Protein AF-0000000069168101 (afdb_homodimer)

Radius of gyration: 26.29 Å; Cα contacts (8 Å, |Δi|>4): 1841; chains: 2; bounding box: 61×64×72 Å

Secondary structure (DSSP, 8-state):
------GGG-PPEES--SSEEEETTEEEEE-SS--TTS-TT-HHHHHHHHHHHHHH-S---SBIIIII-BHHHHHHHHHHHHHHT-SEEEEES-HHHHHHHHHHHH--TT-EEEEETT--HHHHHHHHHHT-EEEEE-TT-HHHHHHHHHHHHHHHHH-HHHHHH--EEEEEESB-TTT--B--HHHHHHHHHHHT-EEEEE-TTTTTTSSTTS--HHHHHT--GGG-SEEEEESSSSS--S-EEEEE-HHHHHHHHHH-HHHHSSBPPPHHHHHHHHHHHHHHHH-THHHHHHHHHHHHHHHHHTT-TTEEEES-TT-SEEEEEESS--S-HHHHHHHHHHHHHHHHHTTEE-EE----TTT-SS-PPP-EEEE--TT--HHHHHHHHHHHHHHHHHHH-/------GGG-PPEES--SSEEEETTEEEEE-SS--TTS-TT-HHHHHHHHHHHHHH-S---SBIIIII-BHHHHHHHHHHHHHHT-SEEEEES-HHHHHHHHHHHH--TT-EEEEETT--HHHHHHHHHHT-EEEEE-TT-HHHHHHHHHHHHHHHHH-HHHHHH--EEEEEESB-TTT--B--HHHHHHHHHHHT-EEEEE-TTTTTTSSTTS--HHHHHT--GGG-SEEEEESSSSS--S-EEEEE-HHHHHHHHHH-HHHHSSBPPPHHHHHHHHHHHHHHHH-THHHHHHHHHHHHHHHHHTT-TTEEEES-TT-SEEEEEESS--S-HHHHHHHHHHHHHHHHHTTEE-EE----TTT-SS-PPP-EEEE--TT--HHHHHHHHHHHHHHHHHHH-

Structure (mmCIF, N/CA/C/O backbone):
data_AF-0000000069168101-model_v1
#
loop_
_entity.id
_entity.type
_entity.pdbx_description
1 polymer 'Serine palmitoyltransferase 1'
#
loop_
_atom_site.group_PDB
_atom_site.id
_atom_site.type_symbol
_atom_site.label_atom_id
_atom_site.label_alt_id
_atom_site.label_comp_id
_atom_site.label_asym_id
_atom_site.label_entity_id
_atom_site.label_seq_id
_atom_site.pdbx_PDB_ins_code
_atom_site.Cartn_x
_atom_site.Cartn_y
_atom_site.Cartn_z
_atom_site.occupancy
_atom_site.B_iso_or_equiv
_atom_site.auth_seq_id
_atom_site.auth_comp_id
_atom_site.auth_asym_id
_atom_site.auth_atom_id
_atom_site.pdbx_PDB_model_num
ATOM 1 N N . MET A 1 1 ? 11.383 -3.162 27.922 1 19.2 1 MET A N 1
ATOM 2 C CA . MET A 1 1 ? 10.062 -3.445 28.484 1 19.2 1 MET A CA 1
ATOM 3 C C . MET A 1 1 ? 8.969 -2.828 27.625 1 19.2 1 MET A C 1
ATOM 5 O O . MET A 1 1 ? 8.812 -1.607 27.594 1 19.2 1 MET A O 1
ATOM 9 N N . VAL A 1 2 ? 8.797 -3.393 26.484 1 24.05 2 VAL A N 1
ATOM 10 C CA . VAL A 1 2 ? 7.879 -2.986 25.422 1 24.05 2 VAL A CA 1
ATOM 11 C C . VAL A 1 2 ? 6.445 -2.961 25.953 1 24.05 2 VAL A C 1
ATOM 13 O O . VAL A 1 2 ? 5.957 -3.961 26.484 1 24.05 2 VAL A O 1
ATOM 16 N N . PHE A 1 3 ? 6.031 -1.896 26.531 1 25.17 3 PHE A N 1
ATOM 17 C CA . PHE A 1 3 ? 4.668 -1.702 27 1 25.17 3 PHE A CA 1
ATOM 18 C C . PHE A 1 3 ? 3.664 -2.354 26.062 1 25.17 3 PHE A C 1
ATOM 20 O O . PHE A 1 3 ? 3.656 -2.062 24.859 1 25.17 3 PHE A O 1
ATOM 27 N N . ILE A 1 4 ? 3.316 -3.562 26.328 1 28.05 4 ILE A N 1
ATOM 28 C CA . ILE A 1 4 ? 2.17 -4.316 25.828 1 28.05 4 ILE A CA 1
ATOM 29 C C . ILE A 1 4 ? 0.923 -3.434 25.859 1 28.05 4 ILE A C 1
ATOM 31 O O . ILE A 1 4 ? 0.426 -3.084 26.938 1 28.05 4 ILE A O 1
ATOM 35 N N . ILE A 1 5 ? 0.756 -2.49 25.156 1 32.81 5 ILE A N 1
ATOM 36 C CA . ILE A 1 5 ? -0.55 -1.845 25.234 1 32.81 5 ILE A CA 1
ATOM 37 C C . ILE A 1 5 ? -1.651 -2.891 25.078 1 32.81 5 ILE A C 1
ATOM 39 O O . ILE A 1 5 ? -1.734 -3.566 24.047 1 32.81 5 ILE A O 1
ATOM 43 N N . PRO A 1 6 ? -2.273 -3.508 26.031 1 33.81 6 PRO A N 1
ATOM 44 C CA . PRO A 1 6 ? -3.434 -4.402 26.047 1 33.81 6 PRO A CA 1
ATOM 45 C C . PRO A 1 6 ? -4.426 -4.086 24.922 1 33.81 6 PRO A C 1
ATOM 47 O O . PRO A 1 6 ? -4.43 -2.975 24.391 1 33.81 6 PRO A O 1
ATOM 50 N N . PHE A 1 7 ? -5.18 -5.125 24.391 1 38.22 7 PHE A N 1
ATOM 51 C CA . PHE A 1 7 ? -6.352 -5.105 23.516 1 38.22 7 PHE A CA 1
ATOM 52 C C . PHE A 1 7 ? -7.234 -3.902 23.812 1 38.22 7 PHE A C 1
ATOM 54 O O . PHE A 1 7 ? -8.109 -3.551 23.031 1 38.22 7 PHE A O 1
ATOM 61 N N . SER A 1 8 ? -7.312 -3.529 25.031 1 43.5 8 SER A N 1
ATOM 62 C CA . SER A 1 8 ? -8.141 -2.389 25.422 1 43.5 8 SER A CA 1
ATOM 63 C C . SER A 1 8 ? -7.789 -1.153 24.594 1 43.5 8 SER A C 1
ATOM 65 O O . SER A 1 8 ? -8.195 -0.04 24.938 1 43.5 8 SER A O 1
ATOM 67 N N . LEU A 1 9 ? -6.844 -1.234 23.625 1 52.88 9 LEU A N 1
ATOM 68 C CA . LEU A 1 9 ? -5.949 -0.19 23.141 1 52.88 9 LEU A CA 1
ATOM 69 C C . LEU A 1 9 ? -6.586 0.582 21.984 1 52.88 9 LEU A C 1
ATOM 71 O O . LEU A 1 9 ? -6.234 1.738 21.734 1 52.88 9 LEU A O 1
ATOM 75 N N . TYR A 1 10 ? -7.543 -0.025 21.359 1 64.06 10 TYR A N 1
ATOM 76 C CA . TYR A 1 10 ? -7.969 0.808 20.234 1 64.06 10 TYR A CA 1
ATOM 77 C C . TYR A 1 10 ? -9.32 1.458 20.531 1 64.06 10 TYR A C 1
ATOM 79 O O . TYR A 1 10 ? -10.188 0.847 21.141 1 64.06 10 TYR A O 1
ATOM 87 N N . ASP A 1 11 ? -9.422 2.654 20.375 1 78.12 11 ASP A N 1
ATOM 88 C CA . ASP A 1 11 ? -10.719 3.289 20.172 1 78.12 11 ASP A CA 1
ATOM 89 C C . ASP A 1 11 ? -11.422 2.727 18.938 1 78.12 11 ASP A C 1
ATOM 91 O O . ASP A 1 11 ? -10.797 2.568 17.891 1 78.12 11 ASP A O 1
ATOM 95 N N . ILE A 1 12 ? -12.664 2.246 19.172 1 80.25 12 ILE A N 1
ATOM 96 C CA . ILE A 1 12 ? -13.398 1.621 18.094 1 80.25 12 ILE A CA 1
ATOM 97 C C . ILE A 1 12 ? -14.422 2.605 17.531 1 80.25 12 ILE A C 1
ATOM 99 O O . ILE A 1 12 ? -15.18 3.221 18.281 1 80.25 12 ILE A O 1
ATOM 103 N N . VAL A 1 13 ? -14.398 2.791 16.266 1 84.88 13 VAL A N 1
ATOM 104 C CA . VAL A 1 13 ? -15.344 3.66 15.578 1 84.88 13 VAL A CA 1
ATOM 105 C C . VAL A 1 13 ? -16.484 2.824 14.992 1 84.88 13 VAL A C 1
ATOM 107 O O . VAL A 1 13 ? -16.25 1.75 14.43 1 84.88 13 VAL A O 1
ATOM 110 N N . THR A 1 14 ? -17.656 3.334 15.32 1 84.81 14 THR A N 1
ATOM 111 C CA . THR A 1 14 ? -18.828 2.711 14.719 1 84.81 14 THR A CA 1
ATOM 112 C C . THR A 1 14 ? -19.547 3.691 13.789 1 84.81 14 THR A C 1
ATOM 114 O O . THR A 1 14 ? -19.625 4.883 14.094 1 84.81 14 THR A O 1
ATOM 117 N N . GLY A 1 15 ? -19.797 3.373 12.539 1 80.5 15 GLY A N 1
ATOM 118 C CA . GLY A 1 15 ? -20.391 4.281 11.57 1 80.5 15 GLY A CA 1
ATOM 119 C C . GLY A 1 15 ? -19.359 5.109 10.82 1 80.5 15 GLY A C 1
ATOM 120 O O . GLY A 1 15 ? -18.156 4.902 10.984 1 80.5 15 GLY A O 1
ATOM 121 N N . PRO A 1 16 ? -19.922 6.051 9.992 1 81.5 16 PRO A N 1
ATOM 122 C CA . PRO A 1 16 ? -18.969 6.879 9.234 1 81.5 16 PRO A CA 1
ATOM 123 C C . PRO A 1 16 ? -18.297 7.949 10.094 1 81.5 16 PRO A C 1
ATOM 125 O O . PRO A 1 16 ? -18.969 8.609 10.898 1 81.5 16 PRO A O 1
ATOM 128 N N . PRO A 1 17 ? -17.016 8.094 9.938 1 81.81 17 PRO A N 1
ATOM 129 C CA . PRO A 1 17 ? -16.328 9.156 10.672 1 81.81 17 PRO A CA 1
ATOM 130 C C . PRO A 1 17 ? -16.469 10.523 10 1 81.81 17 PRO A C 1
ATOM 132 O O . PRO A 1 17 ? -15.453 11.156 9.68 1 81.81 17 PRO A O 1
ATOM 135 N N . SER A 1 18 ? -17.672 11.023 9.906 1 87.19 18 SER A N 1
ATOM 136 C CA . SER A 1 18 ? -17.984 12.273 9.227 1 87.19 18 SER A CA 1
ATOM 137 C C . SER A 1 18 ? -18.047 13.438 10.211 1 87.19 18 SER A C 1
ATOM 139 O O . SER A 1 18 ? -17.188 13.578 11.078 1 87.19 18 SER A O 1
ATOM 141 N N . HIS A 1 19 ? -19 14.242 10.062 1 90.31 19 HIS A N 1
ATOM 142 C CA . HIS A 1 19 ? -19.219 15.383 10.945 1 90.31 19 HIS A CA 1
ATOM 143 C C . HIS A 1 19 ? -19.359 14.938 12.398 1 90.31 19 HIS A C 1
ATOM 145 O O . HIS A 1 19 ? -18.734 15.516 13.297 1 90.31 19 HIS A O 1
ATOM 151 N N . LYS A 1 20 ? -20.062 13.922 12.578 1 92.38 20 LYS A N 1
ATOM 152 C CA . LYS A 1 20 ? -20.172 13.211 13.844 1 92.38 20 LYS A CA 1
ATOM 153 C C . LYS A 1 20 ? -19.562 11.812 13.75 1 92.38 20 LYS A C 1
ATOM 155 O O . LYS A 1 20 ? -19.672 11.156 12.711 1 92.38 20 LYS A O 1
ATOM 160 N N . ILE A 1 21 ? -18.953 11.43 14.883 1 90.75 21 ILE A N 1
ATOM 161 C CA . ILE A 1 21 ? -18.297 10.125 14.922 1 90.75 21 ILE A CA 1
ATOM 162 C C . ILE A 1 21 ? -18.672 9.398 16.203 1 90.75 21 ILE A C 1
ATOM 164 O O . ILE A 1 21 ? -18.828 10.016 17.266 1 90.75 21 ILE A O 1
ATOM 168 N N . ILE A 1 22 ? -18.844 8.148 16.125 1 91.31 22 ILE A N 1
ATOM 169 C CA . ILE A 1 22 ? -19.172 7.336 17.281 1 91.31 22 ILE A CA 1
ATOM 170 C C . ILE A 1 22 ? -17.953 6.539 17.719 1 91.31 22 ILE A C 1
ATOM 172 O O . ILE A 1 22 ? -17.484 5.656 17 1 91.31 22 ILE A O 1
ATOM 176 N N . ILE A 1 23 ? -17.422 6.906 18.859 1 90.06 23 ILE A N 1
ATOM 177 C CA . ILE A 1 23 ? -16.25 6.262 19.422 1 90.06 23 ILE A CA 1
ATOM 178 C C . ILE A 1 23 ? -16.625 5.5 20.688 1 90.06 23 ILE A C 1
ATOM 180 O O . ILE A 1 23 ? -17.109 6.094 21.656 1 90.06 23 ILE A O 1
ATOM 184 N N . ASN A 1 24 ? -16.344 4.23 20.656 1 87.88 24 ASN A N 1
ATOM 185 C CA . ASN A 1 24 ? -16.688 3.391 21.797 1 87.88 24 ASN A CA 1
ATOM 186 C C . ASN A 1 24 ? -18.141 3.598 22.219 1 87.88 24 ASN A C 1
ATOM 188 O O . ASN A 1 24 ? -18.422 3.746 23.406 1 87.88 24 ASN A O 1
ATOM 192 N N . GLY A 1 25 ? -18.984 3.83 21.344 1 88.31 25 GLY A N 1
ATOM 193 C CA . GLY A 1 25 ? -20.422 3.934 21.578 1 88.31 25 GLY A CA 1
ATOM 194 C C . GLY A 1 25 ? -20.875 5.348 21.875 1 88.31 25 GLY A C 1
ATOM 195 O O . GLY A 1 25 ? -22.078 5.602 22.047 1 88.31 25 GLY A O 1
ATOM 196 N N . LYS A 1 26 ? -20.016 6.258 21.922 1 91.81 26 LYS A N 1
ATOM 197 C CA . LYS A 1 26 ? -20.344 7.645 22.234 1 91.81 26 LYS A CA 1
ATOM 198 C C . LYS A 1 26 ? -20.25 8.531 21 1 91.81 26 LYS A C 1
ATOM 200 O O . LYS A 1 26 ? -19.219 8.531 20.312 1 91.81 26 LYS A O 1
ATOM 205 N N . GLU A 1 27 ? -21.328 9.273 20.766 1 95.31 27 GLU A N 1
ATOM 206 C CA . GLU A 1 27 ? -21.312 10.203 19.641 1 95.31 27 GLU A CA 1
ATOM 207 C C . GLU A 1 27 ? -20.547 11.477 20 1 95.31 27 GLU A C 1
ATOM 209 O O . GLU A 1 27 ? -20.797 12.094 21.031 1 95.31 27 GLU A O 1
ATOM 214 N N . CYS A 1 28 ? -19.641 11.867 19.156 1 96.31 28 CYS A N 1
ATOM 215 C CA . CYS A 1 28 ? -18.781 13.016 19.391 1 96.31 28 CYS A CA 1
ATOM 216 C C . CYS A 1 28 ? -18.734 13.93 18.172 1 96.31 28 CYS A C 1
ATOM 218 O O . CYS A 1 28 ? -18.953 13.477 17.047 1 96.31 28 CYS A O 1
ATOM 220 N N . ILE A 1 29 ? -18.484 15.242 18.453 1 97.25 29 ILE A N 1
ATOM 221 C CA . ILE A 1 29 ? -18.094 16.125 17.375 1 97.25 29 ILE A CA 1
ATOM 222 C C . ILE A 1 29 ? -16.703 15.758 16.875 1 97.25 29 ILE A C 1
ATOM 224 O O . ILE A 1 29 ? -15.766 15.617 17.656 1 97.25 29 ILE A O 1
ATOM 228 N N . ASN A 1 30 ? -16.547 15.617 15.57 1 95.31 30 ASN A N 1
ATOM 229 C CA . ASN A 1 30 ? -15.352 15.016 15 1 95.31 30 ASN A CA 1
ATOM 230 C C . ASN A 1 30 ? -14.289 16.062 14.672 1 95.31 30 ASN A C 1
ATOM 232 O O . ASN A 1 30 ? -14.453 16.859 13.742 1 95.31 30 ASN A O 1
ATOM 236 N N . PHE A 1 31 ? -13.219 16.109 15.406 1 96.62 31 PHE A N 1
ATOM 237 C CA . PHE A 1 31 ? -12.008 16.875 15.117 1 96.62 31 PHE A CA 1
ATOM 238 C C . PHE A 1 31 ? -10.805 15.953 14.977 1 96.62 31 PHE A C 1
ATOM 240 O O . PHE A 1 31 ? -9.68 16.359 15.281 1 96.62 31 PHE A O 1
ATOM 247 N N . ALA A 1 32 ? -11.094 14.703 14.547 1 92.88 32 ALA A N 1
ATOM 248 C CA . ALA A 1 32 ? -10.047 13.688 14.586 1 92.88 32 ALA A CA 1
ATOM 249 C C . ALA A 1 32 ? -9.812 13.086 13.203 1 92.88 32 ALA A C 1
ATOM 251 O O . ALA A 1 32 ? -8.891 12.297 13.016 1 92.88 32 ALA A O 1
ATOM 252 N N . SER A 1 33 ? -10.578 13.445 12.18 1 89.94 33 SER A N 1
ATOM 253 C CA . SER A 1 33 ? -10.477 12.836 10.859 1 89.94 33 SER A CA 1
ATOM 254 C C . SER A 1 33 ? -10.055 13.859 9.812 1 89.94 33 SER A C 1
ATOM 256 O O . SER A 1 33 ? -10.43 15.031 9.891 1 89.94 33 SER A O 1
ATOM 258 N N . PHE A 1 34 ? -9.367 13.43 8.773 1 91.94 34 PHE A N 1
ATOM 259 C CA . PHE A 1 34 ? -8.836 14.289 7.73 1 91.94 34 PHE A CA 1
ATOM 260 C C . PHE A 1 34 ? -9.906 14.609 6.691 1 91.94 34 PHE A C 1
ATOM 262 O O . PHE A 1 34 ? -9.594 15.086 5.598 1 91.94 34 PHE A O 1
ATOM 269 N N . ASN A 1 35 ? -11.086 14.461 6.91 1 91.94 35 ASN A N 1
ATOM 270 C CA . ASN A 1 35 ? -12.203 14.719 6.004 1 91.94 35 ASN A CA 1
ATOM 271 C C . ASN A 1 35 ? -12.422 16.219 5.793 1 91.94 35 ASN A C 1
ATOM 273 O O . ASN A 1 35 ? -13.531 16.719 6.008 1 91.94 35 ASN A O 1
ATOM 277 N N . PHE A 1 36 ? -11.477 16.906 5.262 1 96.31 36 PHE A N 1
ATOM 278 C CA . PHE A 1 36 ? -11.414 18.359 5.266 1 96.31 36 PHE A CA 1
ATOM 279 C C . PHE A 1 36 ? -12.617 18.953 4.555 1 96.31 36 PHE A C 1
ATOM 281 O O . PHE A 1 36 ? -13.219 19.922 5.043 1 96.31 36 PHE A O 1
ATOM 288 N N . LEU A 1 37 ? -13.016 18.359 3.43 1 96.75 37 LEU A N 1
ATOM 289 C CA . LEU A 1 37 ? -14.07 18.969 2.617 1 96.75 37 LEU A CA 1
ATOM 290 C C . LEU A 1 37 ? -15.414 18.281 2.875 1 96.75 37 LEU A C 1
ATOM 292 O O . LEU A 1 37 ? -16.391 18.562 2.189 1 96.75 37 LEU A O 1
ATOM 296 N N . GLY A 1 38 ? -15.438 17.328 3.789 1 94 38 GLY A N 1
ATOM 297 C CA . GLY A 1 38 ? -16.688 16.688 4.164 1 94 38 GLY A CA 1
ATOM 298 C C . GLY A 1 38 ? -17.234 15.781 3.082 1 94 38 GLY A C 1
ATOM 299 O O . GLY A 1 38 ? -18.453 15.648 2.939 1 94 38 GLY A O 1
ATOM 300 N N . LEU A 1 39 ? -16.422 15.141 2.346 1 93.5 39 LEU A N 1
ATOM 301 C CA . LEU A 1 39 ? -16.906 14.398 1.18 1 93.5 39 LEU A CA 1
ATOM 302 C C . LEU A 1 39 ? -17.031 12.914 1.495 1 93.5 39 LEU A C 1
ATOM 304 O O . LEU A 1 39 ? -17.609 12.164 0.71 1 93.5 39 LEU A O 1
ATOM 308 N N . LEU A 1 40 ? -16.609 12.477 2.592 1 88 40 LEU A N 1
ATOM 309 C CA . LEU A 1 40 ? -16.625 11.07 2.984 1 88 40 LEU A CA 1
ATOM 310 C C . LEU A 1 40 ? -18.047 10.516 2.973 1 88 40 LEU A C 1
ATOM 312 O O . LEU A 1 40 ? -18.266 9.375 2.576 1 88 40 LEU A O 1
ATOM 316 N N . ASP A 1 41 ? -18.953 11.273 3.438 1 86.94 41 ASP A N 1
ATOM 317 C CA . ASP A 1 41 ? -20.344 10.828 3.535 1 86.94 41 ASP A CA 1
ATOM 318 C C . ASP A 1 41 ? -21.25 11.656 2.641 1 86.94 41 ASP A C 1
ATOM 320 O O . ASP A 1 41 ? -22.453 11.773 2.902 1 86.94 41 ASP A O 1
ATOM 324 N N . ASN A 1 42 ? -20.688 12.242 1.674 1 92.31 42 ASN A N 1
ATOM 325 C CA . ASN A 1 42 ? -21.453 13.031 0.719 1 92.31 42 ASN A CA 1
ATOM 326 C C . ASN A 1 42 ? -22.328 12.141 -0.162 1 92.31 42 ASN A C 1
ATOM 328 O O . ASN A 1 42 ? -21.859 11.156 -0.721 1 92.31 42 ASN A O 1
ATOM 332 N N . ASP A 1 43 ? -23.562 12.508 -0.355 1 93.81 43 ASP A N 1
ATOM 333 C CA . ASP A 1 43 ? -24.531 11.664 -1.045 1 93.81 43 ASP A CA 1
ATOM 334 C C . ASP A 1 43 ? -24.156 11.469 -2.51 1 93.81 43 ASP A C 1
ATOM 336 O O . ASP A 1 43 ? -24.328 10.375 -3.059 1 93.81 43 ASP A O 1
ATOM 340 N N . ARG A 1 44 ? -23.719 12.492 -3.127 1 94.94 44 ARG A N 1
ATOM 341 C CA . ARG A 1 44 ? -23.328 12.391 -4.527 1 94.94 44 ARG A CA 1
ATOM 342 C C . ARG A 1 44 ? -22.156 11.43 -4.703 1 94.94 44 ARG A C 1
ATOM 344 O O . ARG A 1 44 ? -22.172 10.594 -5.609 1 94.94 44 ARG A O 1
ATOM 351 N N . VAL A 1 45 ? -21.172 11.578 -3.826 1 94.12 45 VAL A N 1
ATOM 352 C CA . VAL A 1 45 ? -19.984 10.734 -3.881 1 94.12 45 VAL A CA 1
ATOM 353 C C . VAL A 1 45 ? -20.359 9.281 -3.604 1 94.12 45 VAL A C 1
ATOM 355 O O . VAL A 1 45 ? -19.922 8.375 -4.312 1 94.12 45 VAL A O 1
ATOM 358 N N . LYS A 1 46 ? -21.188 9.062 -2.613 1 92.69 46 LYS A N 1
ATOM 359 C CA . LYS A 1 46 ? -21.641 7.719 -2.252 1 92.69 46 LYS A CA 1
ATOM 360 C C . LYS A 1 46 ? -22.391 7.066 -3.402 1 92.69 46 LYS A C 1
ATOM 362 O O . LYS A 1 46 ? -22.188 5.887 -3.695 1 92.69 46 LYS A O 1
ATOM 367 N N . GLN A 1 47 ? -23.25 7.82 -4.016 1 94.69 47 GLN A N 1
ATOM 368 C CA . GLN A 1 47 ? -24.062 7.277 -5.098 1 94.69 47 GLN A CA 1
ATOM 369 C C . GLN A 1 47 ? -23.203 6.859 -6.285 1 94.69 47 GLN A C 1
ATOM 371 O O . GLN A 1 47 ? -23.453 5.828 -6.91 1 94.69 47 GLN A O 1
ATOM 376 N N . LYS A 1 48 ? -22.234 7.676 -6.594 1 94.38 48 LYS A N 1
ATOM 377 C CA . LYS A 1 48 ? -21.328 7.332 -7.684 1 94.38 48 LYS A CA 1
ATOM 378 C C . LYS A 1 48 ? -20.547 6.062 -7.359 1 94.38 48 LYS A C 1
ATOM 380 O O . LYS A 1 48 ? -20.328 5.223 -8.234 1 94.38 48 LYS A O 1
ATOM 385 N N . ALA A 1 49 ? -20.109 5.973 -6.152 1 92.88 49 ALA A N 1
ATOM 386 C CA . ALA A 1 49 ? -19.359 4.785 -5.723 1 92.88 49 ALA A CA 1
ATOM 387 C C . ALA A 1 49 ? -20.25 3.543 -5.777 1 92.88 49 ALA A C 1
ATOM 389 O O . ALA A 1 49 ? -19.812 2.48 -6.223 1 92.88 49 ALA A O 1
ATOM 390 N N . LEU A 1 50 ? -21.5 3.697 -5.301 1 93.44 50 LEU A N 1
ATOM 391 C CA . LEU A 1 50 ? -22.453 2.596 -5.305 1 93.44 50 LEU A CA 1
ATOM 392 C C . LEU A 1 50 ? -22.719 2.107 -6.723 1 93.44 50 LEU A C 1
ATOM 394 O O . LEU A 1 50 ? -22.734 0.9 -6.977 1 93.44 50 LEU A O 1
ATOM 398 N N . THR A 1 51 ? -22.891 3.029 -7.621 1 92.75 51 THR A N 1
ATOM 399 C CA . THR A 1 51 ? -23.141 2.688 -9.016 1 92.75 51 THR A CA 1
ATOM 400 C C . THR A 1 51 ? -21.953 1.95 -9.617 1 92.75 51 THR A C 1
ATOM 402 O O . THR A 1 51 ? -22.125 0.961 -10.328 1 92.75 51 THR A O 1
ATOM 405 N N . SER A 1 52 ? -20.828 2.424 -9.32 1 90.25 52 SER A N 1
ATOM 406 C CA . SER A 1 52 ? -19.609 1.793 -9.812 1 90.25 52 SER A CA 1
ATOM 407 C C . SER A 1 52 ? -19.453 0.383 -9.258 1 90.25 52 SER A C 1
ATOM 409 O O . SER A 1 52 ? -19.047 -0.533 -9.977 1 90.25 52 SER A O 1
ATOM 411 N N . LEU A 1 53 ? -19.688 0.273 -7.984 1 88.88 53 LEU A N 1
ATOM 412 C CA . LEU A 1 53 ? -19.594 -1.031 -7.34 1 88.88 53 LEU A CA 1
ATOM 413 C C . LEU A 1 53 ? -20.531 -2.037 -7.988 1 88.88 53 LEU A C 1
ATOM 415 O O . LEU A 1 53 ? -20.172 -3.203 -8.172 1 88.88 53 LEU A O 1
ATOM 419 N N . LYS A 1 54 ? -21.672 -1.602 -8.336 1 87.38 54 LYS A N 1
ATOM 420 C CA . LYS A 1 54 ? -22.641 -2.463 -9.008 1 87.38 54 LYS A CA 1
ATOM 421 C C . LYS A 1 54 ? -22.141 -2.879 -10.391 1 87.38 54 LYS A C 1
ATOM 423 O O . LYS A 1 54 ? -22.359 -4.012 -10.82 1 87.38 54 LYS A O 1
ATOM 428 N N . THR A 1 55 ? -21.469 -1.969 -11 1 84.44 55 THR A N 1
ATOM 429 C CA . THR A 1 55 ? -21.016 -2.18 -12.367 1 84.44 55 THR A CA 1
ATOM 430 C C . THR A 1 55 ? -19.766 -3.057 -12.406 1 84.44 55 THR A C 1
ATOM 432 O O . THR A 1 55 ? -19.688 -4.004 -13.195 1 84.44 55 THR A O 1
ATOM 435 N N . TYR A 1 56 ? -18.797 -2.779 -11.547 1 82.88 56 TYR A N 1
ATOM 436 C CA . TYR A 1 56 ? -17.484 -3.389 -11.695 1 82.88 56 TYR A CA 1
ATOM 437 C C . TYR A 1 56 ? -17.266 -4.48 -10.648 1 82.88 56 TYR A C 1
ATOM 439 O O . TYR A 1 56 ? -16.375 -5.316 -10.797 1 82.88 56 TYR A O 1
ATOM 447 N N . GLY A 1 57 ? -17.984 -4.41 -9.578 1 81.06 57 GLY A N 1
ATOM 448 C CA . GLY A 1 57 ? -17.734 -5.309 -8.461 1 81.06 57 GLY A CA 1
ATOM 449 C C . GLY A 1 57 ? -16.828 -4.699 -7.406 1 81.06 57 GLY A C 1
ATOM 450 O O . GLY A 1 57 ? -16.594 -3.49 -7.402 1 81.06 57 GLY A O 1
ATOM 451 N N . VAL A 1 58 ? -16.344 -5.504 -6.441 1 77.44 58 VAL A N 1
ATOM 452 C CA . VAL A 1 58 ? -15.672 -5.031 -5.238 1 77.44 58 VAL A CA 1
ATOM 453 C C . VAL A 1 58 ? -14.188 -4.832 -5.523 1 77.44 58 VAL A C 1
ATOM 455 O O . VAL A 1 58 ? -13.602 -3.811 -5.145 1 77.44 58 VAL A O 1
ATOM 458 N N . GLY A 1 59 ? -13.516 -5.797 -6.16 1 74.31 59 GLY A N 1
ATOM 459 C CA . GLY A 1 59 ? -12.078 -5.75 -6.367 1 74.31 59 GLY A CA 1
ATOM 460 C C . GLY A 1 59 ? -11.688 -5.777 -7.836 1 74.31 59 GLY A C 1
ATOM 461 O O . GLY A 1 59 ? -12.531 -5.59 -8.711 1 74.31 59 GLY A O 1
ATOM 462 N N . THR A 1 60 ? -10.32 -5.723 -8.055 1 72 60 THR A N 1
ATOM 463 C CA . THR A 1 60 ? -9.805 -5.727 -9.414 1 72 60 THR A CA 1
ATOM 464 C C . THR A 1 60 ? -9.133 -7.055 -9.742 1 72 60 THR A C 1
ATOM 466 O O . THR A 1 60 ? -8.961 -7.402 -10.906 1 72 60 THR A O 1
ATOM 469 N N . CYS A 1 61 ? -8.844 -7.762 -8.797 1 63.66 61 CYS A N 1
ATOM 470 C CA . CYS A 1 61 ? -8.148 -9.047 -8.875 1 63.66 61 CYS A CA 1
ATOM 471 C C . CYS A 1 61 ? -6.965 -8.969 -9.828 1 63.66 61 CYS A C 1
ATOM 473 O O . CYS A 1 61 ? -6.73 -9.891 -10.609 1 63.66 61 CYS A O 1
ATOM 475 N N . GLY A 1 62 ? -6.238 -7.828 -9.828 1 68.88 62 GLY A N 1
ATOM 476 C CA . GLY A 1 62 ? -5.039 -7.699 -10.641 1 68.88 62 GLY A CA 1
ATOM 477 C C . GLY A 1 62 ? -4.387 -6.336 -10.531 1 68.88 62 GLY A C 1
ATOM 478 O O . GLY A 1 62 ? -5.07 -5.332 -10.32 1 68.88 62 GLY A O 1
ATOM 479 N N . PRO A 1 63 ? -3.086 -6.414 -10.664 1 66.94 63 PRO A N 1
ATOM 480 C CA . PRO A 1 63 ? -2.367 -5.137 -10.711 1 66.94 63 PRO A CA 1
ATOM 481 C C . PRO A 1 63 ? -2.566 -4.395 -12.023 1 66.94 63 PRO A C 1
ATOM 483 O O . PRO A 1 63 ? -3.127 -4.949 -12.977 1 66.94 63 PRO A O 1
ATOM 486 N N . ARG A 1 64 ? -2.229 -3.219 -12.117 1 65.12 64 ARG A N 1
ATOM 487 C CA . ARG A 1 64 ? -2.426 -2.363 -13.281 1 65.12 64 ARG A CA 1
ATOM 488 C C . ARG A 1 64 ? -1.802 -2.982 -14.531 1 65.12 64 ARG A C 1
ATOM 490 O O . ARG A 1 64 ? -2.328 -2.834 -15.633 1 65.12 64 ARG A O 1
ATOM 497 N N . GLY A 1 65 ? -0.763 -3.658 -14.391 1 60.97 65 GLY A N 1
ATOM 498 C CA . GLY A 1 65 ? -0.082 -4.234 -15.531 1 60.97 65 GLY A CA 1
ATOM 499 C C . GLY A 1 65 ? -0.709 -5.531 -16.016 1 60.97 65 GLY A C 1
ATOM 500 O O . GLY A 1 65 ? -0.325 -6.066 -17.047 1 60.97 65 GLY A O 1
ATOM 501 N N . PHE A 1 66 ? -1.722 -5.992 -15.227 1 63.19 66 PHE A N 1
ATOM 502 C CA . PHE A 1 66 ? -2.363 -7.266 -15.531 1 63.19 66 PHE A CA 1
ATOM 503 C C . PHE A 1 66 ? -3.873 -7.094 -15.664 1 63.19 66 PHE A C 1
ATOM 505 O O . PHE A 1 66 ? -4.637 -7.672 -14.891 1 63.19 66 PHE A O 1
ATOM 512 N N . TYR A 1 67 ? -4.188 -6.414 -16.703 1 62.34 67 TYR A N 1
ATOM 513 C CA . TYR A 1 67 ? -5.594 -6.137 -16.969 1 62.34 67 TYR A CA 1
ATOM 514 C C . TYR A 1 67 ? -6.258 -5.48 -15.766 1 62.34 67 TYR A C 1
ATOM 516 O O . TYR A 1 67 ? -7.438 -5.715 -15.492 1 62.34 67 TYR A O 1
ATOM 524 N N . GLY A 1 68 ? -5.449 -4.863 -14.969 1 71.19 68 GLY A N 1
ATOM 525 C CA . GLY A 1 68 ? -5.977 -4.145 -13.82 1 71.19 68 GLY A CA 1
ATOM 526 C C . GLY A 1 68 ? -6.281 -2.688 -14.109 1 71.19 68 GLY A C 1
ATOM 527 O O . GLY A 1 68 ? -6.723 -1.949 -13.227 1 71.19 68 GLY A O 1
ATOM 528 N N . THR A 1 69 ? -6.109 -2.295 -15.312 1 76.31 69 THR A N 1
ATOM 529 C CA . THR A 1 69 ? -6.445 -0.928 -15.695 1 76.31 69 THR A CA 1
ATOM 530 C C . THR A 1 69 ? -7.867 -0.856 -16.25 1 76.31 69 THR A C 1
ATOM 532 O O . THR A 1 69 ? -8.164 -1.443 -17.281 1 76.31 69 THR A O 1
ATOM 535 N N . PHE A 1 70 ? -8.68 -0.132 -15.609 1 83.31 70 PHE A N 1
ATOM 536 C CA . PHE A 1 70 ? -10.062 0.083 -16.016 1 83.31 70 PHE A CA 1
ATOM 537 C C . PHE A 1 70 ? -10.234 1.462 -16.641 1 83.31 70 PHE A C 1
ATOM 539 O O . PHE A 1 70 ? -9.398 2.348 -16.438 1 83.31 70 PHE A O 1
ATOM 546 N N . ASP A 1 71 ? -11.258 1.6 -17.359 1 86.81 71 ASP A N 1
ATOM 547 C CA . ASP A 1 71 ? -11.555 2.875 -18 1 86.81 71 ASP A CA 1
ATOM 548 C C . ASP A 1 71 ? -11.664 3.998 -16.984 1 86.81 71 ASP A C 1
ATOM 550 O O . ASP A 1 71 ? -11.18 5.109 -17.203 1 86.81 71 ASP A O 1
ATOM 554 N N . VAL A 1 72 ? -12.219 3.666 -15.836 1 90.31 72 VAL A N 1
ATOM 555 C CA . VAL A 1 72 ? -12.43 4.676 -14.805 1 90.31 72 VAL A CA 1
ATOM 556 C C . VAL A 1 72 ? -11.086 5.156 -14.266 1 90.31 72 VAL A C 1
ATOM 558 O O . VAL A 1 72 ? -10.961 6.301 -13.828 1 90.31 72 VAL A O 1
ATOM 561 N N . HIS A 1 73 ? -10.047 4.301 -14.281 1 89.62 73 HIS A N 1
ATOM 562 C CA . HIS A 1 73 ? -8.711 4.707 -13.859 1 89.62 73 HIS A CA 1
ATOM 563 C C . HIS A 1 73 ? -8.141 5.773 -14.789 1 89.62 73 HIS A C 1
ATOM 565 O O . HIS A 1 73 ? -7.586 6.773 -14.328 1 89.62 73 HIS A O 1
ATOM 571 N N . LEU A 1 74 ? -8.297 5.543 -16.062 1 90.06 74 LEU A N 1
ATOM 572 C CA . LEU A 1 74 ? -7.805 6.496 -17.047 1 90.06 74 LEU A CA 1
ATOM 573 C C . LEU A 1 74 ? -8.586 7.805 -16.984 1 90.06 74 LEU A C 1
ATOM 575 O O . LEU A 1 74 ? -8.008 8.883 -17.156 1 90.06 74 LEU A O 1
ATOM 579 N N . GLU A 1 75 ? -9.812 7.648 -16.797 1 94.06 75 GLU A N 1
ATOM 580 C CA . GLU A 1 75 ? -10.625 8.852 -16.609 1 94.06 75 GLU A CA 1
ATOM 581 C C . GLU A 1 75 ? -10.141 9.672 -15.414 1 94.06 75 GLU A C 1
ATOM 583 O O . GLU A 1 75 ? -10 10.891 -15.508 1 94.06 75 GLU A O 1
ATOM 588 N N . LEU A 1 76 ? -9.898 9 -14.305 1 95.94 76 LEU A N 1
ATOM 589 C CA . LEU A 1 76 ? -9.43 9.688 -13.109 1 95.94 76 LEU A CA 1
ATOM 590 C C . LEU A 1 76 ? -8.078 10.352 -13.367 1 95.94 76 LEU A C 1
ATOM 592 O O . LEU A 1 76 ? -7.852 11.492 -12.945 1 95.94 76 LEU A O 1
ATOM 596 N N . GLU A 1 77 ? -7.18 9.633 -14.016 1 93.81 77 GLU A N 1
ATOM 597 C CA . GLU A 1 77 ? -5.875 10.203 -14.344 1 93.81 77 GLU A CA 1
ATOM 598 C C . GLU A 1 77 ? -6.023 11.461 -15.188 1 93.81 77 GLU A C 1
ATOM 600 O O . GLU A 1 77 ? -5.367 12.477 -14.93 1 93.81 77 GLU A O 1
ATOM 605 N N . SER A 1 78 ? -6.895 11.438 -16.156 1 96.25 78 SER A N 1
ATOM 606 C CA . SER A 1 78 ? -7.145 12.586 -17.031 1 96.25 78 SER A CA 1
ATOM 607 C C . SER A 1 78 ? -7.738 13.75 -16.25 1 96.25 78 SER A C 1
ATOM 609 O O . SER A 1 78 ? -7.332 14.898 -16.438 1 96.25 78 SER A O 1
ATOM 611 N N . ARG A 1 79 ? -8.656 13.477 -15.414 1 97.81 79 ARG A N 1
ATOM 612 C CA . ARG A 1 79 ? -9.32 14.508 -14.617 1 97.81 79 ARG A CA 1
ATOM 613 C C . ARG A 1 79 ? -8.344 15.156 -13.641 1 97.81 79 ARG A C 1
ATOM 615 O O . ARG A 1 79 ? -8.406 16.359 -13.406 1 97.81 79 ARG A O 1
ATOM 622 N N . LEU A 1 80 ? -7.5 14.367 -13.078 1 97.88 80 LEU A N 1
ATOM 623 C CA . LEU A 1 80 ? -6.496 14.891 -12.156 1 97.88 80 LEU A CA 1
ATOM 624 C C . LEU A 1 80 ? -5.512 15.805 -12.883 1 97.88 80 LEU A C 1
ATOM 626 O O . LEU A 1 80 ? -5.164 16.875 -12.383 1 97.88 80 LEU A O 1
ATOM 630 N N . ALA A 1 81 ? -5.066 15.336 -14.023 1 97.5 81 ALA A N 1
ATOM 631 C CA . ALA A 1 81 ? -4.152 16.156 -14.82 1 97.5 81 ALA A CA 1
ATOM 632 C C . ALA A 1 81 ? -4.785 17.5 -15.172 1 97.5 81 ALA A C 1
ATOM 634 O O . ALA A 1 81 ? -4.145 18.547 -15.047 1 97.5 81 ALA A O 1
ATOM 635 N N . LYS A 1 82 ? -5.98 17.438 -15.586 1 97.88 82 LYS A N 1
ATOM 636 C CA . LYS A 1 82 ? -6.707 18.656 -15.938 1 97.88 82 LYS A CA 1
ATOM 637 C C . LYS A 1 82 ? -6.887 19.562 -14.719 1 97.88 82 LYS A C 1
ATOM 639 O O . LYS A 1 82 ? -6.656 20.766 -14.797 1 97.88 82 LYS A O 1
ATOM 644 N N . PHE A 1 83 ? -7.32 19.047 -13.664 1 97.94 83 PHE A N 1
ATOM 645 C CA . PHE A 1 83 ? -7.562 19.812 -12.445 1 97.94 83 PHE A CA 1
ATOM 646 C C . PHE A 1 83 ? -6.293 20.531 -11.992 1 97.94 83 PHE A C 1
ATOM 648 O O . PHE A 1 83 ? -6.332 21.688 -11.609 1 97.94 83 PHE A O 1
ATOM 655 N N . MET A 1 84 ? -5.176 19.781 -12.07 1 97.69 84 MET A N 1
ATOM 656 C CA . MET A 1 84 ? -3.9 20.297 -11.578 1 97.69 84 MET A CA 1
ATOM 657 C C . MET A 1 84 ? -3.201 21.125 -12.648 1 97.69 84 MET A C 1
ATOM 659 O O . MET A 1 84 ? -2.191 21.781 -12.375 1 97.69 84 MET A O 1
ATOM 663 N N . LYS A 1 85 ? -3.699 21.062 -13.867 1 97.38 85 LYS A N 1
ATOM 664 C CA . LYS A 1 85 ? -3.146 21.797 -15 1 97.38 85 LYS A CA 1
ATOM 665 C C . LYS A 1 85 ? -1.749 21.297 -15.352 1 97.38 85 LYS A C 1
ATOM 667 O O . LYS A 1 85 ? -0.825 22.094 -15.531 1 97.38 85 LYS A O 1
ATOM 672 N N . THR A 1 86 ? -1.646 19.984 -15.328 1 97.12 86 THR A N 1
ATOM 673 C CA . THR A 1 86 ? -0.41 19.344 -15.766 1 97.12 86 THR A CA 1
ATOM 674 C C . THR A 1 86 ? -0.645 18.531 -17.031 1 97.12 86 THR A C 1
ATOM 676 O O . THR A 1 86 ? -1.788 18.328 -17.438 1 97.12 86 THR A O 1
ATOM 679 N N . GLU A 1 87 ? 0.438 18.031 -17.641 1 95.56 87 GLU A N 1
ATOM 680 C CA . GLU A 1 87 ? 0.326 17.234 -18.859 1 95.56 87 GLU A CA 1
ATOM 681 C C . GLU A 1 87 ? -0.284 15.867 -18.578 1 95.56 87 GLU A C 1
ATOM 683 O O . GLU A 1 87 ? -1.144 15.398 -19.328 1 95.56 87 GLU A O 1
ATOM 688 N N . GLU A 1 88 ? 0.182 15.258 -17.5 1 94.25 88 GLU A N 1
ATOM 689 C CA . GLU A 1 88 ? -0.25 13.898 -17.188 1 94.25 88 GLU A CA 1
ATOM 690 C C . GLU A 1 88 ? -0.333 13.68 -15.68 1 94.25 88 GLU A C 1
ATOM 692 O O . GLU A 1 88 ? 0.282 14.414 -14.898 1 94.25 88 GLU A O 1
ATOM 697 N N . ALA A 1 89 ? -1.118 12.703 -15.359 1 94.44 89 ALA A N 1
ATOM 698 C CA . ALA A 1 89 ? -1.2 12.203 -13.984 1 94.44 89 ALA A CA 1
ATOM 699 C C . ALA A 1 89 ? -1.28 10.68 -13.969 1 94.44 89 ALA A C 1
ATOM 701 O O . ALA A 1 89 ? -1.728 10.062 -14.938 1 94.44 89 ALA A O 1
ATOM 702 N N . ILE A 1 90 ? -0.802 10.117 -12.914 1 90.88 90 ILE A N 1
ATOM 703 C CA . ILE A 1 90 ? -0.883 8.68 -12.688 1 90.88 90 ILE A CA 1
ATOM 704 C C . ILE A 1 90 ? -1.395 8.406 -11.273 1 90.88 90 ILE A C 1
ATOM 706 O O . ILE A 1 90 ? -1.062 9.133 -10.336 1 90.88 90 ILE A O 1
ATOM 710 N N . ILE A 1 91 ? -2.168 7.332 -11.148 1 90.56 91 ILE A N 1
ATOM 711 C CA . ILE A 1 91 ? -2.764 7.07 -9.844 1 90.56 91 ILE A CA 1
ATOM 712 C C . ILE A 1 91 ? -2.113 5.84 -9.211 1 90.56 91 ILE A C 1
ATOM 714 O O . ILE A 1 91 ? -1.626 4.957 -9.922 1 90.56 91 ILE A O 1
ATOM 718 N N . TYR A 1 92 ? -2.104 5.902 -7.895 1 85.56 92 TYR A N 1
ATOM 719 C CA . TYR A 1 92 ? -1.653 4.801 -7.055 1 85.56 92 TYR A CA 1
ATOM 720 C C . TYR A 1 92 ? -2.783 4.301 -6.16 1 85.56 92 TYR A C 1
ATOM 722 O O . TYR A 1 92 ? -3.662 5.07 -5.77 1 85.56 92 TYR A O 1
ATOM 730 N N . SER A 1 93 ? -2.721 3.125 -5.793 1 79.5 93 SER A N 1
ATOM 731 C CA . SER A 1 93 ? -3.795 2.527 -5.004 1 79.5 93 SER A CA 1
ATOM 732 C C . SER A 1 93 ? -3.699 2.939 -3.541 1 79.5 93 SER A C 1
ATOM 734 O O . SER A 1 93 ? -4.684 2.857 -2.803 1 79.5 93 SER A O 1
ATOM 736 N N . TYR A 1 94 ? -2.541 3.375 -3.205 1 76.88 94 TYR A N 1
ATOM 737 C CA . TYR A 1 94 ? -2.338 3.709 -1.801 1 76.88 94 TYR A CA 1
ATOM 738 C C . TYR A 1 94 ? -1.653 5.062 -1.656 1 76.88 94 TYR A C 1
ATOM 740 O O . TYR A 1 94 ? -0.627 5.32 -2.289 1 76.88 94 TYR A O 1
ATOM 748 N N . GLY A 1 95 ? -2.131 5.773 -0.741 1 84.31 95 GLY A N 1
ATOM 749 C CA . GLY A 1 95 ? -1.599 7.109 -0.536 1 84.31 95 GLY A CA 1
ATOM 750 C C . GLY A 1 95 ? -0.162 7.113 -0.05 1 84.31 95 GLY A C 1
ATOM 751 O O . GLY A 1 95 ? 0.682 7.828 -0.594 1 84.31 95 GLY A O 1
ATOM 752 N N . PHE A 1 96 ? 0.132 6.258 0.918 1 80.62 96 PHE A N 1
ATOM 753 C CA . PHE A 1 96 ? 1.467 6.18 1.499 1 80.62 96 PHE A CA 1
ATOM 754 C C . PHE A 1 96 ? 2.496 5.801 0.44 1 80.62 96 PHE A C 1
ATOM 756 O O . PHE A 1 96 ? 3.609 6.328 0.431 1 80.62 96 PHE A O 1
ATOM 763 N N . ALA A 1 97 ? 2.127 4.988 -0.427 1 80.75 97 ALA A N 1
ATOM 764 C CA . ALA A 1 97 ? 3.053 4.418 -1.402 1 80.75 97 ALA A CA 1
ATOM 765 C C . ALA A 1 97 ? 3.322 5.402 -2.539 1 80.75 97 ALA A C 1
ATOM 767 O O . ALA A 1 97 ? 4.285 5.238 -3.295 1 80.75 97 ALA A O 1
ATOM 768 N N . THR A 1 98 ? 2.545 6.402 -2.646 1 89.38 98 THR A N 1
ATOM 769 C CA . THR A 1 98 ? 2.652 7.301 -3.789 1 89.38 98 THR A CA 1
ATOM 770 C C . THR A 1 98 ? 4.016 7.984 -3.814 1 89.38 98 THR A C 1
ATOM 772 O O . THR A 1 98 ? 4.891 7.605 -4.598 1 89.38 98 THR A O 1
ATOM 775 N N . ILE A 1 99 ? 4.348 8.797 -2.822 1 92.12 99 ILE A N 1
ATOM 776 C CA . ILE A 1 99 ? 5.625 9.492 -2.824 1 92.12 99 ILE A CA 1
ATOM 777 C C . ILE A 1 99 ? 6.754 8.516 -2.494 1 92.12 99 ILE A C 1
ATOM 779 O O . ILE A 1 99 ? 7.871 8.656 -2.994 1 92.12 99 ILE A O 1
ATOM 783 N N . ALA A 1 100 ? 6.465 7.512 -1.72 1 87.19 100 ALA A N 1
ATOM 784 C CA . ALA A 1 100 ? 7.465 6.516 -1.346 1 87.19 100 ALA A CA 1
ATOM 785 C C . ALA A 1 100 ? 7.961 5.75 -2.57 1 87.19 100 ALA A C 1
ATOM 787 O O . ALA A 1 100 ? 9.094 5.277 -2.594 1 87.19 100 ALA A O 1
ATOM 788 N N . SER A 1 101 ? 7.109 5.656 -3.582 1 84.81 101 SER A N 1
ATOM 789 C CA . SER A 1 101 ? 7.508 4.969 -4.805 1 84.81 101 SER A CA 1
ATOM 790 C C . SER A 1 101 ? 8.016 5.953 -5.855 1 84.81 101 SER A C 1
ATOM 792 O O . SER A 1 101 ? 8.836 5.598 -6.699 1 84.81 101 SER A O 1
ATOM 794 N N . ALA A 1 102 ? 7.527 7.137 -5.812 1 89.5 102 ALA A N 1
ATOM 795 C CA . ALA A 1 102 ? 7.887 8.141 -6.812 1 89.5 102 ALA A CA 1
ATOM 796 C C . ALA A 1 102 ? 9.352 8.539 -6.684 1 89.5 102 ALA A C 1
ATOM 798 O O . ALA A 1 102 ? 10.047 8.719 -7.688 1 89.5 102 ALA A O 1
ATOM 799 N N . ILE A 1 103 ? 9.844 8.641 -5.5 1 92.81 103 ILE A N 1
ATOM 800 C CA . ILE A 1 103 ? 11.203 9.102 -5.254 1 92.81 103 ILE A CA 1
ATOM 801 C C . ILE A 1 103 ? 12.211 8.109 -5.832 1 92.81 103 ILE A C 1
ATOM 803 O O . ILE A 1 103 ? 13.023 8.469 -6.684 1 92.81 103 ILE A O 1
ATOM 807 N N . PRO A 1 104 ? 12.125 6.859 -5.48 1 88.69 104 PRO A N 1
ATOM 808 C CA . PRO A 1 104 ? 13.125 5.926 -5.996 1 88.69 104 PRO A CA 1
ATOM 809 C C . PRO A 1 104 ? 12.953 5.641 -7.488 1 88.69 104 PRO A C 1
ATOM 811 O O . PRO A 1 104 ? 13.836 5.051 -8.117 1 88.69 104 PRO A O 1
ATOM 814 N N . ALA A 1 105 ? 11.828 5.961 -8.023 1 84.5 105 ALA A N 1
ATOM 815 C CA . ALA A 1 105 ? 11.68 5.844 -9.477 1 84.5 105 ALA A CA 1
ATOM 816 C C . ALA A 1 105 ? 12.602 6.816 -10.203 1 84.5 105 ALA A C 1
ATOM 818 O O . ALA A 1 105 ? 13.039 6.543 -11.32 1 84.5 105 ALA A O 1
ATOM 819 N N . TYR A 1 106 ? 13.008 7.91 -9.586 1 87.69 106 TYR A N 1
ATOM 820 C CA . TYR A 1 106 ? 13.781 8.945 -10.266 1 87.69 106 TYR A CA 1
ATOM 821 C C . TYR A 1 106 ? 15.172 9.07 -9.648 1 87.69 106 TYR A C 1
ATOM 823 O O . TYR A 1 106 ? 16.141 9.383 -10.352 1 87.69 106 TYR A O 1
ATOM 831 N N . SER A 1 107 ? 15.211 8.984 -8.398 1 91.44 107 SER A N 1
ATOM 832 C CA . SER A 1 107 ? 16.484 9.141 -7.703 1 91.44 107 SER A CA 1
ATOM 833 C C . SER A 1 107 ? 17.078 7.789 -7.324 1 91.44 107 SER A C 1
ATOM 835 O O . SER A 1 107 ? 16.422 6.965 -6.688 1 91.44 107 SER A O 1
ATOM 837 N N . LYS A 1 108 ? 18.312 7.68 -7.684 1 88.44 108 LYS A N 1
ATOM 838 C CA . LYS A 1 108 ? 19 6.398 -7.484 1 88.44 108 LYS A CA 1
ATOM 839 C C . LYS A 1 108 ? 20.297 6.582 -6.719 1 88.44 108 LYS A C 1
ATOM 841 O O . LYS A 1 108 ? 20.609 7.684 -6.266 1 88.44 108 LYS A O 1
ATOM 846 N N . ARG A 1 109 ? 20.969 5.324 -6.57 1 89.5 109 ARG A N 1
ATOM 847 C CA . ARG A 1 109 ? 22.281 5.355 -5.926 1 89.5 109 ARG A CA 1
ATOM 848 C C . ARG A 1 109 ? 23.219 6.328 -6.633 1 89.5 109 ARG A C 1
ATOM 850 O O . ARG A 1 109 ? 23.312 6.328 -7.859 1 89.5 109 ARG A O 1
ATOM 857 N N . GLY A 1 110 ? 23.859 7.211 -5.898 1 93.56 110 GLY A N 1
ATOM 858 C CA . GLY A 1 110 ? 24.766 8.195 -6.469 1 93.56 110 GLY A CA 1
ATOM 859 C C . GLY A 1 110 ? 24.156 9.578 -6.582 1 93.56 110 GLY A C 1
ATOM 860 O O . GLY A 1 110 ? 24.859 10.578 -6.625 1 93.56 110 GLY A O 1
ATOM 861 N N . ASP A 1 111 ? 22.828 9.625 -6.695 1 96.81 111 ASP A N 1
ATOM 862 C CA . ASP A 1 111 ? 22.141 10.914 -6.742 1 96.81 111 ASP A CA 1
ATOM 863 C C . ASP A 1 111 ? 22.078 11.555 -5.359 1 96.81 111 ASP A C 1
ATOM 865 O O . ASP A 1 111 ? 22.344 10.898 -4.352 1 96.81 111 ASP A O 1
ATOM 869 N N . ILE A 1 112 ? 21.797 12.891 -5.379 1 98.31 112 ILE A N 1
ATOM 870 C CA . ILE A 1 112 ? 21.766 13.641 -4.129 1 98.31 112 ILE A CA 1
ATOM 871 C C . ILE A 1 112 ? 20.375 14.242 -3.922 1 98.31 112 ILE A C 1
ATOM 873 O O . ILE A 1 112 ? 19.812 14.859 -4.836 1 98.31 112 ILE A O 1
ATOM 877 N N . VAL A 1 113 ? 19.828 14.039 -2.742 1 98.69 113 VAL A N 1
ATOM 878 C CA . VAL A 1 113 ? 18.531 14.594 -2.416 1 98.69 113 VAL A CA 1
ATOM 879 C C . VAL A 1 113 ? 18.641 15.5 -1.193 1 98.69 113 VAL A C 1
ATOM 881 O O . VAL A 1 113 ? 19.047 15.055 -0.12 1 98.69 113 VAL A O 1
ATOM 884 N N . PHE A 1 114 ? 18.344 16.766 -1.384 1 98.88 114 PHE A N 1
ATOM 885 C CA . PHE A 1 114 ? 18.188 17.719 -0.285 1 98.88 114 PHE A CA 1
ATOM 886 C C . PHE A 1 114 ? 16.766 17.688 0.263 1 98.88 114 PHE A C 1
ATOM 888 O O . PHE A 1 114 ? 15.812 17.969 -0.463 1 98.88 114 PHE A O 1
ATOM 895 N N . VAL A 1 115 ? 16.609 17.406 1.54 1 98.81 115 VAL A N 1
ATOM 896 C CA . VAL A 1 115 ? 15.281 17.141 2.086 1 98.81 115 VAL A CA 1
ATOM 897 C C . VAL A 1 115 ? 15.062 18 3.34 1 98.81 115 VAL A C 1
ATOM 899 O O . VAL A 1 115 ? 15.977 18.156 4.156 1 98.81 115 VAL A O 1
ATOM 902 N N . ASP A 1 116 ? 13.883 18.531 3.477 1 98.62 116 ASP A N 1
ATOM 903 C CA . ASP A 1 116 ? 13.508 19.234 4.695 1 98.62 116 ASP A CA 1
ATOM 904 C C . ASP A 1 116 ? 13.438 18.281 5.887 1 98.62 116 ASP A C 1
ATOM 906 O O . ASP A 1 116 ? 12.914 17.172 5.77 1 98.62 116 ASP A O 1
ATOM 910 N N . GLU A 1 117 ? 13.852 18.688 6.98 1 97.62 117 GLU A N 1
ATOM 911 C CA . GLU A 1 117 ? 13.945 17.828 8.156 1 97.62 117 GLU A CA 1
ATOM 912 C C . GLU A 1 117 ? 12.555 17.438 8.664 1 97.62 117 GLU A C 1
ATOM 914 O O . GLU A 1 117 ? 12.406 16.453 9.391 1 97.62 117 GLU A O 1
ATOM 919 N N . ALA A 1 118 ? 11.555 18.141 8.289 1 97.69 118 ALA A N 1
ATOM 920 C CA . ALA A 1 118 ? 10.195 17.859 8.758 1 97.69 118 ALA A CA 1
ATOM 921 C C . ALA A 1 118 ? 9.484 16.891 7.812 1 97.69 118 ALA A C 1
ATOM 923 O O . ALA A 1 118 ? 8.281 16.656 7.945 1 97.69 118 ALA A O 1
ATOM 924 N N . ALA A 1 119 ? 10.234 16.312 6.926 1 96.88 119 ALA A N 1
ATOM 925 C CA . ALA A 1 119 ? 9.641 15.414 5.93 1 96.88 119 ALA A CA 1
ATOM 926 C C . ALA A 1 119 ? 8.852 14.297 6.602 1 96.88 119 ALA A C 1
ATOM 928 O O . ALA A 1 119 ? 9.289 13.727 7.602 1 96.88 119 ALA A O 1
ATOM 929 N N . CYS A 1 120 ? 7.715 14.023 6.078 1 93.75 120 CYS A N 1
ATOM 930 C CA . CYS A 1 120 ? 6.84 13 6.641 1 93.75 120 CYS A CA 1
ATOM 931 C C . CYS A 1 120 ? 7.434 11.609 6.445 1 93.75 120 CYS A C 1
ATOM 933 O O . CYS A 1 120 ? 8.406 11.445 5.707 1 93.75 120 CYS A O 1
ATOM 935 N N . PHE A 1 121 ? 6.855 10.672 7.039 1 88.75 121 PHE A N 1
ATOM 936 C CA . PHE A 1 121 ? 7.395 9.312 7.09 1 88.75 121 PHE A CA 1
ATOM 937 C C . PHE A 1 121 ? 7.43 8.695 5.699 1 88.75 121 PHE A C 1
ATOM 939 O O . PHE A 1 121 ? 8.359 7.957 5.367 1 88.75 121 PHE A O 1
ATOM 946 N N . SER A 1 122 ? 6.398 8.875 4.887 1 88.75 122 SER A N 1
ATOM 947 C CA . SER A 1 122 ? 6.352 8.328 3.537 1 88.75 122 SER A CA 1
ATOM 948 C C . SER A 1 122 ? 7.535 8.812 2.705 1 88.75 122 SER A C 1
ATOM 950 O O . SER A 1 122 ? 8.102 8.047 1.923 1 88.75 122 SER A O 1
ATOM 952 N N . ILE A 1 123 ? 7.855 10.055 2.807 1 95.19 123 ILE A N 1
ATOM 953 C CA . ILE A 1 123 ? 9.031 10.586 2.125 1 95.19 123 ILE A CA 1
ATOM 954 C C . ILE A 1 123 ? 10.281 9.867 2.609 1 95.19 123 ILE A C 1
ATOM 956 O O . ILE A 1 123 ? 11.125 9.453 1.803 1 95.19 123 ILE A O 1
ATOM 960 N N . GLN A 1 124 ? 10.406 9.703 3.879 1 93.12 124 GLN A N 1
ATOM 961 C CA . GLN A 1 124 ? 11.578 9.047 4.453 1 93.12 124 GLN A CA 1
ATOM 962 C C . GLN A 1 124 ? 11.758 7.641 3.885 1 93.12 124 GLN A C 1
ATOM 964 O O . GLN A 1 124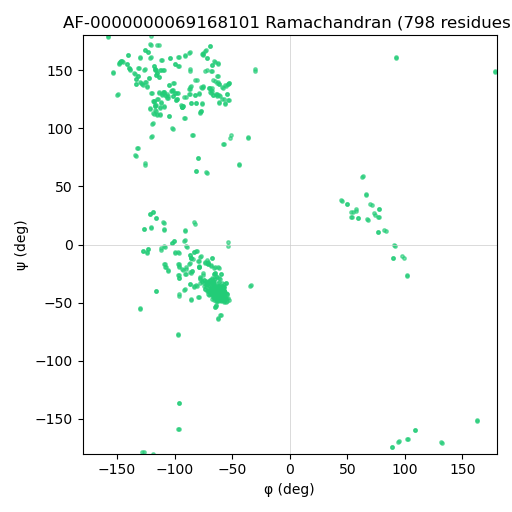 ? 12.875 7.23 3.574 1 93.12 124 GLN A O 1
ATOM 969 N N . LYS A 1 125 ? 10.68 7.004 3.748 1 85.5 125 LYS A N 1
ATOM 970 C CA . LYS A 1 125 ? 10.758 5.648 3.211 1 85.5 125 LYS A CA 1
ATOM 971 C C . LYS A 1 125 ? 11.172 5.66 1.742 1 85.5 125 LYS A C 1
ATOM 973 O O . LYS A 1 125 ? 11.914 4.785 1.291 1 85.5 125 LYS A O 1
ATOM 978 N N . GLY A 1 126 ? 10.633 6.57 0.996 1 89.38 126 GLY A N 1
ATOM 979 C CA . GLY A 1 126 ? 11.086 6.723 -0.379 1 89.38 126 GLY A CA 1
ATOM 980 C C . GLY A 1 126 ? 12.57 7.016 -0.492 1 89.38 126 GLY A C 1
ATOM 981 O O . GLY A 1 126 ? 13.242 6.484 -1.376 1 89.38 126 GLY A O 1
ATOM 982 N N . LEU A 1 127 ? 13.031 7.828 0.385 1 94.19 127 LEU A N 1
ATOM 983 C CA . LEU A 1 127 ? 14.453 8.156 0.402 1 94.19 127 LEU A CA 1
ATOM 984 C C . LEU A 1 127 ? 15.297 6.922 0.699 1 94.19 127 LEU A C 1
ATOM 986 O O . LEU A 1 127 ? 16.312 6.688 0.044 1 94.19 127 LEU A O 1
ATOM 990 N N . GLN A 1 128 ? 14.859 6.203 1.657 1 86.5 128 GLN A N 1
ATOM 991 C CA . GLN A 1 128 ? 15.555 4.969 2.01 1 86.5 128 GLN A CA 1
ATOM 992 C C . GLN A 1 128 ? 15.609 4.012 0.82 1 86.5 128 GLN A C 1
ATOM 994 O O . GLN A 1 128 ? 16.641 3.381 0.575 1 86.5 128 GLN A O 1
ATOM 999 N N . ALA A 1 129 ? 14.562 3.918 0.169 1 81.25 129 ALA A N 1
ATOM 1000 C CA . ALA A 1 129 ? 14.453 2.992 -0.957 1 81.25 129 ALA A CA 1
ATOM 1001 C C . ALA A 1 129 ? 15.312 3.453 -2.129 1 81.25 129 ALA A C 1
ATOM 1003 O O . ALA A 1 129 ? 15.797 2.631 -2.912 1 81.25 129 ALA A O 1
ATOM 1004 N N . SER A 1 130 ? 15.508 4.676 -2.297 1 87.94 130 SER A N 1
ATOM 1005 C CA . SER A 1 130 ? 16.25 5.227 -3.424 1 87.94 130 SER A CA 1
ATOM 1006 C C . SER A 1 130 ? 17.75 4.938 -3.297 1 87.94 130 SER A C 1
ATOM 1008 O O . SER A 1 130 ? 18.469 4.945 -4.293 1 87.94 130 SER A O 1
ATOM 1010 N N . ARG A 1 131 ? 18.297 4.879 -2.062 1 86.38 131 ARG A N 1
ATOM 1011 C CA . ARG A 1 131 ? 19.703 4.676 -1.753 1 86.38 131 ARG A CA 1
ATOM 1012 C C . ARG A 1 131 ? 20.531 5.883 -2.182 1 86.38 131 ARG A C 1
ATOM 1014 O O . ARG A 1 131 ? 21.734 5.766 -2.404 1 86.38 131 ARG A O 1
ATOM 1021 N N . SER A 1 132 ? 19.922 6.969 -2.322 1 95.38 132 SER A N 1
ATOM 1022 C CA . SER A 1 132 ? 20.594 8.219 -2.678 1 95.38 132 SER A CA 1
ATOM 1023 C C . SER A 1 132 ? 21.344 8.797 -1.487 1 95.38 132 SER A C 1
ATOM 1025 O O . SER A 1 132 ? 21.156 8.352 -0.354 1 95.38 132 SER A O 1
ATOM 1027 N N . VAL A 1 133 ? 22.234 9.742 -1.796 1 97 133 VAL A N 1
ATOM 1028 C CA . VAL A 1 133 ? 22.844 10.531 -0.733 1 97 133 VAL A CA 1
ATOM 1029 C C . VAL A 1 133 ? 21.844 11.578 -0.232 1 97 133 VAL A C 1
ATOM 1031 O O . VAL A 1 133 ? 21.391 12.422 -1 1 97 133 VAL A O 1
ATOM 1034 N N . ILE A 1 134 ? 21.562 11.492 1.04 1 98.25 134 ILE A N 1
ATOM 1035 C CA . ILE A 1 134 ? 20.531 12.359 1.593 1 98.25 134 ILE A CA 1
ATOM 1036 C C . ILE A 1 134 ? 21.172 13.469 2.418 1 98.25 134 ILE A C 1
ATOM 1038 O O . ILE A 1 134 ? 21.984 13.203 3.309 1 98.25 134 ILE A O 1
ATOM 1042 N N . LYS A 1 135 ? 20.891 14.648 2.152 1 98.56 135 LYS A N 1
ATOM 1043 C CA . LYS A 1 135 ? 21.312 15.812 2.928 1 98.56 135 LYS A CA 1
ATOM 1044 C C . LYS A 1 135 ? 20.109 16.562 3.492 1 98.56 135 LYS A C 1
ATOM 1046 O O . LYS A 1 135 ? 19.359 17.203 2.746 1 98.56 135 LYS A O 1
ATOM 1051 N N . TYR A 1 136 ? 19.953 16.547 4.734 1 98.5 136 TYR A N 1
ATOM 1052 C CA . TYR A 1 136 ? 18.859 17.25 5.379 1 98.5 136 TYR A CA 1
ATOM 1053 C C . TYR A 1 136 ? 19.219 18.703 5.648 1 98.5 136 TYR A C 1
ATOM 1055 O O . TYR A 1 136 ? 20.344 19.016 6.047 1 98.5 136 TYR A O 1
ATOM 1063 N N . PHE A 1 137 ? 18.312 19.562 5.375 1 98.75 137 PHE A N 1
ATOM 1064 C CA . PHE A 1 137 ? 18.438 20.953 5.809 1 98.75 137 PHE A CA 1
ATOM 1065 C C . PHE A 1 137 ? 17.406 21.281 6.871 1 98.75 137 PHE A C 1
ATOM 1067 O O . PHE A 1 137 ? 16.359 20.641 6.961 1 98.75 137 PHE A O 1
ATOM 1074 N N . LYS A 1 138 ? 17.656 22.312 7.641 1 98.5 138 LYS A N 1
ATOM 1075 C CA . LYS A 1 138 ? 16.781 22.719 8.719 1 98.5 138 LYS A CA 1
ATOM 1076 C C . LYS A 1 138 ? 15.406 23.141 8.18 1 98.5 138 LYS A C 1
ATOM 1078 O O . LYS A 1 138 ? 15.312 23.734 7.109 1 98.5 138 LYS A O 1
ATOM 1083 N N . HIS A 1 139 ? 14.391 22.844 8.969 1 98.38 139 HIS A N 1
ATOM 1084 C CA . HIS A 1 139 ? 13.008 22.984 8.531 1 98.38 139 HIS A CA 1
ATOM 1085 C C . HIS A 1 139 ? 12.719 24.406 8.07 1 98.38 139 HIS A C 1
ATOM 1087 O O . HIS A 1 139 ? 12.891 25.359 8.844 1 98.38 139 HIS A O 1
ATOM 1093 N N . ASN A 1 140 ? 12.312 24.516 6.824 1 98.5 140 ASN A N 1
ATOM 1094 C CA . ASN A 1 140 ? 11.938 25.766 6.18 1 98.5 140 ASN A CA 1
ATOM 1095 C C . ASN A 1 140 ? 13.055 26.812 6.285 1 98.5 140 ASN A C 1
ATOM 1097 O O . ASN A 1 140 ? 12.781 28.016 6.34 1 98.5 140 ASN A O 1
ATOM 1101 N N . ASP A 1 141 ? 14.258 26.375 6.363 1 98.69 141 ASP A N 1
ATOM 1102 C CA . ASP A 1 141 ? 15.414 27.266 6.473 1 98.69 141 ASP A CA 1
ATOM 1103 C C . ASP A 1 141 ? 16.141 27.391 5.133 1 98.69 141 ASP A C 1
ATOM 1105 O O . ASP A 1 141 ? 17.047 26.609 4.84 1 98.69 141 ASP A O 1
ATOM 1109 N N . MET A 1 142 ? 15.922 28.406 4.449 1 98.5 142 MET A N 1
ATOM 1110 C CA . MET A 1 142 ? 16.453 28.594 3.104 1 98.5 142 MET A CA 1
ATOM 1111 C C . MET A 1 142 ? 17.938 28.938 3.154 1 98.5 142 MET A C 1
ATOM 1113 O O . MET A 1 142 ? 18.688 28.641 2.221 1 98.5 142 MET A O 1
ATOM 1117 N N . GLU A 1 143 ? 18.375 29.5 4.203 1 98.62 143 GLU A N 1
ATOM 1118 C CA . GLU A 1 143 ? 19.797 29.766 4.355 1 98.62 143 GLU A CA 1
ATOM 1119 C C . GLU A 1 143 ? 20.594 28.469 4.504 1 98.62 143 GLU A C 1
ATOM 1121 O O . GLU A 1 143 ? 21.672 28.328 3.922 1 98.62 143 GLU A O 1
ATOM 1126 N N . ASP A 1 144 ? 20.047 27.625 5.27 1 98.75 144 ASP A N 1
ATOM 1127 C CA . ASP A 1 144 ? 20.703 26.344 5.441 1 98.75 144 ASP A CA 1
ATOM 1128 C C . ASP A 1 144 ? 20.719 25.531 4.141 1 98.75 144 ASP A C 1
ATOM 1130 O O . ASP A 1 144 ? 21.703 24.891 3.812 1 98.75 144 ASP A O 1
ATOM 1134 N N . LEU A 1 145 ? 19.609 25.547 3.447 1 98.75 145 LEU A N 1
ATOM 1135 C CA . LEU A 1 145 ? 19.562 24.875 2.15 1 98.75 145 LEU A CA 1
ATOM 1136 C C . LEU A 1 145 ? 20.578 25.484 1.185 1 98.75 145 LEU A C 1
ATOM 1138 O O . LEU A 1 145 ? 21.266 24.75 0.476 1 98.75 145 LEU A O 1
ATOM 1142 N N . ASP A 1 146 ? 20.656 26.75 1.187 1 98.69 146 ASP A N 1
ATOM 1143 C CA . ASP A 1 146 ? 21.625 27.438 0.328 1 98.69 146 ASP A CA 1
ATOM 1144 C C . ASP A 1 146 ? 23.047 27.016 0.649 1 98.69 146 ASP A C 1
ATOM 1146 O O . ASP A 1 146 ? 23.859 26.812 -0.256 1 98.69 146 ASP A O 1
ATOM 1150 N N . ARG A 1 147 ? 23.359 26.938 1.876 1 98.69 147 ARG A N 1
ATOM 1151 C CA . ARG A 1 147 ? 24.672 26.5 2.311 1 98.69 147 ARG A CA 1
ATOM 1152 C C . ARG A 1 147 ? 25 25.109 1.76 1 98.69 147 ARG A C 1
ATOM 1154 O O . ARG A 1 147 ? 26.078 24.891 1.196 1 98.69 147 ARG A O 1
ATOM 1161 N N . LEU A 1 148 ? 24.094 24.188 1.896 1 98.69 148 LEU A N 1
ATOM 1162 C CA . LEU A 1 148 ? 24.297 22.812 1.439 1 98.69 148 LEU A CA 1
ATOM 1163 C C . LEU A 1 148 ? 24.453 22.766 -0.077 1 98.69 148 LEU A C 1
ATOM 1165 O O . LEU A 1 148 ? 25.281 22.016 -0.594 1 98.69 148 LEU A O 1
ATOM 1169 N N . LEU A 1 149 ? 23.656 23.547 -0.765 1 98.44 149 LEU A N 1
ATOM 1170 C CA . LEU A 1 149 ? 23.734 23.594 -2.223 1 98.44 149 LEU A CA 1
ATOM 1171 C C . LEU A 1 149 ? 25.062 24.156 -2.693 1 98.44 149 LEU A C 1
ATOM 1173 O O . LEU A 1 149 ? 25.641 23.656 -3.656 1 98.44 149 LEU A O 1
ATOM 1177 N N . LYS A 1 150 ? 25.547 25.141 -2.031 1 97.88 150 LYS A N 1
ATOM 1178 C CA . LYS A 1 150 ? 26.844 25.734 -2.348 1 97.88 150 LYS A CA 1
ATOM 1179 C C . LYS A 1 150 ? 27.969 24.719 -2.143 1 97.88 150 LYS A C 1
ATOM 1181 O O . LYS A 1 150 ? 28.875 24.609 -2.967 1 97.88 150 LYS A O 1
ATOM 1186 N N . GLU A 1 151 ? 27.859 24.062 -1.063 1 97.88 151 GLU A N 1
ATOM 1187 C CA . GLU A 1 151 ? 28.859 23.031 -0.776 1 97.88 151 GLU A CA 1
ATOM 1188 C C . GLU A 1 151 ? 28.875 21.969 -1.875 1 97.88 151 GLU A C 1
ATOM 1190 O O . GLU A 1 151 ? 29.953 21.516 -2.289 1 97.88 151 GLU A O 1
ATOM 1195 N N . GLN A 1 152 ? 27.719 21.609 -2.324 1 96.81 152 GLN A N 1
ATOM 1196 C CA . GLN A 1 152 ? 27.625 20.594 -3.375 1 96.81 152 GLN A CA 1
ATOM 1197 C C . GLN A 1 152 ? 28.188 21.125 -4.691 1 96.81 152 GLN A C 1
ATOM 1199 O O . GLN A 1 152 ? 28.828 20.375 -5.445 1 96.81 152 GLN A O 1
ATOM 1204 N N . GLN A 1 153 ? 27.953 22.312 -4.98 1 95.88 153 GLN A N 1
ATOM 1205 C CA . GLN A 1 153 ? 28.484 22.922 -6.195 1 95.88 153 GLN A CA 1
ATOM 1206 C C . GLN A 1 153 ? 30.016 22.891 -6.195 1 95.88 153 GLN A C 1
ATOM 1208 O O . GLN A 1 153 ? 30.641 22.672 -7.238 1 95.88 153 GLN A O 1
ATOM 1213 N N . LEU A 1 154 ? 30.578 23.141 -5.086 1 96.19 154 LEU A N 1
ATOM 1214 C CA . LEU A 1 154 ? 32.031 23.094 -4.953 1 96.19 154 LEU A CA 1
ATOM 1215 C C . LEU A 1 154 ? 32.562 21.672 -5.188 1 96.19 154 LEU A C 1
ATOM 1217 O O . LEU A 1 154 ? 33.562 21.5 -5.852 1 96.19 154 LEU A O 1
ATOM 1221 N N . GLU A 1 155 ? 31.859 20.75 -4.613 1 95.5 155 GLU A N 1
ATOM 1222 C CA . GLU A 1 155 ? 32.219 19.344 -4.816 1 95.5 155 GLU A CA 1
ATOM 1223 C C . GLU A 1 155 ? 32.125 18.953 -6.285 1 95.5 155 GLU A C 1
ATOM 1225 O O . GLU A 1 155 ? 32.938 18.203 -6.793 1 95.5 155 GLU A O 1
ATOM 1230 N N . ASP A 1 156 ? 31.125 19.469 -6.941 1 94.94 156 ASP A N 1
ATOM 1231 C CA . ASP A 1 156 ? 30.906 19.172 -8.352 1 94.94 156 ASP A CA 1
ATOM 1232 C C . ASP A 1 156 ? 32.031 19.75 -9.219 1 94.94 156 ASP A C 1
ATOM 1234 O O . ASP A 1 156 ? 32.438 19.141 -10.203 1 94.94 156 ASP A O 1
ATOM 1238 N N . HIS A 1 157 ? 32.531 20.812 -8.859 1 94.62 157 HIS A N 1
ATOM 1239 C CA . HIS A 1 157 ? 33.625 21.453 -9.594 1 94.62 157 HIS A CA 1
ATOM 1240 C C . HIS A 1 157 ? 34.906 20.656 -9.453 1 94.62 157 HIS A C 1
ATOM 1242 O O . HIS A 1 157 ? 35.75 20.656 -10.367 1 94.62 157 HIS A O 1
ATOM 1248 N N . LYS A 1 158 ? 35.094 20.047 -8.383 1 95.31 158 LYS A N 1
ATOM 1249 C CA . LYS A 1 158 ? 36.312 19.266 -8.133 1 95.31 158 LYS A CA 1
ATOM 1250 C C . LYS A 1 158 ? 36.281 17.984 -8.961 1 95.31 158 LYS A C 1
ATOM 1252 O O . LYS A 1 158 ? 37.344 17.469 -9.336 1 95.31 158 LYS A O 1
ATOM 1257 N N . ASN A 1 159 ? 35.031 17.469 -9.18 1 94.56 159 ASN A N 1
ATOM 1258 C CA . ASN A 1 159 ? 34.906 16.25 -9.961 1 94.56 159 ASN A CA 1
ATOM 1259 C C . ASN A 1 159 ? 33.812 16.375 -11.023 1 94.56 159 ASN A C 1
ATOM 1261 O O . ASN A 1 159 ? 32.719 15.797 -10.891 1 94.56 159 ASN A O 1
ATOM 1265 N N . PRO A 1 160 ? 34.125 16.938 -12.102 1 92.62 160 PRO A N 1
ATOM 1266 C CA . PRO A 1 160 ? 33.125 17.203 -13.133 1 92.62 160 PRO A CA 1
ATOM 1267 C C . PRO A 1 160 ? 32.562 15.945 -13.773 1 92.62 160 PRO A C 1
ATOM 1269 O O . PRO A 1 160 ? 31.406 15.922 -14.211 1 92.62 160 PRO A O 1
ATOM 1272 N N . ARG A 1 161 ? 33.344 14.922 -13.891 1 92.62 161 ARG A N 1
ATOM 1273 C CA . ARG A 1 161 ? 32.875 13.672 -14.492 1 92.62 161 ARG A CA 1
ATOM 1274 C C . ARG A 1 161 ? 31.75 13.055 -13.688 1 92.62 161 ARG A C 1
ATOM 1276 O O . ARG A 1 161 ? 30.734 12.648 -14.242 1 92.62 161 ARG A O 1
ATOM 1283 N N . LYS A 1 162 ? 31.953 13 -12.453 1 93.56 162 LYS A N 1
ATOM 1284 C CA . LYS A 1 162 ? 30.922 12.484 -11.547 1 93.56 162 LYS A CA 1
ATOM 1285 C C . LYS A 1 162 ? 29.703 13.406 -11.516 1 93.56 162 LYS A C 1
ATOM 1287 O O . LYS A 1 162 ? 28.562 12.938 -11.461 1 93.56 162 LYS A O 1
ATOM 1292 N N . ALA A 1 163 ? 30.047 14.672 -11.508 1 93.5 163 ALA A N 1
ATOM 1293 C CA . ALA A 1 163 ? 28.984 15.68 -11.445 1 93.5 163 ALA A CA 1
ATOM 1294 C C . ALA A 1 163 ? 28.016 15.531 -12.617 1 93.5 163 ALA A C 1
ATOM 1296 O O . ALA A 1 163 ? 26.812 15.758 -12.469 1 93.5 163 ALA A O 1
ATOM 1297 N N . LYS A 1 164 ? 28.5 15.195 -13.742 1 93.31 164 LYS A N 1
ATOM 1298 C CA . LYS A 1 164 ? 27.719 15.109 -14.969 1 93.31 164 LYS A CA 1
ATOM 1299 C C . LYS A 1 164 ? 26.672 14 -14.883 1 93.31 164 LYS A C 1
ATOM 1301 O O . LYS A 1 164 ? 25.594 14.094 -15.484 1 93.31 164 LYS A O 1
ATOM 1306 N N . VAL A 1 165 ? 26.938 13.062 -14.078 1 93.31 165 VAL A N 1
ATOM 1307 C CA . VAL A 1 165 ? 26.031 11.914 -14.047 1 93.31 165 VAL A CA 1
ATOM 1308 C C . VAL A 1 165 ? 25.234 11.914 -12.75 1 93.31 165 VAL A C 1
ATOM 1310 O O . VAL A 1 165 ? 24.391 11.039 -12.531 1 93.31 165 VAL A O 1
ATOM 1313 N N . THR A 1 166 ? 25.469 12.898 -11.844 1 95.5 166 THR A N 1
ATOM 1314 C CA . THR A 1 166 ? 24.781 12.984 -10.562 1 95.5 166 THR A CA 1
ATOM 1315 C C . THR A 1 166 ? 23.547 13.883 -10.664 1 95.5 166 THR A C 1
ATOM 1317 O O . THR A 1 166 ? 23.656 15.062 -10.984 1 95.5 166 THR A O 1
ATOM 1320 N N . ARG A 1 167 ? 22.469 13.398 -10.453 1 95.94 167 ARG A N 1
ATOM 1321 C CA . ARG A 1 167 ? 21.25 14.219 -10.383 1 95.94 167 ARG A CA 1
ATOM 1322 C C . ARG A 1 167 ? 21.047 14.758 -8.977 1 95.94 167 ARG A C 1
ATOM 1324 O O . ARG A 1 167 ? 21.438 14.117 -7.992 1 95.94 167 ARG A O 1
ATOM 1331 N N . ARG A 1 168 ? 20.422 15.898 -8.93 1 97.56 168 ARG A N 1
ATOM 1332 C CA . ARG A 1 168 ? 20.188 16.578 -7.656 1 97.56 168 ARG A CA 1
ATOM 1333 C C . ARG A 1 168 ? 18.703 16.953 -7.508 1 97.56 168 ARG A C 1
ATOM 1335 O O . ARG A 1 168 ? 18.094 17.453 -8.445 1 97.56 168 ARG A O 1
ATOM 1342 N N . PHE A 1 169 ? 18.172 16.734 -6.281 1 98.25 169 PHE A N 1
ATOM 1343 C CA . PHE A 1 169 ? 16.75 16.953 -6.023 1 98.25 169 PHE A CA 1
ATOM 1344 C C . PHE A 1 169 ? 16.547 17.703 -4.707 1 98.25 169 PHE A C 1
ATOM 1346 O O . PHE A 1 169 ? 17.344 17.547 -3.779 1 98.25 169 PHE A O 1
ATOM 1353 N N . ILE A 1 170 ? 15.516 18.484 -4.699 1 98.75 170 ILE A N 1
ATOM 1354 C CA . ILE A 1 170 ? 14.945 19 -3.457 1 98.75 170 ILE A CA 1
ATOM 1355 C C . ILE A 1 170 ? 13.594 18.344 -3.203 1 98.75 170 ILE A C 1
ATOM 1357 O O . ILE A 1 170 ? 12.758 18.266 -4.105 1 98.75 170 ILE A O 1
ATOM 1361 N N . VAL A 1 171 ? 13.352 17.812 -1.996 1 98.69 171 VAL A N 1
ATOM 1362 C CA . VAL A 1 171 ? 12.07 17.234 -1.627 1 98.69 171 VAL A CA 1
ATOM 1363 C C . VAL A 1 171 ? 11.461 18 -0.46 1 98.69 171 VAL A C 1
ATOM 1365 O O . VAL A 1 171 ? 12.094 18.156 0.591 1 98.69 171 VAL A O 1
ATOM 1368 N N . VAL A 1 172 ? 10.273 18.5 -0.612 1 98.81 172 VAL A N 1
ATOM 1369 C CA . VAL A 1 172 ? 9.562 19.266 0.418 1 98.81 172 VAL A CA 1
ATOM 1370 C C . VAL A 1 172 ? 8.086 18.891 0.407 1 98.81 172 VAL A C 1
ATOM 1372 O O . VAL A 1 172 ? 7.609 18.234 -0.523 1 98.81 172 VAL A O 1
ATOM 1375 N N . GLU A 1 173 ? 7.398 19.234 1.488 1 98.69 173 GLU A N 1
ATOM 1376 C CA . GLU A 1 173 ? 5.941 19.172 1.543 1 98.69 173 GLU A CA 1
ATOM 1377 C C . GLU A 1 173 ? 5.324 20.547 1.358 1 98.69 173 GLU A C 1
ATOM 1379 O O . GLU A 1 173 ? 5.871 21.547 1.83 1 98.69 173 GLU A O 1
ATOM 1384 N N . GLY A 1 174 ? 4.227 20.641 0.586 1 98.69 174 GLY A N 1
ATOM 1385 C CA . GLY A 1 174 ? 3.541 21.922 0.495 1 98.69 174 GLY A CA 1
ATOM 1386 C C . GLY A 1 174 ? 3.045 22.422 1.835 1 98.69 174 GLY A C 1
ATOM 1387 O O . GLY A 1 174 ? 3.359 23.547 2.232 1 98.69 174 GLY A O 1
ATOM 1388 N N . LEU A 1 175 ? 2.207 21.688 2.434 1 98.62 175 LEU A N 1
ATOM 1389 C CA . LEU A 1 175 ? 1.784 21.812 3.824 1 98.62 175 LEU A CA 1
ATOM 1390 C C . LEU A 1 175 ? 2.262 20.609 4.645 1 98.62 175 LEU A C 1
ATOM 1392 O O . LEU A 1 175 ? 1.896 19.469 4.359 1 98.62 175 LEU A O 1
ATOM 1396 N N . TYR A 1 176 ? 3.08 20.891 5.633 1 98.38 176 TYR A N 1
ATOM 1397 C CA . TYR A 1 176 ? 3.793 19.828 6.32 1 98.38 176 TYR A CA 1
ATOM 1398 C C . TYR A 1 176 ? 2.871 19.094 7.293 1 98.38 176 TYR A C 1
ATOM 1400 O O . TYR A 1 176 ? 2.184 19.719 8.102 1 98.38 176 TYR A O 1
ATOM 1408 N N . MET A 1 177 ? 2.924 17.812 7.297 1 95.5 177 MET A N 1
ATOM 1409 C CA . MET A 1 177 ? 2.117 16.922 8.141 1 95.5 177 MET A CA 1
ATOM 1410 C C . MET A 1 177 ? 2.484 17.094 9.609 1 95.5 177 MET A C 1
ATOM 1412 O O . MET A 1 177 ? 1.61 17.078 10.477 1 95.5 177 MET A O 1
ATOM 1416 N N . ASN A 1 178 ? 3.725 17.297 9.867 1 95.88 178 ASN A N 1
ATOM 1417 C CA . ASN A 1 178 ? 4.215 17.219 11.242 1 95.88 178 ASN A CA 1
ATOM 1418 C C . ASN A 1 178 ? 4.293 18.609 11.891 1 95.88 178 ASN A C 1
ATOM 1420 O O . ASN A 1 178 ? 4.352 18.719 13.117 1 95.88 178 ASN A O 1
ATOM 1424 N N . THR A 1 179 ? 4.301 19.656 11.047 1 97.75 179 THR A N 1
ATOM 1425 C CA . THR A 1 179 ? 4.465 21 11.625 1 97.75 179 THR A CA 1
ATOM 1426 C C . THR A 1 179 ? 3.316 21.906 11.211 1 97.75 179 THR A C 1
ATOM 1428 O O . THR A 1 179 ? 3.215 23.047 11.688 1 97.75 179 THR A O 1
ATOM 1431 N N . ALA A 1 180 ? 2.508 21.453 10.367 1 98 180 ALA A N 1
ATOM 1432 C CA . ALA A 1 180 ? 1.286 22.141 9.953 1 98 180 ALA A CA 1
ATOM 1433 C C . ALA A 1 180 ? 1.597 23.531 9.398 1 98 180 ALA A C 1
ATOM 1435 O O . ALA A 1 180 ? 0.826 24.469 9.594 1 98 180 ALA A O 1
ATOM 1436 N N . ASP A 1 181 ? 2.725 23.703 8.812 1 98.19 181 ASP A N 1
ATOM 1437 C CA . ASP A 1 181 ? 3.068 24.969 8.172 1 98.19 181 ASP A CA 1
ATOM 1438 C C . ASP A 1 181 ? 3.377 24.766 6.691 1 98.19 181 ASP A C 1
ATOM 1440 O O . ASP A 1 181 ? 3.369 23.641 6.199 1 98.19 181 ASP A O 1
ATOM 1444 N N . ILE A 1 182 ? 3.559 25.891 5.949 1 98.69 182 ILE A N 1
ATOM 1445 C CA . ILE A 1 182 ? 3.645 25.875 4.492 1 98.69 182 ILE A CA 1
ATOM 1446 C C . ILE A 1 182 ? 5.094 26.078 4.059 1 98.69 182 ILE A C 1
ATOM 1448 O O . ILE A 1 182 ? 5.809 26.906 4.629 1 98.69 182 ILE A O 1
ATOM 1452 N N . CYS A 1 183 ? 5.566 25.375 3.113 1 98.75 183 CYS A N 1
ATOM 1453 C CA . CYS A 1 183 ? 6.926 25.547 2.611 1 98.75 183 CYS A CA 1
ATOM 1454 C C . CYS A 1 183 ? 7.082 26.875 1.898 1 98.75 183 CYS A C 1
ATOM 1456 O O . CYS A 1 183 ? 6.117 27.422 1.351 1 98.75 183 CYS A O 1
ATOM 1458 N N . PRO A 1 184 ? 8.266 27.438 1.938 1 98.69 184 PRO A N 1
ATOM 1459 C CA . PRO A 1 184 ? 8.516 28.672 1.182 1 98.69 184 PRO A CA 1
ATOM 1460 C C . PRO A 1 184 ? 8.781 28.406 -0.298 1 98.69 184 PRO A C 1
ATOM 1462 O O . PRO A 1 184 ? 9.891 28.656 -0.78 1 98.69 184 PRO A O 1
ATOM 1465 N N . LEU A 1 185 ? 7.773 28.078 -1.089 1 98.75 185 LEU A N 1
ATOM 1466 C CA . LEU A 1 185 ? 7.879 27.562 -2.445 1 98.75 185 LEU A CA 1
ATOM 1467 C C . LEU A 1 185 ? 8.539 28.578 -3.373 1 98.75 185 LEU A C 1
ATOM 1469 O O . LEU A 1 185 ? 9.375 28.203 -4.203 1 98.75 185 LEU A O 1
ATOM 1473 N N . PRO A 1 186 ? 8.234 29.891 -3.328 1 98.69 186 PRO A N 1
ATOM 1474 C CA . PRO A 1 186 ? 8.898 30.844 -4.223 1 98.69 186 PRO A CA 1
ATOM 1475 C C . PRO A 1 186 ? 10.414 30.844 -4.066 1 98.69 186 PRO A C 1
ATOM 1477 O O . PRO A 1 186 ? 11.141 30.875 -5.062 1 98.69 186 PRO A O 1
ATOM 1480 N N . GLU A 1 187 ? 10.883 30.781 -2.879 1 98.69 187 GLU A N 1
ATOM 1481 C CA . GLU A 1 187 ? 12.32 30.734 -2.633 1 98.69 187 GLU A CA 1
ATOM 1482 C C . GLU A 1 187 ? 12.93 29.422 -3.129 1 98.69 187 GLU A C 1
ATOM 1484 O O . GLU A 1 187 ? 14.039 29.406 -3.654 1 98.69 187 GLU A O 1
ATOM 1489 N N . LEU A 1 188 ? 12.242 28.375 -2.951 1 98.81 188 LEU A N 1
ATOM 1490 C CA . LEU A 1 188 ? 12.703 27.062 -3.41 1 98.81 188 LEU A CA 1
ATOM 1491 C C . LEU A 1 188 ? 12.883 27.047 -4.926 1 98.81 188 LEU A C 1
ATOM 1493 O O . LEU A 1 188 ? 13.844 26.484 -5.438 1 98.81 188 LEU A O 1
ATOM 1497 N N . VAL A 1 189 ? 11.93 27.656 -5.633 1 98.56 189 VAL A N 1
ATOM 1498 C CA . VAL A 1 189 ? 11.992 27.703 -7.09 1 98.56 189 VAL A CA 1
ATOM 1499 C C . VAL A 1 189 ? 13.219 28.516 -7.523 1 98.56 189 VAL A C 1
ATOM 1501 O O . VAL A 1 189 ? 13.898 28.156 -8.484 1 98.56 189 VAL A O 1
ATOM 1504 N N . LYS A 1 190 ? 13.469 29.578 -6.801 1 98.31 190 LYS A N 1
ATOM 1505 C CA . LYS A 1 190 ? 14.672 30.344 -7.086 1 98.31 190 LYS A CA 1
ATOM 1506 C C . LYS A 1 190 ? 15.922 29.484 -6.934 1 98.31 190 LYS A C 1
ATOM 1508 O O . LYS A 1 190 ? 16.828 29.562 -7.762 1 98.31 190 LYS A O 1
ATOM 1513 N N . MET A 1 191 ? 15.992 28.75 -5.922 1 98.06 191 MET A N 1
ATOM 1514 C CA . MET A 1 191 ? 17.125 27.875 -5.664 1 98.06 191 MET A CA 1
ATOM 1515 C C . MET A 1 191 ? 17.25 26.812 -6.746 1 98.06 191 MET A C 1
ATOM 1517 O O . MET A 1 191 ? 18.359 26.438 -7.137 1 98.06 191 MET A O 1
ATOM 1521 N N . LYS A 1 192 ? 16.094 26.312 -7.168 1 98.06 192 LYS A N 1
ATOM 1522 C CA . LYS A 1 192 ? 16.062 25.312 -8.242 1 98.06 192 LYS A CA 1
ATOM 1523 C C . LYS A 1 192 ? 16.844 25.812 -9.461 1 98.06 192 LYS A C 1
ATOM 1525 O O . LYS A 1 192 ? 17.703 25.109 -9.984 1 98.06 192 LYS A O 1
ATOM 1530 N N . TYR A 1 193 ? 16.641 27 -9.891 1 97.75 193 TYR A N 1
ATOM 1531 C CA . TYR A 1 193 ? 17.25 27.531 -11.109 1 97.75 193 TYR A CA 1
ATOM 1532 C C . TYR A 1 193 ? 18.688 27.984 -10.852 1 97.75 193 TYR A C 1
ATOM 1534 O O . TYR A 1 193 ? 19.562 27.812 -11.703 1 97.75 193 TYR A O 1
ATOM 1542 N N . LYS A 1 194 ? 18.906 28.5 -9.703 1 97.62 194 LYS A N 1
ATOM 1543 C CA . LYS A 1 194 ? 20.25 28.953 -9.352 1 97.62 194 LYS A CA 1
ATOM 1544 C C . LYS A 1 194 ? 21.234 27.797 -9.32 1 97.62 194 LYS A C 1
ATOM 1546 O O . LYS A 1 194 ? 22.359 27.922 -9.789 1 97.62 194 LYS A O 1
ATOM 1551 N N . TYR A 1 195 ? 20.828 26.656 -8.805 1 97.38 195 TYR A N 1
ATOM 1552 C CA . TYR A 1 195 ? 21.75 25.562 -8.562 1 97.38 195 TYR A CA 1
ATOM 1553 C C . TYR A 1 195 ? 21.469 24.391 -9.5 1 97.38 195 TYR A C 1
ATOM 1555 O O . TYR A 1 195 ? 22.125 23.344 -9.414 1 97.38 195 TYR A O 1
ATOM 1563 N N . LYS A 1 196 ? 20.406 24.484 -10.312 1 95.38 196 LYS A N 1
ATOM 1564 C CA . LYS A 1 196 ? 20.047 23.484 -11.32 1 95.38 196 LYS A CA 1
ATOM 1565 C C . LYS A 1 196 ? 19.703 22.141 -10.672 1 95.38 196 LYS A C 1
ATOM 1567 O O . LYS A 1 196 ? 20.281 21.109 -11.016 1 95.38 196 LYS A O 1
ATOM 1572 N N . VAL A 1 197 ? 18.719 22.203 -9.828 1 97.38 197 VAL A N 1
ATOM 1573 C CA . VAL A 1 197 ? 18.219 21.016 -9.141 1 97.38 197 VAL A CA 1
ATOM 1574 C C . VAL A 1 197 ? 16.734 20.812 -9.469 1 97.38 197 VAL A C 1
ATOM 1576 O O . VAL A 1 197 ? 16.078 21.719 -10 1 97.38 197 VAL A O 1
ATOM 1579 N N . ARG A 1 198 ? 16.219 19.672 -9.273 1 97.12 198 ARG A N 1
ATOM 1580 C CA . ARG A 1 198 ? 14.805 19.359 -9.461 1 97.12 198 ARG A CA 1
ATOM 1581 C C . ARG A 1 198 ? 14.047 19.422 -8.141 1 97.12 198 ARG A C 1
ATOM 1583 O O . ARG A 1 198 ? 14.625 19.219 -7.074 1 97.12 198 ARG A O 1
ATOM 1590 N N . ILE A 1 199 ? 12.75 19.703 -8.242 1 98.31 199 ILE A N 1
ATOM 1591 C CA . ILE A 1 199 ? 11.938 19.797 -7.039 1 98.31 199 ILE A CA 1
ATOM 1592 C C . ILE A 1 199 ? 10.844 18.734 -7.07 1 98.31 199 ILE A C 1
ATOM 1594 O O . ILE A 1 199 ? 10.055 18.672 -8.016 1 98.31 199 ILE A O 1
ATOM 1598 N N . PHE A 1 200 ? 10.797 17.891 -6.062 1 97.81 200 PHE A N 1
ATOM 1599 C CA . PHE A 1 200 ? 9.664 17.031 -5.75 1 97.81 200 PHE A CA 1
ATOM 1600 C C . PHE A 1 200 ? 8.805 17.641 -4.648 1 97.81 200 PHE A C 1
ATOM 1602 O O . PHE A 1 200 ? 9.297 17.922 -3.553 1 97.81 200 PHE A O 1
ATOM 1609 N N . LEU A 1 201 ? 7.582 17.781 -4.969 1 98.69 201 LEU A N 1
ATOM 1610 C CA . LEU A 1 201 ? 6.645 18.453 -4.07 1 98.69 201 LEU A CA 1
ATOM 1611 C C . LEU A 1 201 ? 5.555 17.484 -3.615 1 98.69 201 LEU A C 1
ATOM 1613 O O . LEU A 1 201 ? 4.781 16.984 -4.434 1 98.69 201 LEU A O 1
ATOM 1617 N N . GLU A 1 202 ? 5.512 17.188 -2.318 1 98.38 202 GLU A N 1
ATOM 1618 C CA . GLU A 1 202 ? 4.473 16.359 -1.726 1 98.38 202 GLU A CA 1
ATOM 1619 C C . GLU A 1 202 ? 3.318 17.188 -1.193 1 98.38 202 GLU A C 1
ATOM 1621 O O . GLU A 1 202 ? 3.502 18 -0.28 1 98.38 202 GLU A O 1
ATOM 1626 N N . GLU A 1 203 ? 2.133 16.984 -1.719 1 98.25 203 GLU A N 1
ATOM 1627 C CA . GLU A 1 203 ? 1.045 17.922 -1.474 1 98.25 203 GLU A CA 1
ATOM 1628 C C . GLU A 1 203 ? -0.147 17.234 -0.819 1 98.25 203 GLU A C 1
ATOM 1630 O O . GLU A 1 203 ? -1.277 17.719 -0.906 1 98.25 203 GLU A O 1
ATOM 1635 N N . SER A 1 204 ? 0.03 16.172 -0.111 1 95.88 204 SER A N 1
ATOM 1636 C CA . SER A 1 204 ? -1.076 15.414 0.458 1 95.88 204 SER A CA 1
ATOM 1637 C C . SER A 1 204 ? -1.928 16.281 1.381 1 95.88 204 SER A C 1
ATOM 1639 O O . SER A 1 204 ? -3.15 16.125 1.431 1 95.88 204 SER A O 1
ATOM 1641 N N . LEU A 1 205 ? -1.318 17.203 2.104 1 97.19 205 LEU A N 1
ATOM 1642 C CA . LEU A 1 205 ? -2.068 18 3.059 1 97.19 205 LEU A CA 1
ATOM 1643 C C . LEU A 1 205 ? -2.539 19.312 2.42 1 97.19 205 LEU A C 1
ATOM 1645 O O . LEU A 1 205 ? -3.479 19.938 2.906 1 97.19 205 LEU A O 1
ATOM 1649 N N . SER A 1 206 ? -1.904 19.75 1.343 1 98.44 206 SER A N 1
ATOM 1650 C CA . SER A 1 206 ? -2.24 21.031 0.743 1 98.44 206 SER A CA 1
ATOM 1651 C C . SER A 1 206 ? -3.205 20.859 -0.427 1 98.44 206 SER A C 1
ATOM 1653 O O . SER A 1 206 ? -3.951 21.781 -0.762 1 98.44 206 SER A O 1
ATOM 1655 N N . PHE A 1 207 ? -3.221 19.703 -1.11 1 98.31 207 PHE A N 1
ATOM 1656 C CA . PHE A 1 207 ? -4.176 19.422 -2.172 1 98.31 207 PHE A CA 1
ATOM 1657 C C . PHE A 1 207 ? -5.602 19.438 -1.639 1 98.31 207 PHE A C 1
ATOM 1659 O O . PHE A 1 207 ? -5.906 18.781 -0.64 1 98.31 207 PHE A O 1
ATOM 1666 N N . GLY A 1 208 ? -6.465 20.156 -2.248 1 97.81 208 GLY A N 1
ATOM 1667 C CA . GLY A 1 208 ? -7.836 20.312 -1.783 1 97.81 208 GLY A CA 1
ATOM 1668 C C . GLY A 1 208 ? -7.961 21.266 -0.602 1 97.81 208 GLY A C 1
ATOM 1669 O O . GLY A 1 208 ? -9.008 21.312 0.054 1 97.81 208 GLY A O 1
ATOM 1670 N N . VAL A 1 209 ? -6.898 22 -0.271 1 98.25 209 VAL A N 1
ATOM 1671 C CA . VAL A 1 209 ? -6.887 22.844 0.91 1 98.25 209 VAL A CA 1
ATOM 1672 C C . VAL A 1 209 ? -6.402 24.25 0.531 1 98.25 209 VAL A C 1
ATOM 1674 O O . VAL A 1 209 ? -7.102 25.234 0.765 1 98.25 209 VAL A O 1
ATOM 1677 N N . LEU A 1 210 ? -5.238 24.375 -0.078 1 98.25 210 LEU A N 1
ATOM 1678 C CA . LEU A 1 210 ? -4.637 25.672 -0.372 1 98.25 210 LEU A CA 1
ATOM 1679 C C . LEU A 1 210 ? -4.883 26.062 -1.824 1 98.25 210 LEU A C 1
ATOM 1681 O O . LEU A 1 210 ? -5.012 25.203 -2.693 1 98.25 210 LEU A O 1
ATOM 1685 N N . GLY A 1 211 ? -4.863 27.359 -2.119 1 97.31 211 GLY A N 1
ATOM 1686 C CA . GLY A 1 211 ? -5.156 27.875 -3.445 1 97.31 211 GLY A CA 1
ATOM 1687 C C . GLY A 1 211 ? -6.621 28.234 -3.635 1 97.31 211 GLY A C 1
ATOM 1688 O O . GLY A 1 211 ? -7.488 27.703 -2.941 1 97.31 211 GLY A O 1
ATOM 1689 N N . GLU A 1 212 ? -6.879 29 -4.578 1 96.19 212 GLU A N 1
ATOM 1690 C CA . GLU A 1 212 ? -8.242 29.469 -4.832 1 96.19 212 GLU A CA 1
ATOM 1691 C C . GLU A 1 212 ? -9.141 28.297 -5.246 1 96.19 212 GLU A C 1
ATOM 1693 O O . GLU A 1 212 ? -10.336 28.297 -4.938 1 96.19 212 GLU A O 1
ATOM 1698 N N . HIS A 1 213 ? -8.531 27.344 -5.855 1 97.06 213 HIS A N 1
ATOM 1699 C CA . HIS A 1 213 ? -9.312 26.219 -6.348 1 97.06 213 HIS A CA 1
ATOM 1700 C C . HIS A 1 213 ? -8.836 24.906 -5.727 1 97.06 213 HIS A C 1
ATOM 1702 O O . HIS A 1 213 ? -9.133 23.828 -6.242 1 97.06 213 HIS A O 1
ATOM 1708 N N . GLY A 1 214 ? -8.031 25.031 -4.656 1 97.5 214 GLY A N 1
ATOM 1709 C CA . GLY A 1 214 ? -7.617 23.828 -3.936 1 97.5 214 GLY A CA 1
ATOM 1710 C C . GLY A 1 214 ? -6.516 23.062 -4.641 1 97.5 214 GLY A C 1
ATOM 1711 O O . GLY A 1 214 ? -6.375 21.859 -4.441 1 97.5 214 GLY A O 1
ATOM 1712 N N . ARG A 1 215 ? -5.711 23.656 -5.492 1 98 215 ARG A N 1
ATOM 1713 C CA . ARG A 1 215 ? -4.711 22.969 -6.297 1 98 215 ARG A CA 1
ATOM 1714 C C . ARG A 1 215 ? -3.381 22.875 -5.559 1 98 215 ARG A C 1
ATOM 1716 O O . ARG A 1 215 ? -2.412 22.312 -6.082 1 98 215 ARG A O 1
ATOM 1723 N N . GLY A 1 216 ? -3.258 23.438 -4.355 1 97.94 216 GLY A N 1
ATOM 1724 C CA . GLY A 1 216 ? -2.051 23.281 -3.559 1 97.94 216 GLY A CA 1
ATOM 1725 C C . GLY A 1 216 ? -1.227 24.547 -3.467 1 97.94 216 GLY A C 1
ATOM 1726 O O . GLY A 1 216 ? -1.748 25.656 -3.662 1 97.94 216 GLY A O 1
ATOM 1727 N N . VAL A 1 217 ? 0.022 24.391 -3.15 1 98.44 217 VAL A N 1
ATOM 1728 C CA . VAL A 1 217 ? 0.87 25.516 -2.77 1 98.44 217 VAL A CA 1
ATOM 1729 C C . VAL A 1 217 ? 1.311 26.281 -4.02 1 98.44 217 VAL A C 1
ATOM 1731 O O . VAL A 1 217 ? 1.597 27.484 -3.955 1 98.44 217 VAL A O 1
ATOM 1734 N N . THR A 1 218 ? 1.408 25.594 -5.18 1 97.88 218 THR A N 1
ATOM 1735 C CA . THR A 1 218 ? 1.747 26.312 -6.406 1 97.88 218 THR A CA 1
ATOM 1736 C C . THR A 1 218 ? 0.708 27.391 -6.707 1 97.88 218 THR A C 1
ATOM 1738 O O . THR A 1 218 ? 1.057 28.531 -6.973 1 97.88 218 THR A O 1
ATOM 1741 N N . GLU A 1 219 ? -0.535 27 -6.625 1 97.88 219 GLU A N 1
ATOM 1742 C CA . GLU A 1 219 ? -1.599 27.969 -6.84 1 97.88 219 GLU A CA 1
ATOM 1743 C C . GLU A 1 219 ? -1.625 29.016 -5.727 1 97.88 219 GLU A C 1
ATOM 1745 O O . GLU A 1 219 ? -1.852 30.203 -5.98 1 97.88 219 GLU A O 1
ATOM 1750 N N . HIS A 1 220 ? -1.455 28.625 -4.566 1 98.12 220 HIS A N 1
ATOM 1751 C CA . HIS A 1 220 ? -1.476 29.516 -3.408 1 98.12 220 HIS A CA 1
ATOM 1752 C C . HIS A 1 220 ? -0.494 30.672 -3.58 1 98.12 220 HIS A C 1
ATOM 1754 O O . HIS A 1 220 ? -0.815 31.812 -3.26 1 98.12 220 HIS A O 1
ATOM 1760 N N . PHE A 1 221 ? 0.713 30.359 -4.094 1 98.5 221 PHE A N 1
ATOM 1761 C CA . PHE A 1 221 ? 1.76 31.375 -4.215 1 98.5 221 PHE A CA 1
ATOM 1762 C C . PHE A 1 221 ? 1.792 31.953 -5.621 1 98.5 221 PHE A C 1
ATOM 1764 O O . PHE A 1 221 ? 2.588 32.844 -5.91 1 98.5 221 PHE A O 1
ATOM 1771 N N . GLY A 1 222 ? 1.017 31.391 -6.492 1 97.88 222 GLY A N 1
ATOM 1772 C CA . GLY A 1 222 ? 1.045 31.844 -7.871 1 97.88 222 GLY A CA 1
ATOM 1773 C C . GLY A 1 222 ? 2.285 31.406 -8.625 1 97.88 222 GLY A C 1
ATOM 1774 O O . GLY A 1 222 ? 2.77 32.094 -9.508 1 97.88 222 GLY A O 1
ATOM 1775 N N . VAL A 1 223 ? 2.85 30.328 -8.211 1 97.81 223 VAL A N 1
ATOM 1776 C CA . VAL A 1 223 ? 4.004 29.734 -8.875 1 97.81 223 VAL A CA 1
ATOM 1777 C C . VAL A 1 223 ? 3.537 28.891 -10.062 1 97.81 223 VAL A C 1
ATOM 1779 O O . VAL A 1 223 ? 2.516 28.203 -9.977 1 97.81 223 VAL A O 1
ATOM 1782 N N . ASN A 1 224 ? 4.32 28.953 -11.141 1 96.88 224 ASN A N 1
ATOM 1783 C CA . ASN A 1 224 ? 4.008 28.141 -12.305 1 96.88 224 ASN A CA 1
ATOM 1784 C C . ASN A 1 224 ? 4.176 26.656 -12.008 1 96.88 224 ASN A C 1
ATOM 1786 O O . ASN A 1 224 ? 5.23 26.219 -11.539 1 96.88 224 ASN A O 1
ATOM 1790 N N . ILE A 1 225 ? 3.176 25.938 -12.32 1 95.62 225 ILE A N 1
ATOM 1791 C CA . ILE A 1 225 ? 3.15 24.516 -12.008 1 95.62 225 ILE A CA 1
ATOM 1792 C C . ILE A 1 225 ? 4.297 23.812 -12.727 1 95.62 225 ILE A C 1
ATOM 1794 O O . ILE A 1 225 ? 4.832 22.812 -12.227 1 95.62 225 ILE A O 1
ATOM 1798 N N . ASP A 1 226 ? 4.746 24.312 -13.875 1 94.5 226 ASP A N 1
ATOM 1799 C CA . ASP A 1 226 ? 5.797 23.703 -14.688 1 94.5 226 ASP A CA 1
ATOM 1800 C C . ASP A 1 226 ? 7.164 23.859 -14.023 1 94.5 226 ASP A C 1
ATOM 1802 O O . ASP A 1 226 ? 8.125 23.188 -14.414 1 94.5 226 ASP A O 1
ATOM 1806 N N . ASP A 1 227 ? 7.203 24.703 -13.055 1 96.88 227 ASP A N 1
ATOM 1807 C CA . ASP A 1 227 ? 8.461 24.875 -12.336 1 96.88 227 ASP A CA 1
ATOM 1808 C C . ASP A 1 227 ? 8.695 23.734 -11.352 1 96.88 227 ASP A C 1
ATOM 1810 O O . ASP A 1 227 ? 9.805 23.578 -10.836 1 96.88 227 ASP A O 1
ATOM 1814 N N . ILE A 1 228 ? 7.715 22.938 -11.141 1 97.81 228 ILE A N 1
ATOM 1815 C CA . ILE A 1 228 ? 7.832 21.781 -10.25 1 97.81 228 ILE A CA 1
ATOM 1816 C C . ILE A 1 228 ? 7.988 20.5 -11.078 1 97.81 228 ILE A C 1
ATOM 1818 O O . ILE A 1 228 ? 7.203 20.25 -11.992 1 97.81 228 ILE A O 1
ATOM 1822 N N . ASP A 1 229 ? 8.891 19.703 -10.766 1 96.19 229 ASP A N 1
ATOM 1823 C CA . ASP A 1 229 ? 9.234 18.562 -11.594 1 96.19 229 ASP A CA 1
ATOM 1824 C C . ASP A 1 229 ? 8.297 17.375 -11.328 1 96.19 229 ASP A C 1
ATOM 1826 O O . ASP A 1 229 ? 7.988 16.609 -12.242 1 96.19 229 ASP A O 1
ATOM 1830 N N . LEU A 1 230 ? 7.934 17.281 -10.078 1 96.12 230 LEU A N 1
ATOM 1831 C CA . LEU A 1 230 ? 7.016 16.219 -9.703 1 96.12 230 LEU A CA 1
ATOM 1832 C C . LEU A 1 230 ? 6.148 16.625 -8.523 1 96.12 230 LEU A C 1
ATOM 1834 O O . LEU A 1 230 ? 6.656 17.141 -7.523 1 96.12 230 LEU A O 1
ATOM 1838 N N . ILE A 1 231 ? 4.91 16.453 -8.695 1 97.81 231 ILE A N 1
ATOM 1839 C CA . ILE A 1 231 ? 3.959 16.688 -7.617 1 97.81 231 ILE A CA 1
ATOM 1840 C C . ILE A 1 231 ? 3.311 15.359 -7.207 1 97.81 231 ILE A C 1
ATOM 1842 O O . ILE A 1 231 ? 2.896 14.57 -8.055 1 97.81 231 ILE A O 1
ATOM 1846 N N . SER A 1 232 ? 3.27 15.07 -5.93 1 96.62 232 SER A N 1
ATOM 1847 C CA . SER A 1 232 ? 2.607 13.906 -5.363 1 96.62 232 SER A CA 1
ATOM 1848 C C . SER A 1 232 ? 1.554 14.312 -4.34 1 96.62 232 SER A C 1
ATOM 1850 O O . SER A 1 232 ? 1.746 15.266 -3.59 1 96.62 232 SER A O 1
ATOM 1852 N N . ALA A 1 233 ? 0.476 13.578 -4.336 1 96.62 233 ALA A N 1
ATOM 1853 C CA . ALA A 1 233 ? -0.545 13.82 -3.316 1 96.62 233 ALA A CA 1
ATOM 1854 C C . ALA A 1 233 ? -1.355 12.555 -3.047 1 96.62 233 ALA A C 1
ATOM 1856 O O . ALA A 1 233 ? -1.541 11.727 -3.941 1 96.62 233 ALA A O 1
ATOM 1857 N N . ASN A 1 234 ? -1.8 12.414 -1.815 1 91.5 234 ASN A N 1
ATOM 1858 C CA . ASN A 1 234 ? -2.771 11.352 -1.571 1 91.5 234 ASN A CA 1
ATOM 1859 C C . ASN A 1 234 ? -4.203 11.859 -1.723 1 91.5 234 ASN A C 1
ATOM 1861 O O . ASN A 1 234 ? -4.434 13.07 -1.793 1 91.5 234 ASN A O 1
ATOM 1865 N N . MET A 1 235 ? -5.16 10.961 -1.887 1 92.44 235 MET A N 1
ATOM 1866 C CA . MET A 1 235 ? -6.57 11.297 -2.078 1 92.44 235 MET A CA 1
ATOM 1867 C C . MET A 1 235 ? -7.391 10.93 -0.849 1 92.44 235 MET A C 1
ATOM 1869 O O . MET A 1 235 ? -8.617 10.859 -0.915 1 92.44 235 MET A O 1
ATOM 1873 N N . GLU A 1 236 ? -6.793 10.75 0.266 1 89.06 236 GLU A N 1
ATOM 1874 C CA . GLU A 1 236 ? -7.434 10.203 1.458 1 89.06 236 GLU A CA 1
ATOM 1875 C C . GLU A 1 236 ? -7.902 11.312 2.395 1 89.06 236 GLU A C 1
ATOM 1877 O O . GLU A 1 236 ? -8.727 11.078 3.281 1 89.06 236 GLU A O 1
ATOM 1882 N N . ASN A 1 237 ? -7.383 12.516 2.186 1 91.88 237 ASN A N 1
ATOM 1883 C CA . ASN A 1 237 ? -7.66 13.609 3.109 1 91.88 237 ASN A CA 1
ATOM 1884 C C . ASN A 1 237 ? -8.805 14.484 2.607 1 91.88 237 ASN A C 1
ATOM 1886 O O . ASN A 1 237 ? -9.969 14.219 2.902 1 91.88 237 ASN A O 1
ATOM 1890 N N . ALA A 1 238 ? -8.523 15.328 1.65 1 91.31 238 ALA A N 1
ATOM 1891 C CA . ALA A 1 238 ? -9.5 16.312 1.179 1 91.31 238 ALA A CA 1
ATOM 1892 C C . ALA A 1 238 ? -10.617 15.633 0.395 1 91.31 238 ALA A C 1
ATOM 1894 O O . ALA A 1 238 ? -11.797 15.969 0.573 1 91.31 238 ALA A O 1
ATOM 1895 N N . ILE A 1 239 ? -10.312 14.633 -0.437 1 89.38 239 ILE A N 1
ATOM 1896 C CA . ILE A 1 239 ? -11.375 14.109 -1.286 1 89.38 239 ILE A CA 1
ATOM 1897 C C . ILE A 1 239 ? -11.898 12.797 -0.707 1 89.38 239 ILE A C 1
ATOM 1899 O O . ILE A 1 239 ? -12.836 12.203 -1.243 1 89.38 239 ILE A O 1
ATOM 1903 N N . ALA A 1 240 ? -11.406 12.352 0.388 1 86.12 240 ALA A N 1
ATOM 1904 C CA . ALA A 1 240 ? -11.938 11.289 1.229 1 86.12 240 ALA A CA 1
ATOM 1905 C C . ALA A 1 240 ? -12.031 9.977 0.456 1 86.12 240 ALA A C 1
ATOM 1907 O O . ALA A 1 240 ? -12.961 9.195 0.655 1 86.12 240 ALA A O 1
ATOM 1908 N N . SER A 1 241 ? -11.305 9.82 -0.533 1 88.25 241 SER A N 1
ATOM 1909 C CA . SER A 1 241 ? -11.148 8.531 -1.202 1 88.25 241 SER A CA 1
ATOM 1910 C C . SER A 1 241 ? -9.906 7.801 -0.715 1 88.25 241 SER A C 1
ATOM 1912 O O . SER A 1 241 ? -9.461 8.008 0.416 1 88.25 241 SER A O 1
ATOM 1914 N N . ILE A 1 242 ? -9.43 6.887 -1.506 1 85.94 242 ILE A N 1
ATOM 1915 C CA . ILE A 1 242 ? -8.227 6.129 -1.17 1 85.94 242 ILE A CA 1
ATOM 1916 C C . ILE A 1 242 ? -7.219 6.227 -2.312 1 85.94 242 ILE A C 1
ATOM 1918 O O . ILE A 1 242 ? -7.594 6.496 -3.457 1 85.94 242 ILE A O 1
ATOM 1922 N N . GLY A 1 243 ? -5.949 6.148 -1.941 1 87.81 243 GLY A N 1
ATOM 1923 C CA . GLY A 1 243 ? -4.91 6.184 -2.957 1 87.81 243 GLY A CA 1
ATOM 1924 C C . GLY A 1 243 ? -4.219 7.531 -3.059 1 87.81 243 GLY A C 1
ATOM 1925 O O . GLY A 1 243 ? -4.285 8.344 -2.131 1 87.81 243 GLY A O 1
ATOM 1926 N N . GLY A 1 244 ? -3.482 7.645 -4.133 1 91.62 244 GLY A N 1
ATOM 1927 C CA . GLY A 1 244 ? -2.768 8.883 -4.414 1 91.62 244 GLY A CA 1
ATOM 1928 C C . GLY A 1 244 ? -2.424 9.047 -5.883 1 91.62 244 GLY A C 1
ATOM 1929 O O . GLY A 1 244 ? -2.83 8.242 -6.719 1 91.62 244 GLY A O 1
ATOM 1930 N N . PHE A 1 245 ? -1.803 10.148 -6.184 1 93.75 245 PHE A N 1
ATOM 1931 C CA . PHE A 1 245 ? -1.432 10.391 -7.574 1 93.75 245 PHE A CA 1
ATOM 1932 C C . PHE A 1 245 ? -0.146 11.203 -7.656 1 93.75 245 PHE A C 1
ATOM 1934 O O . PHE A 1 245 ? 0.239 11.867 -6.688 1 93.75 245 PHE A O 1
ATOM 1941 N N . CYS A 1 246 ? 0.498 11.07 -8.734 1 94.56 246 CYS A N 1
ATOM 1942 C CA . CYS A 1 246 ? 1.561 11.961 -9.18 1 94.56 246 CYS A CA 1
ATOM 1943 C C . CYS A 1 246 ? 1.169 12.688 -10.461 1 94.56 246 CYS A C 1
ATOM 1945 O O . CYS A 1 246 ? 0.432 12.141 -11.281 1 94.56 246 CYS A O 1
ATOM 1947 N N . CYS A 1 247 ? 1.641 13.883 -10.609 1 96.38 247 CYS A N 1
ATOM 1948 C CA . CYS A 1 247 ? 1.379 14.586 -11.859 1 96.38 247 CYS A CA 1
ATOM 1949 C C . CYS A 1 247 ? 2.541 15.5 -12.219 1 96.38 247 CYS A C 1
ATOM 1951 O O . CYS A 1 247 ? 3.367 15.836 -11.367 1 96.38 247 CYS A O 1
ATOM 1953 N N . GLY A 1 248 ? 2.66 15.82 -13.461 1 94.81 248 GLY A N 1
ATOM 1954 C CA . GLY A 1 248 ? 3.725 16.625 -14.031 1 94.81 248 GLY A CA 1
ATOM 1955 C C . GLY A 1 248 ? 3.836 16.484 -15.539 1 94.81 248 GLY A C 1
ATOM 1956 O O . GLY A 1 248 ? 2.828 16.297 -16.219 1 94.81 248 GLY A O 1
ATOM 1957 N N . ARG A 1 249 ? 5.016 16.672 -15.984 1 91.25 249 ARG A N 1
ATOM 1958 C CA . ARG A 1 249 ? 5.277 16.516 -17.422 1 91.25 249 ARG A CA 1
ATOM 1959 C C . ARG A 1 249 ? 5.223 15.047 -17.828 1 91.25 249 ARG A C 1
ATOM 1961 O O . ARG A 1 249 ? 5.457 14.156 -17 1 91.25 249 ARG A O 1
ATOM 1968 N N . SER A 1 250 ? 5.059 14.766 -19.031 1 87.06 250 SER A N 1
ATOM 1969 C CA . SER A 1 250 ? 4.848 13.422 -19.562 1 87.06 250 SER A CA 1
ATOM 1970 C C . SER A 1 250 ? 6.055 12.523 -19.312 1 87.06 250 SER A C 1
ATOM 1972 O O . SER A 1 250 ? 5.902 11.359 -18.938 1 87.06 250 SER A O 1
ATOM 1974 N N . PHE A 1 251 ? 7.156 13.062 -19.469 1 81.06 251 PHE A N 1
ATOM 1975 C CA . PHE A 1 251 ? 8.352 12.234 -19.328 1 81.06 251 PHE A CA 1
ATOM 1976 C C . PHE A 1 251 ? 8.508 11.742 -17.891 1 81.06 251 PHE A C 1
ATOM 1978 O O . PHE A 1 251 ? 8.938 10.617 -17.656 1 81.06 251 PHE A O 1
ATOM 1985 N N . VAL A 1 252 ? 8.094 12.516 -16.938 1 80.5 252 VAL A N 1
ATOM 1986 C CA . VAL A 1 252 ? 8.195 12.156 -15.531 1 80.5 252 VAL A CA 1
ATOM 1987 C C . VAL A 1 252 ? 7.188 11.055 -15.211 1 80.5 252 VAL A C 1
ATOM 1989 O O . VAL A 1 252 ? 7.527 10.07 -14.539 1 80.5 252 VAL A O 1
ATOM 1992 N N . ILE A 1 253 ? 6.047 11.133 -15.742 1 82 253 ILE A N 1
ATOM 1993 C CA . ILE A 1 253 ? 4.965 10.203 -15.43 1 82 253 ILE A CA 1
ATOM 1994 C C . ILE A 1 253 ? 5.207 8.875 -16.141 1 82 253 ILE A C 1
ATOM 1996 O O . ILE A 1 253 ? 4.926 7.809 -15.578 1 82 253 ILE A O 1
ATOM 2000 N N . ASP A 1 254 ? 5.789 8.961 -17.25 1 78.06 254 ASP A N 1
ATOM 2001 C CA . ASP A 1 254 ? 6.117 7.742 -17.969 1 78.06 254 ASP A CA 1
ATOM 2002 C C . ASP A 1 254 ? 7.164 6.922 -17.219 1 78.06 254 ASP A C 1
ATOM 2004 O O . ASP A 1 254 ? 7.109 5.691 -17.219 1 78.06 254 ASP A O 1
ATOM 2008 N N . HIS A 1 255 ? 7.934 7.586 -16.609 1 77.69 255 HIS A N 1
ATOM 2009 C CA . HIS A 1 255 ? 8.953 6.906 -15.82 1 77.69 255 HIS A CA 1
ATOM 2010 C C . HIS A 1 255 ? 8.328 6.203 -14.617 1 77.69 255 HIS A C 1
ATOM 2012 O O . HIS A 1 255 ? 8.758 5.113 -14.234 1 77.69 255 HIS A O 1
ATOM 2018 N N . GLN A 1 256 ? 7.367 6.785 -14.086 1 77.12 256 GLN A N 1
ATOM 2019 C CA . GLN A 1 256 ? 6.672 6.207 -12.945 1 77.12 256 GLN A CA 1
ATOM 2020 C C . GLN A 1 256 ? 5.914 4.941 -13.344 1 77.12 256 GLN A C 1
ATOM 2022 O O . GLN A 1 256 ? 5.863 3.975 -12.586 1 77.12 256 GLN A O 1
ATOM 2027 N N . ARG A 1 257 ? 5.359 5.039 -14.453 1 72.25 257 ARG A N 1
ATOM 2028 C CA . ARG A 1 257 ? 4.594 3.902 -14.953 1 72.25 257 ARG A CA 1
ATOM 2029 C C . ARG A 1 257 ? 5.477 2.668 -15.102 1 72.25 257 ARG A C 1
ATOM 2031 O O . ARG A 1 257 ? 5.047 1.551 -14.82 1 72.25 257 ARG A O 1
ATOM 2038 N N . LEU A 1 258 ? 6.645 2.934 -15.492 1 65.19 258 LEU A N 1
ATOM 2039 C CA . LEU A 1 258 ? 7.559 1.839 -15.797 1 65.19 258 LEU A CA 1
ATOM 2040 C C . LEU A 1 258 ? 8.273 1.359 -14.539 1 65.19 258 LEU A C 1
ATOM 2042 O O . LEU A 1 258 ? 8.602 0.177 -14.414 1 65.19 258 LEU A O 1
ATOM 2046 N N . SER A 1 259 ? 8.344 2.27 -13.594 1 58.31 259 SER A N 1
ATOM 2047 C CA . SER A 1 259 ? 9.305 1.97 -12.547 1 58.31 259 SER A CA 1
ATOM 2048 C C . SER A 1 259 ? 8.664 2.051 -11.164 1 58.31 259 SER A C 1
ATOM 2050 O O . SER A 1 259 ? 9.25 1.611 -10.172 1 58.31 259 SER A O 1
ATOM 2052 N N . GLY A 1 260 ? 7.52 2.463 -11.234 1 55.97 260 GLY A N 1
ATOM 2053 C CA . GLY A 1 260 ? 6.922 2.65 -9.922 1 55.97 260 GLY A CA 1
ATOM 2054 C C . GLY A 1 260 ? 6.469 1.351 -9.281 1 55.97 260 GLY A C 1
ATOM 2055 O O . GLY A 1 260 ? 5.57 0.681 -9.789 1 55.97 260 GLY A O 1
ATOM 2056 N N . GLN A 1 261 ? 7.098 1.02 -8.242 1 54.56 261 GLN A N 1
ATOM 2057 C CA . GLN A 1 261 ? 6.816 -0.218 -7.523 1 54.56 261 GLN A CA 1
ATOM 2058 C C . GLN A 1 261 ? 5.348 -0.302 -7.129 1 54.56 261 GLN A C 1
ATOM 2060 O O . GLN A 1 261 ? 4.723 -1.356 -7.262 1 54.56 261 GLN A O 1
ATOM 2065 N N . GLY A 1 262 ? 4.938 0.814 -6.703 1 51.72 262 GLY A N 1
ATOM 2066 C CA . GLY A 1 262 ? 3.562 0.845 -6.234 1 51.72 262 GLY A CA 1
ATOM 2067 C C . GLY A 1 262 ? 2.547 0.745 -7.355 1 51.72 262 GLY A C 1
ATOM 2068 O O . GLY A 1 262 ? 1.402 0.346 -7.133 1 51.72 262 GLY A O 1
ATOM 2069 N N . TYR A 1 263 ? 2.996 0.96 -8.422 1 50.66 263 TYR A N 1
ATOM 2070 C CA . TYR A 1 263 ? 2.145 0.88 -9.602 1 50.66 263 TYR A CA 1
ATOM 2071 C C . TYR A 1 263 ? 2.092 -0.544 -10.141 1 50.66 263 TYR A C 1
ATOM 2073 O O . TYR A 1 263 ? 1.02 -1.046 -10.484 1 50.66 263 TYR A O 1
ATOM 2081 N N . CYS A 1 264 ? 3.141 -1.061 -9.953 1 50.94 264 CYS A N 1
ATOM 2082 C CA . CYS A 1 264 ? 3.281 -2.316 -10.68 1 50.94 264 CYS A CA 1
ATOM 2083 C C . CYS A 1 264 ? 2.809 -3.494 -9.836 1 50.94 264 CYS A C 1
ATOM 2085 O O . CYS A 1 264 ? 2.291 -4.477 -10.375 1 50.94 264 CYS A O 1
ATOM 2087 N N . PHE A 1 265 ? 2.836 -3.381 -8.664 1 53.72 265 PHE A N 1
ATOM 2088 C CA . PHE A 1 265 ? 2.715 -4.648 -7.961 1 53.72 265 PHE A CA 1
ATOM 2089 C C . PHE A 1 265 ? 1.58 -4.594 -6.941 1 53.72 265 PHE A C 1
ATOM 2091 O O . PHE A 1 265 ? 1.508 -5.434 -6.043 1 53.72 265 PHE A O 1
ATOM 2098 N N . SER A 1 266 ? 0.797 -3.617 -7.066 1 59.19 266 SER A N 1
ATOM 2099 C CA . SER A 1 266 ? -0.368 -3.633 -6.188 1 59.19 266 SER A CA 1
ATOM 2100 C C . SER A 1 266 ? -1.663 -3.721 -6.984 1 59.19 266 SER A C 1
ATOM 2102 O O . SER A 1 266 ? -1.7 -3.348 -8.164 1 59.19 266 SER A O 1
ATOM 2104 N N . ALA A 1 267 ? -2.498 -4.352 -6.16 1 58.28 267 ALA A N 1
ATOM 2105 C CA . ALA A 1 267 ? -3.822 -4.281 -6.773 1 58.28 267 ALA A CA 1
ATOM 2106 C C . ALA A 1 267 ? -4.195 -2.842 -7.113 1 58.28 267 ALA A C 1
ATOM 2108 O O . ALA A 1 267 ? -3.881 -1.918 -6.359 1 58.28 267 ALA A O 1
ATOM 2109 N N . SER A 1 268 ? -4.75 -2.811 -8.25 1 70.06 268 SER A N 1
ATOM 2110 C CA . SER A 1 268 ? -5.18 -1.49 -8.703 1 70.06 268 SER A CA 1
ATOM 2111 C C . SER A 1 268 ? -6.23 -0.901 -7.766 1 70.06 268 SER A C 1
ATOM 2113 O O . SER A 1 268 ? -6.891 -1.634 -7.023 1 70.06 268 SER A O 1
ATOM 2115 N N . LEU A 1 269 ? -6.305 0.333 -7.762 1 79.44 269 LEU A N 1
ATOM 2116 C CA . LEU A 1 269 ? -7.344 1.048 -7.031 1 79.44 269 LEU A CA 1
ATOM 2117 C C . LEU A 1 269 ? -8.727 0.526 -7.406 1 79.44 269 LEU A C 1
ATOM 2119 O O . LEU A 1 269 ? -9.062 0.442 -8.586 1 79.44 269 LEU A O 1
ATOM 2123 N N . PRO A 1 270 ? -9.5 0.101 -6.402 1 84.56 270 PRO A N 1
ATOM 2124 C CA . PRO A 1 270 ? -10.852 -0.328 -6.762 1 84.56 270 PRO A CA 1
ATOM 2125 C C . PRO A 1 270 ? -11.609 0.723 -7.566 1 84.56 270 PRO A C 1
ATOM 2127 O O . PRO A 1 270 ? -11.555 1.913 -7.246 1 84.56 270 PRO A O 1
ATOM 2130 N N . PRO A 1 271 ? -12.352 0.318 -8.578 1 86.69 271 PRO A N 1
ATOM 2131 C CA . PRO A 1 271 ? -13.047 1.259 -9.461 1 86.69 271 PRO A CA 1
ATOM 2132 C C . PRO A 1 271 ? -13.992 2.188 -8.711 1 86.69 271 PRO A C 1
ATOM 2134 O O . PRO A 1 271 ? -14.117 3.363 -9.062 1 86.69 271 PRO A O 1
ATOM 2137 N N . MET A 1 272 ? -14.688 1.702 -7.754 1 89.81 272 MET A N 1
ATOM 2138 C CA . MET A 1 272 ? -15.648 2.527 -7.023 1 89.81 272 MET A CA 1
ATOM 2139 C C . MET A 1 272 ? -14.945 3.682 -6.316 1 89.81 272 MET A C 1
ATOM 2141 O O . MET A 1 272 ? -15.508 4.77 -6.184 1 89.81 272 MET A O 1
ATOM 2145 N N . LEU A 1 273 ? -13.75 3.469 -5.887 1 90.88 273 LEU A N 1
ATOM 2146 C CA . LEU A 1 273 ? -12.992 4.531 -5.238 1 90.88 273 LEU A CA 1
ATOM 2147 C C . LEU A 1 273 ? -12.516 5.559 -6.258 1 90.88 273 LEU A C 1
ATOM 2149 O O . LEU A 1 273 ? -12.453 6.754 -5.957 1 90.88 273 LEU A O 1
ATOM 2153 N N . ALA A 1 274 ? -12.117 5.09 -7.422 1 92.19 274 ALA A N 1
ATOM 2154 C CA . ALA A 1 274 ? -11.789 6.008 -8.508 1 92.19 274 ALA A CA 1
ATOM 2155 C C . ALA A 1 274 ? -12.984 6.875 -8.883 1 92.19 274 ALA A C 1
ATOM 2157 O O . ALA A 1 274 ? -12.844 8.078 -9.102 1 92.19 274 ALA A O 1
ATOM 2158 N N . ALA A 1 275 ? -14.133 6.23 -8.969 1 94.12 275 ALA A N 1
ATOM 2159 C CA . ALA A 1 275 ? -15.359 6.953 -9.289 1 94.12 275 ALA A CA 1
ATOM 2160 C C . ALA A 1 275 ? -15.672 7.996 -8.219 1 94.12 275 ALA A C 1
ATOM 2162 O O . ALA A 1 275 ? -16.094 9.109 -8.531 1 94.12 275 ALA A O 1
ATOM 2163 N N . ALA A 1 276 ? -15.5 7.598 -6.98 1 94.5 276 ALA A N 1
ATOM 2164 C CA . ALA A 1 276 ? -15.695 8.531 -5.871 1 94.5 276 ALA A CA 1
ATOM 2165 C C . ALA A 1 276 ? -14.773 9.734 -5.996 1 94.5 276 ALA A C 1
ATOM 2167 O O . ALA A 1 276 ? -15.203 10.875 -5.781 1 94.5 276 ALA A O 1
ATOM 2168 N N . ALA A 1 277 ? -13.547 9.492 -6.34 1 95.94 277 ALA A N 1
ATOM 2169 C CA . ALA A 1 277 ? -12.57 10.57 -6.48 1 95.94 277 ALA A CA 1
ATOM 2170 C C . ALA A 1 277 ? -12.953 11.516 -7.617 1 95.94 277 ALA A C 1
ATOM 2172 O O . ALA A 1 277 ? -12.797 12.734 -7.5 1 95.94 277 ALA A O 1
ATOM 2173 N N . ILE A 1 278 ? -13.422 10.984 -8.727 1 97.31 278 ILE A N 1
ATOM 2174 C CA . ILE A 1 278 ? -13.844 11.797 -9.867 1 97.31 278 ILE A CA 1
ATOM 2175 C C . ILE A 1 278 ? -14.984 12.719 -9.445 1 97.31 278 ILE A C 1
ATOM 2177 O O . ILE A 1 278 ? -14.984 13.906 -9.773 1 97.31 278 ILE A O 1
ATOM 2181 N N . GLU A 1 279 ? -15.938 12.117 -8.75 1 97.19 279 GLU A N 1
ATOM 2182 C CA . GLU A 1 279 ? -17.062 12.922 -8.289 1 97.19 279 GLU A CA 1
ATOM 2183 C C . GLU A 1 279 ? -16.609 14.016 -7.324 1 97.19 279 GLU A C 1
ATOM 2185 O O . GLU A 1 279 ? -17.141 15.125 -7.336 1 97.19 279 GLU A O 1
ATOM 2190 N N . ALA A 1 280 ? -15.703 13.711 -6.48 1 96.88 280 ALA A N 1
ATOM 2191 C CA . ALA A 1 280 ? -15.141 14.703 -5.566 1 96.88 280 ALA A CA 1
ATOM 2192 C C . ALA A 1 280 ? -14.516 15.859 -6.332 1 96.88 280 ALA A C 1
ATOM 2194 O O . ALA A 1 280 ? -14.688 17.031 -5.969 1 96.88 280 ALA A O 1
ATOM 2195 N N . LEU A 1 281 ? -13.758 15.57 -7.375 1 97.81 281 LEU A N 1
ATOM 2196 C CA . LEU A 1 281 ? -13.172 16.609 -8.219 1 97.81 281 LEU A CA 1
ATOM 2197 C C . LEU A 1 281 ? -14.266 17.469 -8.844 1 97.81 281 LEU A C 1
ATOM 2199 O O . LEU A 1 281 ? -14.117 18.688 -8.93 1 97.81 281 LEU A O 1
ATOM 2203 N N . ASP A 1 282 ? -15.328 16.828 -9.297 1 97.69 282 ASP A N 1
ATOM 2204 C CA . ASP A 1 282 ? -16.453 17.578 -9.859 1 97.69 282 ASP A CA 1
ATOM 2205 C C . ASP A 1 282 ? -17.016 18.562 -8.852 1 97.69 282 ASP A C 1
ATOM 2207 O O . ASP A 1 282 ? -17.281 19.719 -9.188 1 97.69 282 ASP A O 1
ATOM 2211 N N . ILE A 1 283 ? -17.188 18.141 -7.672 1 97.19 283 ILE A N 1
ATOM 2212 C CA . ILE A 1 283 ? -17.75 18.984 -6.621 1 97.19 283 ILE A CA 1
ATOM 2213 C C . ILE A 1 283 ? -16.812 20.172 -6.355 1 97.19 283 ILE A C 1
ATOM 2215 O O . ILE A 1 283 ? -17.266 21.312 -6.234 1 97.19 283 ILE A O 1
ATOM 2219 N N . MET A 1 284 ? -15.547 19.906 -6.285 1 97.38 284 MET A N 1
ATOM 2220 C CA . MET A 1 284 ? -14.562 20.969 -6.051 1 97.38 284 MET A CA 1
ATOM 2221 C C . MET A 1 284 ? -14.594 22 -7.168 1 97.38 284 MET A C 1
ATOM 2223 O O . MET A 1 284 ? -14.461 23.203 -6.914 1 97.38 284 MET A O 1
ATOM 2227 N N . GLU A 1 285 ? -14.758 21.547 -8.391 1 97.19 285 GLU A N 1
ATOM 2228 C CA . GLU A 1 285 ? -14.773 22.453 -9.539 1 97.19 285 GLU A CA 1
ATOM 2229 C C . GLU A 1 285 ? -16.078 23.234 -9.602 1 97.19 285 GLU A C 1
ATOM 2231 O O . GLU A 1 285 ? -16.094 24.406 -9.969 1 97.19 285 GLU A O 1
ATOM 2236 N N . GLU A 1 286 ? -17.156 22.641 -9.234 1 97.31 286 GLU A N 1
ATOM 2237 C CA . GLU A 1 286 ? -18.484 23.234 -9.328 1 97.31 286 GLU A CA 1
ATOM 2238 C C . GLU A 1 286 ? -18.703 24.234 -8.203 1 97.31 286 GLU A C 1
ATOM 2240 O O . GLU A 1 286 ? -19.438 25.219 -8.383 1 97.31 286 GLU A O 1
ATOM 2245 N N . ASP A 1 287 ? -18.078 24.016 -7.074 1 95.75 287 ASP A N 1
ATOM 2246 C CA . ASP A 1 287 ? -18.281 24.891 -5.914 1 95.75 287 ASP A CA 1
ATOM 2247 C C . ASP A 1 287 ? -16.938 25.25 -5.273 1 95.75 287 ASP A C 1
ATOM 2249 O O . ASP A 1 287 ? -16.641 24.828 -4.16 1 95.75 287 ASP A O 1
ATOM 2253 N N . PRO A 1 288 ? -16.25 26.141 -5.895 1 94.12 288 PRO A N 1
ATOM 2254 C CA . PRO A 1 288 ? -14.945 26.531 -5.355 1 94.12 288 PRO A CA 1
ATOM 2255 C C . PRO A 1 288 ? -15.047 27.281 -4.031 1 94.12 288 PRO A C 1
ATOM 2257 O O . PRO A 1 288 ? -14.047 27.438 -3.324 1 94.12 288 PRO A O 1
ATOM 2260 N N . ASP A 1 289 ? -16.219 27.719 -3.613 1 96.88 289 ASP A N 1
ATOM 2261 C CA . ASP A 1 289 ? -16.422 28.422 -2.35 1 96.88 289 ASP A CA 1
ATOM 2262 C C . ASP A 1 289 ? -16.125 27.516 -1.161 1 96.88 289 ASP A C 1
ATOM 2264 O O . ASP A 1 289 ? -15.898 27.984 -0.045 1 96.88 289 ASP A O 1
ATOM 2268 N N . ILE A 1 290 ? -16.141 26.281 -1.399 1 97.25 290 ILE A N 1
ATOM 2269 C CA . ILE A 1 290 ? -15.875 25.312 -0.34 1 97.25 290 ILE A CA 1
ATOM 2270 C C . ILE A 1 290 ? -14.492 25.562 0.256 1 97.25 290 ILE A C 1
ATOM 2272 O O . ILE A 1 290 ? -14.289 25.375 1.456 1 97.25 290 ILE A O 1
ATOM 2276 N N . PHE A 1 291 ? -13.586 26 -0.562 1 97.88 291 PHE A N 1
ATOM 2277 C CA . PHE A 1 291 ? -12.227 26.266 -0.09 1 97.88 291 PHE A CA 1
ATOM 2278 C C . PHE A 1 291 ? -12.188 27.516 0.778 1 97.88 291 PHE A C 1
ATOM 2280 O O . PHE A 1 291 ? -11.414 27.578 1.741 1 97.88 291 PHE A O 1
ATOM 2287 N N . THR A 1 292 ? -12.969 28.469 0.468 1 97.38 292 THR A N 1
ATOM 2288 C CA . THR A 1 292 ? -13.078 29.672 1.287 1 97.38 292 THR A CA 1
ATOM 2289 C C . THR A 1 292 ? -13.664 29.344 2.656 1 97.38 292 THR A C 1
ATOM 2291 O O . THR A 1 292 ? -13.188 29.844 3.678 1 97.38 292 THR A O 1
ATOM 2294 N N . VAL A 1 293 ? -14.695 28.562 2.633 1 97.69 293 VAL A N 1
ATOM 2295 C CA . VAL A 1 293 ? -15.312 28.125 3.881 1 97.69 293 VAL A CA 1
ATOM 2296 C C . VAL A 1 293 ? -14.281 27.422 4.762 1 97.69 293 VAL A C 1
ATOM 2298 O O . VAL A 1 293 ? -14.195 27.703 5.961 1 97.69 293 VAL A O 1
ATOM 2301 N N . LEU A 1 294 ? -13.531 26.5 4.203 1 98.25 294 LEU A N 1
ATOM 2302 C CA . LEU A 1 294 ? -12.508 25.797 4.961 1 98.25 294 LEU A CA 1
ATOM 2303 C C . LEU A 1 294 ? -11.484 26.75 5.539 1 98.25 294 LEU A C 1
ATOM 2305 O O . LEU A 1 294 ? -11.109 26.641 6.711 1 98.25 294 LEU A O 1
ATOM 2309 N N . ARG A 1 295 ? -11.023 27.688 4.738 1 97.56 295 ARG A N 1
ATOM 2310 C CA . ARG A 1 295 ? -10.031 28.672 5.172 1 97.56 295 ARG A CA 1
ATOM 2311 C C . ARG A 1 295 ? -10.555 29.484 6.348 1 97.56 295 ARG A C 1
ATOM 2313 O O . ARG A 1 295 ? -9.812 29.75 7.297 1 97.56 295 ARG A O 1
ATOM 2320 N N . GLU A 1 296 ? -11.727 29.875 6.254 1 97.69 296 GLU A N 1
ATOM 2321 C CA . GLU A 1 296 ? -12.328 30.672 7.316 1 97.69 296 GLU A CA 1
ATOM 2322 C C . GLU A 1 296 ? -12.43 29.891 8.617 1 97.69 296 GLU A C 1
ATOM 2324 O O . GLU A 1 296 ? -12.141 30.422 9.695 1 97.69 296 GLU A O 1
ATOM 2329 N N . LYS A 1 297 ? -12.836 28.703 8.5 1 98 297 LYS A N 1
ATOM 2330 C CA . LYS A 1 297 ? -12.93 27.859 9.688 1 98 297 LYS A CA 1
ATOM 2331 C C . LYS A 1 297 ? -11.555 27.594 10.289 1 98 297 LYS A C 1
ATOM 2333 O O . LYS A 1 297 ? -11.398 27.609 11.508 1 98 297 LYS A O 1
ATOM 2338 N N . CYS A 1 298 ? -10.602 27.297 9.43 1 98.25 298 CYS A N 1
ATOM 2339 C CA . CYS A 1 298 ? -9.234 27.094 9.906 1 98.25 298 CYS A CA 1
ATOM 2340 C C . CYS A 1 298 ? -8.742 28.312 10.672 1 98.25 298 CYS A C 1
ATOM 2342 O O . CYS A 1 298 ? -8.188 28.172 11.766 1 98.25 298 CYS A O 1
ATOM 2344 N N . THR A 1 299 ? -8.961 29.453 10.094 1 97.94 299 THR A N 1
ATOM 2345 C CA . THR A 1 299 ? -8.531 30.703 10.703 1 97.94 299 THR A CA 1
ATOM 2346 C C . THR A 1 299 ? -9.219 30.922 12.055 1 97.94 299 THR A C 1
ATOM 2348 O O . THR A 1 299 ? -8.578 31.312 13.031 1 97.94 299 THR A O 1
ATOM 2351 N N . SER A 1 300 ? -10.461 30.641 12.086 1 97.62 300 SER A N 1
ATOM 2352 C CA . SER A 1 300 ? -11.234 30.797 13.312 1 97.62 300 SER A CA 1
ATOM 2353 C C . SER A 1 300 ? -10.719 29.875 14.414 1 97.62 300 SER A C 1
ATOM 2355 O O . SER A 1 300 ? -10.508 30.312 15.547 1 97.62 300 SER A O 1
ATOM 2357 N N . VAL A 1 301 ? -10.523 28.656 14.086 1 98.25 301 VAL A N 1
ATOM 2358 C CA . VAL A 1 301 ? -10.062 27.672 15.062 1 98.25 301 VAL A CA 1
ATOM 2359 C C . VAL A 1 301 ? -8.656 28.047 15.531 1 98.25 301 VAL A C 1
ATOM 2361 O O . VAL A 1 301 ? -8.359 27.984 16.734 1 98.25 301 VAL A O 1
ATOM 2364 N N . TYR A 1 302 ? -7.785 28.422 14.586 1 98.25 302 TYR A N 1
ATOM 2365 C CA . TYR A 1 302 ? -6.422 28.812 14.922 1 98.25 302 TYR A CA 1
ATOM 2366 C C . TYR A 1 302 ? -6.422 29.938 15.945 1 98.25 302 TYR A C 1
ATOM 2368 O O . TYR A 1 302 ? -5.746 29.859 16.969 1 98.25 302 TYR A O 1
ATOM 2376 N N . HIS A 1 303 ? -7.188 30.969 15.703 1 97.81 303 HIS A N 1
ATOM 2377 C CA . HIS A 1 303 ? -7.215 32.125 16.594 1 97.81 303 HIS A CA 1
ATOM 2378 C C . HIS A 1 303 ? -7.84 31.766 17.938 1 97.81 303 HIS A C 1
ATOM 2380 O O . HIS A 1 303 ? -7.406 32.25 18.984 1 97.81 303 HIS A O 1
ATOM 2386 N N . ALA A 1 304 ? -8.82 30.938 17.922 1 97.56 304 ALA A N 1
ATOM 2387 C CA . ALA A 1 304 ? -9.508 30.547 19.156 1 97.56 304 ALA A CA 1
ATOM 2388 C C . ALA A 1 304 ? -8.594 29.719 20.047 1 97.56 304 ALA A C 1
ATOM 2390 O O . ALA A 1 304 ? -8.695 29.781 21.281 1 97.56 304 ALA A O 1
ATOM 2391 N N . LEU A 1 305 ? -7.734 28.969 19.453 1 98 305 LEU A N 1
ATOM 2392 C CA . LEU A 1 305 ? -6.879 28.062 20.219 1 98 305 LEU A CA 1
ATOM 2393 C C . LEU A 1 305 ? -5.617 28.781 20.688 1 98 305 LEU A C 1
ATOM 2395 O O . LEU A 1 305 ? -4.902 28.266 21.562 1 98 305 LEU A O 1
ATOM 2399 N N . GLN A 1 306 ? -5.363 29.875 20.109 1 96.25 306 GLN A N 1
ATOM 2400 C CA . GLN A 1 306 ? -4.188 30.641 20.516 1 96.25 306 GLN A CA 1
ATOM 2401 C C . GLN A 1 306 ? -4.242 31 22 1 96.25 306 GLN A C 1
ATOM 2403 O O . GLN A 1 306 ? -5.297 31.391 22.516 1 96.25 306 GLN A O 1
ATOM 2408 N N . GLY A 1 307 ? -3.133 30.828 22.703 1 92.69 307 GLY A N 1
ATOM 2409 C CA . GLY A 1 307 ? -3.037 31.234 24.094 1 92.69 307 GLY A CA 1
ATOM 2410 C C . GLY A 1 307 ? -3.619 30.234 25.062 1 92.69 307 GLY A C 1
ATOM 2411 O O . GLY A 1 307 ? -3.902 30.562 26.219 1 92.69 307 GLY A O 1
ATOM 2412 N N . THR A 1 308 ? -3.896 29.078 24.641 1 95.69 308 THR A N 1
ATOM 2413 C CA . THR A 1 308 ? -4.348 28.016 25.547 1 95.69 308 THR A CA 1
ATOM 2414 C C . THR A 1 308 ? -3.279 27.703 26.594 1 95.69 308 THR A C 1
ATOM 2416 O O . THR A 1 308 ? -2.172 27.297 26.25 1 95.69 308 THR A O 1
ATOM 2419 N N . SER A 1 309 ? -3.635 27.844 27.828 1 94.81 309 SER A N 1
ATOM 2420 C CA . SER A 1 309 ? -2.668 27.672 28.906 1 94.81 309 SER A CA 1
ATOM 2421 C C . SER A 1 309 ? -2.131 26.25 28.953 1 94.81 309 SER A C 1
ATOM 2423 O O . SER A 1 309 ? -2.9 25.281 28.922 1 94.81 309 SER A O 1
ATOM 2425 N N . GLY A 1 310 ? -0.84 26.156 28.984 1 96.44 310 GLY A N 1
ATOM 2426 C CA . GLY A 1 310 ? -0.198 24.859 29.141 1 96.44 310 GLY A CA 1
ATOM 2427 C C . GLY A 1 310 ? 0.083 24.172 27.812 1 96.44 310 GLY A C 1
ATOM 2428 O O . GLY A 1 310 ? 0.798 23.172 27.766 1 96.44 310 GLY A O 1
ATOM 2429 N N . LEU A 1 311 ? -0.507 24.719 26.75 1 97.88 311 LEU A N 1
ATOM 2430 C CA . LEU A 1 311 ? -0.323 24.109 25.422 1 97.88 311 LEU A CA 1
ATOM 2431 C C . LEU A 1 311 ? 0.206 25.141 24.438 1 97.88 311 LEU A C 1
ATOM 2433 O O . LEU A 1 311 ? -0.186 26.312 24.469 1 97.88 311 LEU A O 1
ATOM 2437 N N . LYS A 1 312 ? 1.094 24.719 23.625 1 97.81 312 LYS A N 1
ATOM 2438 C CA . LYS A 1 312 ? 1.594 25.516 22.5 1 97.81 312 LYS A CA 1
ATOM 2439 C C . LYS A 1 312 ? 0.897 25.125 21.203 1 97.81 312 LYS A C 1
ATOM 2441 O O . LYS A 1 312 ? 0.857 23.938 20.844 1 97.81 312 LYS A O 1
ATOM 2446 N N . LEU A 1 313 ? 0.344 26.094 20.562 1 98.19 313 LEU A N 1
ATOM 2447 C CA . LEU A 1 313 ? -0.283 25.859 19.266 1 98.19 313 LEU A CA 1
ATOM 2448 C C . LEU A 1 313 ? 0.759 25.844 18.141 1 98.19 313 LEU A C 1
ATOM 2450 O O . LEU A 1 313 ? 1.525 26.812 18 1 98.19 313 LEU A O 1
ATOM 2454 N N . VAL A 1 314 ? 0.832 24.75 17.406 1 97.88 314 VAL A N 1
ATOM 2455 C CA . VAL A 1 314 ? 1.765 24.578 16.297 1 97.88 314 VAL A CA 1
ATOM 2456 C C . VAL A 1 314 ? 0.998 24.547 14.977 1 97.88 314 VAL A C 1
ATOM 2458 O O . VAL A 1 314 ? 0.059 23.766 14.82 1 97.88 314 VAL A O 1
ATOM 2461 N N . GLY A 1 315 ? 1.421 25.375 13.984 1 97.56 315 GLY A N 1
ATOM 2462 C CA . GLY A 1 315 ? 0.777 25.484 12.688 1 97.56 315 GLY A CA 1
ATOM 2463 C C . GLY A 1 315 ? 0.528 26.922 12.266 1 97.56 315 GLY A C 1
ATOM 2464 O O . GLY A 1 315 ? 1.082 27.844 12.852 1 97.56 315 GLY A O 1
ATOM 2465 N N . VAL A 1 316 ? -0.251 27.078 11.156 1 97.75 316 VAL A N 1
ATOM 2466 C CA . VAL A 1 316 ? -0.603 28.391 10.633 1 97.75 316 VAL A CA 1
ATOM 2467 C C . VAL A 1 316 ? -2.111 28.469 10.406 1 97.75 316 VAL A C 1
ATOM 2469 O O . VAL A 1 316 ? -2.789 27.438 10.336 1 97.75 316 VAL A O 1
ATOM 2472 N N . PRO A 1 317 ? -2.672 29.609 10.305 1 97.19 317 PRO A N 1
ATOM 2473 C CA . PRO A 1 317 ? -4.125 29.797 10.258 1 97.19 317 PRO A CA 1
ATOM 2474 C C . PRO A 1 317 ? -4.77 29.078 9.07 1 97.19 317 PRO A C 1
ATOM 2476 O O . PRO A 1 317 ? -5.945 28.719 9.125 1 97.19 317 PRO A O 1
ATOM 2479 N N . LEU A 1 318 ? -4.074 28.844 8.039 1 96.75 318 LEU A N 1
ATOM 2480 C CA . LEU A 1 318 ? -4.66 28.25 6.848 1 96.75 318 LEU A CA 1
ATOM 2481 C C . LEU A 1 318 ? -4.645 26.719 6.945 1 96.75 318 LEU A C 1
ATOM 2483 O O . LEU A 1 318 ? -5.309 26.047 6.16 1 96.75 318 LEU A O 1
ATOM 2487 N N . SER A 1 319 ? -3.996 26.188 7.918 1 98.06 319 SER A N 1
ATOM 2488 C CA . SER A 1 319 ? -3.818 24.734 8.008 1 98.06 319 SER A CA 1
ATOM 2489 C C . SER A 1 319 ? -5.039 24.062 8.625 1 98.06 319 SER A C 1
ATOM 2491 O O . SER A 1 319 ? -5.469 24.438 9.719 1 98.06 319 SER A O 1
ATOM 2493 N N . PRO A 1 320 ? -5.582 23.078 8.016 1 98.06 320 PRO A N 1
ATOM 2494 C CA . PRO A 1 320 ? -6.703 22.344 8.609 1 98.06 320 PRO A CA 1
ATOM 2495 C C . PRO A 1 320 ? -6.25 21.266 9.594 1 98.06 320 PRO A C 1
ATOM 2497 O O . PRO A 1 320 ? -7.082 20.609 10.227 1 98.06 320 PRO A O 1
ATOM 2500 N N . SER A 1 321 ? -5.055 21 9.727 1 97 321 SER A N 1
ATOM 2501 C CA . SER A 1 321 ? -4.473 20.062 10.664 1 97 321 SER A CA 1
ATOM 2502 C C . SER A 1 321 ? -3.492 20.75 11.609 1 97 321 SER A C 1
ATOM 2504 O O . SER A 1 321 ? -2.297 20.828 11.32 1 97 321 SER A O 1
ATOM 2506 N N . LEU A 1 322 ? -3.965 21.156 12.734 1 98.31 322 LEU A N 1
ATOM 2507 C CA . LEU A 1 322 ? -3.156 21.859 13.727 1 98.31 322 LEU A CA 1
ATOM 2508 C C . LEU A 1 322 ? -2.639 20.906 14.789 1 98.31 322 LEU A C 1
ATOM 2510 O O . LEU A 1 322 ? -3.146 19.781 14.922 1 98.31 322 LEU A O 1
ATOM 2514 N N . HIS A 1 323 ? -1.598 21.359 15.492 1 98.31 323 HIS A N 1
ATOM 2515 C CA . HIS A 1 323 ? -1.024 20.562 16.578 1 98.31 323 HIS A CA 1
ATOM 2516 C C . HIS A 1 323 ? -1.01 21.344 17.875 1 98.31 323 HIS A C 1
ATOM 2518 O O . HIS A 1 323 ? -0.729 22.547 17.891 1 98.31 323 HIS A O 1
ATOM 2524 N N . LEU A 1 324 ? -1.388 20.703 18.953 1 98.5 324 LEU A N 1
ATOM 2525 C CA . LEU A 1 324 ? -1.221 21.234 20.297 1 98.5 324 LEU A CA 1
ATOM 2526 C C . LEU A 1 324 ? -0.144 20.453 21.047 1 98.5 324 LEU A C 1
ATOM 2528 O O . LEU A 1 324 ? -0.285 19.25 21.281 1 98.5 324 LEU A O 1
ATOM 2532 N N . GLN A 1 325 ? 0.833 21.125 21.406 1 97.94 325 GLN A N 1
ATOM 2533 C CA . GLN A 1 325 ? 1.985 20.562 22.109 1 97.94 325 GLN A CA 1
ATOM 2534 C C . GLN A 1 325 ? 2.07 21.062 23.531 1 97.94 325 GLN A C 1
ATOM 2536 O O . GLN A 1 325 ? 1.688 22.203 23.828 1 97.94 325 GLN A O 1
ATOM 2541 N N . LEU A 1 326 ? 2.637 20.203 24.422 1 97.81 326 LEU A N 1
ATOM 2542 C CA . LEU A 1 326 ? 2.867 20.703 25.766 1 97.81 326 LEU A CA 1
ATOM 2543 C C . LEU A 1 326 ? 3.865 21.859 25.766 1 97.81 326 LEU A C 1
ATOM 2545 O O . LEU A 1 326 ? 4.926 21.766 25.141 1 97.81 326 LEU A O 1
ATOM 2549 N N . GLU A 1 327 ? 3.49 22.906 26.359 1 96.38 327 GLU A N 1
ATOM 2550 C CA . GLU A 1 327 ? 4.395 24.047 26.469 1 96.38 327 GLU A CA 1
ATOM 2551 C C . GLU A 1 327 ? 5.691 23.656 27.172 1 96.38 327 GLU A C 1
ATOM 2553 O O . GLU A 1 327 ? 6.777 24.078 26.766 1 96.38 327 GLU A O 1
ATOM 2558 N N . ARG A 1 328 ? 5.551 22.906 28.328 1 95.62 328 ARG A N 1
ATOM 2559 C CA . ARG A 1 328 ? 6.695 22.391 29.062 1 95.62 328 ARG A CA 1
ATOM 2560 C C . ARG A 1 328 ? 6.711 20.859 29.047 1 95.62 328 ARG A C 1
ATOM 2562 O O . ARG A 1 328 ? 5.898 20.219 29.719 1 95.62 328 ARG A O 1
ATOM 2569 N N . SER A 1 329 ? 7.664 20.344 28.375 1 94.88 329 SER A N 1
ATOM 2570 C CA . SER A 1 329 ? 7.816 18.891 28.328 1 94.88 329 SER A CA 1
ATOM 2571 C C . SER A 1 329 ? 8.32 18.344 29.656 1 94.88 329 SER A C 1
ATOM 2573 O O . SER A 1 329 ? 9.086 19.016 30.359 1 94.88 329 SER A O 1
ATOM 2575 N N . SER A 1 330 ? 8.008 17.203 30.031 1 94.56 330 SER A N 1
ATOM 2576 C CA . SER A 1 330 ? 8.508 16.531 31.234 1 94.56 330 SER A CA 1
ATOM 2577 C C . SER A 1 330 ? 9.906 15.961 31.016 1 94.56 330 SER A C 1
ATOM 2579 O O . SER A 1 330 ? 10.594 15.602 31.969 1 94.56 330 SER A O 1
ATOM 2581 N N . GLY A 1 331 ? 10.266 15.797 29.766 1 94.31 331 GLY A N 1
ATOM 2582 C CA . GLY A 1 331 ? 11.516 15.148 29.422 1 94.31 331 GLY A CA 1
ATOM 2583 C C . GLY A 1 331 ? 11.344 13.688 29.031 1 94.31 331 GLY A C 1
ATOM 2584 O O . GLY A 1 331 ? 12.266 13.07 28.5 1 94.31 331 GLY A O 1
ATOM 2585 N N . SER A 1 332 ? 10.195 13.219 29.297 1 95.44 332 SER A N 1
ATOM 2586 C CA . SER A 1 332 ? 9.852 11.852 28.922 1 95.44 332 SER A CA 1
ATOM 2587 C C . SER A 1 332 ? 8.711 11.82 27.906 1 95.44 332 SER A C 1
ATOM 2589 O O . SER A 1 332 ? 7.613 12.312 28.188 1 95.44 332 SER A O 1
ATOM 2591 N N . ARG A 1 333 ? 8.969 11.281 26.781 1 94.44 333 ARG A N 1
ATOM 2592 C CA . ARG A 1 333 ? 7.945 11.18 25.75 1 94.44 333 ARG A CA 1
ATOM 2593 C C . ARG A 1 333 ? 6.727 10.414 26.25 1 94.44 333 ARG A C 1
ATOM 2595 O O . ARG A 1 333 ? 5.586 10.812 26 1 94.44 333 ARG A O 1
ATOM 2602 N N . ASP A 1 334 ? 7.035 9.375 26.984 1 93.25 334 ASP A N 1
ATOM 2603 C CA . ASP A 1 334 ? 5.949 8.555 27.516 1 93.25 334 ASP A CA 1
ATOM 2604 C C . ASP A 1 334 ? 5.051 9.375 28.453 1 93.25 334 ASP A C 1
ATOM 2606 O O . ASP A 1 334 ? 3.824 9.281 28.375 1 93.25 334 ASP A O 1
ATOM 2610 N N . THR A 1 335 ? 5.648 10.102 29.281 1 95.75 335 THR A N 1
ATOM 2611 C CA . THR A 1 335 ? 4.898 10.922 30.234 1 95.75 335 THR A CA 1
ATOM 2612 C C . THR A 1 335 ? 4.121 12.016 29.5 1 95.75 335 THR A C 1
ATOM 2614 O O . THR A 1 335 ? 2.969 12.297 29.828 1 95.75 335 THR A O 1
ATOM 2617 N N . ASP A 1 336 ? 4.734 12.586 28.562 1 96.88 336 ASP A N 1
ATOM 2618 C CA . ASP A 1 336 ? 4.074 13.617 27.781 1 96.88 336 ASP A CA 1
ATOM 2619 C C . ASP A 1 336 ? 2.865 13.055 27.031 1 96.88 336 ASP A C 1
ATOM 2621 O O . ASP A 1 336 ? 1.809 13.688 26.984 1 96.88 336 ASP A O 1
ATOM 2625 N N . GLN A 1 337 ? 3.057 11.906 26.469 1 95.12 337 GLN A N 1
ATOM 2626 C CA . GLN A 1 337 ? 1.964 11.25 25.75 1 95.12 337 GLN A CA 1
ATOM 2627 C C . GLN A 1 337 ? 0.803 10.945 26.703 1 95.12 337 GLN A C 1
ATOM 2629 O O . GLN A 1 337 ? -0.362 11.078 26.312 1 95.12 337 GLN A O 1
ATOM 2634 N N . ARG A 1 338 ? 1.084 10.5 27.891 1 95.56 338 ARG A N 1
ATOM 2635 C CA . ARG A 1 338 ? 0.048 10.203 28.875 1 95.56 338 ARG A CA 1
ATOM 2636 C C . ARG A 1 338 ? -0.724 11.469 29.266 1 95.56 338 ARG A C 1
ATOM 2638 O O . ARG A 1 338 ? -1.947 11.43 29.406 1 95.56 338 ARG A O 1
ATOM 2645 N N . THR A 1 339 ? 0.034 12.516 29.406 1 97.25 339 THR A N 1
ATOM 2646 C CA . THR A 1 339 ? -0.599 13.781 29.734 1 97.25 339 THR A CA 1
ATOM 2647 C C . THR A 1 339 ? -1.54 14.227 28.609 1 97.25 339 THR A C 1
ATOM 2649 O O . THR A 1 339 ? -2.678 14.625 28.875 1 97.25 339 THR A O 1
ATOM 2652 N N . LEU A 1 340 ? -1.096 14.164 27.406 1 97.62 340 LEU A N 1
ATOM 2653 C CA . LEU A 1 340 ? -1.918 14.547 26.266 1 97.62 340 LEU A CA 1
ATOM 2654 C C . LEU A 1 340 ? -3.123 13.625 26.125 1 97.62 340 LEU A C 1
ATOM 2656 O O . LEU A 1 340 ? -4.211 14.062 25.75 1 97.62 340 LEU A O 1
ATOM 2660 N N . ARG A 1 341 ? -2.896 12.352 26.453 1 95.44 341 ARG A N 1
ATOM 2661 C CA . ARG A 1 341 ? -4 11.398 26.406 1 95.44 341 ARG A CA 1
ATOM 2662 C C . ARG A 1 341 ? -5.094 11.781 27.391 1 95.44 341 ARG A C 1
ATOM 2664 O O . ARG A 1 341 ? -6.281 11.648 27.109 1 95.44 341 ARG A O 1
ATOM 2671 N N . ARG A 1 342 ? -4.727 12.234 28.516 1 96.94 342 ARG A N 1
ATOM 2672 C CA . ARG A 1 342 ? -5.699 12.664 29.5 1 96.94 342 ARG A CA 1
ATOM 2673 C C . ARG A 1 342 ? -6.531 13.828 28.984 1 96.94 342 ARG A C 1
ATOM 2675 O O . ARG A 1 342 ? -7.73 13.914 29.266 1 96.94 342 ARG A O 1
ATOM 2682 N N . ILE A 1 343 ? -5.891 14.656 28.281 1 97.69 343 ILE A N 1
ATOM 2683 C CA . ILE A 1 343 ? -6.605 15.781 27.688 1 97.69 343 ILE A CA 1
ATOM 2684 C C . ILE A 1 343 ? -7.609 15.273 26.656 1 97.69 343 ILE A C 1
ATOM 2686 O O . ILE A 1 343 ? -8.766 15.695 26.641 1 97.69 343 ILE A O 1
ATOM 2690 N N . VAL A 1 344 ? -7.156 14.398 25.797 1 95.88 344 VAL A N 1
ATOM 2691 C CA . VAL A 1 344 ? -8 13.82 24.766 1 95.88 344 VAL A CA 1
ATOM 2692 C C . VAL A 1 344 ? -9.18 13.094 25.406 1 95.88 344 VAL A C 1
ATOM 2694 O O . VAL A 1 344 ? -10.32 13.219 24.953 1 95.88 344 VAL A O 1
ATOM 2697 N N . ASP A 1 345 ? -8.914 12.359 26.516 1 94.81 345 ASP A N 1
ATOM 2698 C CA . ASP A 1 345 ? -9.961 11.625 27.219 1 94.81 345 ASP A CA 1
ATOM 2699 C C . ASP A 1 345 ? -10.969 12.586 27.844 1 94.81 345 ASP A C 1
ATOM 2701 O O . ASP A 1 345 ? -12.172 12.32 27.844 1 94.81 345 ASP A O 1
ATOM 2705 N N . TYR A 1 346 ? -10.469 13.625 28.422 1 97.12 346 TYR A N 1
ATOM 2706 C CA . TYR A 1 346 ? -11.336 14.648 29 1 97.12 346 TYR A CA 1
ATOM 2707 C C . TYR A 1 346 ? -12.305 15.18 27.953 1 97.12 346 TYR A C 1
ATOM 2709 O O . TYR A 1 346 ? -13.508 15.312 28.219 1 97.12 346 TYR A O 1
ATOM 2717 N N . CYS A 1 347 ? -11.82 15.469 26.812 1 97.44 347 CYS A N 1
ATOM 2718 C CA . CYS A 1 347 ? -12.641 16 25.719 1 97.44 347 CYS A CA 1
ATOM 2719 C C . CYS A 1 347 ? -13.609 14.945 25.203 1 97.44 347 CYS A C 1
ATOM 2721 O O . CYS A 1 347 ? -14.758 15.258 24.891 1 97.44 347 CYS A O 1
ATOM 2723 N N . LEU A 1 348 ? -13.117 13.734 25.125 1 95.44 348 LEU A N 1
ATOM 2724 C CA . LEU A 1 348 ? -13.961 12.641 24.656 1 95.44 348 LEU A CA 1
ATOM 2725 C C . LEU A 1 348 ? -15.18 12.469 25.562 1 95.44 348 LEU A C 1
ATOM 2727 O O . LEU A 1 348 ? -16.281 12.234 25.078 1 95.44 348 LEU A O 1
ATOM 2731 N N . GLU A 1 349 ? -14.969 12.555 26.797 1 96 349 GLU A N 1
ATOM 2732 C CA . GLU A 1 349 ? -16.047 12.438 27.781 1 96 349 GLU A CA 1
ATOM 2733 C C . GLU A 1 349 ? -17.078 13.547 27.578 1 96 349 GLU A C 1
ATOM 2735 O O . GLU A 1 349 ? -18.25 13.391 27.969 1 96 349 GLU A O 1
ATOM 2740 N N . ARG A 1 350 ? -16.688 14.547 26.938 1 97.19 350 ARG A N 1
ATOM 2741 C CA . ARG A 1 350 ? -17.562 15.68 26.688 1 97.19 350 ARG A CA 1
ATOM 2742 C C . ARG A 1 350 ? -17.969 15.758 25.219 1 97.19 350 ARG A C 1
ATOM 2744 O O . ARG A 1 350 ? -18.312 16.828 24.719 1 97.19 350 ARG A O 1
ATOM 2751 N N . GLU A 1 351 ? -17.719 14.688 24.516 1 97.19 351 GLU A N 1
ATOM 2752 C CA . GLU A 1 351 ? -18.25 14.453 23.172 1 97.19 351 GLU A CA 1
ATOM 2753 C C . GLU A 1 351 ? -17.484 15.266 22.125 1 97.19 351 GLU A C 1
ATOM 2755 O O . GLU A 1 351 ? -18.094 15.773 21.172 1 97.19 351 GLU A O 1
ATOM 2760 N N . VAL A 1 352 ? -16.312 15.5 22.344 1 97.56 352 VAL A N 1
ATOM 2761 C CA . VAL A 1 352 ? -15.391 16.078 21.375 1 97.56 352 VAL A CA 1
ATOM 2762 C C . VAL A 1 352 ? -14.273 15.086 21.078 1 97.56 352 VAL A C 1
ATOM 2764 O O . VAL A 1 352 ? -13.523 14.695 21.969 1 97.56 352 VAL A O 1
ATOM 2767 N N . ALA A 1 353 ? -14.18 14.688 19.828 1 95.5 353 ALA A N 1
ATOM 2768 C CA . ALA A 1 353 ? -13.172 13.695 19.453 1 95.5 353 ALA A CA 1
ATOM 2769 C C . ALA A 1 353 ? -11.898 14.375 18.953 1 95.5 353 ALA A C 1
ATOM 2771 O O . ALA A 1 353 ? -11.938 15.148 17.984 1 95.5 353 ALA A O 1
ATOM 2772 N N . LEU A 1 354 ? -10.812 14.141 19.594 1 95.38 354 LEU A N 1
ATOM 2773 C CA . LEU A 1 354 ? -9.453 14.531 19.219 1 95.38 354 LEU A CA 1
ATOM 2774 C C . LEU A 1 354 ? -8.547 13.305 19.141 1 95.38 354 LEU A C 1
ATOM 2776 O O . LEU A 1 354 ? -8.914 12.227 19.609 1 95.38 354 LEU A O 1
ATOM 2780 N N . THR A 1 355 ? -7.367 13.531 18.516 1 91.62 355 THR A N 1
ATOM 2781 C CA . THR A 1 355 ? -6.453 12.398 18.438 1 91.62 355 THR A CA 1
ATOM 2782 C C . THR A 1 355 ? -5.02 12.844 18.703 1 91.62 355 THR A C 1
ATOM 2784 O O . THR A 1 355 ? -4.68 14.016 18.516 1 91.62 355 THR A O 1
ATOM 2787 N N . ILE A 1 356 ? -4.266 11.906 19.234 1 92.31 356 ILE A N 1
ATOM 2788 C CA . ILE A 1 356 ? -2.832 12.125 19.406 1 92.31 356 ILE A CA 1
ATOM 2789 C C . ILE A 1 356 ? -2.092 11.719 18.141 1 92.31 356 ILE A C 1
ATOM 2791 O O . ILE A 1 356 ? -2.408 10.688 17.531 1 92.31 356 ILE A O 1
ATOM 2795 N N . ALA A 1 357 ? -1.174 12.578 17.703 1 90.38 357 ALA A N 1
ATOM 2796 C CA . ALA A 1 357 ? -0.352 12.227 16.547 1 90.38 357 ALA A CA 1
ATOM 2797 C C . ALA A 1 357 ? 0.479 10.977 16.828 1 90.38 357 ALA A C 1
ATOM 2799 O O . ALA A 1 357 ? 1.019 10.82 17.938 1 90.38 357 ALA A O 1
ATOM 2800 N N . ARG A 1 358 ? 0.576 10.109 15.906 1 83.5 358 ARG A N 1
ATOM 2801 C CA . ARG A 1 358 ? 1.308 8.859 16.078 1 83.5 358 ARG A CA 1
ATOM 2802 C C . ARG A 1 358 ? 2.506 8.789 15.141 1 83.5 358 ARG A C 1
ATOM 2804 O O . ARG A 1 358 ? 2.441 9.266 14.008 1 83.5 358 ARG A O 1
ATOM 2811 N N . TYR A 1 359 ? 3.582 8.141 15.648 1 82.88 359 TYR A N 1
ATOM 2812 C CA . TYR A 1 359 ? 4.82 7.977 14.891 1 82.88 359 TYR A CA 1
ATOM 2813 C C . TYR A 1 359 ? 5.426 6.602 15.125 1 82.88 359 TYR A C 1
ATOM 2815 O O . TYR A 1 359 ? 5.121 5.941 16.125 1 82.88 359 TYR A O 1
ATOM 2823 N N . LEU A 1 360 ? 6.184 6.16 14.195 1 78 360 LEU A N 1
ATOM 2824 C CA . LEU A 1 360 ? 7.066 5.023 14.438 1 78 360 LEU A CA 1
ATOM 2825 C C . LEU A 1 360 ? 8.375 5.477 15.078 1 78 360 LEU A C 1
ATOM 2827 O O . LEU A 1 360 ? 9.344 5.777 14.375 1 78 360 LEU A O 1
ATOM 2831 N N . GLU A 1 361 ? 8.438 5.438 16.281 1 81 361 GLU A N 1
ATOM 2832 C CA . GLU A 1 361 ? 9.453 6.133 17.078 1 81 361 GLU A CA 1
ATOM 2833 C C . GLU A 1 361 ? 10.852 5.645 16.719 1 81 361 GLU A C 1
ATOM 2835 O O . GLU A 1 361 ? 11.789 6.438 16.641 1 81 361 GLU A O 1
ATOM 2840 N N . LYS A 1 362 ? 11.016 4.43 16.453 1 76.81 362 LYS A N 1
ATOM 2841 C CA . LYS A 1 362 ? 12.344 3.885 16.219 1 76.81 362 LYS A CA 1
ATOM 2842 C C . LYS A 1 362 ? 12.766 4.07 14.758 1 76.81 362 LYS A C 1
ATOM 2844 O O . LYS A 1 362 ? 13.945 3.961 14.43 1 76.81 362 LYS A O 1
ATOM 2849 N N . GLU A 1 363 ? 11.844 4.434 13.938 1 79.62 363 GLU A N 1
ATOM 2850 C CA . GLU A 1 363 ? 12.133 4.461 12.508 1 79.62 363 GLU A CA 1
ATOM 2851 C C . GLU A 1 363 ? 12.25 5.895 11.992 1 79.62 363 GLU A C 1
ATOM 2853 O O . GLU A 1 363 ? 12.852 6.141 10.953 1 79.62 363 GLU A O 1
ATOM 2858 N N . GLU A 1 364 ? 11.719 6.809 12.742 1 86.75 364 GLU A N 1
ATOM 2859 C CA . GLU A 1 364 ? 11.75 8.203 12.312 1 86.75 364 GLU A CA 1
ATOM 2860 C C . GLU A 1 364 ? 13.18 8.75 12.336 1 86.75 364 GLU A C 1
ATOM 2862 O O . GLU A 1 364 ? 13.914 8.547 13.297 1 86.75 364 GLU A O 1
ATOM 2867 N N . ARG A 1 365 ? 13.531 9.398 11.258 1 90.88 365 ARG A N 1
ATOM 2868 C CA . ARG A 1 365 ? 14.828 10.062 11.242 1 90.88 365 ARG A CA 1
ATOM 2869 C C . ARG A 1 365 ? 14.891 11.18 12.281 1 90.88 365 ARG A C 1
ATOM 2871 O O . ARG A 1 365 ? 15.867 11.297 13.016 1 90.88 365 ARG A O 1
ATOM 2878 N N . TYR A 1 366 ? 13.898 12.047 12.195 1 94.5 366 TYR A N 1
ATOM 2879 C CA . TYR A 1 366 ? 13.672 13.086 13.188 1 94.5 366 TYR A CA 1
ATOM 2880 C C . TYR A 1 366 ? 12.312 12.922 13.852 1 94.5 366 TYR A C 1
ATOM 2882 O O . TYR A 1 366 ? 11.281 13.242 13.258 1 94.5 366 TYR A O 1
ATOM 2890 N N . LEU A 1 367 ? 12.273 12.43 15.078 1 93.38 367 LEU A N 1
ATOM 2891 C CA . LEU A 1 367 ? 11.039 12.117 15.781 1 93.38 367 LEU A CA 1
ATOM 2892 C C . LEU A 1 367 ? 10.383 13.391 16.312 1 93.38 367 LEU A C 1
ATOM 2894 O O . LEU A 1 367 ? 10.953 14.07 17.172 1 93.38 367 LEU A O 1
ATOM 2898 N N . PRO A 1 368 ? 9.211 13.75 15.828 1 94.19 368 PRO A N 1
ATOM 2899 C CA . PRO A 1 368 ? 8.516 14.922 16.359 1 94.19 368 PRO A CA 1
ATOM 2900 C C . PRO A 1 368 ? 8.047 14.727 17.797 1 94.19 368 PRO A C 1
ATOM 2902 O O . PRO A 1 368 ? 7.863 13.586 18.25 1 94.19 368 PRO A O 1
ATOM 2905 N N . PRO A 1 369 ? 7.906 15.828 18.516 1 95.44 369 PRO A N 1
ATOM 2906 C CA . PRO A 1 369 ? 7.312 15.688 19.844 1 95.44 369 PRO A CA 1
ATOM 2907 C C . PRO A 1 369 ? 5.859 15.227 19.797 1 95.44 369 PRO A C 1
ATOM 2909 O O . PRO A 1 369 ? 5.184 15.398 18.781 1 95.44 369 PRO A O 1
ATOM 2912 N N . PRO A 1 370 ? 5.414 14.625 20.922 1 95.94 370 PRO A N 1
ATOM 2913 C CA . PRO A 1 370 ? 3.998 14.258 20.969 1 95.94 370 PRO A CA 1
ATOM 2914 C C . PRO A 1 370 ? 3.068 15.469 20.875 1 95.94 370 PRO A C 1
ATOM 2916 O O . PRO A 1 370 ? 3.354 16.516 21.469 1 95.94 370 PRO A O 1
ATOM 2919 N N . THR A 1 371 ? 2.014 15.352 20.156 1 97.5 371 THR A N 1
ATOM 2920 C CA . THR A 1 371 ? 1.049 16.438 20 1 97.5 371 THR A CA 1
ATOM 2921 C C . THR A 1 371 ? -0.369 15.883 19.891 1 97.5 371 THR A C 1
ATOM 2923 O O . THR A 1 371 ? -0.559 14.703 19.594 1 97.5 371 THR A O 1
ATOM 2926 N N . ILE A 1 372 ? -1.327 16.688 20.203 1 97.19 372 ILE A N 1
ATOM 2927 C CA . ILE A 1 372 ? -2.721 16.453 19.844 1 97.19 372 ILE A CA 1
ATOM 2928 C C . ILE A 1 372 ? -3.016 17.094 18.484 1 97.19 372 ILE A C 1
ATOM 2930 O O . ILE A 1 372 ? -2.748 18.281 18.281 1 97.19 372 ILE A O 1
ATOM 2934 N N . ARG A 1 373 ? -3.518 16.344 17.625 1 96 373 ARG A N 1
ATOM 2935 C CA . ARG A 1 373 ? -3.936 16.891 16.328 1 96 373 ARG A CA 1
ATOM 2936 C C . ARG A 1 373 ? -5.367 17.406 16.391 1 96 373 ARG A C 1
ATOM 2938 O O . ARG A 1 373 ? -6.262 16.719 16.891 1 96 373 ARG A O 1
ATOM 2945 N N . VAL A 1 374 ? -5.555 18.578 15.953 1 97.81 374 VAL A N 1
ATOM 2946 C CA . VAL A 1 374 ? -6.879 19.172 15.82 1 97.81 374 VAL A CA 1
ATOM 2947 C C . VAL A 1 374 ? -7.215 19.375 14.344 1 97.81 374 VAL A C 1
ATOM 2949 O O . VAL A 1 374 ? -6.629 20.219 13.68 1 97.81 374 VAL A O 1
ATOM 2952 N N . LEU A 1 375 ? -8.172 18.625 13.883 1 96.75 375 LEU A N 1
ATOM 2953 C CA . LEU A 1 375 ? -8.508 18.641 12.461 1 96.75 375 LEU A CA 1
ATOM 2954 C C . LEU A 1 375 ? -9.758 19.469 12.211 1 96.75 375 LEU A C 1
ATOM 2956 O O . LEU A 1 375 ? -10.75 19.344 12.93 1 96.75 375 LEU A O 1
ATOM 2960 N N . VAL A 1 376 ? -9.672 20.312 11.219 1 97.75 376 VAL A N 1
ATOM 2961 C CA . VAL A 1 376 ? -10.766 21.219 10.875 1 97.75 376 VAL A CA 1
ATOM 2962 C C . VAL A 1 376 ? -11.391 20.797 9.555 1 97.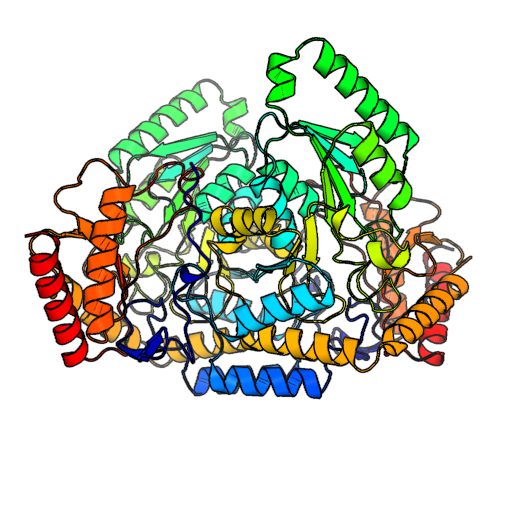75 376 VAL A C 1
ATOM 2964 O O . VAL A 1 376 ? -10.688 20.453 8.602 1 97.75 376 VAL A O 1
ATOM 2967 N N . THR A 1 377 ? -12.703 20.703 9.508 1 96.88 377 THR A N 1
ATOM 2968 C CA . THR A 1 377 ? -13.43 20.359 8.289 1 96.88 377 THR A CA 1
ATOM 2969 C C . THR A 1 377 ? -14.492 21.406 7.977 1 96.88 377 THR A C 1
ATOM 2971 O O . THR A 1 377 ? -14.852 22.219 8.836 1 96.88 377 THR A O 1
ATOM 2974 N N . VAL A 1 378 ? -15.07 21.406 6.805 1 97.12 378 VAL A N 1
ATOM 2975 C CA . VAL A 1 378 ? -16.062 22.375 6.367 1 97.12 378 VAL A CA 1
ATOM 2976 C C . VAL A 1 378 ? -17.391 22.094 7.07 1 97.12 378 VAL A C 1
ATOM 2978 O O . VAL A 1 378 ? -18.266 22.984 7.137 1 97.12 378 VAL A O 1
ATOM 2981 N N . GLU A 1 379 ? -17.547 20.953 7.641 1 96 379 GLU A N 1
ATOM 2982 C CA . GLU A 1 379 ? -18.844 20.547 8.172 1 96 379 GLU A CA 1
ATOM 2983 C C . GLU A 1 379 ? -19.047 21.094 9.586 1 96 379 GLU A C 1
ATOM 2985 O O . GLU A 1 379 ? -20.188 21.156 10.062 1 96 379 GLU A O 1
ATOM 2990 N N . GLN A 1 380 ? -18.031 21.406 10.297 1 97.62 380 GLN A N 1
ATOM 2991 C CA . GLN A 1 380 ? -18.141 21.875 11.672 1 97.62 380 GLN A CA 1
ATOM 2992 C C . GLN A 1 380 ? -18.797 23.25 11.742 1 97.62 380 GLN A C 1
ATOM 2994 O O . GLN A 1 380 ? -18.453 24.141 10.969 1 97.62 380 GLN A O 1
ATOM 2999 N N . THR A 1 381 ? -19.719 23.391 12.664 1 97.19 381 THR A N 1
ATOM 3000 C CA . THR A 1 381 ? -20.375 24.672 12.844 1 97.19 381 THR A CA 1
ATOM 3001 C C . THR A 1 381 ? -19.594 25.562 13.797 1 97.19 381 THR A C 1
ATOM 3003 O O . THR A 1 381 ? -18.734 25.078 14.539 1 97.19 381 THR A O 1
ATOM 3006 N N . ASP A 1 382 ? -19.953 26.828 13.766 1 96.62 382 ASP A N 1
ATOM 3007 C CA . ASP A 1 382 ? -19.297 27.781 14.664 1 96.62 382 ASP A CA 1
ATOM 3008 C C . ASP A 1 382 ? -19.531 27.406 16.125 1 96.62 382 ASP A C 1
ATOM 3010 O O . ASP A 1 382 ? -18.625 27.531 16.953 1 96.62 382 ASP A O 1
ATOM 3014 N N . GLU A 1 383 ? -20.672 26.953 16.422 1 97.5 383 GLU A N 1
ATOM 3015 C CA . GLU A 1 383 ? -21 26.531 17.781 1 97.5 383 GLU A CA 1
ATOM 3016 C C . GLU A 1 383 ? -20.156 25.328 18.203 1 97.5 383 GLU A C 1
ATOM 3018 O O . GLU A 1 383 ? -19.688 25.266 19.344 1 97.5 383 GLU A O 1
ATOM 3023 N N . GLU A 1 384 ? -20.031 24.453 17.312 1 97.56 384 GLU A N 1
ATOM 3024 C CA . GLU A 1 384 ? -19.25 23.25 17.594 1 97.56 384 GLU A CA 1
ATOM 3025 C C . GLU A 1 384 ? -17.766 23.594 17.781 1 97.56 384 GLU A C 1
ATOM 3027 O O . GLU A 1 384 ? -17.094 23.016 18.625 1 97.56 384 GLU A O 1
ATOM 3032 N N . ILE A 1 385 ? -17.312 24.484 16.984 1 97.88 385 ILE A N 1
ATOM 3033 C CA . ILE A 1 385 ? -15.922 24.953 17.094 1 97.88 385 ILE A CA 1
ATOM 3034 C C . ILE A 1 385 ? -15.703 25.594 18.453 1 97.88 385 ILE A C 1
ATOM 3036 O O . ILE A 1 385 ? -14.719 25.297 19.141 1 97.88 385 ILE A O 1
ATOM 3040 N N . GLN A 1 386 ? -16.594 26.391 18.875 1 97.38 386 GLN A N 1
ATOM 3041 C CA . GLN A 1 386 ? -16.469 27.047 20.172 1 97.38 386 GLN A CA 1
ATOM 3042 C C . GLN A 1 386 ? -16.531 26.016 21.312 1 97.38 386 GLN A C 1
ATOM 3044 O O . GLN A 1 386 ? -15.797 26.141 22.297 1 97.38 386 GLN A O 1
ATOM 3049 N N . LYS A 1 387 ? -17.391 25.094 21.156 1 97.69 387 LYS A N 1
ATOM 3050 C CA . LYS A 1 387 ? -17.484 24.031 22.156 1 97.69 387 LYS A CA 1
ATOM 3051 C C . LYS A 1 387 ? -16.156 23.281 22.281 1 97.69 387 LYS A C 1
ATOM 3053 O O . LYS A 1 387 ? -15.688 23 23.375 1 97.69 387 LYS A O 1
ATOM 3058 N N . ALA A 1 388 ? -15.656 22.922 21.141 1 98.12 388 ALA A N 1
ATOM 3059 C CA . ALA A 1 388 ? -14.406 22.172 21.141 1 98.12 388 ALA A CA 1
ATOM 3060 C C . ALA A 1 388 ? -13.273 22.984 21.766 1 98.12 388 ALA A C 1
ATOM 3062 O O . ALA A 1 388 ? -12.492 22.469 22.562 1 98.12 388 ALA A O 1
ATOM 3063 N N . VAL A 1 389 ? -13.18 24.234 21.406 1 98.19 389 VAL A N 1
ATOM 3064 C CA . VAL A 1 389 ? -12.133 25.109 21.922 1 98.19 389 VAL A CA 1
ATOM 3065 C C . VAL A 1 389 ? -12.258 25.25 23.438 1 98.19 389 VAL A C 1
ATOM 3067 O O . VAL A 1 389 ? -11.266 25.141 24.156 1 98.19 389 VAL A O 1
ATOM 3070 N N . SER A 1 390 ? -13.422 25.469 23.891 1 98 390 SER A N 1
ATOM 3071 C CA . SER A 1 390 ? -13.672 25.578 25.312 1 98 390 SER A CA 1
ATOM 3072 C C . SER A 1 390 ? -13.297 24.297 26.047 1 98 390 SER A C 1
ATOM 3074 O O . SER A 1 390 ? -12.695 24.344 27.125 1 98 390 SER A O 1
ATOM 3076 N N . CYS A 1 391 ? -13.68 23.234 25.453 1 98.06 391 CYS A N 1
ATOM 3077 C CA . CYS A 1 391 ? -13.383 21.938 26.047 1 98.06 391 CYS A CA 1
ATOM 3078 C C . CYS A 1 391 ? -11.875 21.703 26.156 1 98.06 391 CYS A C 1
ATOM 3080 O O . CYS A 1 391 ? -11.391 21.219 27.172 1 98.06 391 CYS A O 1
ATOM 3082 N N . ILE A 1 392 ? -11.164 22.047 25.188 1 98.44 392 ILE A N 1
ATOM 3083 C CA . ILE A 1 392 ? -9.719 21.875 25.156 1 98.44 392 ILE A CA 1
ATOM 3084 C C . ILE A 1 392 ? -9.07 22.75 26.234 1 98.44 392 ILE A C 1
ATOM 3086 O O . ILE A 1 392 ? -8.188 22.297 26.953 1 98.44 392 ILE A O 1
ATOM 3090 N N . LYS A 1 393 ? -9.5 23.938 26.312 1 97.88 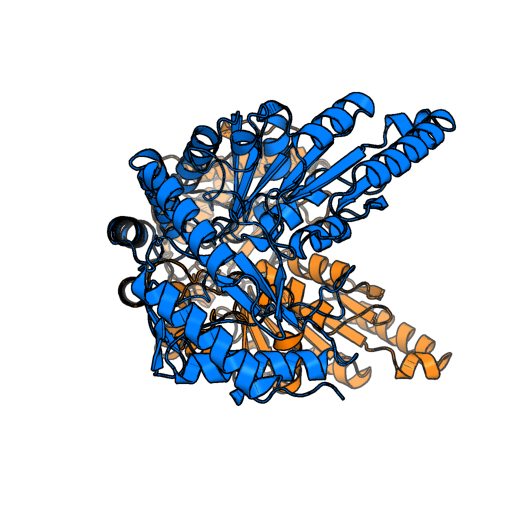393 LYS A N 1
ATOM 3091 C CA . LYS A 1 393 ? -8.961 24.859 27.312 1 97.88 393 LYS A CA 1
ATOM 3092 C C . LYS A 1 393 ? -9.234 24.375 28.719 1 97.88 393 LYS A C 1
ATOM 3094 O O . LYS A 1 393 ? -8.359 24.422 29.594 1 97.88 393 LYS A O 1
ATOM 3099 N N . GLU A 1 394 ? -10.438 23.906 28.953 1 97.75 394 GLU A N 1
ATOM 3100 C CA . GLU A 1 394 ? -10.805 23.359 30.25 1 97.75 394 GLU A CA 1
ATOM 3101 C C . GLU A 1 394 ? -9.969 22.125 30.594 1 97.75 394 GLU A C 1
ATOM 3103 O O . GLU A 1 394 ? -9.523 21.953 31.719 1 97.75 394 GLU A O 1
ATOM 3108 N N . ALA A 1 395 ? -9.836 21.297 29.609 1 98.12 395 ALA A N 1
ATOM 3109 C CA . ALA A 1 395 ? -9.055 20.062 29.797 1 98.12 395 ALA A CA 1
ATOM 3110 C C . ALA A 1 395 ? -7.609 20.391 30.156 1 98.12 395 ALA A C 1
ATOM 3112 O O . ALA A 1 395 ? -7.02 19.75 31.031 1 98.12 395 ALA A O 1
ATOM 3113 N N . ALA A 1 396 ? -7.055 21.312 29.375 1 97.44 396 ALA A N 1
ATOM 3114 C CA . ALA A 1 396 ? -5.68 21.719 29.625 1 97.44 396 ALA A CA 1
ATOM 3115 C C . ALA A 1 396 ? -5.52 22.234 31.062 1 97.44 396 ALA A C 1
ATOM 3117 O O . ALA A 1 396 ? -4.555 21.891 31.75 1 97.44 396 ALA A O 1
ATOM 3118 N N . LEU A 1 397 ? -6.406 23.016 31.531 1 96 397 LEU A N 1
ATOM 3119 C CA . LEU A 1 397 ? -6.379 23.547 32.906 1 96 397 LEU A CA 1
ATOM 3120 C C . LEU A 1 397 ? -6.516 22.422 33.906 1 96 397 LEU A C 1
ATOM 3122 O O . LEU A 1 397 ? -5.832 22.422 34.938 1 96 397 LEU A O 1
ATOM 3126 N N . ALA A 1 398 ? -7.348 21.484 33.656 1 96.25 398 ALA A N 1
ATOM 3127 C CA . ALA A 1 398 ? -7.637 20.406 34.594 1 96.25 398 ALA A CA 1
ATOM 3128 C C . ALA A 1 398 ? -6.457 19.438 34.688 1 96.25 398 ALA A C 1
ATOM 3130 O O . ALA A 1 398 ? -6.188 18.875 35.75 1 96.25 398 ALA A O 1
ATOM 3131 N N . VAL A 1 399 ? -5.797 19.266 33.594 1 96.12 399 VAL A N 1
ATOM 3132 C CA . VAL A 1 399 ? -4.805 18.203 33.531 1 96.12 399 VAL A CA 1
ATOM 3133 C C . VAL A 1 399 ? -3.414 18.766 33.812 1 96.12 399 VAL A C 1
ATOM 3135 O O . VAL A 1 399 ? -2.584 18.109 34.438 1 96.12 399 VAL A O 1
ATOM 3138 N N . ILE A 1 400 ? -3.064 19.875 33.281 1 92.75 400 ILE A N 1
ATOM 3139 C CA . ILE A 1 400 ? -1.712 20.422 33.344 1 92.75 400 ILE A CA 1
ATOM 3140 C C . ILE A 1 400 ? -1.577 21.328 34.562 1 92.75 400 ILE A C 1
ATOM 3142 O O . ILE A 1 400 ? -0.512 21.391 35.188 1 92.75 400 ILE A O 1
ATOM 3146 N N . SER A 1 401 ? -2.57 22.125 34.938 1 73.81 401 SER A N 1
ATOM 3147 C CA . SER A 1 401 ? -2.438 23.031 36.062 1 73.81 401 SER A CA 1
ATOM 3148 C C . SER A 1 401 ? -2.455 22.281 37.375 1 73.81 401 SER A C 1
ATOM 3150 O O . SER A 1 401 ? -3.086 21.219 37.5 1 73.81 401 SER A O 1
ATOM 3152 N N . MET B 1 1 ? 18.062 3.305 -24.5 1 18.33 1 MET B N 1
ATOM 3153 C CA . MET B 1 1 ? 16.875 3.623 -25.297 1 18.33 1 MET B CA 1
ATOM 3154 C C . MET B 1 1 ? 15.633 3.012 -24.672 1 18.33 1 MET B C 1
ATOM 3156 O O . MET B 1 1 ? 15.477 1.79 -24.641 1 18.33 1 MET B O 1
ATOM 3160 N N . VAL B 1 2 ? 15.219 3.598 -23.594 1 23.3 2 VAL B N 1
ATOM 3161 C CA . VAL B 1 2 ? 14.094 3.207 -22.75 1 23.3 2 VAL B CA 1
ATOM 3162 C C . VAL B 1 2 ? 12.812 3.152 -23.578 1 23.3 2 VAL B C 1
ATOM 3164 O O . VAL B 1 2 ? 12.445 4.137 -24.219 1 23.3 2 VAL B O 1
ATOM 3167 N N . PHE B 1 3 ? 12.555 2.049 -24.203 1 24.89 3 PHE B N 1
ATOM 3168 C CA . PHE B 1 3 ? 11.336 1.828 -24.969 1 24.89 3 PHE B CA 1
ATOM 3169 C C . PHE B 1 3 ? 10.141 2.504 -24.312 1 24.89 3 PHE B C 1
ATOM 3171 O O . PHE B 1 3 ? 9.812 2.207 -23.156 1 24.89 3 PHE B O 1
ATOM 3178 N N . ILE B 1 4 ? 9.852 3.705 -24.672 1 27.41 4 ILE B N 1
ATOM 3179 C CA . ILE B 1 4 ? 8.625 4.469 -24.5 1 27.41 4 ILE B CA 1
ATOM 3180 C C . ILE B 1 4 ? 7.422 3.588 -24.828 1 27.41 4 ILE B C 1
ATOM 3182 O O . ILE B 1 4 ? 7.211 3.221 -25.984 1 27.41 4 ILE B O 1
ATOM 3186 N N . ILE B 1 5 ? 7.066 2.672 -24.156 1 33 5 ILE B N 1
ATOM 3187 C CA . ILE B 1 5 ? 5.816 2.027 -24.562 1 33 5 ILE B CA 1
ATOM 3188 C C . ILE B 1 5 ? 4.723 3.08 -24.719 1 33 5 ILE B C 1
ATOM 3190 O O . ILE B 1 5 ? 4.379 3.777 -23.766 1 33 5 ILE B O 1
ATOM 3194 N N . PRO B 1 6 ? 4.41 3.707 -25.812 1 33.53 6 PRO B N 1
ATOM 3195 C CA . PRO B 1 6 ? 3.303 4.609 -26.141 1 33.53 6 PRO B CA 1
ATOM 3196 C C . PRO B 1 6 ? 2.039 4.301 -25.344 1 33.53 6 PRO B C 1
ATOM 3198 O O . PRO B 1 6 ? 1.884 3.191 -24.828 1 33.53 6 PRO B O 1
ATOM 3201 N N . PHE B 1 7 ? 1.145 5.34 -25.047 1 38.22 7 PHE B N 1
ATOM 3202 C CA . PHE B 1 7 ? -0.224 5.32 -24.531 1 38.22 7 PHE B CA 1
ATOM 3203 C C . PHE B 1 7 ? -0.975 4.102 -25.062 1 38.22 7 PHE B C 1
ATOM 3205 O O . PHE B 1 7 ? -2.016 3.729 -24.516 1 38.22 7 PHE B O 1
ATOM 3212 N N . SER B 1 8 ? -0.704 3.73 -26.266 1 43.28 8 SER B N 1
ATOM 3213 C CA . SER B 1 8 ? -1.384 2.586 -26.859 1 43.28 8 SER B CA 1
ATOM 3214 C C . SER B 1 8 ? -1.267 1.35 -25.969 1 43.28 8 SER B C 1
ATOM 3216 O O . SER B 1 8 ? -1.581 0.239 -26.406 1 43.28 8 SER B O 1
ATOM 3218 N N . LEU B 1 9 ? -0.563 1.408 -24.797 1 52.38 9 LEU B N 1
ATOM 3219 C CA . LEU B 1 9 ? 0.162 0.324 -24.141 1 52.38 9 LEU B CA 1
ATOM 3220 C C . LEU B 1 9 ? -0.744 -0.433 -23.172 1 52.38 9 LEU B C 1
ATOM 3222 O O . LEU B 1 9 ? -0.483 -1.594 -22.859 1 52.38 9 LEU B O 1
ATOM 3226 N N . TYR B 1 10 ? -1.812 0.187 -22.797 1 63.97 10 TYR B N 1
ATOM 3227 C CA . TYR B 1 10 ? -2.506 -0.651 -21.828 1 63.97 10 TYR B CA 1
ATOM 3228 C C . TYR B 1 10 ? -3.748 -1.286 -22.438 1 63.97 10 TYR B C 1
ATOM 3230 O O . TYR B 1 10 ? -4.438 -0.659 -23.25 1 63.97 10 TYR B O 1
ATOM 3238 N N . ASP B 1 11 ? -3.887 -2.482 -22.344 1 77.88 11 ASP B N 1
ATOM 3239 C CA . ASP B 1 11 ? -5.199 -3.111 -22.469 1 77.88 11 ASP B CA 1
ATOM 3240 C C . ASP B 1 11 ? -6.184 -2.545 -21.453 1 77.88 11 ASP B C 1
ATOM 3242 O O . ASP B 1 11 ? -5.848 -2.375 -20.281 1 77.88 11 ASP B O 1
ATOM 3246 N N . ILE B 1 12 ? -7.328 -2.066 -22 1 80 12 ILE B N 1
ATOM 3247 C CA . ILE B 1 12 ? -8.32 -1.439 -21.141 1 80 12 ILE B CA 1
ATOM 3248 C C . ILE B 1 12 ? -9.453 -2.422 -20.859 1 80 12 ILE B C 1
ATOM 3250 O O . ILE B 1 12 ? -9.992 -3.037 -21.781 1 80 12 ILE B O 1
ATOM 3254 N N . VAL B 1 13 ? -9.75 -2.602 -19.625 1 84.69 13 VAL B N 1
ATOM 3255 C CA . VAL B 1 13 ? -10.852 -3.467 -19.203 1 84.69 13 VAL B CA 1
ATOM 3256 C C . VAL B 1 13 ? -12.094 -2.627 -18.922 1 84.69 13 VAL B C 1
ATOM 3258 O O . VAL B 1 13 ? -12 -1.551 -18.328 1 84.69 13 VAL B O 1
ATOM 3261 N N . THR B 1 14 ? -13.141 -3.135 -19.547 1 84.62 14 THR B N 1
ATOM 3262 C CA . THR B 1 14 ? -14.43 -2.508 -19.266 1 84.62 14 THR B CA 1
ATOM 3263 C C . THR B 1 14 ? -15.359 -3.484 -18.547 1 84.62 14 THR B C 1
ATOM 3265 O O . THR B 1 14 ? -15.367 -4.68 -18.859 1 84.62 14 THR B O 1
ATOM 3268 N N . GLY B 1 15 ? -15.914 -3.168 -17.391 1 80.5 15 GLY B N 1
ATOM 3269 C CA . GLY B 1 15 ? -16.734 -4.07 -16.594 1 80.5 15 GLY B CA 1
ATOM 3270 C C . GLY B 1 15 ? -15.93 -4.902 -15.617 1 80.5 15 GLY B C 1
ATOM 3271 O O . GLY B 1 15 ? -14.727 -4.691 -15.461 1 80.5 15 GLY B O 1
ATOM 3272 N N . PRO B 1 16 ? -16.688 -5.844 -14.953 1 81.44 16 PRO B N 1
ATOM 3273 C CA . PRO B 1 16 ? -15.961 -6.668 -13.984 1 81.44 16 PRO B CA 1
ATOM 3274 C C . PRO B 1 16 ? -15.102 -7.742 -14.648 1 81.44 16 PRO B C 1
ATOM 3276 O O . PRO B 1 16 ? -15.547 -8.398 -15.594 1 81.44 16 PRO B O 1
ATOM 3279 N N . PRO B 1 17 ? -13.906 -7.895 -14.172 1 81.69 17 PRO B N 1
ATOM 3280 C CA . PRO B 1 17 ? -13.055 -8.961 -14.711 1 81.69 17 PRO B CA 1
ATOM 3281 C C . PRO B 1 17 ? -13.359 -10.328 -14.094 1 81.69 17 PRO B C 1
ATOM 3283 O O . PRO B 1 17 ? -12.477 -10.961 -13.516 1 81.69 17 PRO B O 1
ATOM 3286 N N . SER B 1 18 ? -14.555 -10.82 -14.305 1 87.38 18 SER B N 1
ATOM 3287 C CA . SER B 1 18 ? -15.031 -12.078 -13.727 1 87.38 18 SER B CA 1
ATOM 3288 C C . SER B 1 18 ? -14.852 -13.234 -14.703 1 87.38 18 SER B C 1
ATOM 3290 O O . SER B 1 18 ? -13.789 -13.383 -15.32 1 87.38 18 SER B O 1
ATOM 3292 N N . HIS B 1 19 ? -15.797 -14.039 -14.82 1 90.25 19 HIS B N 1
ATOM 3293 C CA . HIS B 1 19 ? -15.781 -15.18 -15.734 1 90.25 19 HIS B CA 1
ATOM 3294 C C . HIS B 1 19 ? -15.547 -14.727 -17.172 1 90.25 19 HIS B C 1
ATOM 3296 O O . HIS B 1 19 ? -14.719 -15.305 -17.875 1 90.25 19 HIS B O 1
ATOM 3302 N N . LYS B 1 20 ? -16.172 -13.703 -17.531 1 92.44 20 LYS B N 1
ATOM 3303 C CA . LYS B 1 20 ? -15.953 -12.984 -18.781 1 92.44 20 LYS B CA 1
ATOM 3304 C C . LYS B 1 20 ? -15.383 -11.594 -18.516 1 92.44 20 LYS B C 1
ATOM 3306 O O . LYS B 1 20 ? -15.742 -10.938 -17.547 1 92.44 20 LYS B O 1
ATOM 3311 N N . ILE B 1 21 ? -14.5 -11.219 -19.469 1 90.75 21 ILE B N 1
ATOM 3312 C CA . ILE B 1 21 ? -13.852 -9.914 -19.328 1 90.75 21 ILE B CA 1
ATOM 3313 C C . ILE B 1 21 ? -13.898 -9.18 -20.672 1 90.75 21 ILE B C 1
ATOM 3315 O O . ILE B 1 21 ? -13.781 -9.805 -21.734 1 90.75 21 ILE B O 1
ATOM 3319 N N . ILE B 1 22 ? -14.094 -7.938 -20.625 1 91.12 22 ILE B N 1
ATOM 3320 C CA . ILE B 1 22 ? -14.117 -7.121 -21.844 1 91.12 22 ILE B CA 1
ATOM 3321 C C . ILE B 1 22 ? -12.812 -6.328 -21.953 1 91.12 22 ILE B C 1
ATOM 3323 O O . ILE B 1 22 ? -12.547 -5.445 -21.125 1 91.12 22 ILE B O 1
ATOM 3327 N N . ILE B 1 23 ? -12.016 -6.715 -22.922 1 89.94 23 ILE B N 1
ATOM 3328 C CA . ILE B 1 23 ? -10.727 -6.066 -23.156 1 89.94 23 ILE B CA 1
ATOM 3329 C C . ILE B 1 23 ? -10.766 -5.305 -24.469 1 89.94 23 ILE B C 1
ATOM 3331 O O . ILE B 1 23 ? -10.992 -5.898 -25.531 1 89.94 23 ILE B O 1
ATOM 3335 N N . ASN B 1 24 ? -10.508 -4.039 -24.375 1 87.75 24 ASN B N 1
ATOM 3336 C CA . ASN B 1 24 ? -10.555 -3.197 -25.562 1 87.75 24 ASN B CA 1
ATOM 3337 C C . ASN B 1 24 ? -11.852 -3.398 -26.344 1 87.75 24 ASN B C 1
ATOM 3339 O O . ASN B 1 24 ? -11.836 -3.547 -27.562 1 87.75 24 ASN B O 1
ATOM 3343 N N . GLY B 1 25 ? -12.898 -3.625 -25.719 1 88.19 25 GLY B N 1
ATOM 3344 C CA . GLY B 1 25 ? -14.227 -3.725 -26.297 1 88.19 25 GLY B CA 1
ATOM 3345 C C . GLY B 1 25 ? -14.594 -5.141 -26.703 1 88.19 25 GLY B C 1
ATOM 3346 O O . GLY B 1 25 ? -15.703 -5.387 -27.172 1 88.19 25 GLY B O 1
ATOM 3347 N N . LYS B 1 26 ? -13.742 -6.051 -26.516 1 91.75 26 LYS B N 1
ATOM 3348 C CA . LYS B 1 26 ? -13.984 -7.438 -26.906 1 91.75 26 LYS B CA 1
ATOM 3349 C C . LYS B 1 26 ? -14.203 -8.32 -25.688 1 91.75 26 LYS B C 1
ATOM 3351 O O . LYS B 1 26 ? -13.383 -8.328 -24.766 1 91.75 26 LYS B O 1
ATOM 3356 N N . GLU B 1 27 ? -15.312 -9.07 -25.75 1 95.25 27 GLU B N 1
ATOM 3357 C CA . GLU B 1 27 ? -15.578 -10 -24.672 1 95.25 27 GLU B CA 1
ATOM 3358 C C . GLU B 1 27 ? -14.75 -11.273 -24.812 1 95.25 27 GLU B C 1
ATOM 3360 O O . GLU B 1 27 ? -14.727 -11.891 -25.875 1 95.25 27 GLU B O 1
ATOM 3365 N N . CYS B 1 28 ? -14.078 -11.648 -23.766 1 96.25 28 CYS B N 1
ATOM 3366 C CA . CYS B 1 28 ? -13.188 -12.805 -23.766 1 96.25 28 CYS B CA 1
ATOM 3367 C C . CYS B 1 28 ? -13.461 -13.719 -22.578 1 96.25 28 CYS B C 1
ATOM 3369 O O . CYS B 1 28 ? -13.969 -13.266 -21.547 1 96.25 28 CYS B O 1
ATOM 3371 N N . ILE B 1 29 ? -13.148 -15.023 -22.797 1 97.25 29 ILE B N 1
ATOM 3372 C CA . ILE B 1 29 ? -13.055 -15.914 -21.641 1 97.25 29 ILE B CA 1
ATOM 3373 C C . ILE B 1 29 ? -11.828 -15.547 -20.812 1 97.25 29 ILE B C 1
ATOM 3375 O O . ILE B 1 29 ? -10.727 -15.414 -21.344 1 97.25 29 ILE B O 1
ATOM 3379 N N . ASN B 1 30 ? -12.016 -15.406 -19.516 1 95.25 30 ASN B N 1
ATOM 3380 C CA . ASN B 1 30 ? -11 -14.805 -18.656 1 95.25 30 ASN B CA 1
ATOM 3381 C C . ASN B 1 30 ? -10.062 -15.859 -18.078 1 95.25 30 ASN B C 1
ATOM 3383 O O . ASN B 1 30 ? -10.461 -16.641 -17.219 1 95.25 30 ASN B O 1
ATOM 3387 N N . PHE B 1 31 ? -8.844 -15.906 -18.516 1 96.62 31 PHE B N 1
ATOM 3388 C CA . PHE B 1 31 ? -7.758 -16.672 -17.938 1 96.62 31 PHE B CA 1
ATOM 3389 C C . PHE B 1 31 ? -6.621 -15.766 -17.484 1 96.62 31 PHE B C 1
ATOM 3391 O O . PHE B 1 31 ? -5.457 -16.156 -17.5 1 96.62 31 PHE B O 1
ATOM 3398 N N . ALA B 1 32 ? -7.016 -14.508 -17.141 1 92.88 32 ALA B N 1
ATOM 3399 C CA . ALA B 1 32 ? -5.988 -13.492 -16.922 1 92.88 32 ALA B CA 1
ATOM 3400 C C . ALA B 1 32 ? -6.113 -12.883 -15.523 1 92.88 32 ALA B C 1
ATOM 3402 O O . ALA B 1 32 ? -5.273 -12.078 -15.109 1 92.88 32 ALA B O 1
ATOM 3403 N N . SER B 1 33 ? -7.109 -13.25 -14.727 1 90 33 SER B N 1
ATOM 3404 C CA . SER B 1 33 ? -7.348 -12.641 -13.422 1 90 33 SER B CA 1
ATOM 3405 C C . SER B 1 33 ? -7.207 -13.664 -12.297 1 90 33 SER B C 1
ATOM 3407 O O . SER B 1 33 ? -7.555 -14.836 -12.469 1 90 33 SER B O 1
ATOM 3409 N N . PHE B 1 34 ? -6.82 -13.234 -11.117 1 91.94 34 PHE B N 1
ATOM 3410 C CA . PHE B 1 34 ? -6.574 -14.094 -9.969 1 91.94 34 PHE B CA 1
ATOM 3411 C C . PHE B 1 34 ? -7.875 -14.406 -9.234 1 91.94 34 PHE B C 1
ATOM 3413 O O . PHE B 1 34 ? -7.852 -14.867 -8.094 1 91.94 34 PHE B O 1
ATOM 3420 N N . ASN B 1 35 ? -8.953 -14.266 -9.773 1 92.06 35 ASN B N 1
ATOM 3421 C CA . ASN B 1 35 ? -10.258 -14.516 -9.18 1 92.06 35 ASN B CA 1
ATOM 3422 C C . ASN B 1 35 ? -10.531 -16.016 -9.031 1 92.06 35 ASN B C 1
ATOM 3424 O O . ASN B 1 35 ? -11.547 -16.516 -9.523 1 92.06 35 ASN B O 1
ATOM 3428 N N . PHE B 1 36 ? -9.758 -16.703 -8.273 1 96.31 36 PHE B N 1
ATOM 3429 C CA . PHE B 1 36 ? -9.695 -18.156 -8.258 1 96.31 36 PHE B CA 1
ATOM 3430 C C . PHE B 1 36 ? -11.047 -18.75 -7.875 1 96.31 36 PHE B C 1
ATOM 3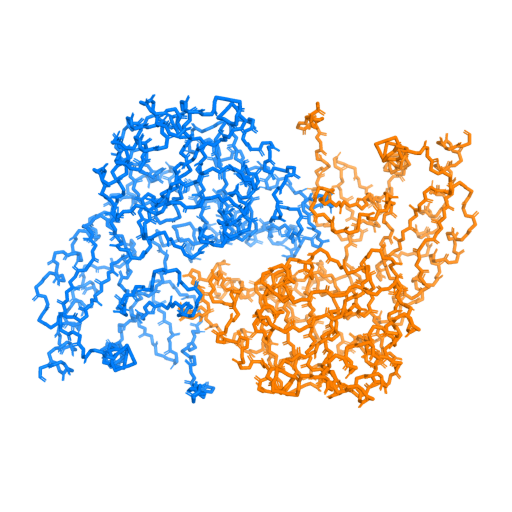432 O O . PHE B 1 36 ? -11.508 -19.703 -8.5 1 96.31 36 PHE B O 1
ATOM 3439 N N . LEU B 1 37 ? -11.719 -18.141 -6.887 1 96.75 37 LEU B N 1
ATOM 3440 C CA . LEU B 1 37 ? -12.945 -18.734 -6.367 1 96.75 37 LEU B CA 1
ATOM 3441 C C . LEU B 1 37 ? -14.172 -18.047 -6.957 1 96.75 37 LEU B C 1
ATOM 3443 O O . LEU B 1 37 ? -15.305 -18.328 -6.539 1 96.75 37 LEU B O 1
ATOM 3447 N N . GLY B 1 38 ? -13.961 -17.109 -7.844 1 94 38 GLY B N 1
ATOM 3448 C CA . GLY B 1 38 ? -15.07 -16.453 -8.523 1 94 38 GLY B CA 1
ATOM 3449 C C . GLY B 1 38 ? -15.883 -15.547 -7.613 1 94 38 GLY B C 1
ATOM 3450 O O . GLY B 1 38 ? -17.094 -15.406 -7.789 1 94 38 GLY B O 1
ATOM 3451 N N . LEU B 1 39 ? -15.273 -14.914 -6.688 1 93.56 39 LEU B N 1
ATOM 3452 C CA . LEU B 1 39 ? -16.031 -14.172 -5.68 1 93.56 39 LEU B CA 1
ATOM 3453 C C . LEU B 1 39 ? -16.062 -12.688 -6.012 1 93.56 39 LEU B C 1
ATOM 3455 O O . LEU B 1 39 ? -16.828 -11.93 -5.395 1 93.56 39 LEU B O 1
ATOM 3459 N N . LEU B 1 40 ? -15.383 -12.266 -6.969 1 88.06 40 LEU B N 1
ATOM 3460 C CA . LEU B 1 40 ? -15.289 -10.859 -7.352 1 88.06 40 LEU B CA 1
ATOM 3461 C C . LEU B 1 40 ? -16.672 -10.305 -7.699 1 88.06 40 LEU B C 1
ATOM 3463 O O . LEU B 1 40 ? -16.984 -9.156 -7.371 1 88.06 40 LEU B O 1
ATOM 3467 N N . ASP B 1 41 ? -17.438 -11.062 -8.383 1 87 41 ASP B N 1
ATOM 3468 C CA . ASP B 1 41 ? -18.75 -10.609 -8.828 1 87 41 ASP B CA 1
ATOM 3469 C C . ASP B 1 41 ? -19.875 -11.445 -8.203 1 87 41 ASP B C 1
ATOM 3471 O O . ASP B 1 41 ? -20.969 -11.547 -8.758 1 87 41 ASP B O 1
ATOM 3475 N N . ASN B 1 42 ? -19.547 -12.031 -7.121 1 92.31 42 ASN B N 1
ATOM 3476 C CA . ASN B 1 42 ? -20.547 -12.812 -6.398 1 92.31 42 ASN B CA 1
ATOM 3477 C C . ASN B 1 42 ? -21.609 -11.93 -5.773 1 92.31 42 ASN B C 1
ATOM 3479 O O . ASN B 1 42 ? -21.297 -10.938 -5.113 1 92.31 42 ASN B O 1
ATOM 3483 N N . ASP B 1 43 ? -22.859 -12.297 -5.902 1 93.88 43 ASP B N 1
ATOM 3484 C CA . ASP B 1 43 ? -23.984 -11.453 -5.484 1 93.88 43 ASP B CA 1
ATOM 3485 C C . ASP B 1 43 ? -23.984 -11.258 -3.971 1 93.88 43 ASP B C 1
ATOM 3487 O O . ASP B 1 43 ? -24.281 -10.164 -3.482 1 93.88 43 ASP B O 1
ATOM 3491 N N . ARG B 1 44 ? -23.719 -12.273 -3.268 1 95 44 ARG B N 1
ATOM 3492 C CA . ARG B 1 44 ? -23.703 -12.172 -1.812 1 95 44 ARG B CA 1
ATOM 3493 C C . ARG B 1 44 ? -22.609 -11.211 -1.344 1 95 44 ARG B C 1
ATOM 3495 O O . ARG B 1 44 ? -22.859 -10.375 -0.468 1 95 44 ARG B O 1
ATOM 3502 N N . VAL B 1 45 ? -21.438 -11.367 -1.937 1 94.12 45 VAL B N 1
ATOM 3503 C CA . VAL B 1 45 ? -20.297 -10.523 -1.579 1 94.12 45 VAL B CA 1
ATOM 3504 C C . VAL B 1 45 ? -20.594 -9.07 -1.943 1 94.12 45 VAL B C 1
ATOM 3506 O O . VAL B 1 45 ? -20.359 -8.164 -1.145 1 94.12 45 VAL B O 1
ATOM 3509 N N . LYS B 1 46 ? -21.141 -8.859 -3.109 1 92.69 46 LYS B N 1
ATOM 3510 C CA . LYS B 1 46 ? -21.469 -7.516 -3.572 1 92.69 46 LYS B CA 1
ATOM 3511 C C . LYS B 1 46 ? -22.5 -6.855 -2.654 1 92.69 46 LYS B C 1
ATOM 3513 O O . LYS B 1 46 ? -22.375 -5.676 -2.318 1 92.69 46 LYS B O 1
ATOM 3518 N N . GLN B 1 47 ? -23.484 -7.609 -2.287 1 94.69 47 GLN B N 1
ATOM 3519 C CA . GLN B 1 47 ? -24.547 -7.066 -1.447 1 94.69 47 GLN B CA 1
ATOM 3520 C C . GLN B 1 47 ? -24.016 -6.652 -0.08 1 94.69 47 GLN B C 1
ATOM 3522 O O . GLN B 1 47 ? -24.406 -5.621 0.464 1 94.69 47 GLN B O 1
ATOM 3527 N N . LYS B 1 48 ? -23.172 -7.465 0.468 1 94.31 48 LYS B N 1
ATOM 3528 C CA . LYS B 1 48 ? -22.562 -7.125 1.753 1 94.31 48 LYS B CA 1
ATOM 3529 C C . LYS B 1 48 ? -21.734 -5.855 1.646 1 94.31 48 LYS B C 1
ATOM 3531 O O . LYS B 1 48 ? -21.734 -5.016 2.551 1 94.31 48 LYS B O 1
ATOM 3536 N N . ALA B 1 49 ? -20.984 -5.762 0.589 1 92.94 49 ALA B N 1
ATOM 3537 C CA . ALA B 1 49 ? -20.172 -4.578 0.364 1 92.94 49 ALA B CA 1
ATOM 3538 C C . ALA B 1 49 ? -21.031 -3.332 0.192 1 92.94 49 ALA B C 1
ATOM 3540 O O . ALA B 1 49 ? -20.719 -2.271 0.738 1 92.94 49 ALA B O 1
ATOM 3541 N N . LEU B 1 50 ? -22.125 -3.488 -0.585 1 93.44 50 LEU B N 1
ATOM 3542 C CA . LEU B 1 50 ? -23.047 -2.383 -0.826 1 93.44 50 LEU B CA 1
ATOM 3543 C C . LEU B 1 50 ? -23.656 -1.894 0.48 1 93.44 50 LEU B C 1
ATOM 3545 O O . LEU B 1 50 ? -23.734 -0.687 0.72 1 93.44 50 LEU B O 1
ATOM 3549 N N . THR B 1 51 ? -24.062 -2.807 1.298 1 92.81 51 THR B N 1
ATOM 3550 C CA . THR B 1 51 ? -24.672 -2.465 2.584 1 92.81 51 THR B CA 1
ATOM 3551 C C . THR B 1 51 ? -23.656 -1.73 3.469 1 92.81 51 THR B C 1
ATOM 3553 O O . THR B 1 51 ? -24 -0.741 4.117 1 92.81 51 THR B O 1
ATOM 3556 N N . SER B 1 52 ? -22.5 -2.205 3.473 1 90.31 52 SER B N 1
ATOM 3557 C CA . SER B 1 52 ? -21.453 -1.577 4.266 1 90.31 52 SER B CA 1
ATOM 3558 C C . SER B 1 52 ? -21.156 -0.168 3.768 1 90.31 52 SER B C 1
ATOM 3560 O O . SER B 1 52 ? -20.938 0.747 4.566 1 90.31 52 SER B O 1
ATOM 3562 N N . LEU B 1 53 ? -21.047 -0.066 2.477 1 88.88 53 LEU B N 1
ATOM 3563 C CA . LEU B 1 53 ? -20.781 1.237 1.88 1 88.88 53 LEU B CA 1
ATOM 3564 C C . LEU B 1 53 ? -21.859 2.246 2.27 1 88.88 53 LEU B C 1
ATOM 3566 O O . LEU B 1 53 ? -21.547 3.41 2.539 1 88.88 53 LEU B O 1
ATOM 3570 N N . LYS B 1 54 ? -23.047 1.818 2.307 1 87.44 54 LYS B N 1
ATOM 3571 C CA . LYS B 1 54 ? -24.156 2.686 2.711 1 87.44 54 LYS B CA 1
ATOM 3572 C C . LYS B 1 54 ? -24.016 3.1 4.172 1 87.44 54 LYS B C 1
ATOM 3574 O O . LYS B 1 54 ? -24.344 4.23 4.535 1 87.44 54 LYS B O 1
ATOM 3579 N N . TH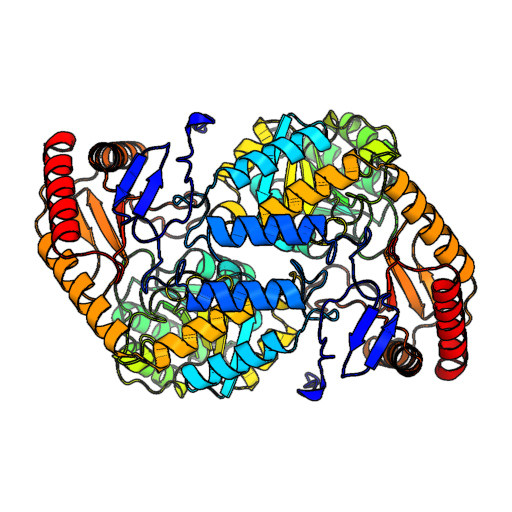R B 1 55 ? -23.547 2.189 4.941 1 84.44 55 THR B N 1
ATOM 3580 C CA . THR B 1 55 ? -23.469 2.398 6.383 1 84.44 55 THR B CA 1
ATOM 3581 C C . THR B 1 55 ? -22.266 3.273 6.738 1 84.44 55 THR B C 1
ATOM 3583 O O . THR B 1 55 ? -22.391 4.219 7.52 1 84.44 55 THR B O 1
ATOM 3586 N N . TYR B 1 56 ? -21.094 2.998 6.148 1 83 56 TYR B N 1
ATOM 3587 C CA . TYR B 1 56 ? -19.859 3.6 6.625 1 83 56 TYR B CA 1
ATOM 3588 C C . TYR B 1 56 ? -19.375 4.691 5.676 1 83 56 TYR B C 1
ATOM 3590 O O . TYR B 1 56 ? -18.547 5.52 6.043 1 83 56 TYR B O 1
ATOM 3598 N N . GLY B 1 57 ? -19.812 4.633 4.453 1 81.12 57 GLY B N 1
ATOM 3599 C CA . GLY B 1 57 ? -19.266 5.527 3.443 1 81.12 57 GLY B CA 1
ATOM 3600 C C . GLY B 1 57 ? -18.125 4.91 2.654 1 81.12 57 GLY B C 1
ATOM 3601 O O . GLY B 1 57 ? -17.906 3.699 2.711 1 81.12 57 GLY B O 1
ATOM 3602 N N . VAL B 1 58 ? -17.422 5.719 1.853 1 77.88 58 VAL B N 1
ATOM 3603 C CA . VAL B 1 58 ? -16.469 5.238 0.859 1 77.88 58 VAL B CA 1
ATOM 3604 C C . VAL B 1 58 ? -15.102 5.027 1.513 1 77.88 58 VAL B C 1
ATOM 3606 O O . VAL B 1 58 ? -14.453 3.996 1.305 1 77.88 58 VAL B O 1
ATOM 3609 N N . GLY B 1 59 ? -14.609 5.996 2.281 1 74.44 59 GLY B N 1
ATOM 3610 C CA . GLY B 1 59 ? -13.273 5.941 2.85 1 74.44 59 GLY B CA 1
ATOM 3611 C C . GLY B 1 59 ? -13.266 5.965 4.367 1 74.44 59 GLY B C 1
ATOM 3612 O O . GLY B 1 59 ? -14.305 5.781 5 1 74.44 59 GLY B O 1
ATOM 3613 N N . THR B 1 60 ? -12.008 5.914 4.93 1 72.69 60 THR B N 1
ATOM 3614 C CA . THR B 1 60 ? -11.859 5.914 6.383 1 72.69 60 THR B CA 1
ATOM 3615 C C . THR B 1 60 ? -11.289 7.242 6.867 1 72.69 60 THR B C 1
ATOM 3617 O O . THR B 1 60 ? -11.422 7.59 8.039 1 72.69 60 THR B O 1
ATOM 3620 N N . CYS B 1 61 ? -10.758 7.941 6.02 1 63.97 61 CYS B N 1
ATOM 3621 C CA . CYS B 1 61 ? -10.109 9.219 6.273 1 63.97 61 CYS B CA 1
ATOM 3622 C C . CYS B 1 61 ? -9.195 9.141 7.492 1 63.97 61 CYS B C 1
ATOM 3624 O O . CYS B 1 61 ? -9.164 10.062 8.312 1 63.97 61 CYS B O 1
ATOM 3626 N N . GLY B 1 62 ? -8.5 7.996 7.672 1 69.19 62 GLY B N 1
ATOM 3627 C CA . GLY B 1 62 ? -7.535 7.867 8.758 1 69.19 62 GLY B CA 1
ATOM 3628 C C . GLY B 1 62 ? -6.887 6.5 8.812 1 69.19 62 GLY B C 1
ATOM 3629 O O . GLY B 1 62 ? -7.492 5.5 8.43 1 69.19 62 GLY B O 1
ATOM 3630 N N . PRO B 1 63 ? -5.664 6.578 9.281 1 67.19 63 PRO B N 1
ATOM 3631 C CA . PRO B 1 63 ? -4.988 5.301 9.508 1 67.19 63 PRO B CA 1
ATOM 3632 C C . PRO B 1 63 ? -5.52 4.555 10.734 1 67.19 63 PRO B C 1
ATOM 3634 O O . PRO B 1 63 ? -6.297 5.117 11.508 1 67.19 63 PRO B O 1
ATOM 3637 N N . ARG B 1 64 ? -5.23 3.373 10.906 1 65.5 64 ARG B N 1
ATOM 3638 C CA . ARG B 1 64 ? -5.719 2.52 11.984 1 65.5 64 ARG B CA 1
ATOM 3639 C C . ARG B 1 64 ? -5.43 3.141 13.344 1 65.5 64 ARG B C 1
ATOM 3641 O O . ARG B 1 64 ? -6.219 3 14.281 1 65.5 64 ARG B O 1
ATOM 3648 N N . GLY B 1 65 ? -4.383 3.812 13.461 1 61.34 65 GLY B N 1
ATOM 3649 C CA . GLY B 1 65 ? -4.012 4.391 14.742 1 61.34 65 GLY B CA 1
ATOM 3650 C C . GLY B 1 65 ? -4.727 5.695 15.039 1 61.34 65 GLY B C 1
ATOM 3651 O O . GLY B 1 65 ? -4.609 6.234 16.141 1 61.34 65 GLY B O 1
ATOM 3652 N N . PHE B 1 66 ? -5.496 6.156 14.016 1 63.56 66 PHE B N 1
ATOM 3653 C CA . PHE B 1 66 ? -6.188 7.434 14.148 1 63.56 66 PHE B CA 1
ATOM 3654 C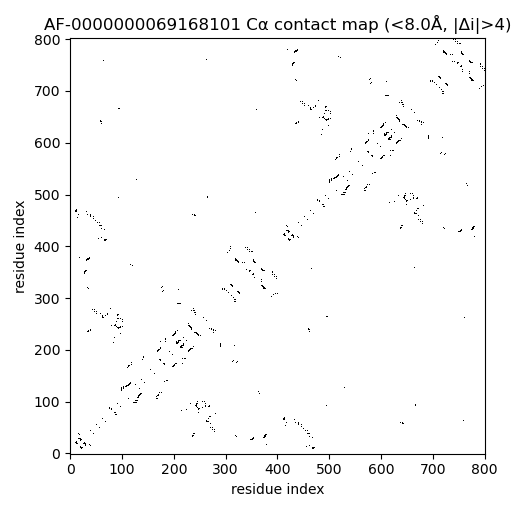 C . PHE B 1 66 ? -7.68 7.273 13.875 1 63.56 66 PHE B C 1
ATOM 3656 O O . PHE B 1 66 ? -8.203 7.844 12.914 1 63.56 66 PHE B O 1
ATOM 3663 N N . TYR B 1 67 ? -8.258 6.605 14.828 1 62.97 67 TYR B N 1
ATOM 3664 C CA . TYR B 1 67 ? -9.688 6.344 14.719 1 62.97 67 TYR B CA 1
ATOM 3665 C C . TYR B 1 67 ? -10.023 5.691 13.383 1 62.97 67 TYR B C 1
ATOM 3667 O O . TYR B 1 67 ? -11.086 5.945 12.805 1 62.97 67 TYR B O 1
ATOM 3675 N N . GLY B 1 68 ? -9.055 5.059 12.82 1 71.81 68 GLY B N 1
ATOM 3676 C CA . GLY B 1 68 ? -9.273 4.34 11.578 1 71.81 68 GLY B CA 1
ATOM 3677 C C . GLY B 1 68 ? -9.656 2.885 11.789 1 71.81 68 GLY B C 1
ATOM 3678 O O . GLY B 1 68 ? -9.875 2.148 10.82 1 71.81 68 GLY B O 1
ATOM 3679 N N . THR B 1 69 ? -9.789 2.496 12.992 1 76.94 69 THR B N 1
ATOM 3680 C CA . THR B 1 69 ? -10.211 1.13 13.281 1 76.94 69 THR B CA 1
ATOM 3681 C C . THR B 1 69 ? -11.727 1.059 13.461 1 76.94 69 THR B C 1
ATOM 3683 O O . THR B 1 69 ? -12.273 1.64 14.398 1 76.94 69 THR B O 1
ATOM 3686 N N . PHE B 1 70 ? -12.352 0.336 12.641 1 83.94 70 PHE B N 1
ATOM 3687 C CA . PHE B 1 70 ? -13.797 0.124 12.68 1 83.94 70 PHE B CA 1
ATOM 3688 C C . PHE B 1 70 ? -14.125 -1.252 13.25 1 83.94 70 PHE B C 1
ATOM 3690 O O . PHE B 1 70 ? -13.266 -2.139 13.273 1 83.94 70 PHE B O 1
ATOM 3697 N N . ASP B 1 71 ? -15.305 -1.383 13.688 1 87.25 71 ASP B N 1
ATOM 3698 C CA . ASP B 1 71 ? -15.758 -2.656 14.234 1 87.25 71 ASP B CA 1
ATOM 3699 C C . ASP B 1 71 ? -15.609 -3.781 13.211 1 87.25 71 ASP B C 1
ATOM 3701 O O . ASP B 1 71 ? -15.203 -4.891 13.555 1 87.25 71 ASP B O 1
ATOM 3705 N N . VAL B 1 72 ? -15.859 -3.449 11.961 1 90.62 72 VAL B N 1
ATOM 3706 C CA . VAL B 1 72 ? -15.805 -4.457 10.914 1 90.62 72 VAL B CA 1
ATOM 3707 C C . VAL B 1 72 ? -14.367 -4.945 10.727 1 90.62 72 VAL B C 1
ATOM 3709 O O . VAL B 1 72 ? -14.141 -6.09 10.344 1 90.62 72 VAL B O 1
ATOM 3712 N N . HIS B 1 73 ? -13.367 -4.09 11 1 89.88 73 HIS B N 1
ATOM 3713 C CA . HIS B 1 73 ? -11.969 -4.5 10.938 1 89.88 73 HIS B CA 1
ATOM 3714 C C . HIS B 1 73 ? -11.656 -5.57 11.977 1 89.88 73 HIS B C 1
ATOM 3716 O O . HIS B 1 73 ? -11 -6.57 11.672 1 89.88 73 HIS B O 1
ATOM 3722 N N . LEU B 1 74 ? -12.125 -5.336 13.164 1 90.44 74 LEU B N 1
ATOM 3723 C CA . LEU B 1 74 ? -11.898 -6.285 14.25 1 90.44 74 LEU B CA 1
ATOM 3724 C C . LEU B 1 74 ? -12.641 -7.594 13.984 1 90.44 74 LEU B C 1
ATOM 3726 O O . LEU B 1 74 ? -12.133 -8.672 14.297 1 90.44 74 LEU B O 1
ATOM 3730 N N . GLU B 1 75 ? -13.781 -7.438 13.484 1 94.31 75 GLU B N 1
ATOM 3731 C CA . GLU B 1 75 ? -14.516 -8.641 13.109 1 94.31 75 GLU B CA 1
ATOM 3732 C C . GLU B 1 75 ? -13.75 -9.453 12.078 1 94.31 75 GLU B C 1
ATOM 3734 O O . GLU B 1 75 ? -13.641 -10.68 12.195 1 94.31 75 GLU B O 1
ATOM 3739 N N . LEU B 1 76 ? -13.242 -8.789 11.062 1 96.12 76 LEU B N 1
ATOM 3740 C CA . LEU B 1 76 ? -12.484 -9.484 10.023 1 96.12 76 LEU B CA 1
ATOM 3741 C C . LEU B 1 76 ? -11.242 -10.148 10.609 1 96.12 76 LEU B C 1
ATOM 3743 O O . LEU B 1 76 ? -10.922 -11.289 10.266 1 96.12 76 LEU B O 1
ATOM 3747 N N . GLU B 1 77 ? -10.539 -9.422 11.461 1 93.94 77 GLU B N 1
ATOM 3748 C CA . GLU B 1 77 ? -9.367 -10 12.109 1 93.94 77 GLU B CA 1
ATOM 3749 C C . GLU B 1 77 ? -9.727 -11.258 12.891 1 93.94 77 GLU B C 1
ATOM 3751 O O . GLU B 1 77 ? -9.031 -12.273 12.805 1 93.94 77 GLU B O 1
ATOM 3756 N N . SER B 1 78 ? -10.812 -11.234 13.609 1 96.38 78 SER B N 1
ATOM 3757 C CA . SER B 1 78 ? -11.281 -12.383 14.383 1 96.38 78 SER B CA 1
ATOM 3758 C C . SER B 1 78 ? -11.656 -13.547 13.477 1 96.38 78 SER B C 1
ATOM 3760 O O . SER B 1 78 ? -11.32 -14.695 13.758 1 96.38 78 SER B O 1
ATOM 3762 N N . ARG B 1 79 ? -12.328 -13.273 12.43 1 97.81 79 ARG B N 1
ATOM 3763 C CA . ARG B 1 79 ? -12.773 -14.297 11.492 1 97.81 79 ARG B CA 1
ATOM 3764 C C . ARG B 1 79 ? -11.586 -14.945 10.797 1 97.81 79 ARG B C 1
ATOM 3766 O O . ARG B 1 79 ? -11.578 -16.156 10.555 1 97.81 79 ARG B O 1
ATOM 3773 N N . LEU B 1 80 ? -10.625 -14.172 10.469 1 97.94 80 LEU B N 1
ATOM 3774 C CA . LEU B 1 80 ? -9.414 -14.695 9.836 1 97.94 80 LEU B CA 1
ATOM 3775 C C . LEU B 1 80 ? -8.656 -15.609 10.781 1 97.94 80 LEU B C 1
ATOM 3777 O O . LEU B 1 80 ? -8.188 -16.672 10.383 1 97.94 80 LEU B O 1
ATOM 3781 N N . ALA B 1 81 ? -8.508 -15.133 12 1 97.5 81 ALA B N 1
ATOM 3782 C CA . ALA B 1 81 ? -7.828 -15.953 13 1 97.5 81 ALA B CA 1
ATOM 3783 C C . ALA B 1 81 ? -8.531 -17.297 13.18 1 97.5 81 ALA B C 1
ATOM 3785 O O . ALA B 1 81 ? -7.875 -18.344 13.227 1 97.5 81 ALA B O 1
ATOM 3786 N N . LYS B 1 82 ? -9.797 -17.234 13.266 1 97.81 82 LYS B N 1
ATOM 3787 C CA . LYS B 1 82 ? -10.586 -18.453 13.414 1 97.81 82 LYS B CA 1
ATOM 3788 C C . LYS B 1 82 ? -10.453 -19.359 12.195 1 97.81 82 LYS B C 1
ATOM 3790 O O . LYS B 1 82 ? -10.25 -20.562 12.32 1 97.81 82 LYS B O 1
ATOM 3795 N N . PHE B 1 83 ? -10.602 -18.844 11.07 1 97.94 83 PHE B N 1
ATOM 3796 C CA . PHE B 1 83 ? -10.531 -19.609 9.828 1 97.94 83 PHE B CA 1
ATOM 3797 C C . PHE B 1 83 ? -9.188 -20.328 9.711 1 97.94 83 PHE B C 1
ATOM 3799 O O . PHE B 1 83 ? -9.133 -21.5 9.328 1 97.94 83 PHE B O 1
ATOM 3806 N N . MET B 1 84 ? -8.125 -19.578 10.062 1 97.75 84 MET B N 1
ATOM 3807 C CA . MET B 1 84 ? -6.766 -20.094 9.914 1 97.75 84 MET B CA 1
ATOM 3808 C C . MET B 1 84 ? -6.359 -20.938 11.117 1 97.75 84 MET B C 1
ATOM 3810 O O . MET B 1 84 ? -5.316 -21.594 11.109 1 97.75 84 MET B O 1
ATOM 3814 N N . LYS B 1 85 ? -7.156 -20.859 12.164 1 97.31 85 LYS B N 1
ATOM 3815 C CA . LYS B 1 85 ? -6.914 -21.594 13.398 1 97.31 85 LYS B CA 1
ATOM 3816 C C . LYS B 1 85 ? -5.652 -21.109 14.094 1 97.31 85 LYS B C 1
ATOM 3818 O O . LYS B 1 85 ? -4.805 -21.906 14.5 1 97.31 85 LYS B O 1
ATOM 3823 N N . THR B 1 86 ? -5.539 -19.797 14.117 1 97.12 86 THR B N 1
ATOM 3824 C CA . THR B 1 86 ? -4.457 -19.172 14.852 1 97.12 86 THR B CA 1
ATOM 3825 C C . THR B 1 86 ? -5.004 -18.344 16.016 1 97.12 86 THR B C 1
ATOM 3827 O O . THR B 1 86 ? -6.215 -18.141 16.125 1 97.12 86 THR B O 1
ATOM 3830 N N . GLU B 1 87 ? -4.109 -17.859 16.875 1 95.5 87 GLU B N 1
ATOM 3831 C CA . GLU B 1 87 ? -4.527 -17.078 18.031 1 95.5 87 GLU B CA 1
ATOM 3832 C C . GLU B 1 87 ? -5.043 -15.695 17.625 1 95.5 87 GLU B C 1
ATOM 3834 O O . GLU B 1 87 ? -6.059 -15.227 18.125 1 95.5 87 GLU B O 1
ATOM 3839 N N . GLU B 1 88 ? -4.316 -15.094 16.703 1 94.38 88 GLU B N 1
ATOM 3840 C CA . GLU B 1 88 ? -4.648 -13.734 16.297 1 94.38 88 GLU B CA 1
ATOM 3841 C C . GLU B 1 88 ? -4.348 -13.508 14.812 1 94.38 88 GLU B C 1
ATOM 3843 O O . GLU B 1 88 ? -3.562 -14.25 14.211 1 94.38 88 GLU B O 1
ATOM 3848 N N . ALA B 1 89 ? -5.02 -12.523 14.305 1 94.5 89 ALA B N 1
ATOM 3849 C CA . ALA B 1 89 ? -4.754 -12.023 12.961 1 94.5 89 ALA B CA 1
ATOM 3850 C C . ALA B 1 89 ? -4.82 -10.5 12.922 1 94.5 89 ALA B C 1
ATOM 3852 O O . ALA B 1 89 ? -5.496 -9.883 13.742 1 94.5 89 ALA B O 1
ATOM 3853 N N . ILE B 1 90 ? -4.086 -9.953 12.023 1 91 90 ILE B N 1
ATOM 3854 C CA . ILE B 1 90 ? -4.105 -8.508 11.789 1 91 90 ILE B CA 1
ATOM 3855 C C . ILE B 1 90 ? -4.238 -8.234 10.289 1 91 90 ILE B C 1
ATOM 3857 O O . ILE B 1 90 ? -3.682 -8.961 9.469 1 91 90 ILE B O 1
ATOM 3861 N N . ILE B 1 91 ? -4.949 -7.164 9.969 1 90.69 91 ILE B N 1
ATOM 3862 C CA . ILE B 1 91 ? -5.191 -6.902 8.555 1 90.69 91 ILE B CA 1
ATOM 3863 C C . ILE B 1 91 ? -4.391 -5.676 8.117 1 90.69 91 ILE B C 1
ATOM 3865 O O . ILE B 1 91 ? -4.094 -4.797 8.922 1 90.69 91 ILE B O 1
ATOM 3869 N N . TYR B 1 92 ? -4.043 -5.734 6.852 1 85.62 92 TYR B N 1
ATOM 3870 C CA . TYR B 1 92 ? -3.387 -4.637 6.152 1 85.62 92 TYR B CA 1
ATOM 3871 C C . TYR B 1 92 ? -4.25 -4.133 5.004 1 85.62 92 TYR B C 1
ATOM 3873 O O . TYR B 1 92 ? -5 -4.902 4.398 1 85.62 92 TYR B O 1
ATOM 3881 N N . SER B 1 93 ? -4.098 -2.965 4.664 1 79.88 93 SER B N 1
ATOM 3882 C CA . SER B 1 93 ? -4.934 -2.367 3.629 1 79.88 93 SER B CA 1
ATOM 3883 C C . SER B 1 93 ? -4.473 -2.777 2.234 1 79.88 93 SER B C 1
ATOM 3885 O O . SER B 1 93 ? -5.234 -2.697 1.271 1 79.88 93 SER B O 1
ATOM 3887 N N . TYR B 1 94 ? -3.27 -3.213 2.201 1 77.19 94 TYR B N 1
ATOM 3888 C CA . TYR B 1 94 ? -2.717 -3.545 0.893 1 77.19 94 TYR B CA 1
ATOM 3889 C C . TYR B 1 94 ? -2.016 -4.898 0.926 1 77.19 94 TYR B C 1
ATOM 3891 O O . TYR B 1 94 ? -1.184 -5.152 1.8 1 77.19 94 TYR B O 1
ATOM 3899 N N . GLY B 1 95 ? -2.244 -5.605 -0.081 1 84.44 95 GLY B N 1
ATOM 3900 C CA . GLY B 1 95 ? -1.679 -6.945 -0.145 1 84.44 95 GLY B CA 1
ATOM 3901 C C . GLY B 1 95 ? -0.165 -6.949 -0.253 1 84.44 95 GLY B C 1
ATOM 3902 O O . GLY B 1 95 ? 0.513 -7.672 0.482 1 84.44 95 GLY B O 1
ATOM 3903 N N . PHE B 1 96 ? 0.361 -6.094 -1.104 1 80.81 96 PHE B N 1
ATOM 3904 C CA . PHE B 1 96 ? 1.8 -6.02 -1.328 1 80.81 96 PHE B CA 1
ATOM 3905 C C . PHE B 1 96 ? 2.527 -5.641 -0.043 1 80.81 96 PHE B C 1
ATOM 3907 O O . PHE B 1 96 ? 3.602 -6.176 0.247 1 80.81 96 PHE B O 1
ATOM 3914 N N . ALA B 1 97 ? 1.954 -4.824 0.69 1 80.88 97 ALA B N 1
ATOM 3915 C CA . ALA B 1 97 ? 2.605 -4.258 1.869 1 80.88 97 ALA B CA 1
ATOM 3916 C C . ALA B 1 97 ? 2.572 -5.238 3.037 1 80.88 97 ALA B C 1
ATOM 3918 O O . ALA B 1 97 ? 3.311 -5.078 4.012 1 80.88 97 ALA B O 1
ATOM 3919 N N . THR B 1 98 ? 1.783 -6.242 2.943 1 89.38 98 THR B N 1
ATOM 3920 C CA . THR B 1 98 ? 1.595 -7.145 4.074 1 89.38 98 THR B CA 1
ATOM 3921 C C . THR B 1 98 ? 2.906 -7.832 4.441 1 89.38 98 THR B C 1
ATOM 3923 O O . THR B 1 98 ? 3.557 -7.457 5.418 1 89.38 98 THR B O 1
ATOM 3926 N N . ILE B 1 99 ? 3.471 -8.641 3.564 1 92 99 ILE B N 1
ATOM 3927 C CA . ILE B 1 99 ? 4.703 -9.344 3.889 1 92 99 ILE B CA 1
ATOM 3928 C C . ILE B 1 99 ? 5.879 -8.367 3.855 1 92 99 ILE B C 1
ATOM 3930 O O . ILE B 1 99 ? 6.836 -8.516 4.621 1 92 99 ILE B O 1
ATOM 3934 N N . ALA B 1 100 ? 5.809 -7.371 3.029 1 87.19 100 ALA B N 1
ATOM 3935 C CA . ALA B 1 100 ? 6.871 -6.379 2.92 1 87.19 100 ALA B CA 1
ATOM 3936 C C . ALA B 1 100 ? 7.047 -5.617 4.23 1 87.19 100 ALA B C 1
ATOM 3938 O O . ALA B 1 100 ? 8.148 -5.148 4.543 1 87.19 100 ALA B O 1
ATOM 3939 N N . SER B 1 101 ? 5.969 -5.508 4.996 1 84.81 101 SER B N 1
ATOM 3940 C CA . SER B 1 101 ? 6.051 -4.82 6.281 1 84.81 101 SER B CA 1
ATOM 3941 C C . SER B 1 101 ? 6.262 -5.809 7.426 1 84.81 101 SER B C 1
ATOM 3943 O O . SER B 1 101 ? 6.848 -5.457 8.453 1 84.81 101 SER B O 1
ATOM 3945 N N . ALA B 1 102 ? 5.789 -6.992 7.262 1 89.5 102 ALA B N 1
ATOM 3946 C CA . ALA B 1 102 ? 5.879 -7.992 8.32 1 89.5 102 ALA B CA 1
ATOM 3947 C C . ALA B 1 102 ? 7.328 -8.398 8.562 1 89.5 102 ALA B C 1
ATOM 3949 O O . ALA B 1 102 ? 7.746 -8.586 9.711 1 89.5 102 ALA B O 1
ATOM 3950 N N . ILE B 1 103 ? 8.102 -8.508 7.535 1 92.69 103 ILE B N 1
ATOM 3951 C CA . ILE B 1 103 ? 9.477 -8.977 7.641 1 92.69 103 ILE B CA 1
ATOM 3952 C C . ILE B 1 103 ? 10.305 -7.984 8.453 1 92.69 103 ILE B C 1
ATOM 3954 O O . ILE B 1 103 ? 10.883 -8.344 9.484 1 92.69 103 ILE B O 1
ATOM 3958 N N . PRO B 1 104 ? 10.312 -6.734 8.086 1 88.62 104 PRO B N 1
ATOM 3959 C CA . PRO B 1 104 ? 11.148 -5.801 8.844 1 88.62 104 PRO B CA 1
ATOM 3960 C C . PRO B 1 104 ? 10.609 -5.523 10.242 1 88.62 104 PRO B C 1
ATOM 3962 O O . PRO B 1 104 ? 11.305 -4.938 11.078 1 88.62 104 PRO B O 1
ATOM 3965 N N . ALA B 1 105 ? 9.375 -5.84 10.477 1 84.5 105 ALA B N 1
ATOM 3966 C CA . ALA B 1 105 ? 8.867 -5.723 11.844 1 84.5 105 ALA B CA 1
ATOM 3967 C C . ALA B 1 105 ? 9.57 -6.699 12.781 1 84.5 105 ALA B C 1
ATOM 3969 O O . ALA B 1 105 ? 9.703 -6.434 13.977 1 84.5 105 ALA B O 1
ATOM 3970 N N . TYR B 1 106 ? 10.109 -7.785 12.289 1 87.5 106 TYR B N 1
ATOM 3971 C CA . TYR B 1 106 ? 10.68 -8.828 13.141 1 87.5 106 TYR B CA 1
ATOM 3972 C C . TYR B 1 106 ? 12.18 -8.961 12.898 1 87.5 106 TYR B C 1
ATOM 3974 O O . TYR B 1 106 ? 12.93 -9.305 13.82 1 87.5 106 TYR B O 1
ATOM 3982 N N . SER B 1 107 ? 12.547 -8.867 11.703 1 91.38 107 SER B N 1
ATOM 3983 C CA . SER B 1 107 ? 13.953 -9.031 11.344 1 91.38 107 SER B CA 1
ATOM 3984 C C . SER B 1 107 ? 14.633 -7.684 11.141 1 91.38 107 SER B C 1
ATOM 3986 O O . SER B 1 107 ? 14.148 -6.855 10.359 1 91.38 107 SER B O 1
ATOM 3988 N N . LYS B 1 108 ? 15.742 -7.574 11.789 1 88.5 108 LYS B N 1
ATOM 3989 C CA . LYS B 1 108 ? 16.453 -6.297 11.766 1 88.5 108 LYS B CA 1
ATOM 3990 C C . LYS B 1 108 ? 17.906 -6.484 11.367 1 88.5 108 LYS B C 1
ATOM 3992 O O . LYS B 1 108 ? 18.328 -7.59 11.016 1 88.5 108 LYS B O 1
ATOM 3997 N N . ARG B 1 109 ? 18.594 -5.242 11.383 1 89.56 109 ARG B N 1
ATOM 3998 C CA . ARG B 1 109 ? 20.031 -5.277 11.094 1 89.56 109 ARG B CA 1
ATOM 3999 C C . ARG B 1 109 ? 20.75 -6.25 12.023 1 89.56 109 ARG B C 1
ATOM 4001 O O . ARG B 1 109 ? 20.516 -6.246 13.234 1 89.56 109 ARG B O 1
ATOM 4008 N N . GLY B 1 110 ? 21.547 -7.129 11.477 1 93.62 110 GLY B N 1
ATOM 4009 C CA . GLY B 1 110 ? 22.281 -8.117 12.258 1 93.62 110 GLY B CA 1
ATOM 4010 C C . GLY B 1 110 ? 21.641 -9.5 12.211 1 93.62 110 GLY B C 1
ATOM 4011 O O . GLY B 1 110 ? 22.328 -10.5 12.43 1 93.62 110 GLY B O 1
ATOM 4012 N N . ASP B 1 111 ? 20.344 -9.547 11.984 1 96.81 111 ASP B N 1
ATOM 4013 C CA . ASP B 1 111 ? 19.672 -10.828 11.852 1 96.81 111 ASP B CA 1
ATOM 4014 C C . ASP B 1 111 ? 19.969 -11.469 10.5 1 96.81 111 ASP B C 1
ATOM 4016 O O . ASP B 1 111 ? 20.469 -10.812 9.594 1 96.81 111 ASP B O 1
ATOM 4020 N N . ILE B 1 112 ? 19.672 -12.789 10.445 1 98.31 112 ILE B N 1
ATOM 4021 C CA . ILE B 1 112 ? 19.969 -13.539 9.219 1 98.31 112 ILE B CA 1
ATOM 4022 C C . ILE B 1 112 ? 18.672 -14.141 8.672 1 98.31 112 ILE B C 1
ATOM 4024 O O . ILE B 1 112 ? 17.906 -14.758 9.406 1 98.31 112 ILE B O 1
ATOM 4028 N N . VAL B 1 113 ? 18.453 -13.93 7.398 1 98.69 113 VAL B N 1
ATOM 4029 C CA . VAL B 1 113 ? 17.266 -14.477 6.75 1 98.69 113 VAL B CA 1
ATOM 4030 C C . VAL B 1 113 ? 17.688 -15.391 5.598 1 98.69 113 VAL B C 1
ATOM 4032 O O . VAL B 1 113 ? 18.359 -14.945 4.664 1 98.69 113 VAL B O 1
ATOM 4035 N N . PHE B 1 114 ? 17.359 -16.656 5.711 1 98.88 114 PHE B N 1
ATOM 4036 C CA . PHE B 1 114 ? 17.484 -17.594 4.605 1 98.88 114 PHE B CA 1
ATOM 4037 C C . PHE B 1 114 ? 16.25 -17.562 3.715 1 98.88 114 PHE B C 1
ATOM 4039 O O . PHE B 1 114 ? 15.133 -17.828 4.172 1 98.88 114 PHE B O 1
ATOM 4046 N N . VAL B 1 115 ? 16.406 -17.266 2.443 1 98.81 115 VAL B N 1
ATOM 4047 C CA . VAL B 1 115 ? 15.266 -17.016 1.579 1 98.81 115 VAL B CA 1
ATOM 4048 C C . VAL B 1 115 ? 15.375 -17.859 0.31 1 98.81 115 VAL B C 1
ATOM 4050 O O . VAL B 1 115 ? 16.453 -18.016 -0.249 1 98.81 115 VAL B O 1
ATOM 4053 N N . ASP B 1 116 ? 14.273 -18.406 -0.108 1 98.69 116 ASP B N 1
ATOM 4054 C CA . ASP B 1 116 ? 14.211 -19.109 -1.386 1 98.69 116 ASP B CA 1
ATOM 4055 C C . ASP B 1 116 ? 14.461 -18.141 -2.551 1 98.69 116 ASP B C 1
ATOM 4057 O O . ASP B 1 116 ? 13.922 -17.031 -2.572 1 98.69 116 ASP B O 1
ATOM 4061 N N . GLU B 1 117 ? 15.156 -18.562 -3.496 1 97.62 117 GLU B N 1
ATOM 4062 C CA . GLU B 1 117 ? 15.547 -17.688 -4.605 1 97.62 117 GLU B CA 1
ATOM 4063 C C . GLU B 1 117 ? 14.336 -17.312 -5.453 1 97.62 117 GLU B C 1
ATOM 4065 O O . GLU B 1 117 ? 14.375 -16.312 -6.188 1 97.62 117 GLU B O 1
ATOM 4070 N N . ALA B 1 118 ? 13.266 -18.016 -5.352 1 97.69 118 ALA B N 1
ATOM 4071 C CA . ALA B 1 118 ? 12.078 -17.719 -6.152 1 97.69 118 ALA B CA 1
ATOM 4072 C C . ALA B 1 118 ? 11.141 -16.766 -5.426 1 97.69 118 ALA B C 1
ATOM 4074 O O . ALA B 1 118 ? 10.016 -16.531 -5.871 1 97.69 118 ALA B O 1
ATOM 4075 N N . ALA B 1 119 ? 11.641 -16.188 -4.371 1 96.94 119 ALA B N 1
ATOM 4076 C CA . ALA B 1 119 ? 10.812 -15.297 -3.561 1 96.94 119 ALA B CA 1
ATOM 4077 C C . ALA B 1 119 ? 10.227 -14.164 -4.41 1 96.94 119 ALA B C 1
ATOM 4079 O O . ALA B 1 119 ? 10.914 -13.602 -5.266 1 96.94 119 ALA B O 1
ATOM 4080 N N . CYS B 1 120 ? 8.992 -13.883 -4.195 1 93.69 120 CYS B N 1
ATOM 4081 C CA . CYS B 1 120 ? 8.297 -12.852 -4.961 1 93.69 120 CYS B CA 1
ATOM 4082 C C . CYS B 1 120 ? 8.82 -11.469 -4.613 1 93.69 120 CYS B C 1
ATOM 4084 O O . CYS B 1 120 ? 9.578 -11.305 -3.658 1 93.69 120 CYS B O 1
ATOM 4086 N N . PHE B 1 121 ? 8.422 -10.516 -5.332 1 88.69 121 PHE B N 1
ATOM 4087 C CA . PHE B 1 121 ? 8.961 -9.164 -5.238 1 88.69 121 PHE B CA 1
ATOM 4088 C C . PHE B 1 121 ? 8.641 -8.547 -3.885 1 88.69 121 PHE B C 1
ATOM 4090 O O . PHE B 1 121 ? 9.461 -7.816 -3.32 1 88.69 121 PHE B O 1
ATOM 4097 N N . SER B 1 122 ? 7.43 -8.734 -3.367 1 88.75 122 SER B N 1
ATOM 4098 C CA . SER B 1 122 ? 7.043 -8.18 -2.072 1 88.75 122 SER B CA 1
ATOM 4099 C C . SER B 1 122 ? 7.973 -8.672 -0.966 1 88.75 122 SER B C 1
ATOM 4101 O O . SER B 1 122 ? 8.328 -7.91 -0.063 1 88.75 122 SER B O 1
ATOM 4103 N N . ILE B 1 123 ? 8.305 -9.906 -0.987 1 95.19 123 ILE B N 1
ATOM 4104 C CA . ILE B 1 123 ? 9.266 -10.453 -0.029 1 95.19 123 ILE B CA 1
ATOM 4105 C C . ILE B 1 123 ? 10.602 -9.727 -0.173 1 95.19 123 ILE B C 1
ATOM 4107 O O . ILE B 1 123 ? 11.211 -9.32 0.822 1 95.19 123 ILE B O 1
ATOM 4111 N N . GLN B 1 124 ? 11.047 -9.57 -1.378 1 93.12 124 GLN B N 1
ATOM 4112 C CA . GLN B 1 124 ? 12.328 -8.922 -1.633 1 93.12 124 GLN B CA 1
ATOM 4113 C C . GLN B 1 124 ? 12.359 -7.516 -1.036 1 93.12 124 GLN B C 1
ATOM 4115 O O . GLN B 1 124 ? 13.359 -7.109 -0.448 1 93.12 124 GLN B O 1
ATOM 4120 N N . LYS B 1 125 ? 11.281 -6.863 -1.184 1 85.44 125 LYS B N 1
ATOM 4121 C CA . LYS B 1 125 ? 11.227 -5.512 -0.64 1 85.44 125 LYS B CA 1
ATOM 4122 C C . LYS B 1 125 ? 11.25 -5.527 0.886 1 85.44 125 LYS B C 1
ATOM 4124 O O . LYS B 1 125 ? 11.852 -4.652 1.512 1 85.44 125 LYS B O 1
ATOM 4129 N N . GLY B 1 126 ? 10.531 -6.445 1.468 1 89.31 126 GLY B N 1
ATOM 4130 C CA . GLY B 1 126 ? 10.617 -6.598 2.912 1 89.31 126 GLY B CA 1
ATOM 4131 C C . GLY B 1 126 ? 12.023 -6.898 3.398 1 89.31 126 GLY B C 1
ATOM 4132 O O . GLY B 1 126 ? 12.453 -6.371 4.43 1 89.31 126 GLY B O 1
ATOM 4133 N N . LEU B 1 127 ? 12.695 -7.711 2.664 1 94.12 127 LEU B N 1
ATOM 4134 C CA . LEU B 1 127 ? 14.07 -8.047 3.01 1 94.12 127 LEU B CA 1
ATOM 4135 C C . LEU B 1 127 ? 14.961 -6.812 2.941 1 94.12 127 LEU B C 1
ATOM 4137 O O . LEU B 1 127 ? 15.781 -6.582 3.834 1 94.12 127 LEU B O 1
ATOM 4141 N N . GLN B 1 128 ? 14.797 -6.082 1.902 1 86.44 128 GLN B N 1
ATOM 4142 C CA . GLN B 1 128 ? 15.555 -4.848 1.742 1 86.44 128 GLN B CA 1
ATOM 4143 C C . GLN B 1 128 ? 15.312 -3.896 2.908 1 86.44 128 GLN B C 1
ATOM 4145 O O . GLN B 1 128 ? 16.25 -3.271 3.414 1 86.44 128 GLN B O 1
ATOM 4150 N N . ALA B 1 129 ? 14.125 -3.799 3.273 1 81.19 129 ALA B N 1
ATOM 4151 C CA . ALA B 1 129 ? 13.734 -2.875 4.336 1 81.19 129 ALA B CA 1
ATOM 4152 C C . ALA B 1 129 ? 14.266 -3.34 5.688 1 81.19 129 ALA B C 1
ATOM 4154 O O . ALA B 1 129 ? 14.531 -2.523 6.57 1 81.19 129 ALA B O 1
ATOM 4155 N N . SER B 1 130 ? 14.406 -4.574 5.891 1 87.94 130 SER B N 1
ATOM 4156 C CA . SER B 1 130 ? 14.836 -5.133 7.168 1 87.94 130 SER B CA 1
ATOM 4157 C C . SER B 1 130 ? 16.312 -4.844 7.426 1 87.94 130 SER B C 1
ATOM 4159 O O . SER B 1 130 ? 16.766 -4.852 8.578 1 87.94 130 SER B O 1
ATOM 4161 N N . ARG B 1 131 ? 17.141 -4.777 6.379 1 86.56 131 ARG B N 1
ATOM 4162 C CA . ARG B 1 131 ? 18.594 -4.578 6.438 1 86.56 131 ARG B CA 1
ATOM 4163 C C . ARG B 1 131 ? 19.281 -5.785 7.062 1 86.56 131 ARG B C 1
ATOM 4165 O O . ARG B 1 131 ? 20.391 -5.672 7.586 1 86.56 131 ARG B O 1
ATOM 4172 N N . SER B 1 132 ? 18.656 -6.871 7.027 1 95.38 132 SER B N 1
ATOM 4173 C CA . SER B 1 132 ? 19.203 -8.125 7.539 1 95.38 132 SER B CA 1
ATOM 4174 C C . SER B 1 132 ? 20.234 -8.703 6.574 1 95.38 132 SER B C 1
ATOM 4176 O O . SER B 1 132 ? 20.359 -8.25 5.438 1 95.38 132 SER B O 1
ATOM 4178 N N . VAL B 1 133 ? 21.016 -9.648 7.102 1 97 133 VAL B N 1
ATOM 4179 C CA . VAL B 1 133 ? 21.875 -10.438 6.227 1 97 133 VAL B CA 1
ATOM 4180 C C . VAL B 1 133 ? 21.031 -11.477 5.484 1 97 133 VAL B C 1
ATOM 4182 O O . VAL B 1 133 ? 20.391 -12.328 6.109 1 97 133 VAL B O 1
ATOM 4185 N N . ILE B 1 134 ? 21.094 -11.391 4.195 1 98.25 134 ILE B N 1
ATOM 4186 C CA . ILE B 1 134 ? 20.219 -12.25 3.398 1 98.25 134 ILE B CA 1
ATOM 4187 C C . ILE B 1 134 ? 21.062 -13.367 2.762 1 98.25 134 ILE B C 1
ATOM 4189 O O . ILE B 1 134 ? 22.062 -13.094 2.107 1 98.25 134 ILE B O 1
ATOM 4193 N N . LYS B 1 135 ? 20.703 -14.523 2.947 1 98.56 135 LYS B N 1
ATOM 4194 C CA . LYS B 1 135 ? 21.312 -15.688 2.301 1 98.56 135 LYS B CA 1
ATOM 4195 C C . LYS B 1 135 ? 20.297 -16.438 1.45 1 98.56 135 LYS B C 1
ATOM 4197 O O . LYS B 1 135 ? 19.375 -17.078 1.982 1 98.56 135 LYS B O 1
ATOM 4202 N N . TYR B 1 136 ? 20.469 -16.438 0.207 1 98.5 136 TYR B N 1
ATOM 4203 C CA . TYR B 1 136 ? 19.562 -17.125 -0.699 1 98.5 136 TYR B CA 1
ATOM 4204 C C . TYR B 1 136 ? 19.969 -18.578 -0.87 1 98.5 136 TYR B C 1
ATOM 4206 O O . TYR B 1 136 ? 21.156 -18.891 -0.972 1 98.5 136 TYR B O 1
ATOM 4214 N N . PHE B 1 137 ? 19.031 -19.438 -0.824 1 98.75 137 PHE B N 1
ATOM 4215 C CA . PHE B 1 137 ? 19.266 -20.812 -1.213 1 98.75 137 PHE B CA 1
ATOM 4216 C C . PHE B 1 137 ? 18.531 -21.156 -2.506 1 98.75 137 PHE B C 1
ATOM 4218 O O . PHE B 1 137 ? 17.547 -20.484 -2.857 1 98.75 137 PHE B O 1
ATOM 4225 N N . LYS B 1 138 ? 18.969 -22.172 -3.193 1 98.5 138 LYS B N 1
ATOM 4226 C CA . LYS B 1 138 ? 18.391 -22.578 -4.465 1 98.5 138 LYS B CA 1
ATOM 4227 C C . LYS B 1 138 ? 16.922 -23 -4.293 1 98.5 138 LYS B C 1
ATOM 4229 O O . LYS B 1 138 ? 16.562 -23.594 -3.279 1 98.5 138 LYS B O 1
ATOM 4234 N N . HIS B 1 139 ? 16.156 -22.688 -5.312 1 98.38 139 HIS B N 1
ATOM 4235 C CA . HIS B 1 139 ? 14.703 -22.828 -5.242 1 98.38 139 HIS B CA 1
ATOM 4236 C C . HIS B 1 139 ? 14.305 -24.266 -4.871 1 98.38 139 HIS B C 1
ATOM 4238 O O . HIS B 1 139 ? 14.664 -25.203 -5.574 1 98.38 139 HIS B O 1
ATOM 4244 N N . ASN B 1 140 ? 13.586 -24.359 -3.779 1 98.5 140 ASN B N 1
ATOM 4245 C CA . ASN B 1 140 ? 13.055 -25.609 -3.25 1 98.5 140 ASN B CA 1
ATOM 4246 C C . ASN B 1 140 ? 14.156 -26.656 -3.074 1 98.5 140 ASN B C 1
ATOM 4248 O O . ASN B 1 140 ? 13.906 -27.844 -3.193 1 98.5 140 ASN B O 1
ATOM 4252 N N . ASP B 1 141 ? 15.344 -26.234 -2.857 1 98.69 141 ASP B N 1
ATOM 4253 C CA . ASP B 1 141 ? 16.484 -27.109 -2.668 1 98.69 141 ASP B CA 1
ATOM 4254 C C . ASP B 1 141 ? 16.844 -27.234 -1.188 1 98.69 141 ASP B C 1
ATOM 4256 O O . ASP B 1 141 ? 17.641 -26.469 -0.667 1 98.69 141 ASP B O 1
ATOM 4260 N N . MET B 1 142 ? 16.438 -28.266 -0.584 1 98.5 142 MET B N 1
ATOM 4261 C CA . MET B 1 142 ? 16.609 -28.453 0.852 1 98.5 142 MET B CA 1
ATOM 4262 C C . MET B 1 142 ? 18.062 -28.812 1.181 1 98.5 142 MET B C 1
ATOM 4264 O O . MET B 1 142 ? 18.547 -28.516 2.275 1 98.5 142 MET B O 1
ATOM 4268 N N . GLU B 1 143 ? 18.75 -29.359 0.268 1 98.62 143 GLU B N 1
ATOM 4269 C CA . GLU B 1 143 ? 20.156 -29.641 0.485 1 98.62 143 GLU B CA 1
ATOM 4270 C C . GLU B 1 143 ? 20.969 -28.344 0.547 1 98.62 143 GLU B C 1
ATOM 4272 O O . GLU B 1 143 ? 21.875 -28.219 1.384 1 98.62 143 GLU B O 1
ATOM 4277 N N . ASP B 1 144 ? 20.641 -27.484 -0.335 1 98.75 144 ASP B N 1
ATOM 4278 C CA . ASP B 1 144 ? 21.328 -26.203 -0.331 1 98.75 144 ASP B CA 1
ATOM 4279 C C . ASP B 1 144 ? 21 -25.406 0.932 1 98.75 144 ASP B C 1
ATOM 4281 O O . ASP B 1 144 ? 21.875 -24.766 1.503 1 98.75 144 ASP B O 1
ATOM 4285 N N . LEU B 1 145 ? 19.766 -25.422 1.322 1 98.75 145 LEU B N 1
ATOM 4286 C CA . LEU B 1 145 ? 19.375 -24.75 2.564 1 98.75 145 LEU B CA 1
ATOM 4287 C C . LEU B 1 145 ? 20.109 -25.359 3.754 1 98.75 145 LEU B C 1
ATOM 4289 O O . LEU B 1 145 ? 20.609 -24.641 4.617 1 98.75 145 LEU B O 1
ATOM 4293 N N . ASP B 1 146 ? 20.172 -26.625 3.766 1 98.69 146 ASP B N 1
ATOM 4294 C CA . ASP B 1 146 ? 20.891 -27.328 4.84 1 98.69 146 ASP B CA 1
ATOM 4295 C C . ASP B 1 146 ? 22.359 -26.906 4.891 1 98.69 146 ASP B C 1
ATOM 4297 O O . ASP B 1 146 ? 22.906 -26.688 5.973 1 98.69 146 ASP B O 1
ATOM 4301 N N . ARG B 1 147 ? 22.969 -26.828 3.781 1 98.69 147 ARG B N 1
ATOM 4302 C CA . ARG B 1 147 ? 24.344 -26.391 3.697 1 98.69 147 ARG B CA 1
ATOM 4303 C C . ARG B 1 147 ? 24.531 -25 4.312 1 98.69 147 ARG B C 1
ATOM 4305 O O . ARG B 1 147 ? 25.422 -24.797 5.133 1 98.69 147 ARG B O 1
ATOM 4312 N N . LEU B 1 148 ? 23.703 -24.078 3.939 1 98.62 148 LEU B N 1
ATOM 4313 C CA . LEU B 1 148 ? 23.781 -22.703 4.438 1 98.62 148 LEU B CA 1
ATOM 4314 C C . LEU B 1 148 ? 23.562 -22.656 5.945 1 98.62 148 LEU B C 1
ATOM 4316 O O . LEU B 1 148 ? 24.219 -21.906 6.656 1 98.62 148 LEU B O 1
ATOM 4320 N N . LEU B 1 149 ? 22.594 -23.438 6.406 1 98.5 149 LEU B N 1
ATOM 4321 C CA . LEU B 1 149 ? 22.281 -23.469 7.832 1 98.5 149 LEU B CA 1
ATOM 4322 C C . LEU B 1 149 ? 23.453 -24.047 8.625 1 98.5 149 LEU B C 1
ATOM 4324 O O . LEU B 1 149 ? 23.781 -23.547 9.703 1 98.5 149 LEU B O 1
ATOM 4328 N N . LYS B 1 150 ? 24.078 -25.031 8.102 1 97.88 150 LYS B N 1
ATOM 4329 C CA . LYS B 1 150 ? 25.25 -25.625 8.734 1 97.88 150 LYS B CA 1
ATOM 4330 C C . LYS B 1 150 ? 26.391 -24.609 8.828 1 97.88 150 LYS B C 1
ATOM 4332 O O . LYS B 1 150 ? 27.062 -24.516 9.852 1 97.88 150 LYS B O 1
ATOM 4337 N N . GLU B 1 151 ? 26.578 -23.953 7.75 1 97.81 151 GLU B N 1
ATOM 4338 C CA . GLU B 1 151 ? 27.609 -22.922 7.727 1 97.81 151 GLU B CA 1
ATOM 4339 C C . GLU B 1 151 ? 27.359 -21.875 8.797 1 97.81 151 GLU B C 1
ATOM 4341 O O . GLU B 1 151 ? 28.297 -21.422 9.477 1 97.81 151 GLU B O 1
ATOM 4346 N N . GLN B 1 152 ? 26.125 -21.5 8.922 1 96.81 152 GLN B N 1
ATOM 4347 C CA . GLN B 1 152 ? 25.766 -20.5 9.922 1 96.81 152 GLN B CA 1
ATOM 4348 C C . GLN B 1 152 ? 25.984 -21.031 11.336 1 96.81 152 GLN B C 1
ATOM 4350 O O . GLN B 1 152 ? 26.406 -20.297 12.227 1 96.81 152 GLN B O 1
ATOM 4355 N N . GLN B 1 153 ? 25.656 -22.219 11.547 1 95.88 153 GLN B N 1
ATOM 4356 C CA . GLN B 1 153 ? 25.859 -22.828 12.859 1 95.88 153 GLN B CA 1
ATOM 4357 C C . GLN B 1 153 ? 27.344 -22.812 13.25 1 95.88 153 GLN B C 1
ATOM 4359 O O . GLN B 1 153 ? 27.672 -22.594 14.414 1 95.88 153 GLN B O 1
ATOM 4364 N N . LEU B 1 154 ? 28.156 -23.062 12.305 1 96.19 154 LEU B N 1
ATOM 4365 C CA . LEU B 1 154 ? 29.594 -23.031 12.539 1 96.19 154 LEU B CA 1
ATOM 4366 C C . LEU B 1 154 ? 30.047 -21.625 12.906 1 96.19 154 LEU B C 1
ATOM 4368 O O . LEU B 1 154 ? 30.875 -21.453 13.812 1 96.19 154 LEU B O 1
ATOM 4372 N N . GLU B 1 155 ? 29.531 -20.672 12.164 1 95.44 155 GLU B N 1
ATOM 4373 C CA . GLU B 1 155 ? 29.844 -19.281 12.461 1 95.44 155 GLU B CA 1
ATOM 4374 C C . GLU B 1 155 ? 29.375 -18.891 13.852 1 95.44 155 GLU B C 1
ATOM 4376 O O . GLU B 1 155 ? 30.047 -18.141 14.562 1 95.44 155 GLU B O 1
ATOM 4381 N N . ASP B 1 156 ? 28.234 -19.391 14.234 1 94.94 156 ASP B N 1
ATOM 4382 C CA . ASP B 1 156 ? 27.672 -19.094 15.547 1 94.94 156 ASP B CA 1
ATOM 4383 C C . ASP B 1 156 ? 28.531 -19.672 16.656 1 94.94 156 ASP B C 1
ATOM 4385 O O . ASP B 1 156 ? 28.672 -19.078 17.719 1 94.94 156 ASP B O 1
ATOM 4389 N N . HIS B 1 157 ? 29.094 -20.75 16.438 1 94.69 157 HIS B N 1
ATOM 4390 C CA . HIS B 1 157 ? 29.953 -21.391 17.422 1 94.69 157 HIS B CA 1
ATOM 4391 C C . HIS B 1 157 ? 31.25 -20.609 17.609 1 94.69 157 HIS B C 1
ATOM 4393 O O . HIS B 1 157 ? 31.828 -20.609 18.703 1 94.69 157 HIS B O 1
ATOM 4399 N N . LYS B 1 158 ? 31.703 -20 16.625 1 95.19 158 LYS B N 1
ATOM 4400 C CA . LYS B 1 158 ? 32.938 -19.219 16.688 1 95.19 158 LYS B CA 1
ATOM 4401 C C . LYS B 1 158 ? 32.719 -17.938 17.5 1 95.19 158 LYS B C 1
ATOM 4403 O O . LYS B 1 158 ? 33.656 -17.453 18.125 1 95.19 158 LYS B O 1
ATOM 4408 N N . ASN B 1 159 ? 31.453 -17.438 17.375 1 94.56 159 ASN B N 1
ATOM 4409 C CA . ASN B 1 159 ? 31.125 -16.203 18.094 1 94.56 159 ASN B CA 1
ATOM 4410 C C . ASN B 1 159 ? 29.812 -16.344 18.859 1 94.56 159 ASN B C 1
ATOM 4412 O O . ASN B 1 159 ? 28.812 -15.742 18.469 1 94.56 159 ASN B O 1
ATOM 4416 N N . PRO B 1 160 ? 29.844 -16.891 19.984 1 92.5 160 PRO B N 1
ATOM 4417 C CA . PRO B 1 160 ? 28.625 -17.172 20.734 1 92.5 160 PRO B CA 1
ATOM 4418 C C . PRO B 1 160 ? 27.922 -15.906 21.219 1 92.5 160 PRO B C 1
ATOM 4420 O O . PRO B 1 160 ? 26.688 -15.883 21.344 1 92.5 160 PRO B O 1
ATOM 4423 N N . ARG B 1 161 ? 28.656 -14.875 21.531 1 92.56 161 ARG B N 1
ATOM 4424 C CA . ARG B 1 161 ? 28.047 -13.633 22 1 92.56 161 ARG B CA 1
ATOM 4425 C C . ARG B 1 161 ? 27.156 -13.016 20.922 1 92.56 161 ARG B C 1
ATOM 4427 O O . ARG B 1 161 ? 26.031 -12.609 21.203 1 92.56 161 ARG B O 1
ATOM 4434 N N . LYS B 1 162 ? 27.672 -12.961 19.781 1 93.62 162 LYS B N 1
ATOM 4435 C CA . LYS B 1 162 ? 26.906 -12.438 18.656 1 93.62 162 LYS B CA 1
ATOM 4436 C C . LYS B 1 162 ? 25.734 -13.359 18.312 1 93.62 162 LYS B C 1
ATOM 4438 O O . LYS B 1 162 ? 24.656 -12.891 17.969 1 93.62 162 LYS B O 1
ATOM 4443 N N . ALA B 1 163 ? 26.078 -14.617 18.391 1 93.5 163 ALA B N 1
ATOM 4444 C CA . ALA B 1 163 ? 25.062 -15.625 18.062 1 93.5 163 ALA B CA 1
ATOM 4445 C C . ALA B 1 163 ? 23.828 -15.484 18.953 1 93.5 163 ALA B C 1
ATOM 4447 O O . ALA B 1 163 ? 22.703 -15.703 18.5 1 93.5 163 ALA B O 1
ATOM 4448 N N . LYS B 1 164 ? 24.016 -15.148 20.156 1 93.38 164 LYS B N 1
ATOM 4449 C CA . LYS B 1 164 ? 22.953 -15.062 21.156 1 93.38 164 LYS B CA 1
ATOM 4450 C C . LYS B 1 164 ? 21.969 -13.945 20.812 1 93.38 164 LYS B C 1
ATOM 4452 O O . LYS B 1 164 ? 20.781 -14.039 21.109 1 93.38 164 LYS B O 1
ATOM 4457 N N . VAL B 1 165 ? 22.422 -13 20.109 1 93.38 165 VAL B N 1
ATOM 4458 C CA . VAL B 1 165 ? 21.578 -11.844 19.859 1 93.38 165 VAL B CA 1
ATOM 4459 C C . VAL B 1 165 ? 21.125 -11.844 18.406 1 93.38 165 VAL B C 1
ATOM 4461 O O . VAL B 1 165 ? 20.359 -10.969 17.984 1 93.38 165 VAL B O 1
ATOM 4464 N N . THR B 1 166 ? 21.578 -12.828 17.594 1 95.44 166 THR B N 1
ATOM 4465 C CA . THR B 1 166 ? 21.234 -12.906 16.172 1 95.44 166 THR B CA 1
ATOM 4466 C C . THR B 1 166 ? 20.016 -13.797 15.961 1 95.44 166 THR B C 1
ATOM 4468 O O . THR B 1 166 ? 20.031 -14.977 16.297 1 95.44 166 THR B O 1
ATOM 4471 N N . ARG B 1 167 ? 19.016 -13.305 15.484 1 95.94 167 ARG B N 1
ATOM 4472 C CA . ARG B 1 167 ? 17.859 -14.117 15.102 1 95.94 167 ARG B CA 1
ATOM 4473 C C . ARG B 1 167 ? 18.016 -14.648 13.688 1 95.94 167 ARG B C 1
ATOM 4475 O O . ARG B 1 167 ? 18.641 -14.016 12.836 1 95.94 167 ARG B O 1
ATOM 4482 N N . ARG B 1 168 ? 17.438 -15.789 13.508 1 97.56 168 ARG B N 1
ATOM 4483 C CA . ARG B 1 168 ? 17.516 -16.469 12.211 1 97.56 168 ARG B CA 1
ATOM 4484 C C . ARG B 1 168 ? 16.125 -16.844 11.695 1 97.56 168 ARG B C 1
ATOM 4486 O O . ARG B 1 168 ? 15.297 -17.344 12.453 1 97.56 168 ARG B O 1
ATOM 4493 N N . PHE B 1 169 ? 15.93 -16.609 10.391 1 98.19 169 PHE B N 1
ATOM 4494 C CA . PHE B 1 169 ? 14.625 -16.828 9.781 1 98.19 169 PHE B CA 1
ATOM 4495 C C . PHE B 1 169 ? 14.766 -17.578 8.453 1 98.19 169 PHE B C 1
ATOM 4497 O O . PHE B 1 169 ? 15.766 -17.422 7.758 1 98.19 169 PHE B O 1
ATOM 4504 N N . ILE B 1 170 ? 13.773 -18.375 8.195 1 98.75 170 ILE B N 1
ATOM 4505 C CA . ILE B 1 170 ? 13.539 -18.875 6.848 1 98.75 170 ILE B CA 1
ATOM 4506 C C . ILE B 1 170 ? 12.289 -18.219 6.258 1 98.75 170 ILE B C 1
ATOM 4508 O O . ILE B 1 170 ? 11.25 -18.141 6.918 1 98.75 170 ILE B O 1
ATOM 4512 N N . VAL B 1 171 ? 12.375 -17.703 5.039 1 98.69 171 VAL B N 1
ATOM 4513 C CA . VAL B 1 171 ? 11.227 -17.109 4.355 1 98.69 171 VAL B CA 1
ATOM 4514 C C . VAL B 1 171 ? 10.938 -17.875 3.072 1 98.69 171 VAL B C 1
ATOM 4516 O O . VAL B 1 171 ? 11.805 -18.031 2.215 1 98.69 171 VAL B O 1
ATOM 4519 N N . VAL B 1 172 ? 9.758 -18.375 2.916 1 98.81 172 VAL B N 1
ATOM 4520 C CA . VAL B 1 172 ? 9.328 -19.125 1.739 1 98.81 172 VAL B CA 1
ATOM 4521 C C . VAL B 1 172 ? 7.898 -18.75 1.373 1 98.81 172 VAL B C 1
ATOM 4523 O O . VAL B 1 172 ? 7.203 -18.094 2.154 1 98.81 172 VAL B O 1
ATOM 4526 N N . GLU B 1 173 ? 7.504 -19.078 0.157 1 98.69 173 GLU B N 1
ATOM 4527 C CA . GLU B 1 173 ? 6.109 -19.016 -0.267 1 98.69 173 GLU B CA 1
ATOM 4528 C C . GLU B 1 173 ? 5.461 -20.406 -0.248 1 98.69 173 GLU B C 1
ATOM 4530 O O . GLU B 1 173 ? 6.105 -21.406 -0.565 1 98.69 173 GLU B O 1
ATOM 4535 N N . GLY B 1 174 ? 4.195 -20.469 0.219 1 98.69 174 GLY B N 1
ATOM 4536 C CA . GLY B 1 174 ? 3.504 -21.75 0.129 1 98.69 174 GLY B CA 1
ATOM 4537 C C . GLY B 1 174 ? 3.365 -22.25 -1.295 1 98.69 174 GLY B C 1
ATOM 4538 O O . GLY B 1 174 ? 3.77 -23.375 -1.603 1 98.69 174 GLY B O 1
ATOM 4539 N N . LEU B 1 175 ? 2.715 -21.516 -2.082 1 98.62 175 LEU B N 1
ATOM 4540 C CA . LEU B 1 175 ? 2.656 -21.625 -3.535 1 98.62 175 LEU B CA 1
ATOM 4541 C C . LEU B 1 175 ? 3.33 -20.438 -4.207 1 98.62 175 LEU B C 1
ATOM 4543 O O . LEU B 1 175 ? 2.904 -19.297 -4.023 1 98.62 175 LEU B O 1
ATOM 4547 N N . TYR B 1 176 ? 4.383 -20.734 -4.949 1 98.44 176 TYR B N 1
ATOM 4548 C CA . TYR B 1 176 ? 5.25 -19.672 -5.434 1 98.44 176 TYR B CA 1
ATOM 4549 C C . TYR B 1 176 ? 4.609 -18.922 -6.605 1 98.44 176 TYR B C 1
ATOM 4551 O O . TYR B 1 176 ? 4.148 -19.547 -7.562 1 98.44 176 TYR B O 1
ATOM 4559 N N . MET B 1 177 ? 4.664 -17.641 -6.59 1 95.44 177 MET B N 1
ATOM 4560 C CA . MET B 1 177 ? 4.102 -16.75 -7.609 1 95.44 177 MET B CA 1
ATOM 4561 C C . MET B 1 177 ? 4.828 -16.922 -8.938 1 95.44 177 MET B C 1
ATOM 4563 O O . MET B 1 177 ? 4.203 -16.906 -10 1 95.44 177 MET B O 1
ATOM 4567 N N . ASN B 1 178 ? 6.098 -17.125 -8.867 1 95.88 178 ASN B N 1
ATOM 4568 C CA . ASN B 1 178 ? 6.918 -17.047 -10.07 1 95.88 178 ASN B CA 1
ATOM 4569 C C . ASN B 1 178 ? 7.148 -18.438 -10.68 1 95.88 178 ASN B C 1
ATOM 4571 O O . ASN B 1 178 ? 7.512 -18.547 -11.852 1 95.88 178 ASN B O 1
ATOM 4575 N N . THR B 1 179 ? 6.949 -19.484 -9.867 1 97.75 179 THR B N 1
ATOM 4576 C CA . THR B 1 179 ? 7.25 -20.812 -10.391 1 97.75 179 THR B CA 1
ATOM 4577 C C . THR B 1 179 ? 6.031 -21.734 -10.281 1 97.75 179 THR B C 1
ATOM 4579 O O . THR B 1 179 ? 6.047 -22.859 -10.773 1 97.75 179 THR B O 1
ATOM 4582 N N . ALA B 1 180 ? 5.031 -21.281 -9.672 1 98 180 ALA B N 1
ATOM 4583 C CA . ALA B 1 180 ? 3.744 -21.969 -9.586 1 98 180 ALA B CA 1
ATOM 4584 C C . ALA B 1 180 ? 3.902 -23.344 -8.969 1 98 180 ALA B C 1
ATOM 4586 O O . ALA B 1 180 ? 3.205 -24.297 -9.359 1 98 180 ALA B O 1
ATOM 4587 N N . ASP B 1 181 ? 4.848 -23.516 -8.141 1 98.19 181 ASP B N 1
ATOM 4588 C CA . ASP B 1 181 ? 5.02 -24.797 -7.434 1 98.19 181 ASP B CA 1
ATOM 4589 C C . ASP B 1 181 ? 4.938 -24.594 -5.922 1 98.19 181 ASP B C 1
ATOM 4591 O O . ASP B 1 181 ? 4.809 -23.453 -5.445 1 98.19 181 ASP B O 1
ATOM 4595 N N . ILE B 1 182 ? 4.91 -25.719 -5.168 1 98.69 182 ILE B N 1
ATOM 4596 C CA . ILE B 1 182 ? 4.621 -25.703 -3.738 1 98.69 182 ILE B CA 1
ATOM 4597 C C . ILE B 1 182 ? 5.91 -25.922 -2.949 1 98.69 182 ILE B C 1
ATOM 4599 O O . ILE B 1 182 ? 6.746 -26.75 -3.322 1 98.69 182 ILE B O 1
ATOM 4603 N N . CYS B 1 183 ? 6.129 -25.203 -1.912 1 98.75 183 CYS B N 1
ATOM 4604 C CA . CYS B 1 183 ? 7.316 -25.375 -1.081 1 98.75 183 CYS B CA 1
ATOM 4605 C C . CYS B 1 183 ? 7.281 -26.719 -0.354 1 98.75 183 CYS B C 1
ATOM 4607 O O . CYS B 1 183 ? 6.207 -27.25 -0.071 1 98.75 183 CYS B O 1
ATOM 4609 N N . PRO B 1 184 ? 8.438 -27.281 -0.106 1 98.69 184 PRO B N 1
ATOM 4610 C CA . PRO B 1 184 ? 8.477 -28.5 0.688 1 98.69 184 PRO B CA 1
ATOM 4611 C C . PRO B 1 184 ? 8.359 -28.25 2.188 1 98.69 184 PRO B C 1
ATOM 4613 O O . PRO B 1 184 ? 9.312 -28.5 2.938 1 98.69 184 PRO B O 1
ATOM 4616 N N . LEU B 1 185 ? 7.176 -27.922 2.689 1 98.75 185 LEU B N 1
ATOM 4617 C CA . LEU B 1 185 ? 6.934 -27.391 4.027 1 98.75 185 LEU B CA 1
ATOM 4618 C C . LEU B 1 185 ? 7.328 -28.406 5.094 1 98.75 185 LEU B C 1
ATOM 4620 O O . LEU B 1 185 ? 7.93 -28.047 6.109 1 98.75 185 LEU B O 1
ATOM 4624 N N . PRO B 1 186 ? 7.039 -29.719 4.969 1 98.69 186 PRO B N 1
ATOM 4625 C CA . PRO B 1 186 ? 7.449 -30.688 6 1 98.69 186 PRO B CA 1
ATOM 4626 C C . PRO B 1 186 ? 8.961 -30.688 6.238 1 98.69 186 PRO B C 1
ATOM 4628 O O . PRO B 1 186 ? 9.406 -30.719 7.387 1 98.69 186 PRO B O 1
ATOM 4631 N N . GLU B 1 187 ? 9.711 -30.625 5.207 1 98.69 187 GLU B N 1
ATOM 4632 C CA . GLU B 1 187 ? 11.164 -30.594 5.34 1 98.69 187 GLU B CA 1
ATOM 4633 C C . GLU B 1 187 ? 11.625 -29.281 5.973 1 98.69 187 GLU B C 1
ATOM 4635 O O . GLU B 1 187 ? 12.57 -29.266 6.762 1 98.69 187 GLU B O 1
ATOM 4640 N N . LEU B 1 188 ? 11.016 -28.219 5.629 1 98.81 188 LEU B N 1
ATOM 4641 C CA . LEU B 1 188 ? 11.352 -26.922 6.191 1 98.81 188 LEU B CA 1
ATOM 4642 C C . LEU B 1 188 ? 11.133 -26.906 7.703 1 98.81 188 LEU B C 1
ATOM 4644 O O . LEU B 1 188 ? 11.945 -26.344 8.445 1 98.81 188 LEU B O 1
ATOM 4648 N N . VAL B 1 189 ? 10.016 -27.5 8.133 1 98.56 189 VAL B N 1
ATOM 4649 C CA . VAL B 1 189 ? 9.711 -27.562 9.562 1 98.56 189 VAL B CA 1
ATOM 4650 C C . VAL B 1 189 ? 10.781 -28.375 10.289 1 98.56 189 VAL B C 1
ATOM 4652 O O . VAL B 1 189 ? 11.195 -28.016 11.398 1 98.56 189 VAL B O 1
ATOM 4655 N N . LYS B 1 190 ? 11.203 -29.438 9.641 1 98.31 190 LYS B N 1
ATOM 4656 C CA . LYS B 1 190 ? 12.297 -30.203 10.219 1 98.31 190 LYS B CA 1
ATOM 4657 C C . LYS B 1 190 ? 13.547 -29.344 10.391 1 98.31 190 LYS B C 1
ATOM 4659 O O . LYS B 1 190 ? 14.211 -29.406 11.422 1 98.31 190 LYS B O 1
ATOM 4664 N N . MET B 1 191 ? 13.875 -28.609 9.422 1 98 191 MET B N 1
ATOM 4665 C CA . MET B 1 191 ? 15.047 -27.734 9.461 1 98 191 MET B CA 1
ATOM 4666 C C . MET B 1 191 ? 14.891 -26.672 10.547 1 98 191 MET B C 1
ATOM 4668 O O . MET B 1 191 ? 15.867 -26.312 11.211 1 98 191 MET B O 1
ATOM 4672 N N . LYS B 1 192 ? 13.656 -26.172 10.672 1 98 192 LYS B N 1
ATOM 4673 C CA . LYS B 1 192 ? 13.375 -25.172 11.703 1 98 192 LYS B CA 1
ATOM 4674 C C . LYS B 1 192 ? 13.812 -25.672 13.078 1 98 192 LYS B C 1
ATOM 4676 O O . LYS B 1 192 ? 14.516 -24.969 13.805 1 98 192 LYS B O 1
ATOM 4681 N N . TYR B 1 193 ? 13.5 -26.875 13.445 1 97.75 193 TYR B N 1
ATOM 4682 C CA . TYR B 1 193 ? 13.773 -27.391 14.781 1 97.75 193 TYR B CA 1
ATOM 4683 C C . TYR B 1 193 ? 15.227 -27.859 14.891 1 97.75 193 TYR B C 1
ATOM 4685 O O . TYR B 1 193 ? 15.859 -27.688 15.938 1 97.75 193 TYR B O 1
ATOM 4693 N N . LYS B 1 194 ? 15.719 -28.391 13.828 1 97.56 194 LYS B N 1
ATOM 4694 C CA . LYS B 1 194 ? 17.109 -28.844 13.828 1 97.56 194 LYS B CA 1
ATOM 4695 C C . LYS B 1 194 ? 18.078 -27.688 14.047 1 97.56 194 LYS B C 1
ATOM 4697 O O . LYS B 1 194 ? 19.047 -27.812 14.789 1 97.56 194 LYS B O 1
ATOM 4702 N N . TYR B 1 195 ? 17.812 -26.547 13.438 1 97.38 195 TYR B N 1
ATOM 4703 C CA . TYR B 1 195 ? 18.781 -25.453 13.445 1 97.38 195 TYR B CA 1
ATOM 4704 C C . TYR B 1 195 ? 18.266 -24.281 14.281 1 97.38 195 TYR B C 1
ATOM 4706 O O . TYR B 1 195 ? 18.922 -23.234 14.367 1 97.38 195 TYR B O 1
ATOM 4714 N N . LYS B 1 196 ? 17.047 -24.375 14.82 1 95.31 196 LYS B N 1
ATOM 4715 C CA . LYS B 1 196 ? 16.453 -23.375 15.703 1 95.31 196 LYS B CA 1
ATOM 4716 C C . LYS B 1 196 ? 16.281 -22.031 14.992 1 95.31 196 LYS B C 1
ATOM 4718 O O . LYS B 1 196 ? 16.75 -21 15.469 1 95.31 196 LYS B O 1
ATOM 4723 N N . VAL B 1 197 ? 15.547 -22.094 13.93 1 97.38 197 VAL B N 1
ATOM 4724 C CA . VAL B 1 197 ? 15.242 -20.906 13.141 1 97.38 197 VAL B CA 1
ATOM 4725 C C . VAL B 1 197 ? 13.734 -20.703 13.078 1 97.38 197 VAL B C 1
ATOM 4727 O O . VAL B 1 197 ? 12.961 -21.594 13.422 1 97.38 197 VAL B O 1
ATOM 4730 N N . ARG B 1 198 ? 13.281 -19.547 12.773 1 97.12 198 ARG B N 1
ATOM 4731 C CA . ARG B 1 198 ? 11.867 -19.234 12.609 1 97.12 198 ARG B CA 1
ATOM 4732 C C . ARG B 1 198 ? 11.469 -19.297 11.141 1 97.12 198 ARG B C 1
ATOM 4734 O O . ARG B 1 198 ? 12.297 -19.094 10.25 1 97.12 198 ARG B O 1
ATOM 4741 N N . ILE B 1 199 ? 10.195 -19.578 10.914 1 98.25 199 ILE B N 1
ATOM 4742 C CA . ILE B 1 199 ? 9.711 -19.672 9.539 1 98.25 199 ILE B CA 1
ATOM 4743 C C . ILE B 1 199 ? 8.648 -18.594 9.289 1 98.25 199 ILE B C 1
ATOM 4745 O O . ILE B 1 199 ? 7.645 -18.531 10.008 1 98.25 199 ILE B O 1
ATOM 4749 N N . PHE B 1 200 ? 8.875 -17.766 8.312 1 97.75 200 PHE B N 1
ATOM 4750 C CA . PHE B 1 200 ? 7.855 -16.906 7.727 1 97.75 200 PHE B CA 1
ATOM 4751 C C . PHE B 1 200 ? 7.305 -17.516 6.445 1 97.75 200 PHE B C 1
ATOM 4753 O O . PHE B 1 200 ? 8.055 -17.797 5.508 1 97.75 200 PHE B O 1
ATOM 4760 N N . LEU B 1 201 ? 6.043 -17.656 6.449 1 98.62 201 LEU B N 1
ATOM 4761 C CA . LEU B 1 201 ? 5.363 -18.312 5.344 1 98.62 201 LEU B CA 1
ATOM 4762 C C . LEU B 1 201 ? 4.426 -17.344 4.625 1 98.62 201 LEU B C 1
ATOM 4764 O O . LEU B 1 201 ? 3.471 -16.844 5.219 1 98.62 201 LEU B O 1
ATOM 4768 N N . GLU B 1 202 ? 4.719 -17.047 3.369 1 98.44 202 GLU B N 1
ATOM 4769 C CA . GLU B 1 202 ? 3.869 -16.203 2.535 1 98.44 202 GLU B CA 1
ATOM 4770 C C . GLU B 1 202 ? 2.885 -17.047 1.723 1 98.44 202 GLU B C 1
ATOM 4772 O O . GLU B 1 202 ? 3.293 -17.859 0.885 1 98.44 202 GLU B O 1
ATOM 4777 N N . GLU B 1 203 ? 1.596 -16.828 1.939 1 98.25 203 GLU B N 1
ATOM 4778 C CA . GLU B 1 203 ? 0.604 -17.766 1.424 1 98.25 203 GLU B CA 1
ATOM 4779 C C . GLU B 1 203 ? -0.378 -17.078 0.486 1 98.25 203 GLU B C 1
ATOM 4781 O O . GLU B 1 203 ? -1.495 -17.547 0.282 1 98.25 203 GLU B O 1
ATOM 4786 N N . SER B 1 204 ? -0.016 -16.016 -0.15 1 95.88 204 SER B N 1
ATOM 4787 C CA . SER B 1 204 ? -0.938 -15.25 -0.983 1 95.88 204 SER B CA 1
ATOM 4788 C C . SER B 1 204 ? -1.528 -16.109 -2.094 1 95.88 204 SER B C 1
ATOM 4790 O O . SER B 1 204 ? -2.697 -15.961 -2.449 1 95.88 204 SER B O 1
ATOM 4792 N N . LEU B 1 205 ? -0.756 -17.031 -2.646 1 97.25 205 LEU B N 1
ATOM 4793 C CA . LEU B 1 205 ? -1.24 -17.828 -3.764 1 97.25 205 LEU B CA 1
ATOM 4794 C C . LEU B 1 205 ? -1.863 -19.125 -3.268 1 97.25 205 LEU B C 1
ATOM 4796 O O . LEU B 1 205 ? -2.652 -19.75 -3.979 1 97.25 205 LEU B O 1
ATOM 4800 N N . SER B 1 206 ? -1.521 -19.578 -2.068 1 98.44 206 SER B N 1
ATOM 4801 C CA . SER B 1 206 ? -2.006 -20.859 -1.574 1 98.44 206 SER B CA 1
ATOM 4802 C C . SER B 1 206 ? -3.236 -20.688 -0.692 1 98.44 206 SER B C 1
ATOM 4804 O O . SER B 1 206 ? -4.047 -21.594 -0.558 1 98.44 206 SER B O 1
ATOM 4806 N N . PHE B 1 207 ? -3.418 -19.516 -0.03 1 98.31 207 PHE B N 1
ATOM 4807 C CA . PHE B 1 207 ? -4.609 -19.219 0.756 1 98.31 207 PHE B CA 1
ATOM 4808 C C . PHE B 1 207 ? -5.855 -19.25 -0.122 1 98.31 207 PHE B C 1
ATOM 4810 O O . PHE B 1 207 ? -5.895 -18.594 -1.166 1 98.31 207 PHE B O 1
ATOM 4817 N N . GLY B 1 208 ? -6.848 -19.969 0.244 1 97.75 208 GLY B N 1
ATOM 4818 C CA . GLY B 1 208 ? -8.055 -20.125 -0.553 1 97.75 208 GLY B CA 1
ATOM 4819 C C . GLY B 1 208 ? -7.883 -21.062 -1.729 1 97.75 208 GLY B C 1
ATOM 4820 O O . GLY B 1 208 ? -8.719 -21.109 -2.631 1 97.75 208 GLY B O 1
ATOM 4821 N N . VAL B 1 209 ? -6.762 -21.797 -1.774 1 98.19 209 VAL B N 1
ATOM 4822 C CA . VAL B 1 209 ? -6.453 -22.656 -2.916 1 98.19 209 VAL B CA 1
ATOM 4823 C C . VAL B 1 209 ? -6.09 -24.062 -2.43 1 98.19 209 VAL B C 1
ATOM 4825 O O . VAL B 1 209 ? -6.707 -25.047 -2.836 1 98.19 209 VAL B O 1
ATOM 4828 N N . LEU B 1 210 ? -5.117 -24.188 -1.544 1 98.25 210 LEU B N 1
ATOM 4829 C CA . LEU B 1 210 ? -4.617 -25.484 -1.104 1 98.25 210 LEU B CA 1
ATOM 4830 C C . LEU B 1 210 ? -5.227 -25.875 0.237 1 98.25 210 LEU B C 1
ATOM 4832 O O . LEU B 1 210 ? -5.57 -25 1.045 1 98.25 210 LEU B O 1
ATOM 4836 N N . GLY B 1 211 ? -5.293 -27.156 0.521 1 97.25 211 GLY B N 1
ATOM 4837 C CA . GLY B 1 211 ? -5.914 -27.672 1.729 1 97.25 211 GLY B CA 1
ATOM 4838 C C . GLY B 1 211 ? -7.379 -28.016 1.541 1 97.25 211 GLY B C 1
ATOM 4839 O O . GLY B 1 211 ? -8.039 -27.484 0.65 1 97.25 211 GLY B O 1
ATOM 4840 N N . GLU B 1 212 ? -7.875 -28.797 2.379 1 96.12 212 GLU B N 1
ATOM 4841 C CA . GLU B 1 212 ? -9.258 -29.25 2.281 1 96.12 212 GLU B CA 1
ATOM 4842 C C . GLU B 1 212 ? -10.234 -28.094 2.453 1 96.12 212 GLU B C 1
ATOM 4844 O O . GLU B 1 212 ? -11.312 -28.078 1.854 1 96.12 212 GLU B O 1
ATOM 4849 N N . HIS B 1 213 ? -9.797 -27.141 3.205 1 97.06 213 HIS B N 1
ATOM 4850 C CA . HIS B 1 213 ? -10.672 -26.016 3.484 1 97.06 213 HIS B CA 1
ATOM 4851 C C . HIS B 1 213 ? -10.047 -24.703 3.008 1 97.06 213 HIS B C 1
ATOM 4853 O O . HIS B 1 213 ? -10.469 -23.625 3.43 1 97.06 213 HIS B O 1
ATOM 4859 N N . GLY B 1 214 ? -9.008 -24.828 2.172 1 97.44 214 GLY B N 1
ATOM 4860 C CA . GLY B 1 214 ? -8.414 -23.641 1.579 1 97.44 214 GLY B CA 1
ATOM 4861 C C . GLY B 1 214 ? -7.527 -22.875 2.537 1 97.44 214 GLY B C 1
ATOM 4862 O O . GLY B 1 214 ? -7.332 -21.656 2.381 1 97.44 214 GLY B O 1
ATOM 4863 N N . ARG B 1 215 ? -6.969 -23.469 3.568 1 97.94 215 ARG B N 1
ATOM 4864 C CA . ARG B 1 215 ? -6.207 -22.766 4.598 1 97.94 215 ARG B CA 1
ATOM 4865 C C . ARG B 1 215 ? -4.73 -22.688 4.223 1 97.94 215 ARG B C 1
ATOM 4867 O O . ARG B 1 215 ? -3.924 -22.141 4.977 1 97.94 215 ARG B O 1
ATOM 4874 N N . GLY B 1 216 ? -4.309 -23.25 3.086 1 97.88 216 GLY B N 1
ATOM 4875 C CA . GLY B 1 216 ? -2.938 -23.094 2.621 1 97.88 216 GLY B CA 1
ATOM 4876 C C . GLY B 1 216 ? -2.119 -24.359 2.738 1 97.88 216 GLY B C 1
ATOM 4877 O O . GLY B 1 216 ? -2.676 -25.469 2.785 1 97.88 216 GLY B O 1
ATOM 4878 N N . VAL B 1 217 ? -0.835 -24.219 2.744 1 98.44 217 VAL B N 1
ATOM 4879 C CA . VAL B 1 217 ? 0.08 -25.344 2.588 1 98.44 217 VAL B CA 1
ATOM 4880 C C . VAL B 1 217 ? 0.186 -26.109 3.906 1 98.44 217 VAL B C 1
ATOM 4882 O O . VAL B 1 217 ? 0.479 -27.297 3.912 1 98.44 217 VAL B O 1
ATOM 4885 N N . THR B 1 218 ? -0.007 -25.406 5.059 1 97.81 218 THR B N 1
ATOM 4886 C CA . THR B 1 218 ? 0.007 -26.125 6.324 1 97.81 218 THR B CA 1
ATOM 4887 C C . THR B 1 218 ? -1.078 -27.203 6.352 1 97.81 218 THR B C 1
ATOM 4889 O O . THR B 1 218 ? -0.812 -28.359 6.695 1 97.81 218 THR B O 1
ATOM 4892 N N . GLU B 1 219 ? -2.268 -26.812 5.961 1 97.81 219 GLU B N 1
ATOM 4893 C CA . GLU B 1 219 ? -3.354 -27.781 5.898 1 97.81 219 GLU B CA 1
ATOM 4894 C C . GLU B 1 219 ? -3.1 -28.828 4.809 1 97.81 219 GLU B C 1
ATOM 4896 O O . GLU B 1 219 ? -3.389 -30.016 4.996 1 97.81 219 GLU B O 1
ATOM 4901 N N . HIS B 1 220 ? -2.633 -28.438 3.725 1 98.06 220 HIS B N 1
ATOM 4902 C CA . HIS B 1 220 ? -2.359 -29.328 2.598 1 98.06 220 HIS B CA 1
ATOM 4903 C C . HIS B 1 220 ? -1.458 -30.484 3.01 1 98.06 220 HIS B C 1
ATOM 4905 O O . HIS B 1 220 ? -1.692 -31.625 2.617 1 98.06 220 HIS B O 1
ATOM 4911 N N . PHE B 1 221 ? -0.416 -30.188 3.812 1 98.5 221 PHE B N 1
ATOM 4912 C CA . PHE B 1 221 ? 0.564 -31.188 4.195 1 98.5 221 PHE B CA 1
ATOM 4913 C C . PHE B 1 221 ? 0.233 -31.781 5.559 1 98.5 221 PHE B C 1
ATOM 4915 O O . PHE B 1 221 ? 0.926 -32.688 6.039 1 98.5 221 PHE B O 1
ATOM 4922 N N . GLY B 1 222 ? -0.746 -31.219 6.207 1 97.88 222 GLY B N 1
ATOM 4923 C CA . GLY B 1 222 ? -1.07 -31.672 7.547 1 97.88 222 GLY B CA 1
ATOM 4924 C C . GLY B 1 222 ? -0.061 -31.219 8.586 1 97.88 222 GLY B C 1
ATOM 4925 O O . GLY B 1 222 ? 0.178 -31.938 9.57 1 97.88 222 GLY B O 1
ATOM 4926 N N . VAL B 1 223 ? 0.605 -30.172 8.328 1 97.75 223 VAL B N 1
ATOM 4927 C CA . VAL B 1 223 ? 1.553 -29.578 9.266 1 97.75 223 VAL B CA 1
ATOM 4928 C C . VAL B 1 223 ? 0.803 -28.734 10.297 1 97.75 223 VAL B C 1
ATOM 4930 O O . VAL B 1 223 ? -0.166 -28.047 9.953 1 97.75 223 VAL B O 1
ATOM 4933 N N . ASN B 1 224 ? 1.289 -28.812 11.539 1 96.81 224 ASN B N 1
ATOM 4934 C CA . ASN B 1 224 ? 0.691 -28 12.586 1 96.81 224 ASN B CA 1
ATOM 4935 C C . ASN B 1 224 ? 0.928 -26.5 12.352 1 96.81 224 ASN B C 1
ATOM 4937 O O . ASN B 1 224 ? 2.066 -26.078 12.156 1 96.81 224 ASN B O 1
ATOM 4941 N N . ILE B 1 225 ? -0.13 -25.797 12.406 1 95.62 225 ILE B N 1
ATOM 4942 C CA . ILE B 1 225 ? -0.078 -24.359 12.109 1 95.62 225 ILE B CA 1
ATOM 4943 C C . ILE B 1 225 ? 0.854 -23.672 13.094 1 95.62 225 ILE B C 1
ATOM 4945 O O . ILE B 1 225 ? 1.496 -22.672 12.758 1 95.62 225 ILE B O 1
ATOM 4949 N N . ASP B 1 226 ? 0.999 -24.156 14.312 1 94.38 226 ASP B N 1
ATOM 4950 C CA . ASP B 1 226 ? 1.813 -23.562 15.367 1 94.38 226 ASP B CA 1
ATOM 4951 C C . ASP B 1 226 ? 3.303 -23.719 15.062 1 94.38 226 ASP B C 1
ATOM 4953 O O . ASP B 1 226 ? 4.141 -23.062 15.688 1 94.38 226 ASP B O 1
ATOM 4957 N N . ASP B 1 227 ? 3.578 -24.578 14.133 1 96.81 227 ASP B N 1
ATOM 4958 C CA . ASP B 1 227 ? 4.977 -24.75 13.75 1 96.81 227 ASP B CA 1
ATOM 4959 C C . ASP B 1 227 ? 5.457 -23.609 12.867 1 96.81 227 ASP B C 1
ATOM 4961 O O . ASP B 1 227 ? 6.66 -23.453 12.648 1 96.81 227 ASP B O 1
ATOM 4965 N N . ILE B 1 228 ? 4.57 -22.797 12.43 1 97.75 228 ILE B N 1
ATOM 4966 C CA . ILE B 1 228 ? 4.914 -21.641 11.602 1 97.75 228 ILE B CA 1
ATOM 4967 C C . ILE B 1 228 ? 4.863 -20.359 12.438 1 97.75 228 ILE B C 1
ATOM 4969 O O . ILE B 1 228 ? 3.879 -20.109 13.141 1 97.75 228 ILE B O 1
ATOM 4973 N N . ASP B 1 229 ? 5.816 -19.562 12.367 1 96.12 229 ASP B N 1
ATOM 4974 C CA . ASP B 1 229 ? 5.949 -18.422 13.266 1 96.12 229 ASP B CA 1
ATOM 4975 C C . ASP B 1 229 ? 5.113 -17.25 12.773 1 96.12 229 ASP B C 1
ATOM 4977 O O . ASP B 1 229 ? 4.582 -16.469 13.578 1 96.12 229 ASP B O 1
ATOM 4981 N N . LEU B 1 230 ? 5.082 -17.141 11.484 1 96.06 230 LEU B N 1
ATOM 4982 C CA . LEU B 1 230 ? 4.293 -16.062 10.891 1 96.06 230 LEU B CA 1
ATOM 4983 C C . LEU B 1 230 ? 3.752 -16.484 9.523 1 96.06 230 LEU B C 1
ATOM 4985 O O . LEU B 1 230 ? 4.496 -16.984 8.688 1 96.06 230 LEU B O 1
ATOM 4989 N N . ILE B 1 231 ? 2.508 -16.297 9.391 1 97.81 231 ILE B N 1
ATOM 4990 C CA . ILE B 1 231 ? 1.857 -16.531 8.109 1 97.81 231 ILE B CA 1
ATOM 4991 C C . ILE B 1 231 ? 1.338 -15.211 7.543 1 97.81 231 ILE B C 1
ATOM 4993 O O . ILE B 1 231 ? 0.722 -14.422 8.266 1 97.81 231 ILE B O 1
ATOM 4997 N N . SER B 1 232 ? 1.629 -14.922 6.309 1 96.62 232 SER B N 1
ATOM 4998 C CA . SER B 1 232 ? 1.134 -13.75 5.594 1 96.62 232 SER B CA 1
ATOM 4999 C C . SER B 1 232 ? 0.372 -14.156 4.332 1 96.62 232 SER B C 1
ATOM 5001 O O . SER B 1 232 ? 0.742 -15.117 3.66 1 96.62 232 SER B O 1
ATOM 5003 N N . ALA B 1 233 ? -0.671 -13.414 4.062 1 96.62 233 ALA B N 1
ATOM 5004 C CA . ALA B 1 233 ? -1.403 -13.656 2.82 1 96.62 233 ALA B CA 1
ATOM 5005 C C . ALA B 1 233 ? -2.115 -12.391 2.354 1 96.62 233 ALA B C 1
ATOM 5007 O O . ALA B 1 233 ? -2.518 -11.555 3.17 1 96.62 233 ALA B O 1
ATOM 5008 N N . ASN B 1 234 ? -2.221 -12.25 1.053 1 91.56 234 ASN B N 1
ATOM 5009 C CA . ASN B 1 234 ? -3.096 -11.188 0.572 1 91.56 234 ASN B CA 1
ATOM 5010 C C . ASN B 1 234 ? -4.52 -11.688 0.355 1 91.56 234 ASN B C 1
ATOM 5012 O O . ASN B 1 234 ? -4.77 -12.891 0.373 1 91.56 234 ASN B O 1
ATOM 5016 N N . MET B 1 235 ? -5.477 -10.781 0.26 1 92.5 235 MET B N 1
ATOM 5017 C CA . MET B 1 235 ? -6.891 -11.109 0.087 1 92.5 235 MET B CA 1
ATOM 5018 C C . MET B 1 235 ? -7.367 -10.734 -1.311 1 92.5 235 MET B C 1
ATOM 5020 O O . MET B 1 235 ? -8.57 -10.648 -1.558 1 92.5 235 MET B O 1
ATOM 5024 N N . GLU B 1 236 ? -6.5 -10.57 -2.234 1 89.06 236 GLU B N 1
ATOM 5025 C CA . GLU B 1 236 ? -6.812 -10.016 -3.551 1 89.06 236 GLU B CA 1
ATOM 5026 C C . GLU B 1 236 ? -7.027 -11.125 -4.578 1 89.06 236 GLU B C 1
ATOM 5028 O O . GLU B 1 236 ? -7.59 -10.891 -5.648 1 89.06 236 GLU B O 1
ATOM 5033 N N . ASN B 1 237 ? -6.582 -12.32 -4.242 1 92 237 ASN B N 1
ATOM 5034 C CA . ASN B 1 237 ? -6.625 -13.414 -5.207 1 92 237 ASN B CA 1
ATOM 5035 C C . ASN B 1 237 ? -7.859 -14.289 -5.012 1 92 237 ASN B C 1
ATOM 5037 O O . ASN B 1 237 ? -8.914 -14.016 -5.582 1 92 237 ASN B O 1
ATOM 5041 N N . ALA B 1 238 ? -7.828 -15.141 -4.031 1 91.38 238 ALA B N 1
ATOM 5042 C CA . ALA B 1 238 ? -8.891 -16.109 -3.824 1 91.38 238 ALA B CA 1
ATOM 5043 C C . ALA B 1 238 ? -10.172 -15.438 -3.346 1 91.38 238 ALA B C 1
ATOM 5045 O O . ALA B 1 238 ? -11.266 -15.766 -3.82 1 91.38 238 ALA B O 1
ATOM 5046 N N . ILE B 1 239 ? -10.086 -14.445 -2.461 1 89.56 239 ILE B N 1
ATOM 5047 C CA . ILE B 1 239 ? -11.328 -13.922 -1.904 1 89.56 239 ILE B CA 1
ATOM 5048 C C . ILE B 1 239 ? -11.68 -12.602 -2.594 1 89.56 239 ILE B C 1
ATOM 5050 O O . ILE B 1 239 ? -12.727 -12.008 -2.311 1 89.56 239 ILE B O 1
ATOM 5054 N N . ALA B 1 240 ? -10.93 -12.164 -3.521 1 86.31 240 ALA B N 1
ATOM 5055 C CA . ALA B 1 240 ? -11.227 -11.094 -4.473 1 86.31 240 ALA B CA 1
ATOM 5056 C C . ALA B 1 240 ? -11.508 -9.781 -3.746 1 86.31 240 ALA B C 1
ATOM 5058 O O . ALA B 1 240 ? -12.352 -8.992 -4.18 1 86.31 240 ALA B O 1
ATOM 5059 N N . SER B 1 241 ? -11.062 -9.625 -2.609 1 88.38 241 SER B N 1
ATOM 5060 C CA . SER B 1 241 ? -11.078 -8.336 -1.923 1 88.38 241 SER B CA 1
ATOM 5061 C C . SER B 1 241 ? -9.75 -7.613 -2.068 1 88.38 241 SER B C 1
ATOM 5063 O O . SER B 1 241 ? -9.023 -7.824 -3.041 1 88.38 241 SER B O 1
ATOM 5065 N N . ILE B 1 242 ? -9.5 -6.695 -1.184 1 86 242 ILE B N 1
ATOM 5066 C CA . ILE B 1 242 ? -8.25 -5.941 -1.199 1 86 242 ILE B CA 1
ATOM 5067 C C . ILE B 1 242 ? -7.562 -6.047 0.16 1 86 242 ILE B C 1
ATOM 5069 O O . ILE B 1 242 ? -8.219 -6.32 1.171 1 86 242 ILE B O 1
ATOM 5073 N N . GLY B 1 243 ? -6.242 -5.961 0.119 1 87.81 243 GLY B N 1
ATOM 5074 C CA . GLY B 1 243 ? -5.492 -6 1.364 1 87.81 243 GLY B CA 1
ATOM 5075 C C . GLY B 1 243 ? -4.859 -7.352 1.636 1 87.81 243 GLY B C 1
ATOM 5076 O O . GLY B 1 243 ? -4.691 -8.164 0.721 1 87.81 243 GLY B O 1
ATOM 5077 N N . GLY B 1 244 ? -4.426 -7.469 2.852 1 91.62 244 GLY B N 1
ATOM 5078 C CA . GLY B 1 244 ? -3.812 -8.703 3.307 1 91.62 244 GLY B CA 1
ATOM 5079 C C . GLY B 1 244 ? -3.857 -8.875 4.812 1 91.62 244 GLY B C 1
ATOM 5080 O O . GLY B 1 244 ? -4.461 -8.062 5.516 1 91.62 244 GLY B O 1
ATOM 5081 N N . PHE B 1 245 ? -3.344 -9.977 5.262 1 93.88 245 PHE B N 1
ATOM 5082 C CA . PHE B 1 245 ? -3.34 -10.219 6.699 1 93.88 245 PHE B CA 1
ATOM 5083 C C . PHE B 1 245 ? -2.119 -11.039 7.105 1 93.88 245 PHE B C 1
ATOM 5085 O O . PHE B 1 245 ? -1.501 -11.695 6.266 1 93.88 245 PHE B O 1
ATOM 5092 N N . CYS B 1 246 ? -1.767 -10.898 8.305 1 94.56 246 CYS B N 1
ATOM 5093 C CA . CYS B 1 246 ? -0.853 -11.797 9 1 94.56 246 CYS B CA 1
ATOM 5094 C C . CYS B 1 246 ? -1.561 -12.516 10.141 1 94.56 246 CYS B C 1
ATOM 5096 O O . CYS B 1 246 ? -2.482 -11.969 10.75 1 94.56 246 CYS B O 1
ATOM 5098 N N . CYS B 1 247 ? -1.146 -13.711 10.398 1 96.38 247 CYS B N 1
ATOM 5099 C CA . CYS B 1 247 ? -1.723 -14.414 11.539 1 96.38 247 CYS B CA 1
ATOM 5100 C C . CYS B 1 247 ? -0.697 -15.336 12.188 1 96.38 247 CYS B C 1
ATOM 5102 O O . CYS B 1 247 ? 0.319 -15.672 11.57 1 96.38 247 CYS B O 1
ATOM 5104 N N . GLY B 1 248 ? -0.898 -15.656 13.406 1 94.75 248 GLY B N 1
ATOM 5105 C CA . GLY B 1 248 ? -0.018 -16.469 14.227 1 94.75 248 GLY B CA 1
ATOM 5106 C C . GLY B 1 248 ? -0.292 -16.328 15.711 1 94.75 248 GLY B C 1
ATOM 5107 O O . GLY B 1 248 ? -1.438 -16.125 16.125 1 94.75 248 GLY B O 1
ATOM 5108 N N . ARG B 1 249 ? 0.738 -16.516 16.438 1 91.44 249 ARG B N 1
ATOM 5109 C CA . ARG B 1 249 ? 0.634 -16.375 17.891 1 91.44 249 ARG B CA 1
ATOM 5110 C C . ARG B 1 249 ? 0.48 -14.906 18.281 1 91.44 249 ARG B C 1
ATOM 5112 O O . ARG B 1 249 ? 0.906 -14.016 17.531 1 91.44 249 ARG B O 1
ATOM 5119 N N . SER B 1 250 ? 0.014 -14.617 19.406 1 87.38 250 SER B N 1
ATOM 5120 C CA . SER B 1 250 ? -0.325 -13.281 19.875 1 87.38 250 SER B CA 1
ATOM 5121 C C . SER B 1 250 ? 0.909 -12.383 19.938 1 87.38 250 SER B C 1
ATOM 5123 O O . SER B 1 250 ? 0.856 -11.219 19.531 1 87.38 250 SER B O 1
ATOM 5125 N N . PHE B 1 251 ? 1.938 -12.914 20.344 1 80.94 251 PHE B N 1
ATOM 5126 C CA . PHE B 1 251 ? 3.127 -12.086 20.516 1 80.94 251 PHE B CA 1
ATOM 5127 C C . PHE B 1 251 ? 3.641 -11.602 19.156 1 80.94 251 PHE B C 1
ATOM 5129 O O . PHE B 1 251 ? 4.121 -10.469 19.047 1 80.94 251 PHE B O 1
ATOM 5136 N N . VAL B 1 252 ? 3.488 -12.383 18.141 1 80.62 252 VAL B N 1
ATOM 5137 C CA . VAL B 1 252 ? 3.938 -12.023 16.797 1 80.62 252 VAL B CA 1
ATOM 5138 C C . VAL B 1 252 ? 3.051 -10.914 16.234 1 80.62 252 VAL B C 1
ATOM 5140 O O . VAL B 1 252 ? 3.549 -9.93 15.68 1 80.62 252 VAL B O 1
ATOM 5143 N N . ILE B 1 253 ? 1.813 -10.984 16.484 1 81.75 253 ILE B N 1
ATOM 5144 C CA . ILE B 1 253 ? 0.843 -10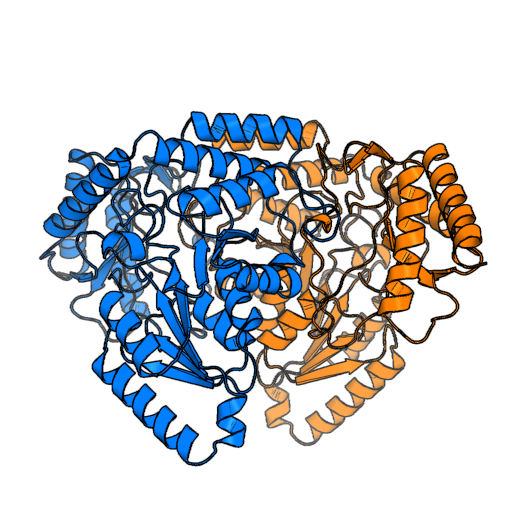.055 15.906 1 81.75 253 ILE B CA 1
ATOM 5145 C C . ILE B 1 253 ? 0.906 -8.727 16.656 1 81.75 253 ILE B C 1
ATOM 5147 O O . ILE B 1 253 ? 0.78 -7.66 16.047 1 81.75 253 ILE B O 1
ATOM 5151 N N . ASP B 1 254 ? 1.184 -8.812 17.875 1 78.25 254 ASP B N 1
ATOM 5152 C CA . ASP B 1 254 ? 1.322 -7.594 18.672 1 78.25 254 ASP B CA 1
ATOM 5153 C C . ASP B 1 254 ? 2.529 -6.777 18.203 1 78.25 254 ASP B C 1
ATOM 5155 O O . ASP B 1 254 ? 2.484 -5.547 18.188 1 78.25 254 ASP B O 1
ATOM 5159 N N . HIS B 1 255 ? 3.432 -7.457 17.828 1 77.75 255 HIS B N 1
ATOM 5160 C CA . HIS B 1 255 ? 4.617 -6.781 17.312 1 77.75 255 HIS B CA 1
ATOM 5161 C C . HIS B 1 255 ? 4.324 -6.074 15.992 1 77.75 255 HIS B C 1
ATOM 5163 O O . HIS B 1 255 ? 4.84 -4.984 15.734 1 77.75 255 HIS B O 1
ATOM 5169 N N . GLN B 1 256 ? 3.533 -6.656 15.234 1 77.19 256 GLN B N 1
ATOM 5170 C CA . GLN B 1 256 ? 3.152 -6.074 13.953 1 77.19 256 GLN B CA 1
ATOM 5171 C C . GLN B 1 256 ? 2.324 -4.809 14.141 1 77.19 256 GLN B C 1
ATOM 5173 O O . GLN B 1 256 ? 2.475 -3.842 13.391 1 77.19 256 GLN B O 1
ATOM 5178 N N . ARG B 1 257 ? 1.509 -4.895 15.078 1 72.5 257 ARG B N 1
ATOM 5179 C CA . ARG B 1 257 ? 0.644 -3.756 15.359 1 72.5 257 ARG B CA 1
ATOM 5180 C C . ARG B 1 257 ? 1.465 -2.525 15.734 1 72.5 257 ARG B C 1
ATOM 5182 O O . ARG B 1 257 ? 1.124 -1.404 15.352 1 72.5 257 ARG B O 1
ATOM 5189 N N . LEU B 1 258 ? 2.506 -2.787 16.406 1 65.56 258 LEU B N 1
ATOM 5190 C CA . LEU B 1 258 ? 3.318 -1.696 16.938 1 65.56 258 LEU B CA 1
ATOM 5191 C C . LEU B 1 258 ? 4.336 -1.225 15.898 1 65.56 258 LEU B C 1
ATOM 5193 O O . LEU B 1 258 ? 4.688 -0.044 15.867 1 65.56 258 LEU B O 1
ATOM 5197 N N . SER B 1 259 ? 4.629 -2.137 15.008 1 58.31 259 SER B N 1
ATOM 5198 C CA . SER B 1 259 ? 5.828 -1.845 14.234 1 58.31 259 SER B CA 1
ATOM 5199 C C . SER B 1 259 ? 5.555 -1.922 12.734 1 58.31 259 SER B C 1
ATOM 5201 O O . SER B 1 259 ? 6.375 -1.492 11.922 1 58.31 259 SER B O 1
ATOM 5203 N N . GLY B 1 260 ? 4.426 -2.318 12.508 1 55.72 260 GLY B N 1
ATOM 5204 C CA . GLY B 1 260 ? 4.176 -2.498 11.086 1 55.72 260 GLY B CA 1
ATOM 5205 C C . GLY B 1 260 ? 3.912 -1.195 10.359 1 55.72 260 GLY B C 1
ATOM 5206 O O . GLY B 1 260 ? 2.916 -0.519 10.625 1 55.72 260 GLY B O 1
ATOM 5207 N N . GLN B 1 261 ? 4.797 -0.878 9.523 1 54.47 261 GLN B N 1
ATOM 5208 C CA . GLN B 1 261 ? 4.719 0.364 8.766 1 54.47 261 GLN B CA 1
ATOM 5209 C C . GLN B 1 261 ? 3.402 0.46 8 1 54.47 261 GLN B C 1
ATOM 5211 O O . GLN B 1 261 ? 2.771 1.519 7.973 1 54.47 261 GLN B O 1
ATOM 5216 N N . GLY B 1 262 ? 3.123 -0.654 7.488 1 51.84 262 GLY B N 1
ATOM 5217 C CA . GLY B 1 262 ? 1.912 -0.677 6.684 1 51.84 262 GLY B CA 1
ATOM 5218 C C . GLY B 1 262 ? 0.644 -0.556 7.508 1 51.84 262 GLY B C 1
ATOM 5219 O O . GLY B 1 262 ? -0.395 -0.13 6.996 1 51.84 262 GLY B O 1
ATOM 5220 N N . TYR B 1 263 ? 0.802 -0.779 8.633 1 50.75 263 TYR B N 1
ATOM 5221 C CA . TYR B 1 263 ? -0.326 -0.688 9.555 1 50.75 263 TYR B CA 1
ATOM 5222 C C . TYR B 1 263 ? -0.502 0.738 10.062 1 50.75 263 TYR B C 1
ATOM 5224 O O . TYR B 1 263 ? -1.624 1.248 10.117 1 50.75 263 TYR B O 1
ATOM 5232 N N . CYS B 1 264 ? 0.559 1.254 10.164 1 51.09 264 CYS B N 1
ATOM 5233 C CA . CYS B 1 264 ? 0.515 2.512 10.898 1 51.09 264 CYS B CA 1
ATOM 5234 C C . CYS B 1 264 ? 0.271 3.688 9.961 1 51.09 264 CYS B C 1
ATOM 5236 O O . CYS B 1 264 ? -0.353 4.676 10.352 1 51.09 264 CYS B O 1
ATOM 5238 N N . PHE B 1 265 ? 0.589 3.561 8.844 1 54.16 265 PHE B N 1
ATOM 5239 C CA . PHE B 1 265 ? 0.649 4.828 8.125 1 54.16 265 PHE B CA 1
ATOM 5240 C C . PHE B 1 265 ? -0.192 4.77 6.855 1 54.16 265 PHE B C 1
ATOM 5242 O O . PHE B 1 265 ? -0.039 5.605 5.965 1 54.16 265 PHE B O 1
ATOM 5249 N N . SER B 1 266 ? -0.98 3.779 6.801 1 59.44 266 SER B N 1
ATOM 5250 C CA . SER B 1 266 ? -1.88 3.777 5.648 1 59.44 266 SER B CA 1
ATOM 5251 C C . SER B 1 266 ? -3.336 3.896 6.086 1 59.44 266 SER B C 1
ATOM 5253 O O . SER B 1 266 ? -3.68 3.549 7.219 1 59.44 266 SER B O 1
ATOM 5255 N N . ALA B 1 267 ? -3.914 4.52 5.062 1 58.88 267 ALA B N 1
ATOM 5256 C CA . ALA B 1 267 ? -5.352 4.465 5.309 1 58.88 267 ALA B CA 1
ATOM 5257 C C . ALA B 1 267 ? -5.812 3.027 5.547 1 58.88 267 ALA B C 1
ATOM 5259 O O . ALA B 1 267 ? -5.324 2.098 4.898 1 58.88 267 ALA B O 1
ATOM 5260 N N . SER B 1 268 ? -6.656 3 6.508 1 70 268 SER B N 1
ATOM 5261 C CA . SER B 1 268 ? -7.191 1.685 6.84 1 70 268 SER B CA 1
ATOM 5262 C C . SER B 1 268 ? -7.973 1.095 5.672 1 70 268 SER B C 1
ATOM 5264 O O . SER B 1 268 ? -8.422 1.826 4.785 1 70 268 SER B O 1
ATOM 5266 N N . LEU B 1 269 ? -8.062 -0.146 5.66 1 79.81 269 LEU B N 1
ATOM 5267 C CA . LEU B 1 269 ? -8.883 -0.861 4.691 1 79.81 269 LEU B CA 1
ATOM 5268 C C . LEU B 1 269 ? -10.312 -0.334 4.703 1 79.81 269 LEU B C 1
ATOM 5270 O O . LEU B 1 269 ? -10.938 -0.248 5.762 1 79.81 269 LEU B O 1
ATOM 5274 N N . PRO B 1 270 ? -10.789 0.093 3.531 1 84.69 270 PRO B N 1
ATOM 5275 C CA . PRO B 1 270 ? -12.188 0.528 3.535 1 84.69 270 PRO B CA 1
ATOM 5276 C C . PRO B 1 270 ? -13.133 -0.52 4.121 1 84.69 270 PRO B C 1
ATOM 5278 O O . PRO B 1 270 ? -13 -1.71 3.824 1 84.69 270 PRO B O 1
ATOM 5281 N N . PRO B 1 271 ? -14.109 -0.114 4.914 1 86.81 271 PRO B N 1
ATOM 5282 C CA . PRO B 1 271 ? -15.008 -1.052 5.594 1 86.81 271 PRO B CA 1
ATOM 5283 C C . PRO B 1 271 ? -15.742 -1.979 4.625 1 86.81 271 PRO B C 1
ATOM 5285 O O . PRO B 1 271 ? -15.953 -3.154 4.934 1 86.81 271 PRO B O 1
ATOM 5288 N N . MET B 1 272 ? -16.172 -1.489 3.52 1 89.94 272 MET B N 1
ATOM 5289 C CA . MET B 1 272 ? -16.906 -2.314 2.572 1 89.94 272 MET B CA 1
ATOM 5290 C C . MET B 1 272 ? -16.062 -3.469 2.064 1 89.94 272 MET B C 1
ATOM 5292 O O . MET B 1 272 ? -16.562 -4.559 1.798 1 89.94 272 MET B O 1
ATOM 5296 N N . LEU B 1 273 ? -14.797 -3.264 1.953 1 91.06 273 LEU B N 1
ATOM 5297 C CA . LEU B 1 273 ? -13.898 -4.328 1.514 1 91.06 273 LEU B CA 1
ATOM 5298 C C . LEU B 1 273 ? -13.695 -5.359 2.619 1 91.06 273 LEU B C 1
ATOM 5300 O O . LEU B 1 273 ? -13.555 -6.555 2.344 1 91.06 273 LEU B O 1
ATOM 5304 N N . ALA B 1 274 ? -13.609 -4.883 3.846 1 92.38 274 ALA B N 1
ATOM 5305 C CA . ALA B 1 274 ? -13.562 -5.805 4.977 1 92.38 274 ALA B CA 1
ATOM 5306 C C . ALA B 1 274 ? -14.82 -6.668 5.035 1 92.38 274 ALA B C 1
ATOM 5308 O O . ALA B 1 274 ? -14.742 -7.875 5.277 1 92.38 274 ALA B O 1
ATOM 5309 N N . ALA B 1 275 ? -15.945 -6.016 4.832 1 94.25 275 ALA B N 1
ATOM 5310 C CA . ALA B 1 275 ? -17.219 -6.738 4.824 1 94.25 275 ALA B CA 1
ATOM 5311 C C . ALA B 1 275 ? -17.25 -7.777 3.707 1 94.25 275 ALA B C 1
ATOM 5313 O O . ALA B 1 275 ? -17.75 -8.891 3.902 1 94.25 275 ALA B O 1
ATOM 5314 N N . ALA B 1 276 ? -16.766 -7.383 2.553 1 94.56 276 ALA B N 1
ATOM 5315 C CA . ALA B 1 276 ? -16.688 -8.312 1.429 1 94.56 276 ALA B CA 1
ATOM 5316 C C . ALA B 1 276 ? -15.828 -9.523 1.783 1 94.56 276 ALA B C 1
ATOM 5318 O O . ALA B 1 276 ? -16.188 -10.664 1.463 1 94.56 276 ALA B O 1
ATOM 5319 N N . ALA B 1 277 ? -14.727 -9.281 2.43 1 96.06 277 ALA B N 1
ATOM 5320 C CA . ALA B 1 277 ? -13.82 -10.359 2.812 1 96.06 277 ALA B CA 1
ATOM 5321 C C . ALA B 1 277 ? -14.477 -11.305 3.812 1 96.06 277 ALA B C 1
ATOM 5323 O O . ALA B 1 277 ? -14.305 -12.523 3.734 1 96.06 277 ALA B O 1
ATOM 5324 N N . ILE B 1 278 ? -15.211 -10.781 4.77 1 97.31 278 ILE B N 1
ATOM 5325 C CA . ILE B 1 278 ? -15.914 -11.586 5.758 1 97.31 278 ILE B CA 1
ATOM 5326 C C . ILE B 1 278 ? -16.922 -12.508 5.059 1 97.31 278 ILE B C 1
ATOM 5328 O O . ILE B 1 278 ? -17 -13.695 5.371 1 97.31 278 ILE B O 1
ATOM 5332 N N . GLU B 1 279 ? -17.656 -11.898 4.145 1 97.19 279 GLU B N 1
ATOM 5333 C CA . GLU B 1 279 ? -18.625 -12.703 3.414 1 97.19 279 GLU B CA 1
ATOM 5334 C C . GLU B 1 279 ? -17.938 -13.797 2.596 1 97.19 279 GLU B C 1
ATOM 5336 O O . GLU B 1 279 ? -18.469 -14.906 2.469 1 97.19 279 GLU B O 1
ATOM 5341 N N . ALA B 1 280 ? -16.844 -13.492 2.002 1 96.88 280 ALA B N 1
ATOM 5342 C CA . ALA B 1 280 ? -16.078 -14.484 1.259 1 96.88 280 ALA B CA 1
ATOM 5343 C C . ALA B 1 280 ? -15.664 -15.648 2.158 1 96.88 280 ALA B C 1
ATOM 5345 O O . ALA B 1 280 ? -15.742 -16.812 1.759 1 96.88 280 ALA B O 1
ATOM 5346 N N . LEU B 1 281 ? -15.203 -15.352 3.359 1 97.81 281 LEU B N 1
ATOM 5347 C CA . LEU B 1 281 ? -14.852 -16.391 4.32 1 97.81 281 LEU B CA 1
ATOM 5348 C C . LEU B 1 281 ? -16.062 -17.25 4.648 1 97.81 281 LEU B C 1
ATOM 5350 O O . LEU B 1 281 ? -15.945 -18.484 4.762 1 97.81 281 LEU B O 1
ATOM 5354 N N . ASP B 1 282 ? -17.203 -16.609 4.82 1 97.69 282 ASP B N 1
ATOM 5355 C CA . ASP B 1 282 ? -18.438 -17.344 5.082 1 97.69 282 ASP B CA 1
ATOM 5356 C C . ASP B 1 282 ? -18.734 -18.344 3.955 1 97.69 282 ASP B C 1
ATOM 5358 O O . ASP B 1 282 ? -19.078 -19.5 4.211 1 97.69 282 ASP B O 1
ATOM 5362 N N . ILE B 1 283 ? -18.594 -17.922 2.768 1 97.19 283 ILE B N 1
ATOM 5363 C CA . ILE B 1 283 ? -18.875 -18.75 1.605 1 97.19 283 ILE B CA 1
ATOM 5364 C C . ILE B 1 283 ? -17.906 -19.938 1.585 1 97.19 283 ILE B C 1
ATOM 5366 O O . ILE B 1 283 ? -18.312 -21.078 1.349 1 97.19 283 ILE B O 1
ATOM 5370 N N . MET B 1 284 ? -16.656 -19.688 1.844 1 97.38 284 MET B N 1
ATOM 5371 C CA . MET B 1 284 ? -15.656 -20.75 1.863 1 97.38 284 MET B CA 1
ATOM 5372 C C . MET B 1 284 ? -15.969 -21.781 2.934 1 97.38 284 MET B C 1
ATOM 5374 O O . MET B 1 284 ? -15.781 -22.984 2.719 1 97.38 284 MET B O 1
ATOM 5378 N N . GLU B 1 285 ? -16.422 -21.328 4.074 1 97.19 285 GLU B N 1
ATOM 5379 C CA . GLU B 1 285 ? -16.734 -22.219 5.18 1 97.19 285 GLU B CA 1
ATOM 5380 C C . GLU B 1 285 ? -18.016 -23 4.906 1 97.19 285 GLU B C 1
ATOM 5382 O O . GLU B 1 285 ? -18.125 -24.188 5.258 1 97.19 285 GLU B O 1
ATOM 5387 N N . GLU B 1 286 ? -18.953 -22.406 4.285 1 97.31 286 GLU B N 1
ATOM 5388 C CA . GLU B 1 286 ? -20.266 -23 4.031 1 97.31 286 GLU B CA 1
ATOM 5389 C C . GLU B 1 286 ? -20.188 -24.016 2.891 1 97.31 286 GLU B C 1
ATOM 5391 O O . GLU B 1 286 ? -20.953 -24.984 2.875 1 97.31 286 GLU B O 1
ATOM 5396 N N . ASP B 1 287 ? -19.297 -23.781 1.948 1 95.62 287 ASP B N 1
ATOM 5397 C CA . ASP B 1 287 ? -19.203 -24.656 0.78 1 95.62 287 ASP B CA 1
ATOM 5398 C C . ASP B 1 287 ? -17.75 -25.031 0.498 1 95.62 287 ASP B C 1
ATOM 5400 O O . ASP B 1 287 ? -17.172 -24.594 -0.503 1 95.62 287 ASP B O 1
ATOM 5404 N N . PRO B 1 288 ? -17.234 -25.922 1.28 1 94 288 PRO B N 1
ATOM 5405 C CA . PRO B 1 288 ? -15.836 -26.312 1.094 1 94 288 PRO B CA 1
ATOM 5406 C C . PRO B 1 288 ? -15.602 -27.062 -0.216 1 94 288 PRO B C 1
ATOM 5408 O O . PRO B 1 288 ? -14.453 -27.219 -0.641 1 94 288 PRO B O 1
ATOM 5411 N N . ASP B 1 289 ? -16.641 -27.5 -0.929 1 96.81 289 ASP B N 1
ATOM 5412 C CA . ASP B 1 289 ? -16.5 -28.203 -2.199 1 96.81 289 ASP B CA 1
ATOM 5413 C C . ASP B 1 289 ? -15.906 -27.297 -3.271 1 96.81 289 ASP B C 1
ATOM 5415 O O . ASP B 1 289 ? -15.414 -27.766 -4.297 1 96.81 289 ASP B O 1
ATOM 5419 N N . ILE B 1 290 ? -16 -26.062 -3.041 1 97.25 290 ILE B N 1
ATOM 5420 C CA . ILE B 1 290 ? -15.477 -25.078 -3.996 1 97.25 290 ILE B CA 1
ATOM 5421 C C . ILE B 1 290 ? -13.984 -25.344 -4.219 1 97.25 290 ILE B C 1
ATOM 5423 O O . ILE B 1 290 ? -13.477 -25.141 -5.328 1 97.25 290 ILE B O 1
ATOM 5427 N N . PHE B 1 291 ? -13.305 -25.797 -3.195 1 97.88 291 PHE B N 1
ATOM 5428 C CA . PHE B 1 291 ? -11.875 -26.047 -3.309 1 97.88 291 PHE B CA 1
ATOM 5429 C C . PHE B 1 291 ? -11.609 -27.297 -4.141 1 97.88 291 PHE B C 1
ATOM 5431 O O . PHE B 1 291 ? -10.625 -27.359 -4.875 1 97.88 291 PHE B O 1
ATOM 5438 N N . THR B 1 292 ? -12.453 -28.25 -4.047 1 97.38 292 THR B N 1
ATOM 5439 C CA . THR B 1 292 ? -12.352 -29.438 -4.871 1 97.38 292 THR B CA 1
ATOM 5440 C C . THR B 1 292 ? -12.57 -29.109 -6.344 1 97.38 292 THR B C 1
ATOM 5442 O O . THR B 1 292 ? -11.844 -29.609 -7.211 1 97.38 292 THR B O 1
ATOM 5445 N N . VAL B 1 293 ? -13.578 -28.328 -6.582 1 97.69 293 VAL B N 1
ATOM 5446 C CA . VAL B 1 293 ? -13.859 -27.891 -7.945 1 97.69 293 VAL B CA 1
ATOM 5447 C C . VAL B 1 293 ? -12.633 -27.188 -8.531 1 97.69 293 VAL B C 1
ATOM 5449 O O . VAL B 1 293 ? -12.242 -27.453 -9.672 1 97.69 293 VAL B O 1
ATOM 5452 N N . LEU B 1 294 ? -12.031 -26.281 -7.793 1 98.25 294 LEU B N 1
ATOM 5453 C CA . LEU B 1 294 ? -10.852 -25.562 -8.258 1 98.25 294 LEU B CA 1
ATOM 5454 C C . LEU B 1 294 ? -9.711 -26.547 -8.562 1 98.25 294 LEU B C 1
ATOM 5456 O O . LEU B 1 294 ? -9.055 -26.422 -9.602 1 98.25 294 LEU B O 1
ATOM 5460 N N . ARG B 1 295 ? -9.484 -27.469 -7.684 1 97.5 295 ARG B N 1
ATOM 5461 C CA . ARG B 1 295 ? -8.414 -28.453 -7.855 1 97.5 295 ARG B CA 1
ATOM 5462 C C . ARG B 1 295 ? -8.617 -29.266 -9.125 1 97.5 295 ARG B C 1
ATOM 5464 O O . ARG B 1 295 ? -7.66 -29.547 -9.859 1 97.5 295 ARG B O 1
ATOM 5471 N N . GLU B 1 296 ? -9.781 -29.641 -9.336 1 97.69 296 GLU B N 1
ATOM 5472 C CA . GLU B 1 296 ? -10.086 -30.438 -10.523 1 97.69 296 GLU B CA 1
ATOM 5473 C C . GLU B 1 296 ? -9.852 -29.641 -11.797 1 97.69 296 GLU B C 1
ATOM 5475 O O . GLU B 1 296 ? -9.297 -30.172 -12.773 1 97.69 296 GLU B O 1
ATOM 5480 N N . LYS B 1 297 ? -10.273 -28.469 -11.789 1 98 297 LYS B N 1
ATOM 5481 C CA . LYS B 1 297 ? -10.062 -27.609 -12.953 1 98 297 LYS B CA 1
ATOM 5482 C C . LYS B 1 297 ? -8.578 -27.344 -13.188 1 98 297 LYS B C 1
ATOM 5484 O O . LYS B 1 297 ? -8.109 -27.359 -14.328 1 98 297 LYS B O 1
ATOM 5489 N N . CYS B 1 298 ? -7.875 -27.062 -12.109 1 98.25 298 CYS B N 1
ATOM 5490 C CA . CYS B 1 298 ? -6.434 -26.875 -12.219 1 98.25 298 CYS B CA 1
ATOM 5491 C C . CYS B 1 298 ? -5.762 -28.094 -12.844 1 98.25 298 CYS B C 1
ATOM 5493 O O . CYS B 1 298 ? -4.945 -27.953 -13.75 1 98.25 298 CYS B O 1
ATOM 5495 N N . THR B 1 299 ? -6.125 -29.234 -12.352 1 98 299 THR B N 1
ATOM 5496 C CA . THR B 1 299 ? -5.555 -30.484 -12.836 1 98 299 THR B CA 1
ATOM 5497 C C . THR B 1 299 ? -5.879 -30.688 -14.312 1 98 299 THR B C 1
ATOM 5499 O O . THR B 1 299 ? -5.012 -31.078 -15.094 1 98 299 THR B O 1
ATOM 5502 N N . SER B 1 300 ? -7.07 -30.406 -14.664 1 97.62 300 SER B N 1
ATOM 5503 C CA . SER B 1 300 ? -7.508 -30.547 -16.047 1 97.62 300 SER B CA 1
ATOM 5504 C C . SER B 1 300 ? -6.723 -29.625 -16.969 1 97.62 300 SER B C 1
ATOM 5506 O O . SER B 1 300 ? -6.234 -30.062 -18.016 1 97.62 300 SER B O 1
ATOM 5508 N N . VAL B 1 301 ? -6.613 -28.422 -16.609 1 98.31 301 VAL B N 1
ATOM 5509 C CA . VAL B 1 301 ? -5.906 -27.438 -17.422 1 98.31 301 VAL B CA 1
ATOM 5510 C C . VAL B 1 301 ? -4.43 -27.828 -17.531 1 98.31 301 VAL B C 1
ATOM 5512 O O . VAL B 1 301 ? -3.84 -27.75 -18.609 1 98.31 301 VAL B O 1
ATOM 5515 N N . TYR B 1 302 ? -3.838 -28.188 -16.391 1 98.25 302 TYR B N 1
ATOM 5516 C CA . TYR B 1 302 ? -2.438 -28.594 -16.359 1 98.25 302 TYR B CA 1
ATOM 5517 C C . TYR B 1 302 ? -2.18 -29.734 -17.359 1 98.25 302 TYR B C 1
ATOM 5519 O O . TYR B 1 302 ? -1.265 -29.641 -18.172 1 98.25 302 TYR B O 1
ATOM 5527 N N . HIS B 1 303 ? -2.988 -30.734 -17.328 1 97.81 303 HIS B N 1
ATOM 5528 C CA . HIS B 1 303 ? -2.799 -31.891 -18.188 1 97.81 303 HIS B CA 1
ATOM 5529 C C . HIS B 1 303 ? -3.059 -31.531 -19.656 1 97.81 303 HIS B C 1
ATOM 5531 O O . HIS B 1 303 ? -2.369 -32 -20.547 1 97.81 303 HIS B O 1
ATOM 5537 N N . ALA B 1 304 ? -4.016 -30.703 -19.875 1 97.5 304 ALA B N 1
ATOM 5538 C CA . ALA B 1 304 ? -4.363 -30.297 -21.234 1 97.5 304 ALA B CA 1
ATOM 5539 C C . ALA B 1 304 ? -3.246 -29.469 -21.875 1 97.5 304 ALA B C 1
ATOM 5541 O O . ALA B 1 304 ? -3.031 -29.531 -23.078 1 97.5 304 ALA B O 1
ATOM 5542 N N . LEU B 1 305 ? -2.553 -28.734 -21.078 1 98 305 LEU B N 1
ATOM 5543 C CA . LEU B 1 305 ? -1.526 -27.828 -21.594 1 98 305 LEU B CA 1
ATOM 5544 C C . LEU B 1 305 ? -0.189 -28.562 -21.734 1 98 305 LEU B C 1
ATOM 5546 O O . LEU B 1 305 ? 0.728 -28.062 -22.391 1 98 305 LEU B O 1
ATOM 5550 N N . GLN B 1 306 ? -0.095 -29.656 -21.109 1 96.19 306 GLN B N 1
ATOM 5551 C CA . GLN B 1 306 ? 1.143 -30.422 -21.203 1 96.19 306 GLN B CA 1
ATOM 5552 C C . GLN B 1 306 ? 1.461 -30.781 -22.656 1 96.19 306 GLN B C 1
ATOM 5554 O O . GLN B 1 306 ? 0.571 -31.156 -23.422 1 96.19 306 GLN B O 1
ATOM 5559 N N . GLY B 1 307 ? 2.703 -30.609 -23.047 1 92.44 307 GLY B N 1
ATOM 5560 C CA . GLY B 1 307 ? 3.145 -31.031 -24.375 1 92.44 307 GLY B CA 1
ATOM 5561 C C . GLY B 1 307 ? 2.834 -30 -25.453 1 92.44 307 GLY B C 1
ATOM 5562 O O . GLY B 1 307 ? 2.861 -30.328 -26.641 1 92.44 307 GLY B O 1
ATOM 5563 N N . THR B 1 308 ? 2.465 -28.844 -25.109 1 95.62 308 THR B N 1
ATOM 5564 C CA . THR B 1 308 ? 2.264 -27.797 -26.094 1 95.62 308 THR B CA 1
ATOM 5565 C C . THR B 1 308 ? 3.562 -27.484 -26.828 1 95.62 308 THR B C 1
ATOM 5567 O O . THR B 1 308 ? 4.551 -27.078 -26.219 1 95.62 308 THR B O 1
ATOM 5570 N N . SER B 1 309 ? 3.533 -27.609 -28.109 1 94.75 309 SER B N 1
ATOM 5571 C CA . SER B 1 309 ? 4.742 -27.453 -28.906 1 94.75 309 SER B CA 1
ATOM 5572 C C . SER B 1 309 ? 5.281 -26.031 -28.812 1 94.75 309 SER B C 1
ATOM 5574 O O . SER B 1 309 ? 4.527 -25.062 -28.969 1 94.75 309 SER B O 1
ATOM 5576 N N . GLY B 1 310 ? 6.543 -25.953 -28.516 1 96.38 310 GLY B N 1
ATOM 5577 C CA . GLY B 1 310 ? 7.207 -24.656 -28.5 1 96.38 310 GLY B CA 1
ATOM 5578 C C . GLY B 1 310 ? 7.145 -23.969 -27.141 1 96.38 310 GLY B C 1
ATOM 5579 O O . GLY B 1 310 ? 7.824 -22.969 -26.906 1 96.38 310 GLY B O 1
ATOM 5580 N N . LEU B 1 311 ? 6.301 -24.516 -26.25 1 97.81 311 LEU B N 1
ATOM 5581 C CA . LEU B 1 311 ? 6.148 -23.922 -24.938 1 97.81 311 LEU B CA 1
ATOM 5582 C C . LEU B 1 311 ? 6.398 -24.953 -23.844 1 97.81 311 LEU B C 1
ATOM 5584 O O . LEU B 1 311 ? 6.027 -26.109 -23.984 1 97.81 311 LEU B O 1
ATOM 5588 N N . LYS B 1 312 ? 7.055 -24.531 -22.828 1 97.75 312 LYS B N 1
ATOM 5589 C CA . LYS B 1 312 ? 7.25 -25.328 -21.625 1 97.75 312 LYS B CA 1
ATOM 5590 C C . LYS B 1 312 ? 6.246 -24.938 -20.547 1 97.75 312 LYS B C 1
ATOM 5592 O O . LYS B 1 312 ? 6.117 -23.75 -20.203 1 97.75 312 LYS B O 1
ATOM 5597 N N . LEU B 1 313 ? 5.543 -25.906 -20.078 1 98.19 313 LEU B N 1
ATOM 5598 C CA . LEU B 1 313 ? 4.609 -25.672 -18.969 1 98.19 313 LEU B CA 1
ATOM 5599 C C . LEU B 1 313 ? 5.336 -25.672 -17.641 1 98.19 313 LEU B C 1
ATOM 5601 O O . LEU B 1 313 ? 6.035 -26.625 -17.297 1 98.19 313 LEU B O 1
ATOM 5605 N N . VAL B 1 314 ? 5.219 -24.547 -16.906 1 97.81 314 VAL B N 1
ATOM 5606 C CA . VAL B 1 314 ? 5.84 -24.391 -15.594 1 97.81 314 VAL B CA 1
ATOM 5607 C C . VAL B 1 314 ? 4.762 -24.359 -14.516 1 97.81 314 VAL B C 1
ATOM 5609 O O . VAL B 1 314 ? 3.814 -23.578 -14.602 1 97.81 314 VAL B O 1
ATOM 5612 N N . GLY B 1 315 ? 4.918 -25.188 -13.445 1 97.62 315 GLY B N 1
ATOM 5613 C CA . GLY B 1 315 ? 3.967 -25.297 -12.352 1 97.62 315 GLY B CA 1
ATOM 5614 C C . GLY B 1 315 ? 3.611 -26.734 -12.016 1 97.62 315 GLY B C 1
ATOM 5615 O O . GLY B 1 315 ? 4.297 -27.672 -12.438 1 97.62 315 GLY B O 1
ATOM 5616 N N . VAL B 1 316 ? 2.578 -26.891 -11.148 1 97.75 316 VAL B N 1
ATOM 5617 C CA . VAL B 1 316 ? 2.098 -28.203 -10.727 1 97.75 316 VAL B CA 1
ATOM 5618 C C . VAL B 1 316 ? 0.582 -28.281 -10.898 1 97.75 316 VAL B C 1
ATOM 5620 O O . VAL B 1 316 ? -0.088 -27.25 -11 1 97.75 316 VAL B O 1
ATOM 5623 N N . PRO B 1 317 ? 0.007 -29.422 -10.945 1 97.25 317 PRO B N 1
ATOM 5624 C CA . PRO B 1 317 ? -1.411 -29.594 -11.266 1 97.25 317 PRO B CA 1
ATOM 5625 C C . PRO B 1 317 ? -2.334 -28.875 -10.281 1 97.25 317 PRO B C 1
ATOM 5627 O O . PRO B 1 317 ? -3.455 -28.516 -10.641 1 97.25 317 PRO B O 1
ATOM 5630 N N . LEU B 1 318 ? -1.924 -28.641 -9.109 1 96.81 318 LEU B N 1
ATOM 5631 C CA . LEU B 1 318 ? -2.791 -28.047 -8.109 1 96.81 318 LEU B CA 1
ATOM 5632 C C . LEU B 1 318 ? -2.75 -26.516 -8.195 1 96.81 318 LEU B C 1
ATOM 5634 O O . LEU B 1 318 ? -3.59 -25.844 -7.605 1 96.81 318 LEU B O 1
ATOM 5638 N N . SER B 1 319 ? -1.862 -25.984 -8.969 1 98.06 319 SER B N 1
ATOM 5639 C CA . SER B 1 319 ? -1.664 -24.547 -9.008 1 98.06 319 SER B CA 1
ATOM 5640 C C . SER B 1 319 ? -2.682 -23.875 -9.922 1 98.06 319 SER B C 1
ATOM 5642 O O . SER B 1 319 ? -2.812 -24.234 -11.086 1 98.06 319 SER B O 1
ATOM 5644 N N . PRO B 1 320 ? -3.371 -22.875 -9.461 1 98.06 320 PRO B N 1
ATOM 5645 C CA . PRO B 1 320 ? -4.301 -22.141 -10.32 1 98.06 320 PRO B CA 1
ATOM 5646 C C . PRO B 1 320 ? -3.605 -21.062 -11.156 1 98.06 320 PRO B C 1
ATOM 5648 O O . PRO B 1 320 ? -4.246 -20.406 -11.977 1 98.06 320 PRO B O 1
ATOM 5651 N N . SER B 1 321 ? -2.418 -20.812 -10.977 1 97.06 321 SER B N 1
ATOM 5652 C CA . SER B 1 321 ? -1.615 -19.859 -11.727 1 97.06 321 SER B CA 1
ATOM 5653 C C . SER B 1 321 ? -0.426 -20.547 -12.398 1 97.06 321 SER B C 1
ATOM 5655 O O . SER B 1 321 ? 0.662 -20.609 -11.82 1 97.06 321 SER B O 1
ATOM 5657 N N . LEU B 1 322 ? -0.601 -20.969 -13.609 1 98.31 322 LEU B N 1
ATOM 5658 C CA . LEU B 1 322 ? 0.434 -21.672 -14.359 1 98.31 322 LEU B CA 1
ATOM 5659 C C . LEU B 1 322 ? 1.206 -20.719 -15.25 1 98.31 322 LEU B C 1
ATOM 5661 O O . LEU B 1 322 ? 0.748 -19.594 -15.508 1 98.31 322 LEU B O 1
ATOM 5665 N N . HIS B 1 323 ? 2.391 -21.172 -15.664 1 98.31 323 HIS B N 1
ATOM 5666 C CA . HIS B 1 323 ? 3.223 -20.375 -16.562 1 98.31 323 HIS B CA 1
ATOM 5667 C C . HIS B 1 323 ? 3.568 -21.156 -17.828 1 98.31 323 HIS B C 1
ATOM 5669 O O . HIS B 1 323 ? 3.842 -22.359 -17.75 1 98.31 323 HIS B O 1
ATOM 5675 N N . LEU B 1 324 ? 3.471 -20.516 -18.953 1 98.44 324 LEU B N 1
ATOM 5676 C CA . LEU B 1 324 ? 3.975 -21.047 -20.219 1 98.44 324 LEU B CA 1
ATOM 5677 C C . LEU B 1 324 ? 5.211 -20.266 -20.672 1 98.44 324 LEU B C 1
ATOM 5679 O O . LEU B 1 324 ? 5.137 -19.062 -20.922 1 98.44 324 LEU B O 1
ATOM 5683 N N . GLN B 1 325 ? 6.246 -20.953 -20.766 1 97.88 325 GLN B N 1
ATOM 5684 C CA . GLN B 1 325 ? 7.535 -20.391 -21.141 1 97.88 325 GLN B CA 1
ATOM 5685 C C . GLN B 1 325 ? 7.984 -20.891 -22.5 1 97.88 325 GLN B C 1
ATOM 5687 O O . GLN B 1 325 ? 7.684 -22.031 -22.875 1 97.88 325 GLN B O 1
ATOM 5692 N N . LEU B 1 326 ? 8.758 -20.031 -23.219 1 97.81 326 LEU B N 1
ATOM 5693 C CA . LEU B 1 326 ? 9.32 -20.531 -24.469 1 97.81 326 LEU B CA 1
ATOM 5694 C C . LEU B 1 326 ? 10.281 -21.688 -24.203 1 97.81 326 LEU B C 1
ATOM 5696 O O . LEU B 1 326 ? 11.148 -21.594 -23.328 1 97.81 326 LEU B O 1
ATOM 5700 N N . GLU B 1 327 ? 10.078 -22.734 -24.875 1 96.25 327 GLU B N 1
ATOM 5701 C CA . GLU B 1 327 ? 10.969 -23.875 -24.75 1 96.25 327 GLU B CA 1
ATOM 5702 C C . GLU B 1 327 ? 12.406 -23.5 -25.094 1 96.25 327 GLU B C 1
ATOM 5704 O O . GLU B 1 327 ? 13.344 -23.938 -24.438 1 96.25 327 GLU B O 1
ATOM 5709 N N . ARG B 1 328 ? 12.57 -22.734 -26.25 1 95.5 328 ARG B N 1
ATOM 5710 C CA . ARG B 1 328 ? 13.875 -22.219 -26.672 1 95.5 328 ARG B CA 1
ATOM 5711 C C . ARG B 1 328 ? 13.891 -20.688 -26.641 1 95.5 328 ARG B C 1
ATOM 5713 O O . ARG B 1 328 ? 13.266 -20.031 -27.484 1 95.5 328 ARG B O 1
ATOM 5720 N N . SER B 1 329 ? 14.648 -20.172 -25.766 1 94.75 329 SER B N 1
ATOM 5721 C CA . SER B 1 329 ? 14.781 -18.734 -25.672 1 94.75 329 SER B CA 1
ATOM 5722 C C . SER B 1 329 ? 15.617 -18.172 -26.828 1 94.75 329 SER B C 1
ATOM 5724 O O . SER B 1 329 ? 16.531 -18.844 -27.312 1 94.75 329 SER B O 1
ATOM 5726 N N . SER B 1 330 ? 15.391 -17.031 -27.266 1 94.5 330 SER B N 1
ATOM 5727 C CA . SER B 1 330 ? 16.172 -16.359 -28.297 1 94.5 330 SER B CA 1
ATOM 5728 C C . SER B 1 330 ? 17.469 -15.789 -27.719 1 94.5 330 SER B C 1
ATOM 5730 O O . SER B 1 330 ? 18.375 -15.43 -28.469 1 94.5 330 SER B O 1
ATOM 5732 N N . GLY B 1 331 ? 17.531 -15.641 -26.438 1 94.25 331 GLY B N 1
ATOM 5733 C CA . GLY B 1 331 ? 18.656 -15 -25.766 1 94.25 331 GLY B CA 1
ATOM 5734 C C . GLY B 1 331 ? 18.391 -13.539 -25.438 1 94.25 331 GLY B C 1
ATOM 5735 O O . GLY B 1 331 ? 19.156 -12.922 -24.703 1 94.25 331 GLY B O 1
ATOM 5736 N N . SER B 1 332 ? 17.328 -13.078 -25.984 1 95.44 332 SER B N 1
ATOM 5737 C CA . SER B 1 332 ? 16.891 -11.703 -25.703 1 95.44 332 SER B CA 1
ATOM 5738 C C . SER B 1 332 ? 15.539 -11.68 -25.016 1 95.44 332 SER B C 1
ATOM 5740 O O . SER B 1 332 ? 14.547 -12.164 -25.562 1 95.44 332 SER B O 1
ATOM 5742 N N . ARG B 1 333 ? 15.5 -11.141 -23.859 1 94.5 333 ARG B N 1
ATOM 5743 C CA . ARG B 1 333 ? 14.25 -11.031 -23.125 1 94.5 333 ARG B CA 1
ATOM 5744 C C . ARG B 1 333 ? 13.203 -10.266 -23.922 1 94.5 333 ARG B C 1
ATOM 5746 O O . ARG B 1 333 ? 12.039 -10.664 -23.969 1 94.5 333 ARG B O 1
ATOM 5753 N N . ASP B 1 334 ? 13.695 -9.227 -24.547 1 93.25 334 ASP B N 1
ATOM 5754 C CA . ASP B 1 334 ? 12.781 -8.406 -25.328 1 93.25 334 ASP B CA 1
ATOM 5755 C C . ASP B 1 334 ? 12.148 -9.219 -26.469 1 93.25 334 ASP B C 1
ATOM 5757 O O . ASP B 1 334 ? 10.945 -9.125 -26.703 1 93.25 334 ASP B O 1
ATOM 5761 N N . THR B 1 335 ? 12.93 -9.961 -27.125 1 95.75 335 THR B N 1
ATOM 5762 C CA . THR B 1 335 ? 12.445 -10.781 -28.234 1 95.75 335 THR B CA 1
ATOM 5763 C C . THR B 1 335 ? 11.508 -11.867 -27.719 1 95.75 335 THR B C 1
ATOM 5765 O O . THR B 1 335 ? 10.477 -12.141 -28.328 1 95.75 335 THR B O 1
ATOM 5768 N N . ASP B 1 336 ? 11.859 -12.43 -26.656 1 96.75 336 ASP B N 1
ATOM 5769 C CA . ASP B 1 336 ? 11.016 -13.469 -26.062 1 96.75 336 ASP B CA 1
ATOM 5770 C C . ASP B 1 336 ? 9.656 -12.898 -25.641 1 96.75 336 ASP B C 1
ATOM 5772 O O . ASP B 1 336 ? 8.625 -13.531 -25.859 1 96.75 336 ASP B O 1
ATOM 5776 N N . GLN B 1 337 ? 9.703 -11.734 -25.062 1 95 337 GLN B N 1
ATOM 5777 C CA . GLN B 1 337 ? 8.469 -11.078 -24.641 1 95 337 GLN B CA 1
ATOM 5778 C C . GLN B 1 337 ? 7.59 -10.766 -25.859 1 95 337 GLN B C 1
ATOM 5780 O O . GLN B 1 337 ? 6.367 -10.883 -25.781 1 95 337 GLN B O 1
ATOM 5785 N N . ARG B 1 338 ? 8.172 -10.336 -26.938 1 95.5 338 ARG B N 1
ATOM 5786 C CA . ARG B 1 338 ? 7.422 -10.039 -28.156 1 95.5 338 ARG B CA 1
ATOM 5787 C C . ARG B 1 338 ? 6.77 -11.289 -28.719 1 95.5 338 ARG B C 1
ATOM 5789 O O . ARG B 1 338 ? 5.621 -11.25 -29.172 1 95.5 338 ARG B O 1
ATOM 5796 N N . THR B 1 339 ? 7.535 -12.344 -28.656 1 97.19 339 THR B N 1
ATOM 5797 C CA . THR B 1 339 ? 7 -13.617 -29.141 1 97.19 339 THR B CA 1
ATOM 5798 C C . THR B 1 339 ? 5.805 -14.055 -28.312 1 97.19 339 THR B C 1
ATOM 5800 O O . THR B 1 339 ? 4.77 -14.445 -28.844 1 97.19 339 THR B O 1
ATOM 5803 N N . LEU B 1 340 ? 5.93 -13.992 -27.031 1 97.56 340 LEU B N 1
ATOM 5804 C CA . LEU B 1 340 ? 4.84 -14.367 -26.125 1 97.56 340 LEU B CA 1
ATOM 5805 C C . LEU B 1 340 ? 3.643 -13.438 -26.312 1 97.56 340 LEU B C 1
ATOM 5807 O O . LEU B 1 340 ? 2.494 -13.875 -26.219 1 97.56 340 LEU B O 1
ATOM 5811 N N . ARG B 1 341 ? 3.939 -12.164 -26.547 1 95.38 341 ARG B N 1
ATOM 5812 C CA . ARG B 1 341 ? 2.861 -11.211 -26.797 1 95.38 341 ARG B CA 1
ATOM 5813 C C . ARG B 1 341 ? 2.059 -11.594 -28.031 1 95.38 341 ARG B C 1
ATOM 5815 O O . ARG B 1 341 ? 0.833 -11.453 -28.047 1 95.38 341 ARG B O 1
ATOM 5822 N N . ARG B 1 342 ? 2.707 -12.047 -29.016 1 96.81 342 ARG B N 1
ATOM 5823 C CA . ARG B 1 342 ? 2.018 -12.469 -30.234 1 96.81 342 ARG B CA 1
ATOM 5824 C C . ARG B 1 342 ? 1.079 -13.641 -29.938 1 96.81 342 ARG B C 1
ATOM 5826 O O . ARG B 1 342 ? -0.012 -13.719 -30.516 1 96.81 342 ARG B O 1
ATOM 5833 N N . ILE B 1 343 ? 1.503 -14.461 -29.078 1 97.62 343 ILE B N 1
ATOM 5834 C CA . ILE B 1 343 ? 0.662 -15.586 -28.688 1 97.62 343 ILE B CA 1
ATOM 5835 C C . ILE B 1 343 ? -0.57 -15.078 -27.938 1 97.62 343 ILE B C 1
ATOM 5837 O O . ILE B 1 343 ? -1.693 -15.508 -28.219 1 97.62 343 ILE B O 1
ATOM 5841 N N . VAL B 1 344 ? -0.344 -14.203 -27.016 1 95.88 344 VAL B N 1
ATOM 5842 C CA . VAL B 1 344 ? -1.427 -13.625 -26.219 1 95.88 344 VAL B CA 1
ATOM 5843 C C . VAL B 1 344 ? -2.402 -12.891 -27.141 1 95.88 344 VAL B C 1
ATOM 5845 O O . VAL B 1 344 ? -3.621 -13.016 -26.984 1 95.88 344 VAL B O 1
ATOM 5848 N N . ASP B 1 345 ? -1.851 -12.164 -28.156 1 94.75 345 ASP B N 1
ATOM 5849 C CA . ASP B 1 345 ? -2.688 -11.43 -29.094 1 94.75 345 ASP B CA 1
ATOM 5850 C C . ASP B 1 345 ? -3.506 -12.383 -29.969 1 94.75 345 ASP B C 1
ATOM 5852 O O . ASP B 1 345 ? -4.672 -12.117 -30.25 1 94.75 345 ASP B O 1
ATOM 5856 N N . TYR B 1 346 ? -2.869 -13.422 -30.391 1 97 346 TYR B N 1
ATOM 5857 C CA . TYR B 1 346 ? -3.562 -14.445 -31.156 1 97 346 TYR B CA 1
ATOM 5858 C C . TYR B 1 346 ? -4.77 -14.977 -30.391 1 97 346 TYR B C 1
ATOM 5860 O O . TYR B 1 346 ? -5.859 -15.109 -30.969 1 97 346 TYR B O 1
ATOM 5868 N N . CYS B 1 347 ? -4.602 -15.266 -29.172 1 97.38 347 CYS B N 1
ATOM 5869 C CA . CYS B 1 347 ? -5.668 -15.797 -28.328 1 97.38 347 CYS B CA 1
ATOM 5870 C C . CYS B 1 347 ? -6.738 -14.734 -28.078 1 97.38 347 CYS B C 1
ATOM 5872 O O . CYS B 1 347 ? -7.93 -15.047 -28.047 1 97.38 347 CYS B O 1
ATOM 5874 N N . LEU B 1 348 ? -6.273 -13.523 -27.859 1 95.38 348 LEU B N 1
ATOM 5875 C CA . LEU B 1 348 ? -7.203 -12.43 -27.625 1 95.38 348 LEU B CA 1
ATOM 5876 C C . LEU B 1 348 ? -8.148 -12.25 -28.812 1 95.38 348 LEU B C 1
ATOM 5878 O O . LEU B 1 348 ? -9.344 -12.016 -28.625 1 95.38 348 LEU B O 1
ATOM 5882 N N . GLU B 1 349 ? -7.625 -12.359 -29.953 1 95.94 349 GLU B N 1
ATOM 5883 C CA . GLU B 1 349 ? -8.422 -12.242 -31.172 1 95.94 349 GLU B CA 1
ATOM 5884 C C . GLU B 1 349 ? -9.477 -13.336 -31.25 1 95.94 349 GLU B C 1
ATOM 5886 O O . GLU B 1 349 ? -10.5 -13.18 -31.922 1 95.94 349 GLU B O 1
ATOM 5891 N N . ARG B 1 350 ? -9.266 -14.336 -30.516 1 97.19 350 ARG B N 1
ATOM 5892 C CA . ARG B 1 350 ? -10.18 -15.477 -30.5 1 97.19 350 ARG B CA 1
ATOM 5893 C C . ARG B 1 350 ? -10.945 -15.547 -29.188 1 97.19 350 ARG B C 1
ATOM 5895 O O . ARG B 1 350 ? -11.414 -16.609 -28.797 1 97.19 350 ARG B O 1
ATOM 5902 N N . GLU B 1 351 ? -10.867 -14.477 -28.438 1 97.12 351 GLU B N 1
ATOM 5903 C CA . GLU B 1 351 ? -11.719 -14.242 -27.281 1 97.12 351 GLU B CA 1
ATOM 5904 C C . GLU B 1 351 ? -11.25 -15.055 -26.078 1 97.12 351 GLU B C 1
ATOM 5906 O O . GLU B 1 351 ? -12.07 -15.562 -25.312 1 97.12 351 GLU B O 1
ATOM 5911 N N . VAL B 1 352 ? -10.062 -15.289 -26 1 97.56 352 VAL B N 1
ATOM 5912 C CA . VAL B 1 352 ? -9.422 -15.867 -24.828 1 97.56 352 VAL B CA 1
ATOM 5913 C C . VAL B 1 352 ? -8.414 -14.875 -24.25 1 97.56 352 VAL B C 1
ATOM 5915 O O . VAL B 1 352 ? -7.453 -14.492 -24.922 1 97.56 352 VAL B O 1
ATOM 5918 N N . ALA B 1 353 ? -8.641 -14.477 -23.031 1 95.5 353 ALA B N 1
ATOM 5919 C CA . ALA B 1 353 ? -7.762 -13.492 -22.406 1 95.5 353 ALA B CA 1
ATOM 5920 C C . ALA B 1 353 ? -6.66 -14.172 -21.594 1 95.5 353 ALA B C 1
ATOM 5922 O O . ALA B 1 353 ? -6.941 -14.945 -20.688 1 95.5 353 ALA B O 1
ATOM 5923 N N . LEU B 1 354 ? -5.445 -13.953 -21.938 1 95.31 354 LEU B N 1
ATOM 5924 C CA . LEU B 1 354 ? -4.234 -14.344 -21.234 1 95.31 354 LEU B CA 1
ATOM 5925 C C . LEU B 1 354 ? -3.371 -13.125 -20.922 1 95.31 354 LEU B C 1
ATOM 5927 O O . LEU B 1 354 ? -3.607 -12.039 -21.453 1 95.31 354 LEU B O 1
ATOM 5931 N N . THR B 1 355 ? -2.396 -13.344 -20.031 1 91.62 355 THR B N 1
ATOM 5932 C CA . THR B 1 355 ? -1.534 -12.211 -19.703 1 91.62 355 THR B CA 1
ATOM 5933 C C . THR B 1 355 ? -0.078 -12.656 -19.594 1 91.62 355 THR B C 1
ATOM 5935 O O . THR B 1 355 ? 0.2 -13.828 -19.344 1 91.62 355 THR B O 1
ATOM 5938 N N . ILE B 1 356 ? 0.783 -11.727 -19.922 1 92.25 356 ILE B N 1
ATOM 5939 C CA . ILE B 1 356 ? 2.211 -11.945 -19.734 1 92.25 356 ILE B CA 1
ATOM 5940 C C . ILE B 1 356 ? 2.605 -11.539 -18.312 1 92.25 356 ILE B C 1
ATOM 5942 O O . ILE B 1 356 ? 2.145 -10.516 -17.797 1 92.25 356 ILE B O 1
ATOM 5946 N N . ALA B 1 357 ? 3.389 -12.414 -17.672 1 90.31 357 ALA B N 1
ATOM 5947 C CA . ALA B 1 357 ? 3.895 -12.055 -16.344 1 90.31 357 ALA B CA 1
ATOM 5948 C C . ALA B 1 357 ? 4.773 -10.812 -16.406 1 90.31 357 ALA B C 1
ATOM 5950 O O . ALA B 1 357 ? 5.57 -10.656 -17.328 1 90.31 357 ALA B O 1
ATOM 5951 N N . ARG B 1 358 ? 4.625 -9.938 -15.477 1 83.38 358 ARG B N 1
ATOM 5952 C CA . ARG B 1 358 ? 5.379 -8.688 -15.461 1 83.38 358 ARG B CA 1
ATOM 5953 C C . ARG B 1 358 ? 6.301 -8.625 -14.25 1 83.38 358 ARG B C 1
ATOM 5955 O O . ARG B 1 358 ? 5.953 -9.109 -13.172 1 83.38 358 ARG B O 1
ATOM 5962 N N . TYR B 1 359 ? 7.473 -7.98 -14.461 1 82.94 359 TYR B N 1
ATOM 5963 C CA . TYR B 1 359 ? 8.477 -7.82 -13.414 1 82.94 359 TYR B CA 1
ATOM 5964 C C . TYR B 1 359 ? 9.133 -6.445 -13.484 1 82.94 359 TYR B C 1
ATOM 5966 O O . TYR B 1 359 ? 9.094 -5.789 -14.531 1 82.94 359 TYR B O 1
ATOM 5974 N N . LEU B 1 360 ? 9.633 -6.008 -12.398 1 78 360 LEU B N 1
ATOM 5975 C CA . LEU B 1 360 ? 10.547 -4.871 -12.406 1 78 360 LEU B CA 1
ATOM 5976 C C . LEU B 1 360 ? 11.977 -5.324 -12.688 1 78 360 LEU B C 1
ATOM 5978 O O . LEU B 1 360 ? 12.727 -5.625 -11.758 1 78 360 LEU B O 1
ATOM 5982 N N . GLU B 1 361 ? 12.344 -5.289 -13.852 1 81.12 361 GLU B N 1
ATOM 5983 C CA . GLU B 1 361 ? 13.523 -5.988 -14.344 1 81.12 361 GLU B CA 1
ATOM 5984 C C . GLU B 1 361 ? 14.789 -5.496 -13.648 1 81.12 361 GLU B C 1
ATOM 5986 O O . GLU B 1 361 ? 15.672 -6.293 -13.32 1 81.12 361 GLU B O 1
ATOM 5991 N N . LYS B 1 362 ? 14.875 -4.289 -13.344 1 76.81 362 LYS B N 1
ATOM 5992 C CA . LYS B 1 362 ? 16.094 -3.742 -12.773 1 76.81 362 LYS B CA 1
ATOM 5993 C C . LYS B 1 362 ? 16.125 -3.926 -11.258 1 76.81 362 LYS B C 1
ATOM 5995 O O . LYS B 1 362 ? 17.188 -3.816 -10.641 1 76.81 362 LYS B O 1
ATOM 6000 N N . GLU B 1 363 ? 15.039 -4.289 -10.703 1 79.44 363 GLU B N 1
ATOM 6001 C CA . GLU B 1 363 ? 14.953 -4.32 -9.25 1 79.44 363 GLU B CA 1
ATOM 6002 C C . GLU B 1 363 ? 14.922 -5.754 -8.727 1 79.44 363 GLU B C 1
ATOM 6004 O O . GLU B 1 363 ? 15.234 -6 -7.559 1 79.44 363 GLU B O 1
ATOM 6009 N N . GLU B 1 364 ? 14.594 -6.664 -9.586 1 86.69 364 GLU B N 1
ATOM 6010 C CA . GLU B 1 364 ? 14.516 -8.062 -9.172 1 86.69 364 GLU B CA 1
ATOM 6011 C C . GLU B 1 364 ? 15.891 -8.609 -8.82 1 86.69 364 GLU B C 1
ATOM 6013 O O . GLU B 1 364 ? 16.859 -8.398 -9.562 1 86.69 364 GLU B O 1
ATOM 6018 N N . ARG B 1 365 ? 15.961 -9.266 -7.691 1 90.75 365 ARG B N 1
ATOM 6019 C CA . ARG B 1 365 ? 17.203 -9.938 -7.348 1 90.75 365 ARG B CA 1
ATOM 6020 C C . ARG B 1 365 ? 17.516 -11.055 -8.336 1 90.75 365 ARG B C 1
ATOM 6022 O O . ARG B 1 365 ? 18.656 -11.18 -8.797 1 90.75 365 ARG B O 1
ATOM 6029 N N . TYR B 1 366 ? 16.547 -11.906 -8.516 1 94.44 366 TYR B N 1
ATOM 6030 C CA . TYR B 1 366 ? 16.578 -12.953 -9.539 1 94.44 366 TYR B CA 1
ATOM 6031 C C . TYR B 1 366 ? 15.43 -12.789 -10.523 1 94.44 366 TYR B C 1
ATOM 6033 O O . TYR B 1 366 ? 14.281 -13.125 -10.219 1 94.44 366 TYR B O 1
ATOM 6041 N N . LEU B 1 367 ? 15.711 -12.289 -11.711 1 93.31 367 LEU B N 1
ATOM 6042 C CA . LEU B 1 367 ? 14.688 -11.977 -12.711 1 93.31 367 LEU B CA 1
ATOM 6043 C C . LEU B 1 367 ? 14.203 -13.242 -13.398 1 93.31 367 LEU B C 1
ATOM 6045 O O . LEU B 1 367 ? 14.969 -13.922 -14.086 1 93.31 367 LEU B O 1
ATOM 6049 N N . PRO B 1 368 ? 12.93 -13.602 -13.219 1 94.12 368 PRO B N 1
ATOM 6050 C CA . PRO B 1 368 ? 12.398 -14.773 -13.914 1 94.12 368 PRO B CA 1
ATOM 6051 C C . PRO B 1 368 ? 12.312 -14.578 -15.422 1 94.12 368 PRO B C 1
ATOM 6053 O O . PRO B 1 368 ? 12.25 -13.438 -15.898 1 94.12 368 PRO B O 1
ATOM 6056 N N . PRO B 1 369 ? 12.359 -15.68 -16.156 1 95.38 369 PRO B N 1
ATOM 6057 C CA . PRO B 1 369 ? 12.125 -15.531 -17.594 1 95.38 369 PRO B CA 1
ATOM 6058 C C . PRO B 1 369 ? 10.703 -15.07 -17.906 1 95.38 369 PRO B C 1
ATOM 6060 O O . PRO B 1 369 ? 9.789 -15.25 -17.109 1 95.38 369 PRO B O 1
ATOM 6063 N N . PRO B 1 370 ? 10.57 -14.477 -19.109 1 95.94 370 PRO B N 1
ATOM 6064 C CA . PRO B 1 370 ? 9.219 -14.102 -19.516 1 95.94 370 PRO B CA 1
ATOM 6065 C C . PRO B 1 370 ? 8.289 -15.305 -19.672 1 95.94 370 PRO B C 1
ATOM 6067 O O . PRO B 1 370 ? 8.711 -16.359 -20.156 1 95.94 370 PRO B O 1
ATOM 6070 N N . THR B 1 371 ? 7.09 -15.188 -19.234 1 97.44 371 THR B N 1
ATOM 6071 C CA . THR B 1 371 ? 6.117 -16.266 -19.344 1 97.44 371 THR B CA 1
ATOM 6072 C C . THR B 1 371 ? 4.715 -15.711 -19.578 1 97.44 371 THR B C 1
ATOM 6074 O O . THR B 1 371 ? 4.465 -14.531 -19.344 1 97.44 371 THR B O 1
ATOM 6077 N N . ILE B 1 372 ? 3.855 -16.531 -20.125 1 97.19 372 ILE B N 1
ATOM 6078 C CA . ILE B 1 372 ? 2.416 -16.281 -20.125 1 97.19 372 ILE B CA 1
ATOM 6079 C C . ILE B 1 372 ? 1.784 -16.922 -18.906 1 97.19 372 ILE B C 1
ATOM 6081 O O . ILE B 1 372 ? 1.986 -18.109 -18.641 1 97.19 372 ILE B O 1
ATOM 6085 N N . ARG B 1 373 ? 1.087 -16.172 -18.188 1 95.94 373 ARG B N 1
ATOM 6086 C CA . ARG B 1 373 ? 0.354 -16.703 -17.047 1 95.94 373 ARG B CA 1
ATOM 6087 C C . ARG B 1 373 ? -1.017 -17.219 -17.484 1 95.94 373 ARG B C 1
ATOM 6089 O O . ARG B 1 373 ? -1.758 -16.531 -18.172 1 95.94 373 ARG B O 1
ATOM 6096 N N . VAL B 1 374 ? -1.305 -18.391 -17.109 1 97.81 374 VAL B N 1
ATOM 6097 C CA . VAL B 1 374 ? -2.621 -18.984 -17.312 1 97.81 374 VAL B CA 1
ATOM 6098 C C . VAL B 1 374 ? -3.322 -19.188 -15.977 1 97.81 374 VAL B C 1
ATOM 6100 O O . VAL B 1 374 ? -2.928 -20.047 -15.18 1 97.81 374 VAL B O 1
ATOM 6103 N N . LEU B 1 375 ? -4.367 -18.422 -15.773 1 96.75 375 LEU B N 1
ATOM 6104 C CA . LEU B 1 375 ? -5.055 -18.438 -14.484 1 96.75 375 LEU B CA 1
ATOM 6105 C C . LEU B 1 375 ? -6.332 -19.266 -14.562 1 96.75 375 LEU B C 1
ATOM 6107 O O . LEU B 1 375 ? -7.109 -19.141 -15.508 1 96.75 375 LEU B O 1
ATOM 6111 N N . VAL B 1 376 ? -6.496 -20.109 -13.586 1 97.75 376 VAL B N 1
ATOM 6112 C CA . VAL B 1 376 ? -7.641 -21.016 -13.523 1 97.75 376 VAL B CA 1
ATOM 6113 C C . VAL B 1 376 ? -8.586 -20.578 -12.414 1 97.75 376 VAL B C 1
ATOM 6115 O O . VAL B 1 376 ? -8.141 -20.234 -11.312 1 97.75 376 VAL B O 1
ATOM 6118 N N . THR B 1 377 ? -9.867 -20.484 -12.695 1 96.88 377 THR B N 1
ATOM 6119 C CA . THR B 1 377 ? -10.875 -20.141 -11.703 1 96.88 377 THR B CA 1
ATOM 6120 C C . THR B 1 377 ? -11.984 -21.188 -11.672 1 96.88 377 THR B C 1
ATOM 6122 O O . THR B 1 377 ? -12.109 -22 -12.594 1 96.88 377 THR B O 1
ATOM 6125 N N . VAL B 1 378 ? -12.844 -21.172 -10.68 1 97.19 378 VAL B N 1
ATOM 6126 C CA . VAL B 1 378 ? -13.922 -22.141 -10.516 1 97.19 378 VAL B CA 1
ATOM 6127 C C . VAL B 1 378 ? -15.023 -21.859 -11.531 1 97.19 378 VAL B C 1
ATOM 6129 O O . VAL B 1 378 ? -15.852 -22.734 -11.812 1 97.19 378 VAL B O 1
ATOM 6132 N N . GLU B 1 379 ? -15 -20.719 -12.133 1 96 379 GLU B N 1
ATOM 6133 C CA . GLU B 1 379 ? -16.109 -20.297 -12.977 1 96 379 GLU B CA 1
ATOM 6134 C C . GLU B 1 379 ? -15.969 -20.844 -14.391 1 96 379 GLU B C 1
ATOM 6136 O O . GLU B 1 379 ? -16.938 -20.906 -15.141 1 96 379 GLU B O 1
ATOM 6141 N N . GLN B 1 380 ? -14.797 -21.188 -14.82 1 97.62 380 GLN B N 1
ATOM 6142 C CA . GLN B 1 380 ? -14.547 -21.641 -16.188 1 97.62 380 GLN B CA 1
ATOM 6143 C C . GLN B 1 380 ? -15.164 -23.016 -16.422 1 97.62 380 GLN B C 1
ATOM 6145 O O . GLN B 1 380 ? -15.031 -23.922 -15.594 1 97.62 380 GLN B O 1
ATOM 6150 N N . THR B 1 381 ? -15.828 -23.141 -17.547 1 97.19 381 THR B N 1
ATOM 6151 C CA . THR B 1 381 ? -16.422 -24.422 -17.891 1 97.19 381 THR B CA 1
ATOM 6152 C C . THR B 1 381 ? -15.414 -25.312 -18.609 1 97.19 381 THR B C 1
ATOM 6154 O O . THR B 1 381 ? -14.398 -24.828 -19.109 1 97.19 381 THR B O 1
ATOM 6157 N N . ASP B 1 382 ? -15.789 -26.578 -18.672 1 96.56 382 ASP B N 1
ATOM 6158 C CA . ASP B 1 382 ? -14.922 -27.531 -19.375 1 96.56 382 ASP B CA 1
ATOM 6159 C C . ASP B 1 382 ? -14.773 -27.156 -20.844 1 96.56 382 ASP B C 1
ATOM 6161 O O . ASP B 1 382 ? -13.688 -27.281 -21.422 1 96.56 382 ASP B O 1
ATOM 6165 N N . GLU B 1 383 ? -15.797 -26.688 -21.438 1 97.44 383 GLU B N 1
ATOM 6166 C CA . GLU B 1 383 ? -15.766 -26.25 -22.828 1 97.44 383 GLU B CA 1
ATOM 6167 C C . GLU B 1 383 ? -14.836 -25.062 -23.016 1 97.44 383 GLU B C 1
ATOM 6169 O O . GLU B 1 383 ? -14.094 -25 -24 1 97.44 383 GLU B O 1
ATOM 6174 N N . GLU B 1 384 ? -14.938 -24.203 -22.125 1 97.5 384 GLU B N 1
ATOM 6175 C CA . GLU B 1 384 ? -14.102 -23 -22.188 1 97.5 384 GLU B CA 1
ATOM 6176 C C . GLU B 1 384 ? -12.633 -23.344 -21.984 1 97.5 384 GLU B C 1
ATOM 6178 O O . GLU B 1 384 ? -11.758 -22.766 -22.641 1 97.5 384 GLU B O 1
ATOM 6183 N N . ILE B 1 385 ? -12.391 -24.25 -21.109 1 97.88 385 ILE B N 1
ATOM 6184 C CA . ILE B 1 385 ? -11.031 -24.703 -20.859 1 97.88 385 ILE B CA 1
ATOM 6185 C C . ILE B 1 385 ? -10.469 -25.344 -22.141 1 97.88 385 ILE B C 1
ATOM 6187 O O . ILE B 1 385 ? -9.344 -25.047 -22.547 1 97.88 385 ILE B O 1
ATOM 6191 N N . GLN B 1 386 ? -11.219 -26.141 -22.766 1 97.38 386 GLN B N 1
ATOM 6192 C CA . GLN B 1 386 ? -10.781 -26.781 -24 1 97.38 386 GLN B CA 1
ATOM 6193 C C . GLN B 1 386 ? -10.539 -25.766 -25.109 1 97.38 386 GLN B C 1
ATOM 6195 O O . GLN B 1 386 ? -9.578 -25.891 -25.875 1 97.38 386 GLN B O 1
ATOM 6200 N N . LYS B 1 387 ? -11.414 -24.828 -25.172 1 97.69 387 LYS B N 1
ATOM 6201 C CA . LYS B 1 387 ? -11.242 -23.766 -26.156 1 97.69 387 LYS B CA 1
ATOM 6202 C C . LYS B 1 387 ? -9.938 -23.016 -25.938 1 97.69 387 LYS B C 1
ATOM 6204 O O . LYS B 1 387 ? -9.195 -22.75 -26.875 1 97.69 387 LYS B O 1
ATOM 6209 N N . ALA B 1 388 ? -9.734 -22.688 -24.703 1 98.12 388 ALA B N 1
ATOM 6210 C CA . ALA B 1 388 ? -8.523 -21.938 -24.375 1 98.12 388 ALA B CA 1
ATOM 6211 C C . ALA B 1 388 ? -7.27 -22.75 -24.703 1 98.12 388 ALA B C 1
ATOM 6213 O O . ALA B 1 388 ? -6.312 -22.234 -25.266 1 98.12 388 ALA B O 1
ATOM 6214 N N . VAL B 1 389 ? -7.277 -23.984 -24.344 1 98.19 389 VAL B N 1
ATOM 6215 C CA . VAL B 1 389 ? -6.133 -24.875 -24.578 1 98.19 389 VAL B CA 1
ATOM 6216 C C . VAL B 1 389 ? -5.871 -25 -26.062 1 98.19 389 VAL B C 1
ATOM 6218 O O . VAL B 1 389 ? -4.727 -24.906 -26.516 1 98.19 389 VAL B O 1
ATOM 6221 N N . SER B 1 390 ? -6.887 -25.219 -26.797 1 97.94 390 SER B N 1
ATOM 6222 C CA . SER B 1 390 ? -6.762 -25.328 -28.25 1 97.94 390 SER B CA 1
ATOM 6223 C C . SER B 1 390 ? -6.211 -24.047 -28.859 1 97.94 390 SER B C 1
ATOM 6225 O O . SER B 1 390 ? -5.355 -24.078 -29.734 1 97.94 390 SER B O 1
ATOM 6227 N N . CYS B 1 391 ? -6.727 -22.984 -28.375 1 98.06 391 CYS B N 1
ATOM 6228 C CA . CYS B 1 391 ? -6.289 -21.672 -28.875 1 98.06 391 CYS B CA 1
ATOM 6229 C C . CYS B 1 391 ? -4.809 -21.453 -28.594 1 98.06 391 CYS B C 1
ATOM 6231 O O . CYS B 1 391 ? -4.074 -20.969 -29.453 1 98.06 391 CYS B O 1
ATOM 6233 N N . ILE B 1 392 ? -4.367 -21.812 -27.469 1 98.44 392 ILE B N 1
ATOM 6234 C CA . ILE B 1 392 ? -2.975 -21.656 -27.062 1 98.44 392 ILE B CA 1
ATOM 6235 C C . ILE B 1 392 ? -2.08 -22.516 -27.953 1 98.44 392 ILE B C 1
ATOM 6237 O O . ILE B 1 392 ? -1.04 -22.062 -28.422 1 98.44 392 ILE B O 1
ATOM 6241 N N . LYS B 1 393 ? -2.482 -23.703 -28.141 1 97.81 393 LYS B N 1
ATOM 6242 C CA . LYS B 1 393 ? -1.704 -24.625 -28.969 1 97.81 393 LYS B CA 1
ATOM 6243 C C . LYS B 1 393 ? -1.612 -24.125 -30.406 1 97.81 393 LYS B C 1
ATOM 6245 O O . LYS B 1 393 ? -0.544 -24.188 -31.016 1 97.81 393 LYS B O 1
ATOM 6250 N N . GLU B 1 394 ? -2.715 -23.656 -30.938 1 97.75 394 GLU B N 1
ATOM 6251 C CA . GLU B 1 394 ? -2.734 -23.094 -32.281 1 97.75 394 GLU B CA 1
ATOM 6252 C C . GLU B 1 394 ? -1.835 -21.875 -32.375 1 97.75 394 GLU B C 1
ATOM 6254 O O . GLU B 1 394 ? -1.115 -21.703 -33.375 1 97.75 394 GLU B O 1
ATOM 6259 N N . ALA B 1 395 ? -1.957 -21.047 -31.391 1 98.06 395 ALA B N 1
ATOM 6260 C CA . ALA B 1 395 ? -1.152 -19.828 -31.375 1 98.06 395 ALA B CA 1
ATOM 6261 C C . ALA B 1 395 ? 0.338 -20.156 -31.344 1 98.06 395 ALA B C 1
ATOM 6263 O O . ALA B 1 395 ? 1.134 -19.516 -32.031 1 98.06 395 ALA B O 1
ATOM 6264 N N . ALA B 1 396 ? 0.665 -21.094 -30.453 1 97.38 396 ALA B N 1
ATOM 6265 C CA . ALA B 1 396 ? 2.062 -21.5 -30.359 1 97.38 396 ALA B CA 1
ATOM 6266 C C . ALA B 1 396 ? 2.58 -22.016 -31.703 1 97.38 396 ALA B C 1
ATOM 6268 O O . ALA B 1 396 ? 3.689 -21.672 -32.125 1 97.38 396 ALA B O 1
ATOM 6269 N N . LEU B 1 397 ? 1.846 -22.781 -32.375 1 95.94 397 LEU B N 1
ATOM 6270 C CA . LEU B 1 397 ? 2.219 -23.312 -33.688 1 95.94 397 LEU B CA 1
ATOM 6271 C C . LEU B 1 397 ? 2.348 -22.188 -34.719 1 95.94 397 LEU B C 1
ATOM 6273 O O . LEU B 1 397 ? 3.27 -22.188 -35.531 1 95.94 397 LEU B O 1
ATOM 6277 N N . ALA B 1 398 ? 1.49 -21.25 -34.656 1 96.12 398 ALA B N 1
ATOM 6278 C CA . ALA B 1 398 ? 1.453 -20.156 -35.625 1 96.12 398 ALA B CA 1
ATOM 6279 C C . ALA B 1 398 ? 2.617 -19.203 -35.406 1 96.12 398 ALA B C 1
ATOM 6281 O O . ALA B 1 398 ? 3.154 -18.641 -36.375 1 96.12 398 ALA B O 1
ATOM 6282 N N . VAL B 1 399 ? 2.975 -19.047 -34.219 1 96.06 399 VAL B N 1
ATOM 6283 C CA . VAL B 1 399 ? 3.92 -17.984 -33.875 1 96.06 399 VAL B CA 1
ATOM 6284 C C . VAL B 1 399 ? 5.332 -18.547 -33.812 1 96.06 399 VAL B C 1
ATOM 6286 O O . VAL B 1 399 ? 6.301 -17.906 -34.188 1 96.06 399 VAL B O 1
ATOM 6289 N N . ILE B 1 400 ? 5.531 -19.672 -33.219 1 92.5 400 ILE B N 1
ATOM 6290 C CA . ILE B 1 400 ? 6.855 -20.219 -32.938 1 92.5 400 ILE B CA 1
ATOM 6291 C C . ILE B 1 400 ? 7.293 -21.109 -34.094 1 92.5 400 ILE B C 1
ATOM 6293 O O . ILE B 1 400 ? 8.484 -21.188 -34.406 1 92.5 400 ILE B O 1
ATOM 6297 N N . SER B 1 401 ? 6.402 -21.906 -34.688 1 73.94 401 SER B N 1
ATOM 6298 C CA . SER B 1 401 ? 6.816 -22.812 -35.75 1 73.94 401 SER B CA 1
ATOM 6299 C C . SER B 1 401 ? 7.148 -22.047 -37.031 1 73.94 401 SER B C 1
ATOM 6301 O O . SER B 1 401 ? 6.57 -20.984 -37.281 1 73.94 401 SER B O 1
#

Solvent-accessible surface area (backbone atoms only — not comparable to full-atom values): 39626 Å² total; per-residue (Å²): 133,78,79,72,74,55,87,87,63,64,65,38,26,53,64,32,71,47,65,49,26,25,51,73,86,41,69,18,46,48,20,48,42,43,36,31,63,48,39,37,70,28,66,69,30,48,51,43,20,52,53,35,31,72,58,35,27,70,32,52,27,22,21,40,78,42,67,24,31,36,56,56,53,55,49,37,20,52,51,49,8,58,72,63,67,38,77,29,35,46,72,29,43,37,34,46,43,30,49,27,21,53,42,36,46,74,38,35,70,75,17,40,37,38,30,38,53,59,61,49,69,41,51,52,52,5,49,62,70,16,53,36,47,74,45,74,26,54,66,85,34,65,66,50,42,50,51,55,52,51,54,47,52,54,52,30,67,78,37,53,76,60,41,73,74,40,52,46,35,34,42,48,41,34,31,26,84,80,54,16,38,66,50,64,57,74,61,50,53,51,47,26,68,74,69,68,39,42,37,38,39,37,23,41,65,14,36,60,49,32,26,79,73,20,63,7,54,40,54,55,70,67,46,64,63,84,74,40,54,34,40,26,32,37,30,29,25,30,44,14,22,68,7,14,31,39,37,22,47,55,72,57,52,53,45,36,70,73,49,16,57,47,42,51,60,22,60,31,58,35,61,23,42,38,40,22,38,46,46,38,51,50,49,46,69,74,42,40,61,58,38,55,52,33,38,50,49,17,35,50,52,44,62,66,47,54,85,35,64,67,39,36,75,41,50,46,44,72,37,43,49,31,33,41,25,61,61,72,75,80,84,38,69,69,58,44,43,52,55,52,47,51,34,38,49,51,26,42,78,69,31,28,36,52,37,63,63,81,78,57,73,89,72,42,90,68,70,74,78,69,29,37,36,46,29,45,40,52,66,64,47,73,67,56,50,51,50,47,47,50,41,50,46,52,25,32,47,68,68,70,97,132,79,79,73,74,54,88,87,64,64,64,36,26,54,63,33,72,48,63,49,26,24,47,74,84,39,69,16,47,47,20,46,41,42,34,30,63,49,38,36,71,27,65,69,29,47,49,43,19,52,53,34,30,71,58,35,25,69,32,52,27,21,22,41,78,42,68,23,31,37,56,57,53,54,50,36,21,51,51,49,9,59,72,64,66,37,77,29,36,46,71,29,44,37,35,45,44,31,49,26,23,52,42,37,46,74,37,36,71,74,17,37,36,39,29,40,53,59,59,49,69,42,50,51,52,4,49,62,70,16,53,36,46,76,43,73,25,54,66,85,34,66,68,50,42,48,50,54,50,51,53,48,52,54,54,30,68,77,37,53,74,60,40,73,74,39,51,45,34,36,42,46,41,33,29,27,84,78,53,15,38,67,49,62,57,74,60,52,53,51,49,26,67,74,71,68,40,42,38,37,39,35,23,42,65,14,36,59,49,31,27,77,74,19,63,8,52,40,54,54,72,67,45,63,64,84,74,40,54,33,38,27,33,39,29,29,28,30,45,14,22,67,8,14,31,39,37,23,48,55,72,57,52,52,44,35,70,72,50,16,57,49,42,52,60,21,60,30,57,35,61,22,42,36,42,21,38,45,44,36,51,50,48,46,70,75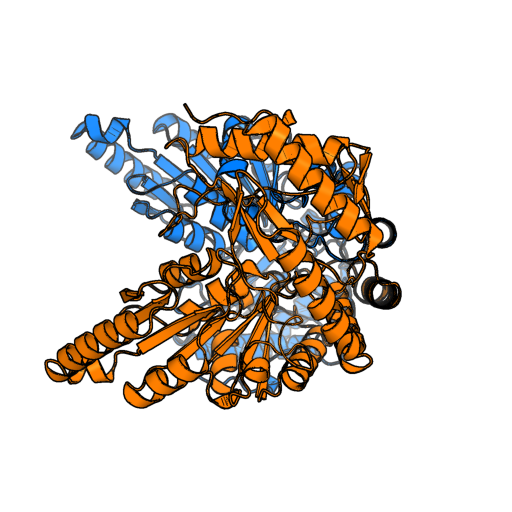,41,40,60,57,37,55,51,34,37,51,48,16,35,50,51,44,60,65,48,53,84,34,64,67,40,37,76,41,48,45,43,72,35,41,49,29,33,41,25,62,61,74,74,80,84,38,68,68,59,44,46,51,54,52,45,52,34,38,49,51,24,41,77,68,31,29,36,52,37,63,62,82,78,56,72,89,72,44,90,67,70,75,77,68,30,36,36,45,30,43,39,52,66,64,46,74,67,53,50,51,50,46,46,50,40,50,45,51,25,31,47,67,68,71,96

pLDDT: mean 90.77, std 12.77, range [18.33, 98.88]

Foldseek 3Di:
DPPPPPPVNDFDWDDDLFCWTATPRFIFGHQAALQALRLQPPPLLVVLLVVLCVVPNDFQPDFPVPNLDDPLQVVLFVLLCVLLVAPTKHWFQAQLQFLLQLLLLPAADLAEEEEEQLADPSNVNSVVNRNYHYHYFYHLDLVRVVVVLVVVVVVCVVPVVSVVVYAYEYEYEQQGPQQAEGHPVVSVLVVCVVSVHAYEYEYAQQQLFAALLRSTNCRNVVHDPQSHAKYKYACCRHLNFGTIMMGHYPVSVVSCCVRGPRRHPDGGHRSSRSSSSSVSSVVSVVCSCSNVLSLVQLQVLQVLLPPQPQWDWGHDSSGQKIWTAGPDDPPDLVVRQVLVVQLQVQVVVVRHHKDKDDDPQVSRPDDRGITIIGGHHSSDDPVNSNVSSVSSSVSSVVRVD/DPPPCPPVNDFDWDDDLFCWTATPNFIFGHQAALQALRLQPPPLLVVLLVVLCVVPNDFQPDFPVPNLDDPLQVVLFVLLCVLLVAPTKHWFQAQLQFLLQLLLLPAADLAEEEEELLADPSNVNSVVNRNYHYHYFYHLDLVRVVVVLVVVVVVCVVPVVSVVVYAYEYEYEQQGPQQAEGHPVVSVLVVCVVSVHAYEYEYAQQQLQAALLRSTNCRNVVNDPQSHAKYKYACCRHLNFGTIMMGHYPVSVVSCCVRGPSRHPDGGHRSSRSSSSSVSSVVSVVCSCSNVLSLVQLQVLQVLQPPQPQWDWGHDSSGQKIWTAGPDDPPDLVVRQVLVVQLQVQVVVVRHHKDKDDDPQVSRPDDRGITIIGGHHSSDDPVNSNSSSVSSSVSSVVRVD

InterPro domains:
  IPR004839 Aminotransferase, class I/classII, large domain [PF00155] (27-390)
  IPR015421 Pyridoxal phosphate-dependent transferase, major domain [G3DSA:3.40.640.10] (42-287)
  IPR015422 Pyridoxal phosphate-dependent transferase, small domain [G3DSA:3.90.1150.10] (21-392)
  IPR015424 Pyridoxal phosphate-dependent transferase [SSF53383] (10-395)
  IPR050087 8-amino-7-oxononanoate synthase class-II [PTHR13693] (26-394)

Organism: Gadus morhua (NCBI:txid8049)

Nearest PDB structures (foldseek):
  7k0m-assembly1_A  TM=9.909E-01  e=2.366E-69  Homo sapiens
  7yj2-assembly1_A  TM=9.907E-01  e=1.934E-68  Homo sapiens
  6m4n-assembly1_E  TM=9.880E-01  e=6.169E-61  Homo sapiens
  7yjm-assembly1_A  TM=9.519E-01  e=7.007E-48  Arabidopsis thaliana
  7yjk-assembly1_E  TM=9.715E-01  e=1.546E-46  Arabidopsis thaliana

Sequence (802 aa):
MVFIIPFSLYDIVTGPPSHKIIINGKECINFASFNFLGLLDNDRVKQKALTSLKTYGVGTCGPRGFYGTFDVHLELESRLAKFMKTEEAIIYSYGFATIASAIPAYSKRGDIVFVDEAACFSIQKGLQASRSVIKYFKHNDMEDLDRLLKEQQLEDHKNPRKAKVTRRFIVVEGLYMNTADICPLPELVKMKYKYKVRIFLEESLSFGVLGEHGRGVTEHFGVNIDDIDLISANMENAIASIGGFCCGRSFVIDHQRLSGQGYCFSASLPPMLAAAAIEALDIMEEDPDIFTVLREKCTSVYHALQGTSGLKLVGVPLSPSLHLQLERSSGSRDTDQRTLRRIVDYCLEREVALTIARYLEKEERYLPPPTIRVLVTVEQTDEEIQKAVSCIKEAALAVISMVFIIPFSLYDIVTGPPSHKIIINGKECINFASFNFLGLLDNDRVKQKALTSLKTYGVGTCGPRGFYGTFDVHLELESRLAKFMKTEEAIIYSYGFATIASAIPAYSKRGDIVFVDEAACFSIQKGLQASRSVIKYFKHNDMEDLDRLLKEQQLEDHKNPRKAKVTRRFIVVEGLYMNTADICPLPELVKMKYKYKVRIFLEESLSFGVLGEHGRGVTEHFGVNIDDIDLISANMENAIASIGGFCCGRSFVIDHQRLSGQGYCFSASLPPMLAAAAIEALDIMEEDPDIFTVLREKCTSVYHALQGTSGLKLVGVPLSPSLHLQLERSSGSRDTDQRTLRRIVDYCLEREVALTIARYLEKEERYLPPPTIRVLVTVEQTDEEIQKAVSCIKEAALAVIS